Protein AF-A0A0G4FLB2-F1 (afdb_monomer)

Radius of gyration: 42.42 Å; Cα contacts (8 Å, |Δi|>4): 770; chains: 1; bounding box: 127×122×118 Å

Nearest PDB structures (foldseek):
  4s3n-assembly1_A  TM=7.608E-01  e=1.120E-07  Homo sapiens
  6p80-assembly1_A  TM=6.121E-01  e=2.869E-05  Escherichia coli MS 115-1
  6u7b-assembly1_A  TM=5.986E-01  e=4.380E-05  Escherichia coli MS 115-1

Sequence (936 aa):
MVALRMAAHLSPDAVSLTNQLVDLLRPQPLAIEQLAASYSAHYGRSLMLSLKEAYPRNPMTLMEVLEARPDIFDVQNVARTVGGGASFIISLCPEAQNMPPLPPPTPYPHPHPAMHHYSHHLQQDDHYQCSYHQQQQQQPYAYTPEAYLAPYSSSHSGHHGSTTMNWGMGVCGMGVGVGVDDECPPPGYGDLQEGGGGDEGEGEGDRNHQSESGSGHGEYQWEHGDVLKAVQVILSGAEGAMSVADLERRFELEHHCSLSSVLGTPTAAYLCENPQLFQFRGDAEPPMASLHRHIHTDGKFAADGGGGGGGGGGGGGGGGGGGGGGGERPDRSVPEDEPAVVKELAKLIEEQHGASNGVQVSALCDTFRRKHKTPVSAIVGVRPSVLFKRHPQTFRLIGNGMVALHQRPVRSDANTHAHTDSDTRTNKGDGEGDGKDTDDTTKLPAPAAGAGGGVGETKPSPGAMKRQLLQRMYSLELTDDILHDIHDKYASKAHYKTVQSSVSALCEILATQSFLAVTEVVRGGGVGKGLVTLEKADALIVLMVKQLPHKDHHKWLPSILETLQAILQVHLASHQAGNFCVGGDGSGVCLEMVPEKPVRRDVDGLGDEERDMIDKAGPLHIRIQLSPVYATPSSLWSCVRDTPQHLRHYLTPASAKHATQIVAQQNKYVKEAMRLVHLWSSRQPWSSALTTPSDYLLELLGIHAAHQLRHHQQQQQQQQQQQQQQQAIRTKKATKQRVYSLSSSLSLSLCVCVCLQGSLLCVVAGVFEVCRGFASLNLTWGADNDTDTAHQKEQQQQLPESAKLAAYEYGDIWGPLLAQRPLVMDPADPFTNLACPERFDHRQLIELSAAPRCFDCFRREAGKLPEVKAMLLEQTQDIQDMNMMMSPTKLVGGGGGGAGPSPWPRMSPAVTTQPATAGSTAAHTPSWADEGQEDD

Foldseek 3Di:
DVLVVPVVDFDLLLLVLLLLLLVQQLVHWDKPVRSQVSSCVPVVDGNQVSQCVRCVPDRDDPVRSQVSCVVFKDWDFDPDDPPPDTIITIHTDPVNSPDDRDDRDDDDPDDDDDDDDDDDDDDDDDDDDDDDDDDDDDDDDDDDDDDDDDDDDDDDDDDDDDDDDDDDDDDDDDDDDDDDDDDDDDDDDDDDDDDDDDDDDDDDDDDDDDDDDDDDDDDDQDDPVNLLVLLVVLVVPDPDDDDLVRSQVVSCVVPVDGSCVNVVHRSVVVQVVCCVSHPDDDPDDDPPDPDDDDDDDDDDDDDDDDDDDDDDDDDDDDDDDDDDDDDDDDPDDAPQALVSLLVVLLVLLCVPPHQPDWDAQVVSQVVSCVVRVDGPCVRHVDDSVVSQVVCVQAWDDDPPRTIGGDDDDPPPPPDDDDDDDDDDDDDDDDDDDDDDDDDDDDDDDDDDDDDDDDDDPDDPPPVNLVVLLLVVLLVDDDFLVLLVVLLCLWQPPVLLVLLLVVVVVVQVCCCPVDPFQFPDKAKFDCNLLVQDTLADAEIEIEGAGEPDDLDDCVVPQLVVQVVVQVVCCVVCVVVQKADWDQPPLSFWIKTWHARDQPDVVVCVPPDPSVSVSSVSRDTYIYTYGYDYDDPAPVSLLVSLVVDDPSPSVSSVSVLRNLLSCLSNPDDPLLSSLLSVVVLLLVPDPQPDQQARADSSVLSLLSVVLVVVLVVVLVVVVVVVVVVVVVVVVVVVVVVVVDDDDDDDDDPPPPPPSVVPPRRSVSSNLSSLVCLLVQQAAAADFQEPPPPPPVVVVVVVVPPPPVPRSAPDYPVSADVVLNSDTPADARSSHSDDGSCHNVRHDSPVSNVCSDPDNSCSSSSVSSCVDPVSVVVSVVVSVVVVVVVVVPPPDPPPPPDDDDDDDDDDDDDDDDDDDDDDDDDDDDDDDDDDDDDDDDDD

Secondary structure (DSSP, 8-state):
-HHHHHTT---HHHHHHHHHHHHHHSSS-EEHHHHHHHHHHHHSS-HHHHHHHH-TTS---HHHHHHT-TTTEEEEEE---TTS--EEEEEE-HHHHTPPPPPPPPPPPPPPPP---------------------------------------------------------------------PPPPPP-------------------------------PPPHHHHHHHHHHHHHTSSS---HHHHHHHHHHHHSS-HHHHHSS-HHHHHHH-TTT---------TTS-SS----------------------------------------PPP-SHHHHHHHHHHHHHHHHTTTS-EEHHHHHHHHHHHHSS-HHHHHSS-HHHHHHH-TTTEEEETTTEEEE-PPP-------------------------------------------------PPPHHHHHHHHHHHHHTPPP-HHHHHHHHHHHS-HHHHHHHHHHHHHHHHHHHHH-SS-EEEEEEEHHHHHT--BTTB-EEEEEEEETT--SS-HHHHHHHHHHHHHHHHHHHSTTTTEEEEEE-TTSSEEEEEE-PPPPPGGGGTTS-HHHHHHHHTPPPEEEEEEEEEPPSSHHHHHHHHHHS-GGGGGGTGGGGHHHHHHHHHTS-HHHHHHHHHHHHHHHTS--SSTTTSPPHHHHHHHHHHHHHHHHHHHHHHHHHHHHHHHHHHHHHHHHHTT--S------SGGGHHHHTTTT-HHHHHHHHHHHHHTGGG-EE-SS---S---HHHHHHHHTS-GGG---SS-GGGS-HHHHT-SSEEEETTEEEEETT-TTT--THHHHHHHSTTGGGHHHHHHHTTSHHHHHHHHHHHHHHHHHHHHTS--------------------------PPPP-------------------

Mean predicted aligned error: 20.69 Å

pLDDT: mean 73.19, std 26.56, range [26.83, 98.5]

Structure (mmCIF, N/CA/C/O backbone):
data_AF-A0A0G4FLB2-F1
#
_entry.id   AF-A0A0G4FLB2-F1
#
loop_
_atom_site.group_PDB
_atom_site.id
_atom_site.type_symbol
_atom_site.label_atom_id
_atom_site.label_alt_id
_atom_site.label_comp_id
_atom_site.label_asym_id
_atom_site.label_entity_id
_atom_site.label_seq_id
_atom_site.pdbx_PDB_ins_code
_atom_site.Cartn_x
_atom_site.Cartn_y
_atom_site.Cartn_z
_atom_site.occupancy
_atom_site.B_iso_or_equiv
_atom_site.auth_seq_id
_atom_site.auth_comp_id
_atom_site.auth_asym_id
_atom_site.auth_atom_id
_atom_site.pdbx_PDB_model_num
ATOM 1 N N . MET A 1 1 ? 32.149 7.045 -50.022 1.00 29.64 1 MET A N 1
ATOM 2 C CA . MET A 1 1 ? 33.145 7.793 -49.213 1.00 29.64 1 MET A CA 1
ATOM 3 C C . MET A 1 1 ? 32.671 8.116 -47.793 1.00 29.64 1 MET A C 1
ATOM 5 O O . MET A 1 1 ? 33.486 7.987 -46.893 1.00 29.64 1 MET A O 1
ATOM 9 N N . VAL A 1 2 ? 31.398 8.469 -47.553 1.00 33.59 2 VAL A N 1
ATOM 10 C CA . VAL A 1 2 ? 30.860 8.644 -46.181 1.00 33.59 2 VAL A CA 1
ATOM 11 C C . VAL A 1 2 ? 30.827 7.312 -45.407 1.00 33.59 2 VAL A C 1
ATOM 13 O O . VAL A 1 2 ? 31.370 7.254 -44.313 1.00 33.59 2 VAL A O 1
ATOM 16 N N . ALA A 1 3 ? 30.374 6.211 -46.022 1.00 34.75 3 ALA A N 1
ATOM 17 C CA . ALA A 1 3 ? 30.412 4.866 -45.418 1.00 34.75 3 ALA A CA 1
ATOM 18 C C . ALA A 1 3 ? 31.838 4.371 -45.066 1.00 34.75 3 ALA A C 1
ATOM 20 O O . ALA A 1 3 ? 32.061 3.791 -44.008 1.00 34.75 3 ALA A O 1
ATOM 21 N N . LEU A 1 4 ? 32.840 4.696 -45.896 1.00 32.62 4 LEU A N 1
ATOM 22 C CA . LEU A 1 4 ? 34.253 4.343 -45.668 1.00 32.62 4 LEU A CA 1
ATOM 23 C C . LEU A 1 4 ? 34.926 5.166 -44.553 1.00 32.62 4 LEU A C 1
ATOM 25 O O . LEU A 1 4 ? 35.910 4.711 -43.981 1.00 32.62 4 LEU A O 1
ATOM 29 N N . ARG A 1 5 ? 34.399 6.351 -44.206 1.00 39.12 5 ARG A N 1
ATOM 30 C CA . ARG A 1 5 ? 34.847 7.116 -43.025 1.00 39.12 5 ARG A CA 1
ATOM 31 C C . ARG A 1 5 ? 34.180 6.656 -41.722 1.00 39.12 5 ARG A C 1
ATOM 33 O O . ARG A 1 5 ? 34.705 6.969 -40.661 1.00 39.12 5 ARG A O 1
ATOM 40 N N . MET A 1 6 ? 33.069 5.915 -41.784 1.00 47.72 6 MET A N 1
ATOM 41 C CA . MET A 1 6 ? 32.336 5.449 -40.597 1.00 47.72 6 MET A CA 1
ATOM 42 C C . MET A 1 6 ? 32.830 4.099 -40.056 1.00 47.72 6 MET A C 1
ATOM 44 O O . MET A 1 6 ? 32.731 3.861 -38.856 1.00 47.72 6 MET A O 1
ATOM 48 N N . ALA A 1 7 ? 33.443 3.254 -40.891 1.00 45.31 7 ALA A N 1
ATOM 49 C CA . ALA A 1 7 ? 33.961 1.948 -40.468 1.00 45.31 7 ALA A CA 1
ATOM 50 C C . ALA A 1 7 ? 35.148 2.020 -39.476 1.00 45.31 7 ALA A C 1
ATOM 52 O O . ALA A 1 7 ? 35.418 1.047 -38.781 1.00 45.31 7 ALA A O 1
ATOM 53 N N . ALA A 1 8 ? 35.848 3.158 -39.372 1.00 44.22 8 ALA A N 1
ATOM 54 C CA . ALA A 1 8 ? 37.051 3.281 -38.540 1.00 44.22 8 ALA A CA 1
ATOM 55 C C . ALA A 1 8 ? 36.785 3.571 -37.045 1.00 44.22 8 ALA A C 1
ATOM 57 O O . ALA A 1 8 ? 37.716 3.491 -36.247 1.00 44.22 8 ALA A O 1
ATOM 58 N N . HIS A 1 9 ? 35.545 3.888 -36.644 1.00 60.75 9 HIS A N 1
ATOM 59 C CA . HIS A 1 9 ? 35.205 4.236 -35.255 1.00 60.75 9 HIS A CA 1
ATOM 60 C C . HIS A 1 9 ? 33.793 3.768 -34.864 1.00 60.75 9 HIS A C 1
ATOM 62 O O . HIS A 1 9 ? 32.948 4.575 -34.475 1.00 60.75 9 HIS A O 1
ATOM 68 N N . LEU A 1 10 ? 33.515 2.466 -34.973 1.00 77.44 10 LEU A N 1
ATOM 69 C CA . LEU A 1 10 ? 32.325 1.903 -34.330 1.00 77.44 10 LEU A CA 1
ATOM 70 C C . LEU A 1 10 ? 32.503 1.962 -32.808 1.00 77.44 10 LEU A C 1
ATOM 72 O O . LEU A 1 10 ? 33.574 1.645 -32.287 1.00 77.44 10 LEU A O 1
ATOM 76 N N . SER A 1 11 ? 31.460 2.393 -32.097 1.00 88.75 11 SER A N 1
ATOM 77 C CA . SER A 1 11 ? 31.427 2.305 -30.637 1.00 88.75 11 SER A CA 1
ATOM 78 C C . SER A 1 11 ? 31.533 0.830 -30.208 1.00 88.75 11 SER A C 1
ATOM 80 O O . SER A 1 11 ? 31.103 -0.057 -30.955 1.00 88.75 11 SER A O 1
ATOM 82 N N . PRO A 1 12 ? 32.074 0.531 -29.013 1.00 89.19 12 PRO A N 1
ATOM 83 C CA . PRO A 1 12 ? 32.060 -0.826 -28.464 1.00 89.19 12 PRO A CA 1
ATOM 84 C C . PRO A 1 12 ? 30.665 -1.459 -28.470 1.00 89.19 12 PRO A C 1
ATOM 86 O O . PRO A 1 12 ? 30.516 -2.637 -28.794 1.00 89.19 12 PRO A O 1
ATOM 89 N N . ASP A 1 13 ? 29.645 -0.646 -28.203 1.00 91.31 13 ASP A N 1
ATOM 90 C CA . ASP A 1 13 ? 28.246 -1.065 -28.178 1.00 91.31 13 ASP A CA 1
ATOM 91 C C . ASP A 1 13 ? 27.724 -1.418 -29.578 1.00 91.31 13 ASP A C 1
ATOM 93 O O . ASP A 1 13 ? 27.008 -2.404 -29.732 1.00 91.31 13 ASP A O 1
ATOM 97 N N . ALA A 1 14 ? 28.151 -0.701 -30.624 1.00 93.19 14 ALA A N 1
ATOM 98 C CA . ALA A 1 14 ? 27.818 -1.044 -32.007 1.00 93.19 14 ALA A CA 1
ATOM 99 C C . ALA A 1 14 ? 28.477 -2.354 -32.467 1.00 93.19 14 ALA A C 1
ATOM 101 O O . ALA A 1 14 ? 27.850 -3.146 -33.174 1.00 93.19 14 ALA A O 1
ATOM 102 N N . VAL A 1 15 ? 29.719 -2.621 -32.045 1.00 93.25 15 VAL A N 1
ATOM 103 C CA . VAL A 1 15 ? 30.393 -3.906 -32.320 1.00 93.25 15 VAL A CA 1
ATOM 104 C C . VAL A 1 15 ? 29.682 -5.050 -31.594 1.00 93.25 15 VAL A C 1
ATOM 106 O O . VAL A 1 15 ? 29.410 -6.087 -32.197 1.00 93.25 15 VAL A O 1
ATOM 109 N N . SER A 1 16 ? 29.321 -4.838 -30.325 1.00 94.31 16 SER A N 1
ATOM 110 C CA . SER A 1 16 ? 28.563 -5.801 -29.521 1.00 94.31 16 SER A CA 1
ATOM 111 C C . SER A 1 16 ? 27.204 -6.122 -30.149 1.00 94.31 16 SER A C 1
ATOM 113 O O . SER A 1 16 ? 26.887 -7.292 -30.365 1.00 94.31 16 SER A O 1
ATOM 115 N N . LEU A 1 17 ? 26.441 -5.096 -30.542 1.00 96.75 17 LEU A N 1
ATOM 116 C CA . LEU A 1 17 ? 25.152 -5.260 -31.215 1.00 96.75 17 LEU A CA 1
ATOM 117 C C . LEU A 1 17 ? 25.290 -6.023 -32.538 1.00 96.75 17 LEU A C 1
ATOM 119 O O . LEU A 1 17 ? 24.493 -6.914 -32.821 1.00 96.75 17 LEU A O 1
ATOM 123 N N . THR A 1 18 ? 26.326 -5.721 -33.325 1.00 96.31 18 THR A N 1
ATOM 124 C CA . THR A 1 18 ? 26.596 -6.428 -34.587 1.00 96.31 18 THR A CA 1
ATOM 125 C C . THR A 1 18 ? 26.838 -7.920 -34.340 1.00 96.31 18 THR A C 1
ATOM 127 O O . THR A 1 18 ? 26.232 -8.750 -35.011 1.00 96.31 18 THR A O 1
ATOM 130 N N . ASN A 1 19 ? 27.662 -8.279 -33.349 1.00 95.62 19 ASN A N 1
ATOM 131 C CA . ASN A 1 19 ? 27.920 -9.680 -32.996 1.00 95.62 19 ASN A CA 1
ATOM 132 C C . ASN A 1 19 ? 26.650 -10.406 -32.520 1.00 95.62 19 ASN A C 1
ATOM 134 O O . ASN A 1 19 ? 26.414 -11.546 -32.910 1.00 95.62 19 ASN A O 1
ATOM 138 N N . GLN A 1 20 ? 25.806 -9.737 -31.732 1.00 97.19 20 GLN A N 1
ATOM 139 C CA . GLN A 1 20 ? 24.536 -10.302 -31.267 1.00 97.19 20 GLN A CA 1
ATOM 140 C C . GLN A 1 20 ? 23.565 -10.581 -32.423 1.00 97.19 20 GLN A C 1
ATOM 142 O O . GLN A 1 20 ? 22.920 -11.627 -32.458 1.00 97.19 20 GLN A O 1
ATOM 147 N N . LEU A 1 21 ? 23.479 -9.675 -33.403 1.00 97.31 21 LEU A N 1
ATOM 148 C CA . LEU A 1 21 ? 22.683 -9.902 -34.612 1.00 97.31 21 LEU A CA 1
ATOM 149 C C . LEU A 1 21 ? 23.240 -11.064 -35.446 1.00 97.31 21 LEU A C 1
ATOM 151 O O . LEU A 1 21 ? 22.466 -11.864 -35.969 1.00 97.31 21 LEU A O 1
ATOM 155 N N . VAL A 1 22 ? 24.568 -11.198 -35.531 1.00 97.00 22 VAL A N 1
ATOM 156 C CA . VAL A 1 22 ? 25.217 -12.321 -36.222 1.00 97.00 22 VAL A CA 1
ATOM 157 C C . VAL A 1 22 ? 24.895 -13.657 -35.556 1.00 97.00 22 VAL A C 1
ATOM 159 O O . VAL A 1 22 ? 24.563 -14.616 -36.249 1.00 97.00 22 VAL A O 1
ATOM 162 N N . ASP A 1 23 ? 24.946 -13.731 -34.227 1.00 96.19 23 ASP A N 1
ATOM 163 C CA . ASP A 1 23 ? 24.654 -14.969 -33.501 1.00 96.19 23 ASP A CA 1
ATOM 164 C C . ASP A 1 23 ? 23.201 -15.438 -33.703 1.00 96.19 23 ASP A C 1
ATOM 166 O O . ASP A 1 23 ? 22.970 -16.638 -33.862 1.00 96.19 23 ASP A O 1
ATOM 170 N N . LEU A 1 24 ? 22.235 -14.513 -33.788 1.00 97.38 24 LEU A N 1
ATOM 171 C CA . LEU A 1 24 ? 20.825 -14.835 -34.063 1.00 97.38 24 LEU A CA 1
ATOM 172 C C . LEU A 1 24 ? 20.564 -15.294 -35.500 1.00 97.38 24 LEU A C 1
ATOM 174 O O . LEU A 1 24 ? 19.674 -16.111 -35.725 1.00 97.38 24 LEU A O 1
ATOM 178 N N . LEU A 1 25 ? 21.318 -14.763 -36.466 1.00 97.12 25 LEU A N 1
ATOM 179 C CA . LEU A 1 25 ? 21.164 -15.073 -37.891 1.00 97.12 25 LEU A CA 1
ATOM 180 C C . LEU A 1 25 ? 21.992 -16.287 -38.340 1.00 97.12 25 LEU A C 1
ATOM 182 O O . LEU A 1 25 ? 21.763 -16.819 -39.425 1.00 97.12 25 LEU A O 1
ATOM 186 N N . ARG A 1 26 ? 22.944 -16.752 -37.517 1.00 96.06 26 ARG A N 1
ATOM 187 C CA . ARG A 1 26 ? 23.757 -17.947 -37.790 1.00 96.06 26 ARG A CA 1
ATOM 188 C C . ARG A 1 26 ? 22.934 -19.231 -37.996 1.00 96.06 26 ARG A C 1
ATOM 190 O O . ARG A 1 26 ? 23.265 -19.965 -38.924 1.00 96.06 26 ARG A O 1
ATOM 197 N N . PRO A 1 27 ? 21.905 -19.553 -37.185 1.00 94.94 27 PRO A N 1
ATOM 198 C CA . PRO A 1 27 ? 21.139 -20.783 -37.380 1.00 94.94 27 PRO A CA 1
ATOM 199 C C . PRO A 1 27 ? 20.214 -20.744 -38.604 1.00 94.94 27 PRO A C 1
ATOM 201 O O . PRO A 1 27 ? 20.014 -21.781 -39.231 1.00 94.94 27 PRO A O 1
ATOM 204 N N . GLN A 1 28 ? 19.634 -19.586 -38.936 1.00 96.38 28 GLN A N 1
ATOM 205 C CA . GLN A 1 28 ? 18.702 -19.442 -40.057 1.00 96.38 28 GLN A CA 1
ATOM 206 C C . GLN A 1 28 ? 18.479 -17.967 -40.433 1.00 96.38 28 GLN A C 1
ATOM 208 O O . GLN A 1 28 ? 18.593 -17.095 -39.568 1.00 96.38 28 GLN A O 1
ATOM 213 N N . PRO A 1 29 ? 18.101 -17.677 -41.692 1.00 96.25 29 PRO A N 1
ATOM 214 C CA . PRO A 1 29 ? 17.646 -16.348 -42.084 1.00 96.25 29 PRO A CA 1
ATOM 215 C C . PRO A 1 29 ? 16.318 -15.991 -41.399 1.00 96.25 29 PRO A C 1
ATOM 217 O O . PRO A 1 29 ? 15.460 -16.855 -41.209 1.00 96.25 29 PRO A O 1
ATOM 220 N N . LEU A 1 30 ? 16.137 -14.717 -41.047 1.00 96.62 30 LEU A N 1
ATOM 221 C CA . LEU A 1 30 ? 14.962 -14.222 -40.321 1.00 96.62 30 LEU A CA 1
ATOM 222 C C . LEU A 1 30 ? 14.343 -13.020 -41.038 1.00 96.62 30 LEU A C 1
ATOM 224 O O . LEU A 1 30 ? 15.058 -12.169 -41.568 1.00 96.62 30 LEU A O 1
ATOM 228 N N . ALA A 1 31 ? 13.013 -12.919 -41.021 1.00 95.75 31 ALA A N 1
ATOM 229 C CA . ALA A 1 31 ? 12.337 -11.674 -41.381 1.00 95.75 31 ALA A CA 1
ATOM 230 C C . ALA A 1 31 ? 12.649 -10.571 -40.354 1.00 95.75 31 ALA A C 1
ATOM 232 O O . ALA A 1 31 ? 12.985 -10.871 -39.206 1.00 95.75 31 ALA A O 1
ATOM 233 N N . ILE A 1 32 ? 12.515 -9.296 -40.726 1.00 95.00 32 ILE A N 1
ATOM 234 C CA . ILE A 1 32 ? 12.875 -8.175 -39.839 1.00 95.00 32 ILE A CA 1
ATOM 235 C C . ILE A 1 32 ? 12.098 -8.192 -38.509 1.00 95.00 32 ILE A C 1
ATOM 237 O O . ILE A 1 32 ? 12.673 -7.949 -37.447 1.00 95.00 32 ILE A O 1
ATOM 241 N N . GLU A 1 33 ? 10.819 -8.573 -38.543 1.00 92.62 33 GLU A N 1
ATOM 242 C CA . GLU A 1 33 ? 9.969 -8.704 -37.358 1.00 92.62 33 GLU A CA 1
ATOM 243 C C . GLU A 1 33 ? 10.394 -9.898 -36.495 1.00 92.62 33 GLU A C 1
ATOM 245 O O . GLU A 1 33 ? 10.419 -9.811 -35.265 1.00 92.62 33 GLU A O 1
ATOM 250 N N . GLN A 1 34 ? 10.783 -11.002 -37.139 1.00 95.31 34 GLN A N 1
ATOM 251 C CA . GLN A 1 34 ? 11.285 -12.194 -36.458 1.00 95.31 34 GLN A CA 1
ATOM 252 C C . GLN A 1 34 ? 12.636 -11.921 -35.798 1.00 95.31 34 GLN A C 1
ATOM 254 O O . GLN A 1 34 ? 12.840 -12.326 -34.661 1.00 95.31 34 GLN A O 1
ATOM 259 N N . LEU A 1 35 ? 13.531 -11.188 -36.463 1.00 96.31 35 LEU A N 1
ATOM 260 C CA . LEU A 1 35 ? 14.829 -10.812 -35.914 1.00 96.31 35 LEU A CA 1
ATOM 261 C C . LEU A 1 35 ? 14.670 -9.930 -34.671 1.00 96.31 35 LEU A C 1
ATOM 263 O O . LEU A 1 35 ? 15.330 -10.176 -33.663 1.00 96.31 35 LEU A O 1
ATOM 267 N N . ALA A 1 36 ? 13.760 -8.952 -34.703 1.00 94.06 36 ALA A N 1
ATOM 268 C CA . ALA A 1 36 ? 13.460 -8.119 -33.540 1.00 94.06 36 ALA A CA 1
ATOM 269 C C . ALA A 1 36 ? 12.892 -8.940 -32.367 1.00 94.06 36 ALA A C 1
ATOM 271 O O . ALA A 1 36 ? 13.355 -8.792 -31.234 1.00 94.06 36 ALA A O 1
ATOM 272 N N . ALA A 1 37 ? 11.941 -9.842 -32.637 1.00 92.88 37 ALA A N 1
ATOM 273 C CA . ALA A 1 37 ? 11.354 -10.715 -31.621 1.00 92.88 37 ALA A CA 1
ATOM 274 C C . ALA A 1 37 ? 12.383 -11.697 -31.031 1.00 92.88 37 ALA A C 1
ATOM 276 O O . ALA A 1 37 ? 12.492 -11.819 -29.809 1.00 92.88 37 ALA A O 1
ATOM 277 N N . SER A 1 38 ? 13.181 -12.353 -31.880 1.00 94.12 38 SER A N 1
ATOM 278 C CA . SER A 1 38 ? 14.256 -13.261 -31.468 1.00 94.12 38 SER A CA 1
ATOM 279 C C . SER A 1 38 ? 15.331 -12.539 -30.663 1.00 94.12 38 SER A C 1
ATOM 281 O O . SER A 1 38 ? 15.798 -13.080 -29.664 1.00 94.12 38 SER A O 1
ATOM 283 N N . TYR A 1 39 ? 15.679 -11.303 -31.031 1.00 97.50 39 TYR A N 1
ATOM 284 C CA . TYR A 1 39 ? 16.624 -10.494 -30.267 1.00 97.50 39 TYR A CA 1
ATOM 285 C C . TYR A 1 39 ? 16.109 -10.200 -28.858 1.00 97.50 39 TYR A C 1
ATOM 287 O O . TYR A 1 39 ? 16.829 -10.409 -27.880 1.00 97.50 39 TYR A O 1
ATOM 295 N N . SER A 1 40 ? 14.846 -9.788 -28.731 1.00 92.94 40 SER A N 1
ATOM 296 C CA . SER A 1 40 ? 14.246 -9.536 -27.421 1.00 92.94 40 SER A CA 1
ATOM 297 C C . SER A 1 40 ? 14.091 -10.787 -26.569 1.00 92.94 40 SER A C 1
ATOM 299 O O . SER A 1 40 ? 14.341 -10.719 -25.367 1.00 92.94 40 SER A O 1
ATOM 301 N N . ALA A 1 41 ? 13.765 -11.927 -27.177 1.00 89.62 41 ALA A N 1
ATOM 302 C CA . ALA A 1 41 ? 13.698 -13.202 -26.474 1.00 89.62 41 ALA A CA 1
ATOM 303 C C . ALA A 1 41 ? 15.079 -13.679 -25.990 1.00 89.62 41 ALA A C 1
ATOM 305 O O . ALA A 1 41 ? 15.203 -14.130 -24.856 1.00 89.62 41 ALA A O 1
ATOM 306 N N . HIS A 1 42 ? 16.118 -13.564 -26.824 1.00 93.06 42 HIS A N 1
ATOM 307 C CA . HIS A 1 42 ? 17.439 -14.123 -26.525 1.00 93.06 42 HIS A CA 1
ATOM 308 C C . HIS A 1 42 ? 18.278 -13.238 -25.591 1.00 93.06 42 HIS A C 1
ATOM 310 O O . HIS A 1 42 ? 19.002 -13.748 -24.740 1.00 93.06 42 HIS A O 1
ATOM 316 N N . TYR A 1 43 ? 18.190 -11.911 -25.731 1.00 92.31 43 TYR A N 1
ATOM 317 C CA . TYR A 1 43 ? 19.018 -10.966 -24.967 1.00 92.31 43 TYR A CA 1
ATOM 318 C C . TYR A 1 43 ? 18.242 -10.187 -23.898 1.00 92.31 43 TYR A C 1
ATOM 320 O O . TYR A 1 43 ? 18.826 -9.355 -23.202 1.00 92.31 43 TYR A O 1
ATOM 328 N N . GLY A 1 44 ? 16.932 -10.424 -23.755 1.00 88.38 44 GLY A N 1
ATOM 329 C CA . GLY A 1 44 ? 16.097 -9.774 -22.739 1.00 88.38 44 GLY A CA 1
ATOM 330 C C . GLY A 1 44 ? 16.000 -8.250 -22.885 1.00 88.38 44 GLY A C 1
ATOM 331 O O . GLY A 1 44 ? 15.704 -7.558 -21.912 1.00 88.38 44 GLY A O 1
ATOM 332 N N . ARG A 1 45 ? 16.285 -7.706 -24.077 1.00 94.06 45 ARG A N 1
ATOM 333 C CA . ARG A 1 45 ? 16.268 -6.265 -24.380 1.00 94.06 45 ARG A CA 1
ATOM 334 C C . ARG A 1 45 ? 15.586 -5.975 -25.714 1.00 94.06 45 ARG A C 1
ATOM 336 O O . ARG A 1 45 ? 15.653 -6.763 -26.653 1.00 94.06 45 ARG A O 1
ATOM 343 N N . SER A 1 46 ? 14.942 -4.814 -25.823 1.00 95.50 46 SER A N 1
ATOM 344 C CA . SER A 1 46 ? 14.379 -4.354 -27.098 1.00 95.50 46 SER A CA 1
ATOM 345 C C . SER A 1 46 ? 15.496 -4.054 -28.098 1.00 95.50 46 SER A C 1
ATOM 347 O O . SER A 1 46 ? 16.394 -3.270 -27.789 1.00 95.50 46 SER A O 1
ATOM 349 N N . LEU A 1 47 ? 15.413 -4.615 -29.309 1.00 95.56 47 LEU A N 1
ATOM 350 C CA . LEU A 1 47 ? 16.375 -4.336 -30.382 1.00 95.56 47 LEU A CA 1
ATOM 351 C C . LEU A 1 47 ? 16.449 -2.835 -30.709 1.00 95.56 47 LEU A C 1
ATOM 353 O O . LEU A 1 47 ? 17.530 -2.300 -30.938 1.00 95.56 47 LEU A O 1
ATOM 357 N N . MET A 1 48 ? 15.316 -2.129 -30.646 1.00 95.25 48 MET A N 1
ATOM 358 C CA . MET A 1 48 ? 15.264 -0.678 -30.862 1.00 95.25 48 MET A CA 1
ATOM 359 C C . MET A 1 48 ? 16.014 0.107 -29.780 1.00 95.25 48 MET A C 1
ATOM 361 O O . MET A 1 48 ? 16.628 1.132 -30.077 1.00 95.25 48 MET A O 1
ATOM 365 N N . LEU A 1 49 ? 15.988 -0.368 -28.530 1.00 92.25 49 LEU A N 1
ATOM 366 C CA . LEU A 1 49 ? 16.747 0.248 -27.443 1.00 92.25 49 LEU A CA 1
ATOM 367 C C . LEU A 1 49 ? 18.248 0.008 -27.634 1.00 92.25 49 LEU A C 1
ATOM 369 O O . LEU A 1 49 ? 19.019 0.961 -27.565 1.00 92.25 49 LEU A O 1
ATOM 373 N N . SER A 1 50 ? 18.646 -1.223 -27.966 1.00 95.31 50 SER A N 1
ATOM 374 C CA . SER A 1 50 ? 20.047 -1.554 -28.241 1.00 95.31 50 SER A CA 1
ATOM 375 C C . SER A 1 50 ? 20.609 -0.777 -29.437 1.00 95.31 50 SER A C 1
ATOM 377 O O . SER A 1 50 ? 21.748 -0.324 -29.388 1.00 95.31 50 SER A O 1
ATOM 379 N N . LEU A 1 51 ? 19.810 -0.548 -30.487 1.00 95.50 51 LEU A N 1
ATOM 380 C CA . LEU A 1 51 ? 20.180 0.321 -31.613 1.00 95.50 51 LEU A CA 1
ATOM 381 C C . LEU A 1 51 ? 20.420 1.770 -31.162 1.00 95.50 51 LEU A C 1
ATOM 383 O O . LEU A 1 51 ? 21.401 2.394 -31.566 1.00 95.50 51 LEU A O 1
ATOM 387 N N . LYS A 1 52 ? 19.562 2.303 -30.285 1.00 94.69 52 LYS A N 1
ATOM 388 C CA . LYS A 1 52 ? 19.709 3.661 -29.741 1.00 94.69 52 LYS A CA 1
ATOM 389 C C . LYS A 1 52 ? 20.949 3.800 -28.850 1.00 94.69 52 LYS A C 1
ATOM 391 O O . LYS A 1 52 ? 21.625 4.824 -28.918 1.00 94.69 52 LYS A O 1
ATOM 396 N N . GLU A 1 53 ? 21.246 2.786 -28.039 1.00 92.44 53 GLU A N 1
ATOM 397 C CA . GLU A 1 53 ? 22.444 2.729 -27.188 1.00 92.44 53 GLU A CA 1
ATOM 398 C C . GLU A 1 53 ? 23.726 2.599 -28.018 1.00 92.44 53 GLU A C 1
ATOM 400 O O . GLU A 1 53 ? 24.701 3.296 -27.752 1.00 92.44 53 GLU A O 1
ATOM 405 N N . ALA A 1 54 ? 23.707 1.771 -29.067 1.00 94.06 54 ALA A N 1
ATOM 406 C CA . ALA A 1 54 ? 24.840 1.582 -29.967 1.00 94.06 54 ALA A CA 1
ATOM 407 C C . ALA A 1 54 ? 25.179 2.846 -30.777 1.00 94.06 54 ALA A C 1
ATOM 409 O O . ALA A 1 54 ? 26.359 3.137 -31.010 1.00 94.06 54 ALA A O 1
ATOM 410 N N . TYR A 1 55 ? 24.160 3.621 -31.168 1.00 94.12 55 TYR A N 1
ATOM 411 C CA . TYR A 1 55 ? 24.292 4.801 -32.028 1.00 94.12 55 TYR A CA 1
ATOM 412 C C . TYR A 1 55 ? 23.678 6.072 -31.400 1.00 94.12 55 TYR A C 1
ATOM 414 O O . TYR A 1 55 ? 22.785 6.693 -31.980 1.00 94.12 55 TYR A O 1
ATOM 422 N N . PRO A 1 56 ? 24.183 6.549 -30.245 1.00 85.19 56 PRO A N 1
ATOM 423 C CA . PRO A 1 56 ? 23.529 7.605 -29.465 1.00 85.19 56 PRO A CA 1
ATOM 424 C C . PRO A 1 56 ? 23.590 8.983 -30.136 1.00 85.19 56 PRO A C 1
ATOM 426 O O . PRO A 1 56 ? 22.773 9.855 -29.853 1.00 85.19 56 PRO A O 1
ATOM 429 N N . ARG A 1 57 ? 24.571 9.203 -31.022 1.00 87.94 57 ARG A N 1
ATOM 430 C CA . ARG A 1 57 ? 24.758 10.477 -31.738 1.00 87.94 57 ARG A CA 1
ATOM 431 C C . ARG A 1 57 ? 23.962 10.568 -33.036 1.00 87.94 57 ARG A C 1
ATOM 433 O O . ARG A 1 57 ? 23.698 11.673 -33.492 1.00 87.94 57 ARG A O 1
ATOM 440 N N . ASN A 1 58 ? 23.642 9.429 -33.642 1.00 89.81 58 ASN A N 1
ATOM 441 C CA . ASN A 1 58 ? 22.892 9.359 -34.886 1.00 89.81 58 ASN A CA 1
ATOM 442 C C . ASN A 1 58 ? 22.058 8.073 -34.862 1.00 89.81 58 ASN A C 1
ATOM 444 O O . ASN A 1 58 ? 22.574 7.038 -35.285 1.00 89.81 58 ASN A O 1
ATOM 448 N N . PRO A 1 59 ? 20.843 8.105 -34.285 1.00 87.44 59 PRO A N 1
ATOM 449 C CA . PRO A 1 59 ? 20.032 6.908 -34.116 1.00 87.44 59 PRO A CA 1
ATOM 450 C C . PRO A 1 59 ? 19.742 6.293 -35.485 1.00 87.44 59 PRO A C 1
ATOM 452 O O . PRO A 1 59 ? 19.062 6.900 -36.306 1.00 87.44 59 PRO A O 1
ATOM 455 N N . MET A 1 60 ? 20.292 5.103 -35.719 1.00 93.44 60 MET A N 1
ATOM 456 C CA . MET A 1 60 ? 20.085 4.344 -36.948 1.00 93.44 60 MET A CA 1
ATOM 457 C C . MET A 1 60 ? 18.901 3.395 -36.786 1.00 93.44 60 MET A C 1
ATOM 459 O O . MET A 1 60 ? 18.714 2.769 -35.739 1.00 93.44 60 MET A O 1
ATOM 463 N N . THR A 1 61 ? 18.112 3.268 -37.843 1.00 95.31 61 THR A N 1
ATOM 464 C CA . THR A 1 61 ? 17.130 2.195 -37.986 1.00 95.31 61 THR A CA 1
ATOM 465 C C . THR A 1 61 ? 17.837 0.855 -38.191 1.00 95.31 61 THR A C 1
ATOM 467 O O . THR A 1 61 ? 18.988 0.797 -38.625 1.00 95.31 61 THR A O 1
ATOM 470 N N . LEU A 1 62 ? 17.141 -0.251 -37.913 1.00 95.69 62 LEU A N 1
ATOM 471 C CA . LEU A 1 62 ? 17.685 -1.590 -38.151 1.00 95.69 62 LEU A CA 1
ATOM 472 C C . LEU A 1 62 ? 18.112 -1.774 -39.616 1.00 95.69 62 LEU A C 1
ATOM 474 O O . LEU A 1 62 ? 19.191 -2.297 -39.868 1.00 95.69 62 LEU A O 1
ATOM 478 N N . MET A 1 63 ? 17.310 -1.288 -40.570 1.00 95.56 63 MET A N 1
ATOM 479 C CA . MET A 1 63 ? 17.648 -1.359 -41.995 1.00 95.56 63 MET A CA 1
ATOM 480 C C . MET A 1 63 ? 18.916 -0.579 -42.332 1.00 95.56 63 MET A C 1
ATOM 482 O O . MET A 1 63 ? 19.773 -1.118 -43.018 1.00 95.56 63 MET A O 1
ATOM 486 N N . GLU A 1 64 ? 19.097 0.629 -41.797 1.00 94.56 64 GLU A N 1
ATOM 487 C CA . GLU A 1 64 ? 20.329 1.399 -42.021 1.00 94.56 64 GLU A CA 1
ATOM 488 C C . GLU A 1 64 ? 21.566 0.691 -41.453 1.00 94.56 64 GLU A C 1
ATOM 490 O O . GLU A 1 64 ? 22.628 0.743 -42.067 1.00 94.56 64 GLU A O 1
ATOM 495 N N . VAL A 1 65 ? 21.446 -0.002 -40.313 1.00 94.75 65 VAL A N 1
ATOM 496 C CA . VAL A 1 65 ? 22.553 -0.788 -39.738 1.00 94.75 65 VAL A CA 1
ATOM 497 C C . VAL A 1 65 ? 22.889 -2.004 -40.602 1.00 94.75 65 VAL A C 1
ATOM 499 O O . VAL A 1 65 ? 24.068 -2.276 -40.834 1.00 94.75 65 VAL A O 1
ATOM 502 N N . LEU A 1 66 ? 21.874 -2.713 -41.102 1.00 95.75 66 LEU A N 1
ATOM 503 C CA . LEU A 1 66 ? 22.056 -3.873 -41.978 1.00 95.75 66 LEU A CA 1
ATOM 504 C C . LEU A 1 66 ? 22.651 -3.454 -43.333 1.00 95.75 66 LEU A C 1
ATOM 506 O O . LEU A 1 66 ? 23.635 -4.036 -43.782 1.00 95.75 66 LEU A O 1
ATOM 510 N N . GLU A 1 67 ? 22.124 -2.388 -43.941 1.00 93.88 67 GLU A N 1
ATOM 511 C CA . GLU A 1 67 ? 22.609 -1.829 -45.210 1.00 93.88 67 GLU A CA 1
ATOM 512 C C . GLU A 1 67 ? 23.998 -1.188 -45.090 1.00 93.88 67 GLU A C 1
ATOM 514 O O . GLU A 1 67 ? 24.750 -1.148 -46.065 1.00 93.88 67 GLU A O 1
ATOM 519 N N . ALA A 1 68 ? 24.379 -0.705 -43.903 1.00 92.62 68 ALA A N 1
ATOM 520 C CA . ALA A 1 68 ? 25.719 -0.181 -43.652 1.00 92.62 68 ALA A CA 1
ATOM 521 C C . ALA A 1 68 ? 26.797 -1.277 -43.604 1.00 92.62 68 ALA A C 1
ATOM 523 O O . ALA A 1 68 ? 27.984 -0.951 -43.711 1.00 92.62 68 ALA A O 1
ATOM 524 N N . ARG A 1 69 ? 26.412 -2.553 -43.441 1.00 94.12 69 ARG A N 1
ATOM 525 C CA . ARG A 1 69 ? 27.319 -3.709 -43.331 1.00 94.12 69 ARG A CA 1
ATOM 526 C C . ARG A 1 69 ? 26.949 -4.840 -44.302 1.00 94.12 69 ARG A C 1
ATOM 528 O O . ARG A 1 69 ? 26.703 -5.965 -43.859 1.00 94.12 69 ARG A O 1
ATOM 535 N N . PRO A 1 70 ? 26.986 -4.588 -45.627 1.00 95.38 70 PRO A N 1
ATOM 536 C CA . PRO A 1 70 ? 26.725 -5.619 -46.634 1.00 95.38 70 PRO A CA 1
ATOM 537 C C . PRO A 1 70 ? 27.827 -6.693 -46.677 1.00 95.38 70 PRO A C 1
ATOM 539 O O . PRO A 1 70 ? 27.677 -7.721 -47.323 1.00 95.38 70 PRO A O 1
ATOM 542 N N . ASP A 1 71 ? 28.957 -6.461 -46.001 1.00 94.25 71 ASP A N 1
ATOM 543 C CA . ASP A 1 71 ? 30.009 -7.453 -45.773 1.00 94.25 71 ASP A CA 1
ATOM 544 C C . ASP A 1 71 ? 29.608 -8.529 -44.747 1.00 94.25 71 ASP A C 1
ATOM 546 O O . ASP A 1 71 ? 30.213 -9.599 -44.720 1.00 94.25 71 ASP A O 1
ATOM 550 N N . ILE A 1 72 ? 28.601 -8.256 -43.908 1.00 96.12 72 ILE A N 1
ATOM 551 C CA . ILE A 1 72 ? 28.106 -9.177 -42.876 1.00 96.12 72 ILE A CA 1
ATOM 552 C C . ILE A 1 72 ? 26.682 -9.649 -43.178 1.00 96.12 72 ILE A C 1
ATOM 554 O O . ILE A 1 72 ? 26.400 -10.842 -43.048 1.00 96.12 72 ILE A O 1
ATOM 558 N N . PHE A 1 73 ? 25.791 -8.732 -43.552 1.00 97.31 73 PHE A N 1
ATOM 559 C CA . PHE A 1 73 ? 24.366 -9.004 -43.711 1.00 97.31 73 PHE A CA 1
ATOM 560 C C . PHE A 1 73 ? 23.954 -8.950 -45.184 1.00 97.31 73 PHE A C 1
ATOM 562 O O . PHE A 1 73 ? 24.230 -7.973 -45.876 1.00 97.31 73 PHE A O 1
ATOM 569 N N . ASP A 1 74 ? 23.238 -9.976 -45.633 1.00 96.88 74 ASP A N 1
ATOM 570 C CA . ASP A 1 74 ? 22.555 -10.010 -46.923 1.00 96.88 74 ASP A CA 1
ATOM 571 C C . ASP A 1 74 ? 21.056 -9.782 -46.695 1.00 96.88 74 ASP A C 1
ATOM 573 O O . ASP A 1 74 ? 20.387 -10.577 -46.022 1.00 96.88 74 ASP A O 1
ATOM 577 N N . VAL A 1 75 ? 20.537 -8.670 -47.220 1.00 96.31 75 VAL A N 1
ATOM 578 C CA . VAL A 1 75 ? 19.132 -8.270 -47.080 1.00 96.31 75 VAL A CA 1
ATOM 579 C C . VAL A 1 75 ? 18.412 -8.510 -48.400 1.00 96.31 75 VAL A C 1
ATOM 581 O O . VAL A 1 75 ? 18.548 -7.750 -49.360 1.00 96.31 75 VAL A O 1
ATOM 584 N N . GLN A 1 76 ? 17.609 -9.569 -48.443 1.00 94.44 76 GLN A N 1
ATOM 585 C CA . GLN A 1 76 ? 16.862 -9.963 -49.629 1.00 94.44 76 GLN A CA 1
ATOM 586 C C . GLN A 1 76 ? 15.442 -9.401 -49.575 1.00 94.44 76 GLN A C 1
ATOM 588 O O . GLN A 1 76 ? 14.676 -9.645 -48.639 1.00 94.44 76 GLN A O 1
ATOM 593 N N . ASN A 1 77 ? 15.074 -8.649 -50.612 1.00 87.88 77 ASN A N 1
ATOM 594 C CA . ASN A 1 77 ? 13.711 -8.168 -50.798 1.00 87.88 77 ASN A CA 1
ATOM 595 C C . ASN A 1 77 ? 12.850 -9.314 -51.338 1.00 87.88 77 ASN A C 1
ATOM 597 O O . ASN A 1 77 ? 13.018 -9.735 -52.487 1.00 87.88 77 ASN A O 1
ATOM 601 N N . VAL A 1 78 ? 11.937 -9.830 -50.517 1.00 80.12 78 VAL A N 1
ATOM 602 C CA . VAL A 1 78 ? 11.012 -10.875 -50.954 1.00 80.12 78 VAL A CA 1
ATOM 603 C C . VAL A 1 78 ? 9.801 -10.200 -51.581 1.00 80.12 78 VAL A C 1
ATOM 605 O O . VAL A 1 78 ? 9.174 -9.324 -50.985 1.00 80.12 78 VAL A O 1
ATOM 608 N N . ALA A 1 79 ? 9.499 -10.584 -52.823 1.00 56.78 79 ALA A N 1
ATOM 609 C CA . ALA A 1 79 ? 8.459 -9.961 -53.633 1.00 56.78 79 ALA A CA 1
ATOM 610 C C . ALA A 1 79 ? 7.131 -9.808 -52.869 1.00 56.78 79 ALA A C 1
ATOM 612 O O . ALA A 1 79 ? 6.695 -10.721 -52.168 1.00 56.78 79 ALA A O 1
ATOM 613 N N . ARG A 1 80 ? 6.505 -8.634 -53.055 1.00 49.88 80 ARG A N 1
ATOM 614 C CA . ARG A 1 80 ? 5.269 -8.176 -52.401 1.00 49.88 80 ARG A CA 1
ATOM 615 C C . ARG A 1 80 ? 4.274 -9.315 -52.186 1.00 49.88 80 ARG A C 1
ATOM 617 O O . ARG A 1 80 ? 3.709 -9.842 -53.145 1.00 49.88 80 ARG A O 1
ATOM 624 N N . THR A 1 81 ? 3.995 -9.619 -50.925 1.00 49.72 81 THR A N 1
ATOM 625 C CA . THR A 1 81 ? 2.800 -10.373 -50.563 1.00 49.72 81 THR A CA 1
ATOM 626 C C . THR A 1 81 ? 1.562 -9.556 -50.943 1.00 49.72 81 THR A C 1
ATOM 628 O O . THR A 1 81 ? 1.572 -8.317 -50.946 1.00 49.72 81 THR A O 1
ATOM 631 N N . VAL A 1 82 ? 0.494 -10.253 -51.337 1.00 47.19 82 VAL A N 1
ATOM 632 C CA . VAL A 1 82 ? -0.812 -9.670 -51.674 1.00 47.19 82 VAL A CA 1
ATOM 633 C C . VAL A 1 82 ? -1.373 -9.026 -50.399 1.00 47.19 82 VAL A C 1
ATOM 635 O O . VAL A 1 82 ? -2.003 -9.689 -49.588 1.00 47.19 82 VAL A O 1
ATOM 638 N N . GLY A 1 83 ? -1.023 -7.759 -50.170 1.00 56.09 83 GLY A N 1
ATOM 639 C CA . GLY A 1 83 ? -1.242 -7.055 -48.900 1.00 56.09 83 GLY A CA 1
ATOM 640 C C . GLY A 1 83 ? -0.450 -5.748 -48.731 1.00 56.09 83 GLY A C 1
ATOM 641 O O . GLY A 1 83 ? -0.764 -4.961 -47.849 1.00 56.09 83 GLY A O 1
ATOM 642 N N . GLY A 1 84 ? 0.535 -5.458 -49.592 1.00 53.88 84 GLY A N 1
ATOM 643 C CA . GLY A 1 84 ? 1.115 -4.108 -49.725 1.00 53.88 84 GLY A CA 1
ATOM 644 C C . GLY A 1 84 ? 2.296 -3.763 -48.806 1.00 53.88 84 GLY A C 1
ATOM 645 O O . GLY A 1 84 ? 2.881 -2.697 -48.982 1.00 53.88 84 GLY A O 1
ATOM 646 N N . GLY A 1 85 ? 2.706 -4.654 -47.899 1.00 62.84 85 GLY A N 1
ATOM 647 C CA . GLY A 1 85 ? 3.957 -4.523 -47.141 1.00 62.84 85 GLY A CA 1
ATOM 648 C C . GLY A 1 85 ? 5.141 -5.158 -47.879 1.00 62.84 85 GLY A C 1
ATOM 649 O O . GLY A 1 85 ? 5.024 -6.265 -48.401 1.00 62.84 85 GLY A O 1
ATOM 650 N N . ALA A 1 86 ? 6.283 -4.469 -47.945 1.00 72.06 86 ALA A N 1
ATOM 651 C CA . ALA A 1 86 ? 7.544 -5.096 -48.342 1.00 72.06 86 ALA A CA 1
ATOM 652 C C . ALA A 1 86 ? 8.074 -5.920 -47.158 1.00 72.06 86 ALA A C 1
ATOM 654 O O . ALA A 1 86 ? 8.191 -5.382 -46.060 1.00 72.06 86 ALA A O 1
ATOM 655 N N . SER A 1 87 ? 8.372 -7.203 -47.374 1.00 83.31 87 SER A N 1
ATOM 656 C CA . SER A 1 87 ? 8.986 -8.067 -46.361 1.00 83.31 87 SER A CA 1
ATOM 657 C C . SER A 1 87 ? 10.443 -8.321 -46.740 1.00 83.31 87 SER A C 1
ATOM 659 O O . SER A 1 87 ? 10.747 -8.679 -47.881 1.00 83.31 87 SER A O 1
ATOM 661 N N . PHE A 1 88 ? 11.344 -8.100 -45.787 1.00 94.12 88 PHE A N 1
ATOM 662 C CA . PHE A 1 88 ? 12.780 -8.290 -45.961 1.00 94.12 88 PHE A CA 1
ATOM 663 C C . PHE A 1 88 ? 13.213 -9.536 -45.198 1.00 94.12 88 PHE A C 1
ATOM 665 O O . PHE A 1 88 ? 12.947 -9.642 -43.999 1.00 94.12 88 PHE A O 1
ATOM 672 N N . ILE A 1 89 ? 13.890 -10.458 -45.884 1.00 94.81 89 ILE A N 1
ATOM 673 C CA . ILE A 1 89 ? 14.589 -11.573 -45.244 1.00 94.81 89 ILE A CA 1
ATOM 674 C C . ILE A 1 89 ? 16.044 -11.166 -45.063 1.00 94.81 89 ILE A C 1
ATOM 676 O O . ILE A 1 89 ? 16.710 -10.754 -46.011 1.00 94.81 89 ILE A O 1
ATOM 680 N N . ILE A 1 90 ? 16.527 -11.292 -43.835 1.00 97.56 90 ILE A N 1
ATOM 681 C CA . ILE A 1 90 ? 17.885 -10.947 -43.442 1.00 97.56 90 ILE A CA 1
ATOM 682 C C . ILE A 1 90 ? 18.638 -12.254 -43.229 1.00 97.56 90 ILE A C 1
ATOM 684 O O . ILE A 1 90 ? 18.172 -13.148 -42.520 1.00 97.56 90 ILE A O 1
ATOM 688 N N . SER A 1 91 ? 19.803 -12.377 -43.851 1.00 97.00 91 SER A N 1
ATOM 689 C CA . SER A 1 91 ? 20.686 -13.532 -43.716 1.00 97.00 91 SER A CA 1
ATOM 690 C C . SER A 1 91 ? 22.137 -13.084 -43.548 1.00 97.00 91 SER A C 1
ATOM 692 O O . SER A 1 91 ? 22.457 -11.913 -43.747 1.00 97.00 91 SER A O 1
ATOM 694 N N . LEU A 1 92 ? 23.020 -13.991 -43.133 1.00 97.31 92 LEU A N 1
ATOM 695 C CA . LEU A 1 92 ? 24.457 -13.717 -43.126 1.00 97.31 92 LEU A CA 1
ATOM 696 C C . LEU A 1 92 ? 25.044 -13.958 -44.512 1.00 97.31 92 LEU A C 1
ATOM 698 O O . LEU A 1 92 ? 24.786 -15.011 -45.107 1.00 97.31 92 LEU A O 1
ATOM 702 N N . CYS A 1 93 ? 25.899 -13.041 -44.965 1.00 95.75 93 CYS A N 1
ATOM 703 C CA . CYS A 1 93 ? 26.712 -13.249 -46.159 1.00 95.75 93 CYS A CA 1
ATOM 704 C C . CYS A 1 93 ? 27.523 -14.557 -46.028 1.00 95.75 93 CYS A C 1
ATOM 706 O O . CYS A 1 93 ? 27.958 -14.893 -44.917 1.00 95.75 93 CYS A O 1
ATOM 708 N N . PRO A 1 94 ? 27.761 -15.307 -47.122 1.00 92.88 94 PRO A N 1
ATOM 709 C CA . PRO A 1 94 ? 28.474 -16.590 -47.079 1.00 92.88 94 PRO A CA 1
ATOM 710 C C . PRO A 1 94 ? 29.841 -16.519 -46.381 1.00 92.88 94 PRO A C 1
ATOM 712 O O . PRO A 1 94 ? 30.243 -17.446 -45.676 1.00 92.88 94 PRO A O 1
ATOM 715 N N . GLU A 1 95 ? 30.542 -15.396 -46.531 1.00 90.56 95 GLU A N 1
ATOM 716 C CA . GLU A 1 95 ? 31.825 -15.122 -45.888 1.00 90.56 95 GLU A CA 1
ATOM 717 C C . GLU A 1 95 ? 31.684 -14.934 -44.369 1.00 90.56 95 GLU A C 1
ATOM 719 O O . GLU A 1 95 ? 32.544 -15.378 -43.609 1.00 90.56 95 GLU A O 1
ATOM 724 N N . ALA A 1 96 ? 30.586 -14.327 -43.909 1.00 89.75 96 ALA A N 1
ATOM 725 C CA . ALA A 1 96 ? 30.318 -14.065 -42.497 1.00 89.75 96 ALA A CA 1
ATOM 726 C C . ALA A 1 96 ? 29.801 -15.297 -41.736 1.00 89.75 96 ALA A C 1
ATOM 728 O O . ALA A 1 96 ? 30.027 -15.400 -40.531 1.00 89.75 96 ALA A O 1
ATOM 729 N N . GLN A 1 97 ? 29.181 -16.269 -42.419 1.00 89.81 97 GLN A N 1
ATOM 730 C CA . GLN A 1 97 ? 28.707 -17.519 -41.798 1.00 89.81 97 GLN A CA 1
ATOM 731 C C . GLN A 1 97 ? 29.835 -18.330 -41.139 1.00 89.81 97 GLN A C 1
ATOM 733 O O . GLN A 1 97 ? 29.595 -19.025 -40.153 1.00 89.81 97 GLN A O 1
ATOM 738 N N . ASN A 1 98 ? 31.063 -18.210 -41.654 1.00 87.50 98 ASN A N 1
ATOM 739 C CA . ASN A 1 98 ? 32.236 -18.939 -41.167 1.00 87.50 98 ASN A CA 1
ATOM 740 C C . ASN A 1 98 ? 33.219 -18.062 -40.371 1.00 87.50 98 ASN A C 1
ATOM 742 O O . ASN A 1 98 ? 34.276 -18.550 -39.964 1.00 87.50 98 ASN A O 1
ATOM 746 N N . MET A 1 99 ? 32.913 -16.776 -40.156 1.00 82.88 99 MET A N 1
ATOM 747 C CA . MET A 1 99 ? 33.796 -15.895 -39.394 1.00 82.88 99 MET A CA 1
ATOM 748 C C . MET A 1 99 ? 33.639 -16.120 -37.880 1.00 82.88 99 MET A C 1
ATOM 750 O O . MET A 1 99 ? 32.514 -16.198 -37.379 1.00 82.88 99 MET A O 1
ATOM 754 N N . PRO A 1 100 ? 34.751 -16.194 -37.122 1.00 80.19 100 PRO A N 1
ATOM 755 C CA . PRO A 1 100 ? 34.689 -16.127 -35.667 1.00 80.19 100 PRO A CA 1
ATOM 756 C C . PRO A 1 100 ? 34.133 -14.758 -35.226 1.00 80.19 100 PRO A C 1
ATOM 758 O O . PRO A 1 100 ? 34.293 -13.775 -35.955 1.00 80.19 100 PRO A O 1
ATOM 761 N N . PRO A 1 101 ? 33.490 -14.666 -34.047 1.00 74.38 101 PRO A N 1
ATOM 762 C CA . PRO A 1 101 ? 32.936 -13.409 -33.545 1.00 74.38 101 PRO A CA 1
ATOM 763 C C . PRO A 1 101 ? 34.001 -12.304 -33.501 1.00 74.38 101 PRO A C 1
ATOM 765 O O . PRO A 1 101 ? 35.162 -12.568 -33.169 1.00 74.38 101 PRO A O 1
ATOM 768 N N . LEU A 1 102 ? 33.613 -11.064 -33.834 1.00 73.25 102 LEU A N 1
ATOM 769 C CA . LEU A 1 102 ? 34.548 -9.937 -33.830 1.00 73.25 102 LEU A CA 1
ATOM 770 C C . LEU A 1 102 ? 35.106 -9.753 -32.411 1.00 73.25 102 LEU A C 1
ATOM 772 O O . LEU A 1 102 ? 34.317 -9.729 -31.459 1.00 73.25 102 LEU A O 1
ATOM 776 N N . PRO A 1 103 ? 36.434 -9.614 -32.245 1.00 67.50 103 PRO A N 1
ATOM 777 C CA . PRO A 1 103 ? 37.028 -9.444 -30.929 1.00 67.50 103 PRO A CA 1
ATOM 778 C C . PRO A 1 103 ? 36.494 -8.161 -30.272 1.00 67.50 103 PRO A C 1
ATOM 780 O O . PRO A 1 103 ? 36.318 -7.150 -30.962 1.00 67.50 103 PRO A O 1
ATOM 783 N N . PRO A 1 104 ? 36.241 -8.167 -28.949 1.00 55.75 104 PRO A N 1
ATOM 784 C CA . PRO A 1 104 ? 35.854 -6.954 -28.242 1.00 55.75 104 PRO A CA 1
ATOM 785 C C . PRO A 1 104 ? 36.952 -5.889 -28.407 1.00 55.75 104 PRO A C 1
ATOM 787 O O . PRO A 1 104 ? 38.137 -6.237 -28.457 1.00 55.75 104 PRO A O 1
ATOM 790 N N . PRO A 1 105 ? 36.595 -4.595 -28.497 1.00 51.03 105 PRO A N 1
ATOM 791 C CA . PRO A 1 105 ? 37.584 -3.539 -28.655 1.00 51.03 105 PRO A CA 1
ATOM 792 C C . PRO A 1 105 ? 38.557 -3.556 -27.475 1.00 51.03 105 PRO A C 1
ATOM 794 O O . PRO A 1 105 ? 38.155 -3.517 -26.312 1.00 51.03 105 PRO A O 1
ATOM 797 N N . THR A 1 106 ? 39.853 -3.619 -27.776 1.00 48.69 106 THR A N 1
ATOM 798 C CA . THR A 1 106 ? 40.905 -3.532 -26.761 1.00 48.69 106 THR A CA 1
ATOM 799 C C . THR A 1 106 ? 40.830 -2.168 -26.068 1.00 48.69 106 THR A C 1
ATOM 801 O O . THR A 1 106 ? 40.740 -1.158 -26.774 1.00 48.69 106 THR A O 1
ATOM 804 N N . PRO A 1 107 ? 40.889 -2.096 -24.724 1.00 44.38 107 PRO A N 1
ATOM 805 C CA . PRO A 1 107 ? 40.880 -0.822 -24.014 1.00 44.38 107 PRO A CA 1
ATOM 806 C C . PRO A 1 107 ? 42.027 0.059 -24.516 1.00 44.38 107 PRO A C 1
ATOM 808 O O . PRO A 1 107 ? 43.183 -0.370 -24.522 1.00 44.38 107 PRO A O 1
ATOM 811 N N . TYR A 1 108 ? 41.720 1.281 -24.955 1.00 42.41 108 TYR A N 1
ATOM 812 C CA . TYR A 1 108 ? 42.751 2.252 -25.312 1.00 42.41 108 TYR A CA 1
ATOM 813 C C . TYR A 1 108 ? 43.651 2.520 -24.092 1.00 42.41 108 TYR A C 1
ATOM 815 O O . TYR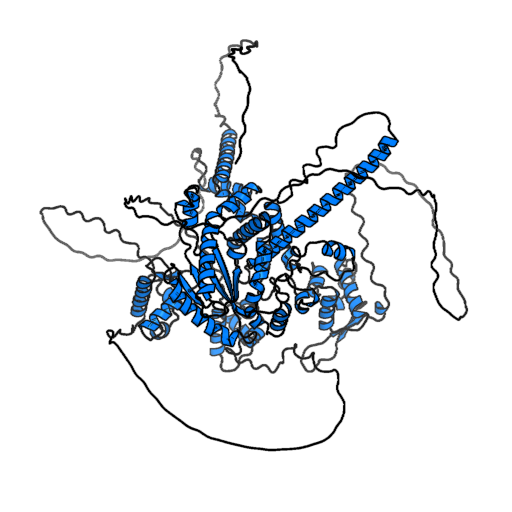 A 1 108 ? 43.129 2.705 -22.989 1.00 42.41 108 TYR A O 1
ATOM 823 N N . PRO A 1 109 ? 44.986 2.575 -24.255 1.00 37.47 109 PRO A N 1
ATOM 824 C CA . PRO A 1 109 ? 45.868 2.979 -23.170 1.00 37.47 109 PRO A CA 1
ATOM 825 C C . PRO A 1 109 ? 45.548 4.423 -22.760 1.00 37.47 109 PRO A C 1
ATOM 827 O O . PRO A 1 109 ? 45.402 5.307 -23.606 1.00 37.47 109 PRO A O 1
ATOM 830 N N . HIS A 1 110 ? 45.408 4.643 -21.452 1.00 35.59 110 HIS A N 1
ATOM 831 C CA . HIS A 1 110 ? 45.114 5.945 -20.858 1.00 35.59 110 HIS A CA 1
ATOM 832 C C . HIS A 1 110 ? 46.089 7.035 -21.346 1.00 35.59 110 HIS A C 1
ATOM 834 O O . HIS A 1 110 ? 47.295 6.782 -21.423 1.00 35.59 110 HIS A O 1
ATOM 840 N N . PRO A 1 111 ? 45.617 8.264 -21.623 1.00 38.66 111 PRO A N 1
ATOM 841 C CA . PRO A 1 111 ? 46.511 9.375 -21.905 1.00 38.66 111 PRO A CA 1
ATOM 842 C C . PRO A 1 111 ? 47.258 9.764 -20.621 1.00 38.66 111 PRO A C 1
ATOM 844 O O . PRO A 1 111 ? 46.645 10.082 -19.601 1.00 38.66 111 PRO A O 1
ATOM 847 N N . HIS A 1 112 ? 48.591 9.725 -20.670 1.00 35.12 112 HIS A N 1
ATOM 848 C CA . HIS A 1 112 ? 49.449 10.244 -19.605 1.00 35.12 112 HIS A CA 1
ATOM 849 C C . HIS A 1 112 ? 49.198 11.749 -19.382 1.00 35.12 112 HIS A C 1
ATOM 851 O O . HIS A 1 112 ? 48.961 12.473 -20.355 1.00 35.12 112 HIS A O 1
ATOM 857 N N . PRO A 1 113 ? 49.284 12.257 -18.136 1.00 45.72 113 PRO A N 1
ATOM 858 C CA . PRO A 1 113 ? 49.068 13.669 -17.861 1.00 45.72 113 PRO A CA 1
ATOM 859 C C . PRO A 1 113 ? 50.243 14.504 -18.377 1.00 45.72 113 PRO A C 1
ATOM 861 O O . PRO A 1 113 ? 51.408 14.162 -18.174 1.00 45.72 113 PRO A O 1
ATOM 864 N N . ALA A 1 114 ? 49.915 15.625 -19.013 1.00 35.12 114 ALA A N 1
ATOM 865 C CA . ALA A 1 114 ? 50.859 16.634 -19.461 1.00 35.12 114 ALA A CA 1
ATOM 866 C C . ALA A 1 114 ? 51.648 17.234 -18.281 1.00 35.12 114 ALA A C 1
ATOM 868 O O . ALA A 1 114 ? 51.057 17.738 -17.326 1.00 35.12 114 ALA A O 1
ATOM 869 N N . MET A 1 115 ? 52.980 17.240 -18.383 1.00 31.17 115 MET A N 1
ATOM 870 C CA . MET A 1 115 ? 53.847 18.134 -17.615 1.00 31.17 115 MET A CA 1
ATOM 871 C C . MET A 1 115 ? 54.459 19.191 -18.535 1.00 31.17 115 MET A C 1
ATOM 873 O O . MET A 1 115 ? 54.857 18.915 -19.666 1.00 31.17 115 MET A O 1
ATOM 877 N N . HIS A 1 116 ? 54.492 20.412 -18.008 1.00 33.78 116 HIS A N 1
ATOM 878 C CA . HIS A 1 116 ? 54.973 21.639 -18.626 1.00 33.78 116 HIS A CA 1
ATOM 879 C C . HIS A 1 116 ? 56.459 21.609 -19.034 1.00 33.78 116 HIS A C 1
ATOM 881 O O . HIS A 1 116 ? 57.296 20.973 -18.401 1.00 33.78 116 HIS A O 1
ATOM 887 N N . HIS A 1 117 ? 56.739 22.386 -20.085 1.00 35.00 117 HIS A N 1
ATOM 888 C CA . HIS A 1 117 ? 58.026 22.779 -20.667 1.00 35.00 117 HIS A CA 1
ATOM 889 C C . HIS A 1 117 ? 59.227 22.934 -19.715 1.00 35.00 117 HIS A C 1
ATOM 891 O O . HIS A 1 117 ? 59.135 23.669 -18.739 1.00 35.00 117 HIS A O 1
ATOM 897 N N . TYR A 1 118 ? 60.397 22.444 -20.154 1.00 28.38 118 TYR A N 1
ATOM 898 C CA . TYR A 1 118 ? 61.637 23.237 -20.230 1.00 28.38 118 TYR A CA 1
ATOM 899 C C . TYR A 1 118 ? 62.584 22.678 -21.313 1.00 28.38 118 TYR A C 1
ATOM 901 O O . TYR A 1 118 ? 62.833 21.478 -21.388 1.00 28.38 118 TYR A O 1
ATOM 909 N N . SER A 1 119 ? 63.082 23.572 -22.169 1.00 30.86 119 SER A N 1
ATOM 910 C CA . SER A 1 119 ? 64.031 23.330 -23.265 1.00 30.86 119 SER A CA 1
ATOM 911 C C . SER A 1 119 ? 65.478 23.200 -22.771 1.00 30.86 119 SER A C 1
ATOM 913 O O . SER A 1 119 ? 65.880 24.028 -21.960 1.00 30.86 119 SER A O 1
ATOM 915 N N . HIS A 1 120 ? 66.281 22.277 -23.332 1.00 32.44 120 HIS A N 1
ATOM 916 C CA . HIS A 1 120 ? 67.542 22.570 -24.054 1.00 32.44 120 HIS A CA 1
ATOM 917 C C . HIS A 1 120 ? 68.320 21.307 -24.507 1.00 32.44 120 HIS A C 1
ATOM 919 O O . HIS A 1 120 ? 68.426 20.330 -23.778 1.00 32.44 120 HIS A O 1
ATOM 925 N N . HIS A 1 121 ? 68.967 21.468 -25.670 1.00 30.14 121 HIS A N 1
ATOM 926 C CA . HIS A 1 121 ? 70.156 20.800 -26.231 1.00 30.14 121 HIS A CA 1
ATOM 927 C C . HIS A 1 121 ? 70.078 19.526 -27.106 1.00 30.14 121 HIS A C 1
ATOM 929 O O . HIS A 1 121 ? 69.793 18.419 -26.670 1.00 30.14 121 HIS A O 1
ATOM 935 N N . LEU A 1 122 ? 70.463 19.771 -28.371 1.00 35.22 122 LEU A N 1
ATOM 936 C CA . LEU A 1 122 ? 70.962 18.891 -29.433 1.00 35.22 122 LEU A CA 1
ATOM 937 C C . LEU A 1 122 ? 72.024 17.876 -28.977 1.00 35.22 122 LEU A C 1
ATOM 939 O O . LEU A 1 122 ? 72.983 18.291 -28.331 1.00 35.22 122 LEU A O 1
ATOM 943 N N . GLN A 1 123 ? 71.968 16.646 -29.506 1.00 30.06 123 GLN A N 1
ATOM 944 C CA . GLN A 1 123 ? 73.029 16.088 -30.367 1.00 30.06 123 GLN A CA 1
ATOM 945 C C . GLN A 1 123 ? 72.604 14.778 -31.056 1.00 30.06 123 GLN A C 1
ATOM 947 O O . GLN A 1 123 ? 71.800 14.012 -30.532 1.00 30.06 123 GLN A O 1
ATOM 952 N N . GLN A 1 124 ? 73.124 14.612 -32.274 1.00 34.31 124 GLN A N 1
ATOM 953 C CA . GLN A 1 124 ? 73.009 13.478 -33.196 1.00 34.31 124 GLN A CA 1
ATOM 954 C C . GLN A 1 124 ? 73.647 12.201 -32.624 1.00 34.31 124 GLN A C 1
ATOM 956 O O . GLN A 1 124 ? 74.598 12.312 -31.857 1.00 34.31 124 GLN A O 1
ATOM 961 N N . ASP A 1 125 ? 73.166 11.020 -33.034 1.00 27.83 125 ASP A N 1
ATOM 962 C CA . ASP A 1 125 ? 73.991 10.047 -33.774 1.00 27.83 125 ASP A CA 1
ATOM 963 C C . ASP A 1 125 ? 73.206 8.800 -34.231 1.00 27.83 125 ASP A C 1
ATOM 965 O O . ASP A 1 125 ? 72.151 8.444 -33.704 1.00 27.83 125 ASP A O 1
ATOM 969 N N . ASP A 1 126 ? 73.754 8.212 -35.292 1.00 30.84 126 ASP A N 1
ATOM 970 C CA . ASP A 1 126 ? 73.217 7.250 -36.251 1.00 30.84 126 ASP A CA 1
ATOM 971 C C . ASP A 1 126 ? 73.217 5.757 -35.835 1.00 30.84 126 ASP A C 1
ATOM 973 O O . ASP A 1 126 ? 73.961 5.314 -34.966 1.00 30.84 126 ASP A O 1
ATOM 977 N N . HIS A 1 127 ? 72.465 4.980 -36.636 1.00 31.67 127 HIS A N 1
ATOM 978 C CA . HIS A 1 127 ? 72.662 3.567 -37.029 1.00 31.67 127 HIS A CA 1
ATOM 979 C C . HIS A 1 127 ? 72.485 2.425 -35.999 1.00 31.67 127 HIS A C 1
ATOM 981 O O . HIS A 1 127 ? 73.266 2.271 -35.072 1.00 31.67 127 HIS A O 1
ATOM 987 N N . TYR A 1 128 ? 71.582 1.469 -36.291 1.00 29.44 128 TYR A N 1
ATOM 988 C CA . TYR A 1 128 ? 71.948 0.165 -36.893 1.00 29.44 128 TYR A CA 1
ATOM 989 C C . TYR A 1 128 ? 70.724 -0.681 -37.317 1.00 29.44 128 TYR A C 1
ATOM 991 O O . TYR A 1 128 ? 69.583 -0.407 -36.961 1.00 29.44 128 TYR A O 1
ATOM 999 N N . GLN A 1 129 ? 71.011 -1.665 -38.170 1.00 27.00 129 GLN A N 1
ATOM 1000 C CA . GLN A 1 129 ? 70.186 -2.283 -39.211 1.00 27.00 129 GLN A CA 1
ATOM 1001 C C . GLN A 1 129 ? 69.197 -3.408 -38.831 1.00 27.00 129 GLN A C 1
ATOM 1003 O O . GLN A 1 129 ? 69.281 -4.077 -37.809 1.00 27.00 129 GLN A O 1
ATOM 1008 N N . CYS A 1 130 ? 68.325 -3.617 -39.823 1.00 27.23 130 CYS A N 1
ATOM 1009 C CA . CYS A 1 130 ? 67.386 -4.687 -40.172 1.00 27.23 130 CYS A CA 1
ATOM 1010 C C . CYS A 1 130 ? 68.017 -6.078 -40.460 1.00 27.23 130 CYS A C 1
ATOM 1012 O O . CYS A 1 130 ? 69.212 -6.129 -40.755 1.00 27.23 130 CYS A O 1
ATOM 1014 N N . SER A 1 131 ? 67.163 -7.132 -40.535 1.00 31.53 131 SER A N 1
ATOM 1015 C CA . SER A 1 131 ? 67.229 -8.411 -41.328 1.00 31.53 131 SER A CA 1
ATOM 1016 C C . SER A 1 131 ? 67.000 -9.686 -40.468 1.00 31.53 131 SER A C 1
ATOM 1018 O O . SER A 1 131 ? 67.536 -9.734 -39.373 1.00 31.53 131 SER A O 1
ATOM 1020 N N . TYR A 1 132 ? 66.298 -10.785 -40.828 1.00 29.20 132 TYR A N 1
ATOM 1021 C CA . TYR A 1 132 ? 65.674 -11.302 -42.069 1.00 29.20 132 TYR A CA 1
ATOM 1022 C C . TYR A 1 132 ? 64.784 -12.565 -41.780 1.00 29.20 132 TYR A C 1
ATOM 1024 O O . TYR A 1 132 ? 64.998 -13.222 -40.767 1.00 29.20 132 TYR A O 1
ATOM 1032 N N . HIS A 1 133 ? 63.844 -12.873 -42.706 1.00 30.48 133 HIS A N 1
ATOM 1033 C CA . HIS A 1 133 ? 63.106 -14.118 -43.117 1.00 30.48 133 HIS A CA 1
ATOM 1034 C C . HIS A 1 133 ? 63.022 -15.401 -42.243 1.00 30.48 133 HIS A C 1
ATOM 1036 O O . HIS A 1 133 ? 64.004 -15.823 -41.655 1.00 30.48 133 HIS A O 1
ATOM 1042 N N . GLN A 1 134 ? 61.885 -16.117 -42.098 1.00 35.78 134 GLN A N 1
ATOM 1043 C CA . GLN A 1 134 ? 60.898 -16.735 -43.034 1.00 35.78 134 GLN A CA 1
ATOM 1044 C C . GLN A 1 134 ? 61.415 -17.942 -43.846 1.00 35.78 134 GLN A C 1
ATOM 1046 O O . GLN A 1 134 ? 62.088 -17.737 -44.846 1.00 35.78 134 GLN A O 1
ATOM 1051 N N . GLN A 1 135 ? 60.953 -19.168 -43.537 1.00 28.86 135 GLN A N 1
ATOM 1052 C CA . GLN A 1 135 ? 60.581 -20.151 -44.572 1.00 28.86 135 GLN A CA 1
ATOM 1053 C C . GLN A 1 135 ? 59.705 -21.309 -44.052 1.00 28.86 135 GLN A C 1
ATOM 1055 O O . GLN A 1 135 ? 59.936 -21.868 -42.986 1.00 28.86 135 GLN A O 1
ATOM 1060 N N . GLN A 1 136 ? 58.688 -21.628 -44.857 1.00 34.91 136 GLN A N 1
ATOM 1061 C CA . GLN A 1 136 ? 57.748 -22.752 -44.784 1.00 34.91 136 GLN A CA 1
ATOM 1062 C C . GLN A 1 136 ? 58.372 -24.067 -45.289 1.00 34.91 136 GLN A C 1
ATOM 1064 O O . GLN A 1 136 ? 59.273 -24.002 -46.121 1.00 34.91 136 GLN A O 1
ATOM 1069 N N . GLN A 1 137 ? 57.786 -25.217 -44.917 1.00 28.66 137 GLN A N 1
ATOM 1070 C CA . GLN A 1 137 ? 57.349 -26.331 -45.802 1.00 28.66 137 GLN A CA 1
ATOM 1071 C C . GLN A 1 137 ? 56.787 -27.482 -44.930 1.00 28.66 137 GLN A C 1
ATOM 1073 O O . GLN A 1 137 ? 57.403 -27.855 -43.942 1.00 28.66 137 GLN A O 1
ATOM 1078 N N . GLN A 1 138 ? 55.496 -27.819 -45.038 1.00 29.03 138 GLN A N 1
ATOM 1079 C CA . GLN A 1 138 ? 54.843 -28.817 -45.915 1.00 29.03 138 GLN A CA 1
ATOM 1080 C C . GLN A 1 138 ? 54.886 -30.285 -45.401 1.00 29.03 138 GLN A C 1
ATOM 1082 O O . GLN A 1 138 ? 55.937 -30.854 -45.145 1.00 29.03 138 GLN A O 1
ATOM 1087 N N . GLN A 1 139 ? 53.660 -30.816 -45.260 1.00 30.64 139 GLN A N 1
ATOM 1088 C CA . GLN A 1 139 ? 53.096 -32.164 -44.973 1.00 30.64 139 GLN A CA 1
ATOM 1089 C C . GLN A 1 139 ? 53.682 -33.310 -45.864 1.00 30.64 139 GLN A C 1
ATOM 1091 O O . GLN A 1 139 ? 54.406 -32.926 -46.784 1.00 30.64 139 GLN A O 1
ATOM 1096 N N . PRO A 1 140 ? 53.356 -34.647 -45.753 1.00 52.78 140 PRO A N 1
ATOM 1097 C CA . PRO A 1 140 ? 52.014 -35.213 -45.421 1.00 52.78 140 PRO A CA 1
ATOM 1098 C C . PRO A 1 140 ? 51.825 -36.716 -44.955 1.00 52.78 140 PRO A C 1
ATOM 1100 O O . PRO A 1 140 ? 52.764 -37.501 -44.944 1.00 52.78 140 PRO A O 1
ATOM 1103 N N . TYR A 1 141 ? 50.542 -37.100 -44.705 1.00 30.22 141 TYR A N 1
ATOM 1104 C CA . TYR A 1 141 ? 49.856 -38.444 -44.716 1.00 30.22 141 TYR A CA 1
ATOM 1105 C C . TYR A 1 141 ? 50.267 -39.530 -43.660 1.00 30.22 141 TYR A C 1
ATOM 1107 O O . TYR A 1 141 ? 51.428 -39.603 -43.298 1.00 30.22 141 TYR A O 1
ATOM 1115 N N . ALA A 1 142 ? 49.431 -40.431 -43.086 1.00 26.88 142 ALA A N 1
ATOM 1116 C CA . ALA A 1 142 ? 48.166 -41.085 -43.488 1.00 26.88 142 ALA A CA 1
ATOM 1117 C C . ALA A 1 142 ? 47.363 -41.768 -42.315 1.00 26.88 142 ALA A C 1
ATOM 1119 O O . ALA A 1 142 ? 47.957 -42.204 -41.336 1.00 26.88 142 ALA A O 1
ATOM 1120 N N . TYR A 1 143 ? 46.028 -41.879 -42.491 1.00 27.30 143 TYR A N 1
ATOM 1121 C CA . TYR A 1 143 ? 45.025 -42.951 -42.186 1.00 27.30 143 TYR A CA 1
ATOM 1122 C C . TYR A 1 143 ? 45.059 -43.897 -40.928 1.00 27.30 143 TYR A C 1
ATOM 1124 O O . TYR A 1 143 ? 45.879 -44.802 -40.871 1.00 27.30 143 TYR A O 1
ATOM 1132 N N . THR A 1 144 ? 44.060 -43.716 -40.019 1.00 31.77 144 THR A N 1
ATOM 1133 C CA . THR A 1 144 ? 43.006 -44.605 -39.368 1.00 31.77 144 THR A CA 1
ATOM 1134 C C . THR A 1 144 ? 43.185 -46.136 -39.113 1.00 31.77 144 THR A C 1
ATOM 1136 O O . THR A 1 144 ? 44.008 -46.709 -39.819 1.00 31.77 144 THR A O 1
ATOM 1139 N N . PRO A 1 145 ? 42.313 -46.886 -38.344 1.00 51.75 145 PRO A N 1
ATOM 1140 C CA . PRO A 1 145 ? 41.196 -46.582 -37.386 1.00 51.75 145 PRO A CA 1
ATOM 1141 C C . PRO A 1 145 ? 41.121 -47.493 -36.093 1.00 51.75 145 PRO A C 1
ATOM 1143 O O . PRO A 1 145 ? 41.996 -48.319 -35.872 1.00 51.75 145 PRO A O 1
ATOM 1146 N N . GLU A 1 146 ? 40.008 -47.378 -35.322 1.00 29.41 146 GLU A N 1
ATOM 1147 C CA . GLU A 1 146 ? 39.429 -48.296 -34.282 1.00 29.41 146 GLU A CA 1
ATOM 1148 C C . GLU A 1 146 ? 40.079 -48.324 -32.875 1.00 29.41 146 GLU A C 1
ATOM 1150 O O . GLU A 1 146 ? 41.285 -48.203 -32.749 1.00 29.41 146 GLU A O 1
ATOM 1155 N N . ALA A 1 147 ? 39.418 -48.548 -31.728 1.00 31.39 147 ALA A N 1
ATOM 1156 C CA . ALA A 1 147 ? 38.040 -48.523 -31.210 1.00 31.39 147 ALA A CA 1
ATOM 1157 C C . ALA A 1 147 ? 38.130 -48.784 -29.667 1.00 31.39 147 ALA A C 1
ATOM 1159 O O . ALA A 1 147 ? 39.164 -49.244 -29.192 1.00 31.39 147 ALA A O 1
ATOM 1160 N N . TYR A 1 148 ? 37.026 -48.580 -28.926 1.00 30.75 148 TYR A N 1
ATOM 1161 C CA . TYR A 1 148 ? 36.691 -49.098 -27.570 1.00 30.75 148 TYR A CA 1
ATOM 1162 C C . TYR A 1 148 ? 37.025 -48.329 -26.254 1.00 30.75 148 TYR A C 1
ATOM 1164 O O . TYR A 1 148 ? 38.154 -48.260 -25.791 1.00 30.75 148 TYR A O 1
ATOM 1172 N N . LEU A 1 149 ? 35.920 -47.876 -25.628 1.00 32.16 149 LEU A N 1
ATOM 1173 C CA . LEU A 1 149 ? 35.454 -47.934 -24.221 1.00 32.16 149 LEU A CA 1
ATOM 1174 C C . LEU A 1 149 ? 36.346 -47.585 -22.996 1.00 32.16 149 LEU A C 1
ATOM 1176 O O . LEU A 1 149 ? 37.233 -48.335 -22.608 1.00 32.16 149 LEU A O 1
ATOM 1180 N N . ALA A 1 150 ? 35.806 -46.608 -22.244 1.00 31.47 150 ALA A N 1
ATOM 1181 C CA . ALA A 1 150 ? 35.609 -46.550 -20.779 1.00 31.47 150 ALA A CA 1
ATOM 1182 C C . ALA A 1 150 ? 36.763 -46.083 -19.847 1.00 31.47 150 ALA A C 1
ATOM 1184 O O . ALA A 1 150 ? 37.938 -46.197 -20.184 1.00 31.47 150 ALA A O 1
ATOM 1185 N N . PRO A 1 151 ? 36.421 -45.471 -18.686 1.00 41.44 151 PRO A N 1
ATOM 1186 C CA . PRO A 1 151 ? 37.211 -44.405 -18.074 1.00 41.44 151 PRO A CA 1
ATOM 1187 C C . PRO A 1 151 ? 38.074 -44.880 -16.898 1.00 41.44 151 PRO A C 1
ATOM 1189 O O . PRO A 1 151 ? 37.653 -45.713 -16.099 1.00 41.44 151 PRO A O 1
ATOM 1192 N N . TYR A 1 152 ? 39.245 -44.260 -16.733 1.00 27.17 152 TYR A N 1
ATOM 1193 C CA . TYR A 1 152 ? 40.031 -44.338 -15.503 1.00 27.17 152 TYR A CA 1
ATOM 1194 C C . TYR A 1 152 ? 40.267 -42.948 -14.915 1.00 27.17 152 TYR A C 1
ATOM 1196 O O . TYR A 1 152 ? 40.807 -42.045 -15.549 1.00 27.17 152 TYR A O 1
ATOM 1204 N N . SER A 1 153 ? 39.867 -42.838 -13.654 1.00 31.92 153 SER A N 1
ATOM 1205 C CA . SER A 1 153 ? 40.314 -41.874 -12.660 1.00 31.92 153 SER A CA 1
ATOM 1206 C C . SER A 1 153 ? 41.841 -41.811 -12.564 1.00 31.92 153 SER A C 1
ATOM 1208 O O . SER A 1 153 ? 42.489 -42.853 -12.441 1.00 31.92 153 SER A O 1
ATOM 1210 N N . SER A 1 154 ? 42.402 -40.603 -12.490 1.00 29.30 154 SER A N 1
ATOM 1211 C CA . SER A 1 154 ? 43.790 -40.373 -12.082 1.00 29.30 154 SER A CA 1
ATOM 1212 C C . SER A 1 154 ? 43.858 -39.455 -10.862 1.00 29.30 154 SER A C 1
ATOM 1214 O O . SER A 1 154 ? 43.606 -38.255 -10.926 1.00 29.30 154 SER A O 1
ATOM 1216 N N . SER A 1 155 ? 44.238 -40.072 -9.753 1.00 30.73 155 SER A N 1
ATOM 1217 C CA . SER A 1 155 ? 44.852 -39.508 -8.555 1.00 30.73 155 SER A CA 1
ATOM 1218 C C . SER A 1 155 ? 46.250 -38.925 -8.816 1.00 30.73 155 SER A C 1
ATOM 1220 O O . SER A 1 155 ? 47.005 -39.524 -9.578 1.00 30.73 155 SER A O 1
ATOM 1222 N N . HIS A 1 156 ? 46.631 -37.874 -8.079 1.00 30.05 156 HIS A N 1
ATOM 1223 C CA . HIS A 1 156 ? 47.994 -37.558 -7.585 1.00 30.05 156 HIS A CA 1
ATOM 1224 C C . HIS A 1 156 ? 47.805 -36.793 -6.252 1.00 30.05 156 HIS A C 1
ATOM 1226 O O . HIS A 1 156 ? 47.144 -35.762 -6.239 1.00 30.05 156 HIS A O 1
ATOM 1232 N N . SER A 1 157 ? 48.035 -37.393 -5.074 1.00 31.31 157 SER A N 1
ATOM 1233 C CA . SER A 1 157 ? 49.308 -37.546 -4.325 1.00 31.31 157 SER A CA 1
ATOM 1234 C C . SER A 1 157 ? 49.936 -36.205 -3.884 1.00 31.31 157 SER A C 1
ATOM 1236 O O . SER A 1 157 ? 50.230 -35.382 -4.736 1.00 31.31 157 SER A O 1
ATOM 1238 N N . GLY A 1 158 ? 50.242 -35.938 -2.609 1.00 27.28 158 GLY A N 1
ATOM 1239 C CA . GLY A 1 158 ? 50.116 -36.767 -1.413 1.00 27.28 158 GLY A CA 1
ATOM 1240 C C . GLY A 1 158 ? 50.738 -36.142 -0.149 1.00 27.28 158 GLY A C 1
ATOM 1241 O O . GLY A 1 158 ? 51.163 -34.995 -0.176 1.00 27.28 158 GLY A O 1
ATOM 1242 N N . HIS A 1 159 ? 50.807 -36.985 0.898 1.00 30.81 159 HIS A N 1
ATOM 1243 C CA . HIS A 1 159 ? 51.702 -36.978 2.083 1.00 30.81 159 HIS A CA 1
ATOM 1244 C C . HIS A 1 159 ? 51.531 -35.802 3.078 1.00 30.81 159 HIS A C 1
ATOM 1246 O O . HIS A 1 159 ? 51.555 -34.647 2.694 1.00 30.81 159 HIS A O 1
ATOM 1252 N N . HIS A 1 160 ? 51.343 -35.978 4.394 1.00 33.62 160 HIS A N 1
ATOM 1253 C CA . HIS A 1 160 ? 51.882 -36.954 5.349 1.00 33.62 160 HIS A CA 1
ATOM 1254 C C . HIS A 1 160 ? 50.959 -37.134 6.580 1.00 33.62 160 HIS A C 1
ATOM 1256 O O . HIS A 1 160 ? 50.360 -36.171 7.045 1.00 33.62 160 HIS A O 1
ATOM 1262 N N . GLY A 1 161 ? 51.011 -38.324 7.199 1.00 27.97 161 GLY A N 1
ATOM 1263 C CA . GLY A 1 161 ? 51.261 -38.416 8.648 1.00 27.97 161 GLY A CA 1
ATOM 1264 C C . GLY A 1 161 ? 50.088 -38.680 9.601 1.00 27.97 161 GLY A C 1
ATOM 1265 O O . GLY A 1 161 ? 49.629 -37.771 10.278 1.00 27.97 161 GLY A O 1
ATOM 1266 N N . SER A 1 162 ? 49.714 -39.960 9.717 1.00 29.88 162 SER A N 1
ATOM 1267 C CA . SER A 1 162 ? 49.213 -40.671 10.917 1.00 29.88 162 SER A CA 1
ATOM 1268 C C . SER A 1 162 ? 49.507 -39.965 12.261 1.00 29.88 162 SER A C 1
ATOM 1270 O O . SER A 1 162 ? 50.636 -39.537 12.490 1.00 29.88 162 SER A O 1
ATOM 1272 N N . THR A 1 163 ? 48.580 -39.892 13.226 1.00 29.06 163 THR A N 1
ATOM 1273 C CA . THR A 1 163 ? 48.428 -40.925 14.278 1.00 29.06 163 THR A CA 1
ATOM 1274 C C . THR A 1 163 ? 47.106 -40.777 15.044 1.00 29.06 163 THR A C 1
ATOM 1276 O O . THR A 1 163 ? 46.744 -39.704 15.514 1.00 29.06 163 THR A O 1
ATOM 1279 N N . THR A 1 164 ? 46.419 -41.910 15.168 1.00 32.69 164 THR A N 1
ATOM 1280 C CA . THR A 1 164 ? 45.264 -42.244 16.013 1.00 32.69 164 THR A CA 1
ATOM 1281 C C . THR A 1 164 ? 45.519 -42.086 17.516 1.00 32.69 164 THR A C 1
ATOM 1283 O O . THR A 1 164 ? 46.562 -42.532 17.981 1.00 32.69 164 THR A O 1
ATOM 1286 N N . MET A 1 165 ? 44.515 -41.659 18.292 1.00 27.56 165 MET A N 1
ATOM 1287 C CA . MET A 1 165 ? 44.003 -42.440 19.432 1.00 27.56 165 MET A CA 1
ATOM 1288 C C . MET A 1 165 ? 42.651 -41.914 19.940 1.00 27.56 165 MET A C 1
ATOM 1290 O O . MET A 1 165 ? 42.318 -40.742 19.820 1.00 27.56 165 MET A O 1
ATOM 1294 N N . ASN A 1 166 ? 41.884 -42.879 20.438 1.00 32.62 166 ASN A N 1
ATOM 1295 C CA . ASN A 1 166 ? 40.500 -42.865 20.897 1.00 32.62 166 ASN A CA 1
ATOM 1296 C C . ASN A 1 166 ? 40.415 -42.517 22.409 1.00 32.62 166 ASN A C 1
ATOM 1298 O O . ASN A 1 166 ? 41.462 -42.424 23.046 1.00 32.62 166 ASN A O 1
ATOM 1302 N N . TRP A 1 167 ? 39.190 -42.504 22.969 1.00 29.05 167 TRP A N 1
ATOM 1303 C CA . TRP A 1 167 ? 38.761 -42.242 24.373 1.00 29.05 167 TRP A CA 1
ATOM 1304 C C . TRP A 1 167 ? 38.495 -40.754 24.688 1.00 29.05 167 TRP A C 1
ATOM 1306 O O . TRP A 1 167 ? 39.286 -39.900 24.326 1.00 29.05 167 TRP A O 1
ATOM 1316 N N . GLY A 1 168 ? 37.424 -40.333 25.368 1.00 26.89 168 GLY A N 1
ATOM 1317 C CA . GLY A 1 168 ? 36.360 -41.016 26.102 1.00 26.89 168 GLY A CA 1
ATOM 1318 C C . GLY A 1 168 ? 35.398 -39.974 26.713 1.00 26.89 168 GLY A C 1
ATOM 1319 O O . GLY A 1 168 ? 35.630 -38.772 26.619 1.00 26.89 168 GLY A O 1
ATOM 1320 N N . MET A 1 169 ? 34.308 -40.465 27.306 1.00 33.06 169 MET A N 1
ATOM 1321 C CA . MET A 1 169 ? 33.253 -39.730 28.024 1.00 33.06 169 MET A CA 1
ATOM 1322 C C . MET A 1 169 ? 33.758 -38.713 29.070 1.00 33.06 169 MET A C 1
ATOM 1324 O O . MET A 1 169 ? 34.775 -38.949 29.717 1.00 33.06 169 MET A O 1
ATOM 1328 N N . GLY A 1 170 ? 32.960 -37.673 29.353 1.00 28.97 170 GLY A N 1
ATOM 1329 C CA . GLY A 1 170 ? 33.093 -36.864 30.574 1.00 28.97 170 GLY A CA 1
ATOM 1330 C C . GLY A 1 170 ? 32.214 -35.608 30.596 1.00 28.97 170 GLY A C 1
ATOM 1331 O O . GLY A 1 170 ? 32.147 -34.889 29.614 1.00 28.97 170 GLY A O 1
ATOM 1332 N N . VAL A 1 171 ? 31.531 -35.389 31.718 1.00 33.59 171 VAL A N 1
ATOM 1333 C CA . VAL A 1 171 ? 30.348 -34.539 31.968 1.00 33.59 171 VAL A CA 1
ATOM 1334 C C . VAL A 1 171 ? 30.724 -33.173 32.600 1.00 33.59 171 VAL A C 1
ATOM 1336 O O . VAL A 1 171 ? 31.852 -33.017 33.061 1.00 33.59 171 VAL A O 1
ATOM 1339 N N . CYS A 1 172 ? 29.728 -32.266 32.697 1.00 30.56 172 CYS A N 1
ATOM 1340 C CA . CYS A 1 172 ? 29.614 -30.992 33.463 1.00 30.56 172 CYS A CA 1
ATOM 1341 C C . CYS A 1 172 ? 30.013 -29.719 32.681 1.00 30.56 172 CYS A C 1
ATOM 1343 O O . CYS A 1 172 ? 31.076 -29.685 32.084 1.00 30.56 172 CYS A O 1
ATOM 1345 N N . GLY A 1 173 ? 29.273 -28.603 32.653 1.00 28.80 173 GLY A N 1
ATOM 1346 C CA . GLY A 1 173 ? 28.052 -28.142 33.324 1.00 28.80 173 GLY A CA 1
ATOM 1347 C C . GLY A 1 173 ? 27.924 -26.606 33.156 1.00 28.80 173 GLY A C 1
ATOM 1348 O O . GLY A 1 173 ? 28.908 -25.964 32.802 1.00 28.80 173 GLY A O 1
ATOM 1349 N N . MET A 1 174 ? 26.742 -26.053 33.476 1.00 30.62 174 MET A N 1
ATOM 1350 C CA . MET A 1 174 ? 26.340 -24.620 33.502 1.00 30.62 174 MET A CA 1
ATOM 1351 C C . MET A 1 174 ? 26.072 -23.986 32.116 1.00 30.62 174 MET A C 1
ATOM 1353 O O . MET A 1 174 ? 26.942 -23.975 31.261 1.00 30.62 174 MET A O 1
ATOM 1357 N N . GLY A 1 175 ? 24.901 -23.447 31.765 1.00 28.94 175 GLY A N 1
ATOM 1358 C CA . GLY A 1 175 ? 23.762 -22.975 32.551 1.00 28.94 175 GLY A CA 1
ATOM 1359 C C . GLY A 1 175 ? 23.663 -21.451 32.457 1.00 28.94 175 GLY A C 1
ATOM 1360 O O . GLY A 1 175 ? 24.266 -20.782 33.281 1.00 28.94 175 GLY A O 1
ATOM 1361 N N . VAL A 1 176 ? 22.907 -20.925 31.484 1.00 30.55 176 VAL A N 1
ATOM 1362 C CA . VAL A 1 176 ? 22.254 -19.601 31.552 1.00 30.55 176 VAL A CA 1
ATOM 1363 C C . VAL A 1 176 ? 20.960 -19.692 30.738 1.00 30.55 176 VAL A C 1
ATOM 1365 O O . VAL A 1 176 ? 20.993 -19.743 29.510 1.00 30.55 176 VAL A O 1
ATOM 1368 N N . GLY A 1 177 ? 19.830 -19.785 31.438 1.00 29.55 177 GLY A N 1
ATOM 1369 C CA . GLY A 1 177 ? 18.504 -19.571 30.866 1.00 29.55 177 GLY A CA 1
ATOM 1370 C C . GLY A 1 177 ? 18.192 -18.076 30.854 1.00 29.55 177 GLY A C 1
ATOM 1371 O O . GLY A 1 177 ? 18.528 -17.373 31.806 1.00 29.55 177 GLY A O 1
ATOM 1372 N N . VAL A 1 178 ? 17.567 -17.599 29.781 1.00 32.81 178 VAL A N 1
ATOM 1373 C CA . VAL A 1 178 ? 16.937 -16.276 29.730 1.00 32.81 178 VAL A CA 1
ATOM 1374 C C . VAL A 1 178 ? 15.447 -16.512 29.535 1.00 32.81 178 VAL A C 1
ATOM 1376 O O . VAL A 1 178 ? 15.051 -17.267 28.645 1.00 32.81 178 VAL A O 1
ATOM 1379 N N . GLY A 1 179 ? 14.683 -15.941 30.464 1.00 27.06 179 GLY A N 1
ATOM 1380 C CA . GLY A 1 179 ? 13.259 -16.142 30.669 1.00 27.06 179 GLY A CA 1
ATOM 1381 C C . GLY A 1 179 ? 12.377 -15.609 29.548 1.00 27.06 179 GLY A C 1
ATOM 1382 O O . GLY A 1 179 ? 12.770 -14.778 28.729 1.00 27.06 179 GLY A O 1
ATOM 1383 N N . VAL A 1 180 ? 11.174 -16.162 29.558 1.00 37.12 180 VAL A N 1
ATOM 1384 C CA . VAL A 1 180 ? 10.010 -15.834 28.747 1.00 37.12 180 VAL A CA 1
ATOM 1385 C C . VAL A 1 180 ? 9.004 -15.287 29.759 1.00 37.12 180 VAL A C 1
ATOM 1387 O O . VAL A 1 180 ? 8.655 -16.040 30.660 1.00 37.12 180 VAL A O 1
ATOM 1390 N N . ASP A 1 181 ? 8.578 -14.033 29.615 1.00 31.00 181 ASP A N 1
ATOM 1391 C CA . ASP A 1 181 ? 7.477 -13.426 30.385 1.00 31.00 181 ASP A CA 1
ATOM 1392 C C . ASP A 1 181 ? 6.418 -12.969 29.351 1.00 31.00 181 ASP A C 1
ATOM 1394 O O . ASP A 1 181 ? 6.757 -12.272 28.388 1.00 31.00 181 ASP A O 1
ATOM 1398 N N . ASP A 1 182 ? 5.272 -13.661 29.296 1.00 30.94 182 ASP A N 1
ATOM 1399 C CA . ASP A 1 182 ? 3.947 -13.355 29.898 1.00 30.94 182 ASP A CA 1
ATOM 1400 C C . ASP A 1 182 ? 3.080 -12.428 29.017 1.00 30.94 182 ASP A C 1
ATOM 1402 O O . ASP A 1 182 ? 3.432 -11.290 28.715 1.00 30.94 182 ASP A O 1
ATOM 1406 N N . GLU A 1 183 ? 2.043 -12.935 28.336 1.00 30.53 183 GLU A N 1
ATOM 1407 C CA . GLU A 1 183 ? 0.685 -13.285 28.819 1.00 30.53 183 GLU A CA 1
ATOM 1408 C C . GLU A 1 183 ? -0.122 -12.075 29.343 1.00 30.53 183 GLU A C 1
ATOM 1410 O O . GLU A 1 183 ? 0.083 -11.560 30.437 1.00 30.53 183 GLU A O 1
ATOM 1415 N N . CYS A 1 184 ? -1.089 -11.618 28.534 1.00 29.39 184 CYS A N 1
ATOM 1416 C CA . CYS A 1 184 ? -2.117 -10.651 28.931 1.00 29.39 184 CYS A CA 1
ATOM 1417 C C . CYS A 1 184 ? -3.354 -11.382 29.492 1.00 29.39 184 CYS A C 1
ATOM 1419 O O . CYS A 1 184 ? -3.849 -12.287 28.814 1.00 29.39 184 CYS A O 1
ATOM 1421 N N . PRO A 1 185 ? -3.930 -10.966 30.638 1.00 40.75 185 PRO A N 1
ATOM 1422 C CA . PRO A 1 185 ? -5.193 -11.513 31.131 1.00 40.75 185 PRO A CA 1
ATOM 1423 C C . PRO A 1 185 ? -6.420 -10.745 30.582 1.00 40.75 185 PRO A C 1
ATOM 1425 O O . PRO A 1 185 ? -6.288 -9.599 30.140 1.00 40.75 185 PRO A O 1
ATOM 1428 N N . PRO A 1 186 ? -7.628 -11.347 30.605 1.00 38.69 186 PRO A N 1
ATOM 1429 C CA . PRO A 1 186 ? -8.867 -10.722 30.131 1.00 38.69 186 PRO A CA 1
ATOM 1430 C C . PRO A 1 186 ? -9.524 -9.849 31.222 1.00 38.69 186 PRO A C 1
ATOM 1432 O O . PRO A 1 186 ? -9.336 -10.130 32.409 1.00 38.69 186 PRO A O 1
ATOM 1435 N N . PRO A 1 187 ? -10.333 -8.823 30.881 1.00 44.69 187 PRO A N 1
ATOM 1436 C CA . PRO A 1 187 ? -10.974 -7.994 31.893 1.00 44.69 187 PRO A CA 1
ATOM 1437 C C . PRO A 1 187 ? -12.320 -8.572 32.352 1.00 44.69 187 PRO A C 1
ATOM 1439 O O . PRO A 1 187 ? -13.138 -9.037 31.556 1.00 44.69 187 PRO A O 1
ATOM 1442 N N . GLY A 1 188 ? -12.528 -8.517 33.668 1.00 29.83 188 GLY A N 1
ATOM 1443 C CA . GLY A 1 188 ? -13.765 -8.868 34.356 1.00 29.83 188 GLY A CA 1
ATOM 1444 C C . GLY A 1 188 ? -14.790 -7.730 34.395 1.00 29.83 188 GLY A C 1
ATOM 1445 O O . GLY A 1 188 ? -14.463 -6.551 34.277 1.00 29.83 188 GLY A O 1
ATOM 1446 N N . TYR A 1 189 ? -16.044 -8.139 34.578 1.00 37.94 189 TYR A N 1
ATOM 1447 C CA . TYR A 1 189 ? -17.239 -7.316 34.756 1.00 37.94 189 TYR A CA 1
ATOM 1448 C C . TYR A 1 189 ? -17.205 -6.471 36.041 1.00 37.94 189 TYR A C 1
ATOM 1450 O O . TYR A 1 189 ? -16.819 -6.965 37.100 1.00 37.94 189 TYR A O 1
ATOM 1458 N N . GLY A 1 190 ? -17.729 -5.244 35.964 1.00 30.86 190 GLY A N 1
ATOM 1459 C CA . GLY A 1 190 ? -18.048 -4.408 37.122 1.00 30.86 190 GLY A CA 1
ATOM 1460 C C . GLY A 1 190 ? -19.123 -3.366 36.800 1.00 30.86 190 GLY A C 1
ATOM 1461 O O . GLY A 1 190 ? -18.854 -2.396 36.097 1.00 30.86 190 GLY A O 1
ATOM 1462 N N . ASP A 1 191 ? -20.330 -3.589 37.325 1.00 32.38 191 ASP A N 1
ATOM 1463 C CA . ASP A 1 191 ? -21.417 -2.611 37.456 1.00 32.38 191 ASP A CA 1
ATOM 1464 C C . ASP A 1 191 ? -21.058 -1.522 38.486 1.00 32.38 191 ASP A C 1
ATOM 1466 O O . ASP A 1 191 ? -20.505 -1.850 39.536 1.00 32.38 191 ASP A O 1
ATOM 1470 N N . LEU A 1 192 ? -21.443 -0.259 38.226 1.00 31.06 192 LEU A N 1
ATOM 1471 C CA . LEU A 1 192 ? -22.247 0.616 39.112 1.00 31.06 192 LEU A CA 1
ATOM 1472 C C . LEU A 1 192 ? -22.101 2.129 38.811 1.00 31.06 192 LEU A C 1
ATOM 1474 O O . LEU A 1 192 ? -21.008 2.686 38.787 1.00 31.06 192 LEU A O 1
ATOM 1478 N N . GLN A 1 193 ? -23.283 2.754 38.762 1.00 29.66 193 GLN A N 1
ATOM 1479 C CA . GLN A 1 193 ? -23.703 4.059 39.304 1.00 29.66 193 GLN A CA 1
ATOM 1480 C C . GLN A 1 193 ? -23.453 5.411 38.608 1.00 29.66 193 GLN A C 1
ATOM 1482 O O . GLN A 1 193 ? -22.385 5.757 38.116 1.00 29.66 193 GLN A O 1
ATOM 1487 N N . GLU A 1 194 ? -24.556 6.168 38.663 1.00 36.19 194 GLU A N 1
ATOM 1488 C CA . GLU A 1 194 ? -24.884 7.494 38.145 1.00 36.19 194 GLU A CA 1
ATOM 1489 C C . GLU A 1 194 ? -24.226 8.666 38.901 1.00 36.19 194 GLU A C 1
ATOM 1491 O O . GLU A 1 194 ? -23.966 8.598 40.101 1.00 36.19 194 GLU A O 1
ATOM 1496 N N . GLY A 1 195 ? -24.101 9.794 38.193 1.00 29.28 195 GLY A N 1
ATOM 1497 C CA . GLY A 1 195 ? -23.852 11.151 38.705 1.00 29.28 195 GLY A CA 1
ATOM 1498 C C . GLY A 1 195 ? -23.121 11.972 37.632 1.00 29.28 195 GLY A C 1
ATOM 1499 O O . GLY A 1 195 ? -22.156 11.483 37.065 1.00 29.28 195 GLY A O 1
ATOM 1500 N N . GLY A 1 196 ? -23.491 13.182 37.210 1.00 29.17 196 GLY A N 1
ATOM 1501 C CA . GLY A 1 196 ? -24.410 14.194 37.725 1.00 29.17 196 GLY A CA 1
ATOM 1502 C C . GLY A 1 196 ? -23.690 15.556 37.717 1.00 29.17 196 GLY A C 1
ATOM 1503 O O . GLY A 1 196 ? -22.857 15.771 38.585 1.00 29.17 196 GLY A O 1
ATOM 1504 N N . GLY A 1 197 ? -24.033 16.450 36.770 1.00 28.91 197 GLY A N 1
ATOM 1505 C CA . GLY A 1 197 ? -23.624 17.877 36.691 1.00 28.91 197 GLY A CA 1
ATOM 1506 C C . GLY A 1 197 ? -22.159 18.132 36.285 1.00 28.91 197 GLY A C 1
ATOM 1507 O O . GLY A 1 197 ? -21.283 17.354 36.622 1.00 28.91 197 GLY A O 1
ATOM 1508 N N . GLY A 1 198 ? -21.767 19.179 35.560 1.00 30.09 198 GLY A N 1
ATOM 1509 C CA . GLY A 1 198 ? -22.419 20.360 35.002 1.00 30.09 198 GLY A CA 1
ATOM 1510 C C . GLY A 1 198 ? -21.335 21.277 34.393 1.00 30.09 198 GLY A C 1
ATOM 1511 O O . GLY A 1 198 ? -20.147 20.979 34.504 1.00 30.09 198 GLY A O 1
ATOM 1512 N N . ASP A 1 199 ? -21.793 22.396 33.835 1.00 28.25 199 ASP A N 1
ATOM 1513 C CA . ASP A 1 199 ? -21.071 23.635 33.491 1.00 28.25 199 ASP A CA 1
ATOM 1514 C C . ASP A 1 199 ? -20.392 23.753 32.108 1.00 28.25 199 ASP A C 1
ATOM 1516 O O . ASP A 1 199 ? -19.399 23.101 31.784 1.00 28.25 199 ASP A O 1
ATOM 1520 N N . GLU A 1 200 ? -20.977 24.646 31.302 1.00 31.47 200 GLU A N 1
ATOM 1521 C CA . GLU A 1 200 ? -20.547 25.094 29.979 1.00 31.47 200 GLU A CA 1
ATOM 1522 C C . GLU A 1 200 ? -19.770 26.410 30.126 1.00 31.47 200 GLU A C 1
ATOM 1524 O O . GLU A 1 200 ? -20.247 27.363 30.741 1.00 31.47 200 GLU A O 1
ATOM 1529 N N . GLY A 1 201 ? -18.573 26.474 29.541 1.00 29.16 201 GLY A N 1
ATOM 1530 C CA . GLY A 1 201 ? -17.780 27.695 29.425 1.00 29.16 201 GLY A CA 1
ATOM 1531 C C . GLY A 1 201 ? -17.324 27.880 27.983 1.00 29.16 201 GLY A C 1
ATOM 1532 O O . GLY A 1 201 ? -16.410 27.193 27.530 1.00 29.16 201 GLY A O 1
ATOM 1533 N N . GLU A 1 202 ? -17.982 28.790 27.268 1.00 31.91 202 GLU A N 1
ATOM 1534 C CA . GLU A 1 202 ? -17.646 29.204 25.904 1.00 31.91 202 GLU A CA 1
ATOM 1535 C C . GLU A 1 202 ? -16.459 30.183 25.898 1.00 31.91 202 GLU A C 1
ATOM 1537 O O . GLU A 1 202 ? -16.374 31.094 26.724 1.00 31.91 202 GLU A O 1
ATOM 1542 N N . GLY A 1 203 ? -15.549 30.016 24.936 1.00 28.56 203 GLY A N 1
ATOM 1543 C CA . GLY A 1 203 ? -14.444 30.936 24.677 1.00 28.56 203 GLY A CA 1
ATOM 1544 C C . GLY A 1 203 ? -14.134 31.005 23.183 1.00 28.56 203 GLY A C 1
ATOM 1545 O O . GLY A 1 203 ? -13.477 30.119 22.641 1.00 28.56 203 GLY A O 1
ATOM 1546 N N . GLU A 1 204 ? -14.620 32.059 22.526 1.00 31.89 204 GLU A N 1
ATOM 1547 C CA . GLU A 1 204 ? -14.340 32.405 21.127 1.00 31.89 204 GLU A CA 1
ATOM 1548 C C . GLU A 1 204 ? -12.928 32.992 20.949 1.00 31.89 204 GLU A C 1
ATOM 1550 O O . GLU A 1 204 ? -12.444 33.773 21.770 1.00 31.89 204 GLU A O 1
ATOM 1555 N N . GLY A 1 205 ? -12.277 32.656 19.830 1.00 29.55 205 GLY A N 1
ATOM 1556 C CA . GLY A 1 205 ? -10.988 33.216 19.428 1.00 29.55 205 GLY A CA 1
ATOM 1557 C C . GLY A 1 205 ? -10.883 33.393 17.911 1.00 29.55 205 GLY A C 1
ATOM 1558 O O . GLY A 1 205 ? -10.664 32.430 17.180 1.00 29.55 205 GLY A O 1
ATOM 1559 N N . ASP A 1 206 ? -10.994 34.645 17.463 1.00 29.44 206 ASP A N 1
ATOM 1560 C CA . ASP A 1 206 ? -10.829 35.123 16.084 1.00 29.44 206 ASP A CA 1
ATOM 1561 C C . ASP A 1 206 ? -9.417 34.901 15.515 1.00 29.44 206 ASP A C 1
ATOM 1563 O O . ASP A 1 206 ? -8.423 35.273 16.150 1.00 29.44 206 ASP A O 1
ATOM 1567 N N . ARG A 1 207 ? -9.306 34.434 14.255 1.00 30.92 207 ARG A N 1
ATOM 1568 C CA . ARG A 1 207 ? -8.087 34.608 13.433 1.00 30.92 207 ARG A CA 1
ATOM 1569 C C . ARG A 1 207 ? -8.359 34.865 11.943 1.00 30.92 207 ARG A C 1
ATOM 1571 O O . ARG A 1 207 ? -9.033 34.110 11.254 1.00 30.92 207 ARG A O 1
ATOM 1578 N N . ASN A 1 208 ? -7.713 35.935 11.478 1.00 26.83 208 ASN A N 1
ATOM 1579 C CA . ASN A 1 208 ? -7.626 36.493 10.126 1.00 26.83 208 ASN A CA 1
ATOM 1580 C C . ASN A 1 208 ? -6.953 35.561 9.093 1.00 26.83 208 ASN A C 1
ATOM 1582 O O . ASN A 1 208 ? -5.867 35.033 9.348 1.00 26.83 208 ASN A O 1
ATOM 1586 N N . HIS A 1 209 ? -7.492 35.501 7.868 1.00 29.22 209 HIS A N 1
ATOM 1587 C CA . HIS A 1 209 ? -6.804 34.951 6.691 1.00 29.22 209 HIS A CA 1
ATOM 1588 C C . HIS A 1 209 ? -6.799 35.936 5.510 1.00 29.22 209 HIS A C 1
ATOM 1590 O O . HIS A 1 209 ? -7.842 36.386 5.047 1.00 29.22 209 HIS A O 1
ATOM 1596 N N . GLN A 1 210 ? -5.590 36.254 5.028 1.00 28.00 210 GLN A N 1
ATOM 1597 C CA . GLN A 1 210 ? -5.317 37.018 3.808 1.00 28.00 210 GLN A CA 1
ATOM 1598 C C . GLN A 1 210 ? -5.139 36.065 2.616 1.00 28.00 210 GLN A C 1
ATOM 1600 O O . GLN A 1 210 ? -4.443 35.057 2.715 1.00 28.00 210 GLN A O 1
ATOM 1605 N N . SER A 1 211 ? -5.764 36.412 1.492 1.00 27.73 211 SER A N 1
ATOM 1606 C CA . SER A 1 211 ? -5.739 35.708 0.207 1.00 27.73 211 SER A CA 1
ATOM 1607 C C . SER A 1 211 ? -4.642 36.241 -0.725 1.00 27.73 211 SER A C 1
ATOM 1609 O O . SER A 1 211 ? -4.569 37.451 -0.939 1.00 27.73 211 SER A O 1
ATOM 1611 N N . GLU A 1 212 ? -3.866 35.352 -1.353 1.00 27.05 212 GLU A N 1
ATOM 1612 C CA . GLU A 1 212 ? -2.975 35.663 -2.484 1.00 27.05 212 GLU A CA 1
ATOM 1613 C C . GLU A 1 212 ? -3.559 35.098 -3.793 1.00 27.05 212 GLU A C 1
ATOM 1615 O O . GLU A 1 212 ? -4.021 33.958 -3.848 1.00 27.05 212 GLU A O 1
ATOM 1620 N N . SER A 1 213 ? -3.548 35.915 -4.847 1.00 29.72 213 SER A N 1
ATOM 1621 C CA . SER A 1 213 ? -3.997 35.611 -6.208 1.00 29.72 213 SER A CA 1
ATOM 1622 C C . SER A 1 213 ? -2.802 35.343 -7.132 1.00 29.72 213 SER A C 1
ATOM 1624 O O . SER A 1 213 ? -1.794 36.043 -7.079 1.00 29.72 213 SER A O 1
ATOM 1626 N N . GLY A 1 214 ? -2.919 34.350 -8.020 1.00 28.14 214 GLY A N 1
ATOM 1627 C CA . GLY A 1 214 ? -1.922 34.061 -9.055 1.00 28.14 214 GLY A CA 1
ATOM 1628 C C . GLY A 1 214 ? -2.574 33.521 -10.328 1.00 28.14 214 GLY A C 1
ATOM 1629 O O . GLY A 1 214 ? -3.285 32.522 -10.288 1.00 28.14 214 GLY A O 1
ATOM 1630 N N . SER A 1 215 ? -2.352 34.206 -11.450 1.00 31.08 215 SER A N 1
ATOM 1631 C CA . SER A 1 215 ? -2.850 33.877 -12.790 1.00 31.08 215 SER A CA 1
ATOM 1632 C C . SER A 1 215 ? -1.927 32.891 -13.512 1.00 31.08 215 SER A C 1
ATOM 1634 O O . SER A 1 215 ? -0.732 33.156 -13.636 1.00 31.08 215 SER A O 1
ATOM 1636 N N . GLY A 1 216 ? -2.482 31.797 -14.041 1.00 29.98 216 GLY A N 1
ATOM 1637 C CA . GLY A 1 216 ? -1.767 30.818 -14.865 1.00 29.98 216 GLY A CA 1
ATOM 1638 C C . GLY A 1 216 ? -2.494 30.554 -16.184 1.00 29.98 216 GLY A C 1
ATOM 1639 O O . GLY A 1 216 ? -3.700 30.316 -16.190 1.00 29.98 216 GLY A O 1
ATOM 1640 N N . HIS A 1 217 ? -1.756 30.595 -17.296 1.00 36.19 217 HIS A N 1
ATOM 1641 C CA . HIS A 1 217 ? -2.194 30.059 -18.585 1.00 36.19 217 HIS A CA 1
ATOM 1642 C C . HIS A 1 217 ? -2.332 28.537 -18.454 1.00 36.19 217 HIS A C 1
ATOM 1644 O O . HIS A 1 217 ? -1.334 27.838 -18.304 1.00 36.19 217 HIS A O 1
ATOM 1650 N N . GLY A 1 218 ? -3.573 28.046 -18.439 1.00 34.62 218 GLY A N 1
ATOM 1651 C CA . GLY A 1 218 ? -3.885 26.632 -18.253 1.00 34.62 218 GLY A CA 1
ATOM 1652 C C . GLY A 1 218 ? -3.691 25.827 -19.533 1.00 34.62 218 GLY A C 1
ATOM 1653 O O . GLY A 1 218 ? -4.373 26.061 -20.529 1.00 34.62 218 GLY A O 1
ATOM 1654 N N . GLU A 1 219 ? -2.778 24.866 -19.477 1.00 38.84 219 GLU A N 1
ATOM 1655 C CA . GLU A 1 219 ? -2.680 23.747 -20.408 1.00 38.84 219 GLU A CA 1
ATOM 1656 C C . GLU A 1 219 ? -3.959 22.899 -20.274 1.00 38.84 219 GLU A C 1
ATOM 1658 O O . GLU A 1 219 ? -4.295 22.419 -19.190 1.00 38.84 219 GLU A O 1
ATOM 1663 N N . TYR A 1 220 ? -4.748 22.815 -21.347 1.00 52.84 220 TYR A N 1
ATOM 1664 C CA . TYR A 1 220 ? -6.068 22.185 -21.320 1.00 52.84 220 TYR A CA 1
ATOM 1665 C C . TYR A 1 220 ? -5.915 20.658 -21.348 1.00 52.84 220 TYR A C 1
ATOM 1667 O O . TYR A 1 220 ? -5.575 20.084 -22.382 1.00 52.84 220 TYR A O 1
ATOM 1675 N N . GLN A 1 221 ? -6.153 19.992 -20.215 1.00 73.50 221 GLN A N 1
ATOM 1676 C CA . GLN A 1 221 ? -6.210 18.529 -20.154 1.00 73.50 221 GLN A CA 1
ATOM 1677 C C . GLN A 1 221 ? -7.532 18.023 -20.743 1.00 73.50 221 GLN A C 1
ATOM 1679 O O . GLN A 1 221 ? -8.610 18.426 -20.310 1.00 73.50 221 GLN A O 1
ATOM 1684 N N . TRP A 1 222 ? -7.441 17.127 -21.726 1.00 87.12 222 TRP A N 1
ATOM 1685 C CA . TRP A 1 222 ? -8.590 16.454 -22.327 1.00 87.12 222 TRP A CA 1
ATOM 1686 C C . TRP A 1 222 ? -9.039 15.289 -21.445 1.00 87.12 222 TRP A C 1
ATOM 1688 O O . TRP A 1 222 ? -8.297 14.328 -21.249 1.00 87.12 222 TRP A O 1
ATOM 1698 N N . GLU A 1 223 ? -10.269 15.336 -20.938 1.00 86.62 223 GLU A N 1
ATOM 1699 C CA . GLU A 1 223 ? -10.879 14.165 -20.312 1.00 86.62 223 GLU A CA 1
ATOM 1700 C C . GLU A 1 223 ? -11.371 13.190 -21.393 1.00 86.62 223 GLU A C 1
ATOM 1702 O O . GLU A 1 223 ? -11.828 13.604 -22.459 1.00 86.62 223 GLU A O 1
ATOM 1707 N N . HIS A 1 224 ? -11.370 11.883 -21.109 1.00 76.56 224 HIS A N 1
ATOM 1708 C CA . HIS A 1 224 ? -11.856 10.847 -22.037 1.00 76.56 224 HIS A CA 1
ATOM 1709 C C . HIS A 1 224 ? -13.259 11.155 -22.603 1.00 76.56 224 HIS A C 1
ATOM 1711 O O . HIS A 1 224 ? -13.557 10.895 -23.769 1.00 76.56 224 HIS A O 1
ATOM 1717 N N . GLY A 1 225 ? -14.130 11.768 -21.793 1.00 82.56 225 GLY A N 1
ATOM 1718 C CA . GLY A 1 225 ? -15.462 12.191 -22.224 1.00 82.56 225 GLY A CA 1
ATOM 1719 C C . GLY A 1 225 ? -15.475 13.368 -23.207 1.00 82.56 225 GLY A C 1
ATOM 1720 O O . GLY A 1 225 ? -16.442 13.503 -23.956 1.00 82.56 225 GLY A O 1
ATOM 1721 N N . ASP A 1 226 ? -14.451 14.219 -23.218 1.00 89.00 226 ASP A N 1
ATOM 1722 C CA . ASP A 1 226 ? -14.316 15.328 -24.167 1.00 89.00 226 ASP A CA 1
ATOM 1723 C C . ASP A 1 226 ? -13.764 14.846 -25.502 1.00 89.00 226 ASP A C 1
ATOM 1725 O O . ASP A 1 226 ? -14.291 15.227 -26.546 1.00 89.00 226 ASP A O 1
ATOM 1729 N N . VAL A 1 227 ? -12.819 13.903 -25.466 1.00 90.88 227 VAL A N 1
ATOM 1730 C CA . VAL A 1 227 ? -12.338 13.202 -26.664 1.00 90.88 227 VAL A CA 1
ATOM 1731 C C . VAL A 1 227 ? -13.486 12.478 -27.358 1.00 90.88 227 VAL A C 1
ATOM 1733 O O . VAL A 1 227 ? -13.692 12.637 -28.559 1.00 90.88 227 VAL A O 1
ATOM 1736 N N . LEU A 1 228 ? -14.298 11.744 -26.590 1.00 91.50 228 LEU A N 1
ATOM 1737 C CA . LEU A 1 228 ? -15.437 11.009 -27.129 1.00 91.50 228 LEU A CA 1
ATOM 1738 C C . LEU A 1 228 ? -16.470 11.937 -27.787 1.00 91.50 228 LEU A C 1
ATOM 1740 O O . LEU A 1 228 ? -16.984 11.623 -28.859 1.00 91.50 228 LEU A O 1
ATOM 1744 N N . LYS A 1 229 ? -16.765 13.090 -27.175 1.00 86.00 229 LYS A N 1
ATOM 1745 C CA . LYS A 1 229 ? -17.680 14.085 -27.756 1.00 86.00 229 LYS A CA 1
ATOM 1746 C C . LYS A 1 229 ? -17.119 14.701 -29.025 1.00 86.00 229 LYS A C 1
ATOM 1748 O O . LYS A 1 229 ? -17.863 14.834 -29.986 1.00 86.00 229 LYS A O 1
ATOM 1753 N N . ALA A 1 230 ? -15.847 15.083 -29.021 1.00 93.69 230 ALA A N 1
ATOM 1754 C CA . ALA A 1 230 ? -15.187 15.648 -30.188 1.00 93.69 230 ALA A CA 1
ATOM 1755 C C . ALA A 1 230 ? -15.225 14.660 -31.367 1.00 93.69 230 ALA A C 1
ATOM 1757 O O . ALA A 1 230 ? -15.689 15.005 -32.451 1.00 93.69 230 ALA A O 1
ATOM 1758 N N . VAL A 1 231 ? -14.898 13.387 -31.121 1.00 95.25 231 VAL A N 1
ATOM 1759 C CA . VAL A 1 231 ? -15.034 12.311 -32.117 1.00 95.25 231 VAL A CA 1
ATOM 1760 C C . VAL A 1 231 ? -16.485 12.153 -32.592 1.00 95.25 231 VAL A C 1
ATOM 1762 O O . VAL A 1 231 ? -16.726 12.043 -33.791 1.00 95.25 231 VAL A O 1
ATOM 1765 N N . GLN A 1 232 ? -17.471 12.186 -31.689 1.00 93.06 232 GLN A N 1
ATOM 1766 C CA . GLN A 1 232 ? -18.891 12.106 -32.061 1.00 93.06 232 GLN A CA 1
ATOM 1767 C C . GLN A 1 232 ? -19.360 13.301 -32.899 1.00 93.06 232 GLN A C 1
ATOM 1769 O O . GLN A 1 232 ? -20.111 13.099 -33.850 1.00 93.06 232 GLN A O 1
ATOM 1774 N N . VAL A 1 233 ? -18.917 14.522 -32.587 1.00 95.19 233 VAL A N 1
ATOM 1775 C CA . VAL A 1 233 ? -19.242 15.734 -33.357 1.00 95.19 233 VAL A CA 1
ATOM 1776 C C . VAL A 1 233 ? -18.699 15.605 -34.780 1.00 95.19 233 VAL A C 1
ATOM 1778 O O . VAL A 1 233 ? -19.470 15.728 -35.734 1.00 95.19 233 VAL A O 1
ATOM 1781 N N . ILE A 1 234 ? -17.426 15.233 -34.924 1.00 95.94 234 ILE A N 1
ATOM 1782 C CA . ILE A 1 234 ? -16.768 15.039 -36.223 1.00 95.94 234 ILE A CA 1
ATOM 1783 C C . ILE A 1 234 ? -17.465 13.958 -37.058 1.00 95.94 234 ILE A C 1
ATOM 1785 O O . ILE A 1 234 ? -17.678 14.145 -38.260 1.00 95.94 234 ILE A O 1
ATOM 1789 N N . LEU A 1 235 ? -17.850 12.839 -36.432 1.00 93.81 235 LEU A N 1
ATOM 1790 C CA . LEU A 1 235 ? -18.563 11.748 -37.104 1.00 93.81 235 LEU A CA 1
ATOM 1791 C C . LEU A 1 235 ? -20.007 12.124 -37.462 1.00 93.81 235 LEU A C 1
ATOM 1793 O O . LEU A 1 235 ? -20.479 11.754 -38.532 1.00 93.81 235 LEU A O 1
ATOM 1797 N N . SER A 1 236 ? -20.702 12.885 -36.613 1.00 91.25 236 SER A N 1
ATOM 1798 C CA . SER A 1 236 ? -22.075 13.341 -36.875 1.00 91.25 236 SER A CA 1
ATOM 1799 C C . SER A 1 236 ? -22.167 14.353 -38.021 1.00 91.25 236 SER A C 1
ATOM 1801 O O . SER A 1 236 ? -23.186 14.418 -38.703 1.00 91.25 236 SER A O 1
ATOM 1803 N N . GLY A 1 237 ? -21.093 15.112 -38.261 1.00 90.56 237 GLY A N 1
ATOM 1804 C CA . GLY A 1 237 ? -20.971 16.039 -39.386 1.00 90.56 237 GLY A CA 1
ATOM 1805 C C . GLY A 1 237 ? -20.522 15.384 -40.696 1.00 90.56 237 GLY A C 1
ATOM 1806 O O . GLY A 1 237 ? -20.283 16.085 -41.680 1.00 90.56 237 GLY A O 1
ATOM 1807 N N . ALA A 1 238 ? -20.344 14.062 -40.731 1.00 91.81 238 ALA A N 1
ATOM 1808 C CA . ALA A 1 238 ? -19.935 13.341 -41.928 1.00 91.81 238 ALA A CA 1
ATOM 1809 C C . ALA A 1 238 ? -21.116 12.625 -42.585 1.00 91.81 238 ALA A C 1
ATOM 1811 O O . ALA A 1 238 ? -21.827 11.846 -41.955 1.00 91.81 238 ALA A O 1
ATOM 1812 N N . GLU A 1 239 ? -21.305 12.855 -43.883 1.00 89.06 239 GLU A N 1
ATOM 1813 C CA . GLU A 1 239 ? -22.266 12.098 -44.683 1.00 89.06 239 GLU A CA 1
ATOM 1814 C C . GLU A 1 239 ? -21.689 10.708 -45.002 1.00 89.06 239 GLU A C 1
ATOM 1816 O O . GLU A 1 239 ? -21.053 10.494 -46.033 1.00 89.06 239 GLU A O 1
ATOM 1821 N N . GLY A 1 240 ? -21.887 9.752 -44.090 1.00 90.38 240 GLY A N 1
ATOM 1822 C CA . GLY A 1 240 ? -21.531 8.342 -44.279 1.00 90.38 240 GLY A CA 1
ATOM 1823 C C . GLY A 1 240 ? -20.300 7.873 -43.496 1.00 90.38 240 GLY A C 1
ATOM 1824 O O . GLY A 1 240 ? -19.876 8.492 -42.524 1.00 90.38 240 GLY A O 1
ATOM 1825 N N . ALA A 1 241 ? -19.756 6.716 -43.889 1.00 90.38 241 ALA A N 1
ATOM 1826 C CA . ALA A 1 241 ? -18.605 6.113 -43.217 1.00 90.38 241 ALA A CA 1
ATOM 1827 C C . ALA A 1 241 ? -17.339 6.962 -43.425 1.00 90.38 241 ALA A C 1
ATOM 1829 O O . ALA A 1 241 ? -17.006 7.322 -44.553 1.00 90.38 241 ALA A O 1
ATOM 1830 N N . MET A 1 242 ? -16.620 7.248 -42.338 1.00 95.19 242 MET A N 1
ATOM 1831 C CA . MET A 1 242 ? -15.367 8.006 -42.349 1.00 95.19 242 MET A CA 1
ATOM 1832 C C . MET A 1 242 ? -14.179 7.065 -42.126 1.00 95.19 242 MET A C 1
ATOM 1834 O O . MET A 1 242 ? -14.245 6.175 -41.277 1.00 95.19 242 MET A O 1
ATOM 1838 N N . SER A 1 243 ? -13.088 7.255 -42.873 1.00 96.69 243 SER A N 1
ATOM 1839 C CA . SER A 1 243 ? -11.850 6.507 -42.635 1.00 96.69 243 SER A CA 1
ATOM 1840 C C . SER A 1 243 ? -11.174 6.966 -41.332 1.00 96.69 243 SER A C 1
ATOM 1842 O O . SER A 1 243 ? -11.308 8.123 -40.935 1.00 96.69 243 SER A O 1
ATOM 1844 N N . VAL A 1 244 ? -10.410 6.087 -40.670 1.00 96.00 244 VAL A N 1
ATOM 1845 C CA . VAL A 1 244 ? -9.677 6.446 -39.434 1.00 96.00 244 VAL A CA 1
ATOM 1846 C C . VAL A 1 244 ? -8.705 7.605 -39.673 1.00 96.00 244 VAL A C 1
ATOM 1848 O O . VAL A 1 244 ? -8.593 8.492 -38.834 1.00 96.00 244 VAL A O 1
ATOM 1851 N N . ALA A 1 245 ? -8.057 7.638 -40.841 1.00 94.75 245 ALA A N 1
ATOM 1852 C CA . ALA A 1 245 ? -7.139 8.711 -41.213 1.00 94.75 245 ALA A CA 1
ATOM 1853 C C . ALA A 1 245 ? -7.857 10.060 -41.403 1.00 94.75 245 ALA A C 1
ATOM 1855 O O . ALA A 1 245 ? -7.323 11.103 -41.031 1.00 94.75 245 ALA A O 1
ATOM 1856 N N . ASP A 1 246 ? -9.074 10.057 -41.958 1.00 95.44 246 ASP A N 1
ATOM 1857 C CA . ASP A 1 246 ? -9.867 11.284 -42.099 1.00 95.44 246 ASP A CA 1
ATOM 1858 C C . ASP A 1 246 ? -10.437 11.753 -40.757 1.00 95.44 246 ASP A C 1
ATOM 1860 O O . ASP A 1 246 ? -10.530 12.961 -40.531 1.00 95.44 246 ASP A O 1
ATOM 1864 N N . LEU A 1 247 ? -10.756 10.820 -39.852 1.00 97.00 247 LEU A N 1
ATOM 1865 C CA . LEU A 1 247 ? -11.156 11.132 -38.481 1.00 97.00 247 LEU A CA 1
ATOM 1866 C C . LEU A 1 247 ? -10.012 11.793 -37.704 1.00 97.00 247 LEU A C 1
ATOM 1868 O O . LEU A 1 247 ? -10.228 12.848 -37.111 1.00 97.00 247 LEU A O 1
ATOM 1872 N N . GLU A 1 248 ? -8.800 11.228 -37.747 1.00 97.19 248 GLU A N 1
ATOM 1873 C CA . GLU A 1 248 ? -7.617 11.846 -37.130 1.00 97.19 248 GLU A CA 1
ATOM 1874 C C . GLU A 1 248 ? -7.340 13.234 -37.717 1.00 97.19 248 GLU A C 1
ATOM 1876 O O . GLU A 1 248 ? -7.159 14.188 -36.961 1.00 97.19 248 GLU A O 1
ATOM 1881 N N . ARG A 1 249 ? -7.385 13.378 -39.050 1.00 95.75 249 ARG A N 1
ATOM 1882 C CA . ARG A 1 249 ? -7.137 14.662 -39.719 1.00 95.75 249 ARG A CA 1
ATOM 1883 C C . ARG A 1 249 ? -8.172 15.726 -39.341 1.00 95.75 249 ARG A C 1
ATOM 1885 O O . ARG A 1 249 ? -7.805 16.880 -39.140 1.00 95.75 249 ARG A O 1
ATOM 1892 N N . ARG A 1 250 ? -9.462 15.375 -39.263 1.00 95.50 250 ARG A N 1
ATOM 1893 C CA . ARG A 1 250 ? -10.517 16.321 -38.852 1.00 95.50 250 ARG A CA 1
ATOM 1894 C C . ARG A 1 250 ? -10.394 16.705 -37.383 1.00 95.50 250 ARG A C 1
ATOM 1896 O O . ARG A 1 250 ? -10.539 17.879 -37.064 1.00 95.50 250 ARG A O 1
ATOM 1903 N N . PHE A 1 251 ? -10.066 15.747 -36.519 1.00 96.94 251 PHE A N 1
ATOM 1904 C CA . PHE A 1 251 ? -9.833 16.014 -35.103 1.00 96.94 251 PHE A CA 1
ATOM 1905 C C . PHE A 1 251 ? -8.653 16.970 -34.903 1.00 96.94 251 PHE A C 1
ATOM 1907 O O . PHE A 1 251 ? -8.766 17.946 -34.169 1.00 96.94 251 PHE A O 1
ATOM 1914 N N . GLU A 1 252 ? -7.553 16.752 -35.623 1.00 96.56 252 GLU A N 1
ATOM 1915 C CA . GLU A 1 252 ? -6.380 17.626 -35.572 1.00 96.56 252 GLU A CA 1
ATOM 1916 C C . GLU A 1 252 ? -6.662 19.035 -36.112 1.00 96.56 252 GLU A C 1
ATOM 1918 O O . GLU A 1 252 ? -6.199 20.020 -35.537 1.00 96.56 252 GLU A O 1
ATOM 1923 N N . LEU A 1 253 ? -7.475 19.156 -37.167 1.00 95.44 253 LEU A N 1
ATOM 1924 C CA . LEU A 1 253 ? -7.905 20.455 -37.691 1.00 95.44 253 LEU A CA 1
ATOM 1925 C C . LEU A 1 253 ? -8.796 21.229 -36.707 1.00 95.44 253 LEU A C 1
ATOM 1927 O O . LEU A 1 253 ? -8.632 22.442 -36.586 1.00 95.44 253 LEU A O 1
ATOM 1931 N N . GLU A 1 254 ? -9.724 20.557 -36.020 1.00 95.50 254 GLU A N 1
ATOM 1932 C CA . GLU A 1 254 ? -10.676 21.200 -35.098 1.00 95.50 254 GLU A CA 1
ATOM 1933 C C . GLU A 1 254 ? -10.082 21.499 -33.716 1.00 95.50 254 GLU A C 1
ATOM 1935 O O . GLU A 1 254 ? -10.502 22.449 -33.050 1.00 95.50 254 GLU A O 1
ATOM 1940 N N . HIS A 1 255 ? -9.115 20.698 -33.270 1.00 93.25 255 HIS A N 1
ATOM 1941 C CA . HIS A 1 255 ? -8.630 20.727 -31.888 1.00 93.25 255 HIS A CA 1
ATOM 1942 C C . HIS A 1 255 ? -7.129 20.983 -31.752 1.00 93.25 255 HIS A C 1
ATOM 1944 O O . HIS A 1 255 ? -6.630 21.093 -30.633 1.00 93.25 255 HIS A O 1
ATOM 1950 N N . HIS A 1 256 ? -6.421 21.141 -32.874 1.00 94.00 256 HIS A N 1
ATOM 1951 C CA . HIS A 1 256 ? -4.990 21.449 -32.938 1.00 94.00 256 HIS A CA 1
ATOM 1952 C C . HIS A 1 256 ? -4.088 20.420 -32.226 1.00 94.00 256 HIS A C 1
ATOM 1954 O O . HIS A 1 256 ? -2.972 20.742 -31.819 1.00 94.00 256 HIS A O 1
ATOM 1960 N N . CYS A 1 257 ? -4.557 19.178 -32.087 1.00 92.81 257 CYS A N 1
ATOM 1961 C CA . CYS A 1 257 ? -3.806 18.038 -31.566 1.00 92.81 257 CYS A CA 1
ATOM 1962 C C . CYS A 1 257 ? -4.283 16.734 -32.224 1.00 92.81 257 CYS A C 1
ATOM 1964 O O . CYS A 1 257 ? -5.448 16.621 -32.606 1.00 92.81 257 CYS A O 1
ATOM 1966 N N . SER A 1 258 ? -3.407 15.733 -32.367 1.00 95.62 258 SER A N 1
ATOM 1967 C CA . SER A 1 258 ? -3.818 14.453 -32.956 1.00 95.62 258 SER A CA 1
ATOM 1968 C C . SER A 1 258 ? -4.642 13.626 -31.966 1.00 95.62 258 SER A C 1
ATOM 1970 O O . SER A 1 258 ? -4.315 13.529 -30.781 1.00 95.62 258 SER A O 1
ATOM 1972 N N . LEU A 1 259 ? -5.700 12.977 -32.456 1.00 95.94 259 LEU A N 1
ATOM 1973 C CA . LEU A 1 259 ? -6.578 12.137 -31.637 1.00 95.94 259 LEU A CA 1
ATOM 1974 C C . LEU A 1 259 ? -5.806 11.001 -30.943 1.00 95.94 259 LEU A C 1
ATOM 1976 O O . LEU A 1 259 ? -6.030 10.735 -29.765 1.00 95.94 259 LEU A O 1
ATOM 1980 N N . SER A 1 260 ? -4.850 10.376 -31.633 1.00 93.69 260 SER A N 1
ATOM 1981 C CA . SER A 1 260 ? -3.956 9.364 -31.057 1.00 93.69 260 SER A CA 1
ATOM 1982 C C . SER A 1 260 ? -3.054 9.907 -29.942 1.00 93.69 260 SER A C 1
ATOM 1984 O O . SER A 1 260 ? -2.825 9.210 -28.954 1.00 93.69 260 SER A O 1
ATOM 1986 N N . SER A 1 261 ? -2.588 11.159 -30.039 1.00 91.19 261 SER A N 1
ATOM 1987 C CA . SER A 1 261 ? -1.819 11.802 -28.964 1.00 91.19 261 SER A CA 1
ATOM 1988 C C . SER A 1 261 ? -2.680 12.089 -27.738 1.00 91.19 261 SER A C 1
ATOM 1990 O O . SER A 1 261 ? -2.175 12.019 -26.621 1.00 91.19 261 SER A O 1
ATOM 1992 N N . VAL A 1 262 ? -3.957 12.422 -27.933 1.00 94.06 262 VAL A N 1
ATOM 1993 C CA . VAL A 1 262 ? -4.885 12.695 -26.828 1.00 94.06 262 VAL A CA 1
ATOM 1994 C C . VAL A 1 262 ? -5.346 11.399 -26.152 1.00 94.06 262 VAL A C 1
ATOM 1996 O O . VAL A 1 262 ? -5.480 11.353 -24.933 1.00 94.06 262 VAL A O 1
ATOM 1999 N N . LEU A 1 263 ? -5.556 10.332 -26.926 1.00 92.12 263 LEU A N 1
ATOM 2000 C CA . LEU A 1 263 ? -5.972 9.021 -26.417 1.00 92.12 263 LEU A CA 1
ATOM 2001 C C . LEU A 1 263 ? -4.832 8.213 -25.786 1.00 92.12 263 LEU A C 1
ATOM 2003 O O . LEU A 1 263 ? -5.096 7.262 -25.053 1.00 92.12 263 LEU A O 1
ATOM 2007 N N . GLY A 1 264 ? -3.577 8.520 -26.123 1.00 90.25 264 GLY A N 1
ATOM 2008 C CA . GLY A 1 264 ? -2.418 7.710 -25.736 1.00 90.25 264 GLY A CA 1
ATOM 2009 C C . GLY A 1 264 ? -2.375 6.321 -26.394 1.00 90.25 264 GLY A C 1
ATOM 2010 O O . GLY A 1 264 ? -1.523 5.506 -26.049 1.00 90.25 264 GLY A O 1
ATOM 2011 N N . THR A 1 265 ? -3.275 6.043 -27.342 1.00 89.12 265 THR A N 1
ATOM 2012 C CA . THR A 1 265 ? -3.393 4.782 -28.088 1.00 89.12 265 THR A CA 1
ATOM 2013 C C . THR A 1 265 ? -3.713 5.071 -29.561 1.00 89.12 265 THR A C 1
ATOM 2015 O O . THR A 1 265 ? -4.267 6.131 -29.874 1.00 89.12 265 THR A O 1
ATOM 2018 N N . PRO A 1 266 ? -3.375 4.169 -30.506 1.00 96.31 266 PRO A N 1
ATOM 2019 C CA . PRO A 1 266 ? -3.755 4.343 -31.907 1.00 96.31 266 PRO A CA 1
ATOM 2020 C C . PRO A 1 266 ? -5.276 4.466 -32.055 1.00 96.31 266 PRO A C 1
ATOM 2022 O O . PRO A 1 266 ? -6.015 3.639 -31.520 1.00 96.31 266 PRO A O 1
ATOM 2025 N N . THR A 1 267 ? -5.759 5.440 -32.835 1.00 94.81 267 THR A N 1
ATOM 2026 C CA . THR A 1 267 ? -7.202 5.705 -32.988 1.00 94.81 267 THR A CA 1
ATOM 2027 C C . THR A 1 267 ? -7.992 4.467 -33.422 1.00 94.81 267 THR A C 1
ATOM 2029 O O . THR A 1 267 ? -9.091 4.242 -32.927 1.00 94.81 267 THR A O 1
ATOM 2032 N N . ALA A 1 268 ? -7.430 3.616 -34.287 1.00 93.50 268 ALA A N 1
ATOM 2033 C CA . ALA A 1 268 ? -8.076 2.365 -34.687 1.00 93.50 268 ALA A CA 1
ATOM 2034 C C . ALA A 1 268 ? -8.285 1.393 -33.507 1.00 93.50 268 ALA A C 1
ATOM 2036 O O . ALA A 1 268 ? -9.348 0.789 -33.405 1.00 93.50 268 ALA A O 1
ATOM 2037 N N . ALA A 1 269 ? -7.306 1.270 -32.602 1.00 88.81 269 ALA A N 1
ATOM 2038 C CA . ALA A 1 269 ? -7.411 0.409 -31.423 1.00 88.81 269 ALA A CA 1
ATOM 2039 C C . ALA A 1 269 ? -8.499 0.921 -30.470 1.00 88.81 269 ALA A C 1
ATOM 2041 O O . ALA A 1 269 ? -9.390 0.165 -30.092 1.00 88.81 269 ALA A O 1
ATOM 2042 N N . TYR A 1 270 ? -8.504 2.229 -30.201 1.00 92.81 270 TYR A N 1
ATOM 2043 C CA . TYR A 1 270 ? -9.525 2.876 -29.378 1.00 92.81 270 TYR A CA 1
ATOM 2044 C C . TYR A 1 270 ? -10.956 2.674 -29.909 1.00 92.81 270 TYR A C 1
ATOM 2046 O O . TYR A 1 270 ? -11.878 2.388 -29.142 1.00 92.81 270 TYR A O 1
ATOM 2054 N N . LEU A 1 271 ? -11.154 2.800 -31.228 1.00 93.00 271 LEU A N 1
ATOM 2055 C CA . LEU A 1 271 ? -12.457 2.574 -31.863 1.00 93.00 271 LEU A CA 1
ATOM 2056 C C . LEU A 1 271 ? -12.895 1.102 -31.762 1.00 93.00 271 LEU A C 1
ATOM 2058 O O . LEU A 1 271 ? -14.073 0.838 -31.529 1.00 93.00 271 LEU A O 1
ATOM 2062 N N . CYS A 1 272 ? -11.960 0.155 -31.895 1.00 87.38 272 CYS A N 1
ATOM 2063 C CA . CYS A 1 272 ? -12.223 -1.280 -31.742 1.00 87.38 272 CYS A CA 1
ATOM 2064 C C . CYS A 1 272 ? -12.551 -1.688 -30.298 1.00 87.38 272 CYS A C 1
ATOM 2066 O O . CYS A 1 272 ? -13.364 -2.586 -30.096 1.00 87.38 272 CYS A O 1
ATOM 2068 N N . GLU A 1 273 ? -11.947 -1.038 -29.302 1.00 84.62 273 GLU A N 1
ATOM 2069 C CA . GLU A 1 273 ? -12.196 -1.287 -27.872 1.00 84.62 273 GLU A CA 1
ATOM 2070 C C . GLU A 1 273 ? -13.552 -0.746 -27.392 1.00 84.62 273 GLU A C 1
ATOM 2072 O O . GLU A 1 273 ? -14.033 -1.128 -26.325 1.00 84.62 273 GLU A O 1
ATOM 2077 N N . ASN A 1 274 ? -14.202 0.107 -28.191 1.00 87.25 274 ASN A N 1
ATOM 2078 C CA . ASN A 1 274 ? -15.488 0.723 -27.867 1.00 87.25 274 ASN A CA 1
ATOM 2079 C C . ASN A 1 274 ? -16.590 0.391 -28.901 1.00 87.25 274 ASN A C 1
ATOM 2081 O O . ASN A 1 274 ? -17.230 1.307 -29.435 1.00 87.25 274 ASN A O 1
ATOM 2085 N N . PRO A 1 275 ? -16.878 -0.901 -29.170 1.00 86.38 275 PRO A N 1
ATOM 2086 C CA . PRO A 1 275 ? -17.831 -1.322 -30.204 1.00 86.38 275 PRO A CA 1
ATOM 2087 C C . PRO A 1 275 ? -19.281 -0.911 -29.906 1.00 86.38 275 PRO A C 1
ATOM 2089 O O . PRO A 1 275 ? -20.112 -0.828 -30.807 1.00 86.38 275 PRO A O 1
ATOM 2092 N N . GLN A 1 276 ? -19.601 -0.631 -28.641 1.00 79.31 276 GLN A N 1
ATOM 2093 C CA . GLN A 1 276 ? -20.897 -0.107 -28.212 1.00 79.31 276 GLN A CA 1
ATOM 2094 C C . GLN A 1 276 ? -21.119 1.363 -28.604 1.00 79.31 276 GLN A C 1
ATOM 2096 O O . GLN A 1 276 ? -22.254 1.834 -28.573 1.00 79.31 276 GLN A O 1
ATOM 2101 N N . LEU A 1 277 ? -20.050 2.090 -28.951 1.00 83.81 277 LEU A N 1
ATOM 2102 C CA . LEU A 1 277 ? -20.098 3.505 -29.337 1.00 83.81 277 LEU A CA 1
ATOM 2103 C C . LEU A 1 277 ? -19.812 3.712 -30.826 1.00 83.81 277 LEU A C 1
ATOM 2105 O O . LEU A 1 277 ? -20.353 4.644 -31.419 1.00 83.81 277 LEU A O 1
ATOM 2109 N N . PHE A 1 278 ? -18.993 2.848 -31.431 1.00 89.69 278 PHE A N 1
ATOM 2110 C CA . PHE A 1 278 ? -18.562 2.975 -32.819 1.00 89.69 278 PHE A CA 1
ATOM 2111 C C . PHE A 1 278 ? -18.738 1.662 -33.575 1.00 89.69 278 PHE A C 1
ATOM 2113 O O . PHE A 1 278 ? -18.333 0.598 -33.115 1.00 89.69 278 PHE A O 1
ATOM 2120 N N . GLN A 1 279 ? -19.294 1.739 -34.784 1.00 84.88 279 GLN A N 1
ATOM 2121 C CA . GLN A 1 279 ? -19.353 0.596 -35.686 1.00 84.88 279 GLN A CA 1
ATOM 2122 C C . GLN A 1 279 ? -18.137 0.619 -36.619 1.00 84.88 279 GLN A C 1
ATOM 2124 O O . GLN A 1 279 ? -18.153 1.257 -37.670 1.00 84.88 279 GLN A O 1
ATOM 2129 N N . PHE A 1 280 ? -17.070 -0.074 -36.223 1.00 82.69 280 PHE A N 1
ATOM 2130 C CA . PHE A 1 280 ? -15.854 -0.204 -37.022 1.00 82.69 280 PHE A CA 1
ATOM 2131 C C . PHE A 1 280 ? -16.004 -1.338 -38.051 1.00 82.69 280 PHE A C 1
ATOM 2133 O O . PHE A 1 280 ? -16.120 -2.506 -37.685 1.00 82.69 280 PHE A O 1
ATOM 2140 N N . ARG A 1 281 ? -16.030 -1.008 -39.349 1.00 73.50 281 ARG A N 1
ATOM 2141 C CA . ARG A 1 281 ? -15.982 -1.994 -40.444 1.00 73.50 281 ARG A CA 1
ATOM 2142 C C . ARG A 1 281 ? -14.555 -2.088 -40.972 1.00 73.50 281 ARG A C 1
ATOM 2144 O O . ARG A 1 281 ? -14.165 -1.296 -41.824 1.00 73.50 281 ARG A O 1
ATOM 2151 N N . GLY A 1 282 ? -13.787 -3.040 -40.456 1.00 63.62 282 GLY A N 1
ATOM 2152 C CA . GLY A 1 282 ? -12.487 -3.404 -41.008 1.00 63.62 282 GLY A CA 1
ATOM 2153 C C . GLY A 1 282 ? -12.512 -4.838 -41.527 1.00 63.62 282 GLY A C 1
ATOM 2154 O O . GLY A 1 282 ? -12.753 -5.750 -40.747 1.00 63.62 282 GLY A O 1
ATOM 2155 N N . ASP A 1 283 ? -12.196 -5.040 -42.808 1.00 42.88 283 ASP A N 1
ATOM 2156 C CA . ASP A 1 283 ? -11.884 -6.364 -43.386 1.00 42.88 283 ASP A CA 1
ATOM 2157 C C . ASP A 1 283 ? -10.445 -6.819 -43.048 1.00 42.88 283 ASP A C 1
ATOM 2159 O O . ASP A 1 283 ? -9.878 -7.697 -43.694 1.00 42.88 283 ASP A O 1
ATOM 2163 N N . ALA A 1 284 ? -9.822 -6.204 -42.041 1.00 40.03 284 ALA A N 1
ATOM 2164 C CA . ALA A 1 284 ? -8.489 -6.544 -41.573 1.00 40.03 284 ALA A CA 1
ATOM 2165 C C . ALA A 1 284 ? -8.608 -7.294 -40.244 1.00 40.03 284 ALA A C 1
ATOM 2167 O O . ALA A 1 284 ? -8.860 -6.684 -39.202 1.00 40.03 284 ALA A O 1
ATOM 2168 N N . GLU A 1 285 ? -8.420 -8.617 -40.277 1.00 34.69 285 GLU A N 1
ATOM 2169 C CA . GLU A 1 285 ? -8.085 -9.360 -39.062 1.00 34.69 285 GLU A CA 1
ATOM 2170 C C . GLU A 1 285 ? -6.849 -8.713 -38.409 1.00 34.69 285 GLU A C 1
ATOM 2172 O O . GLU A 1 285 ? -5.849 -8.468 -39.095 1.00 34.69 285 GLU A O 1
ATOM 2177 N N . PRO A 1 286 ? -6.871 -8.428 -37.097 1.00 40.06 286 PRO A N 1
ATOM 2178 C CA . PRO A 1 286 ? -5.670 -8.008 -36.393 1.00 40.06 286 PRO A CA 1
ATOM 2179 C C . PRO A 1 286 ? -4.625 -9.149 -36.407 1.00 40.06 286 PRO A C 1
ATOM 2181 O O . PRO A 1 286 ? -5.007 -10.315 -36.289 1.00 40.06 286 PRO A O 1
ATOM 2184 N N . PRO A 1 287 ? -3.305 -8.873 -36.483 1.00 38.00 287 PRO A N 1
ATOM 2185 C CA . PRO A 1 287 ? -2.277 -9.885 -36.782 1.00 38.00 287 PRO A CA 1
ATOM 2186 C C . PRO A 1 287 ? -1.988 -10.928 -35.682 1.00 38.00 287 PRO A C 1
ATOM 2188 O O . PRO A 1 287 ? -0.946 -11.572 -35.716 1.00 38.00 287 PRO A O 1
ATOM 2191 N N . MET A 1 288 ? -2.857 -11.112 -34.685 1.00 35.84 288 MET A N 1
ATOM 2192 C CA . MET A 1 288 ? -2.543 -11.867 -33.459 1.00 35.84 288 MET A CA 1
ATOM 2193 C C . MET A 1 288 ? -3.427 -13.103 -33.213 1.00 35.84 288 MET A C 1
ATOM 2195 O O . MET A 1 288 ? -3.463 -13.612 -32.097 1.00 35.84 288 MET A O 1
ATOM 2199 N N . ALA A 1 289 ? -4.112 -13.628 -34.237 1.00 35.59 289 ALA A N 1
ATOM 2200 C CA . ALA A 1 289 ? -4.960 -14.826 -34.104 1.00 35.59 289 ALA A CA 1
ATOM 2201 C C . ALA A 1 289 ? -4.472 -16.079 -34.866 1.00 35.59 289 ALA A C 1
ATOM 2203 O O . ALA A 1 289 ? -5.128 -17.118 -34.820 1.00 35.59 289 ALA A O 1
ATOM 2204 N N . SER A 1 290 ? -3.306 -16.038 -35.519 1.00 30.91 290 SER A N 1
ATOM 2205 C CA . SER A 1 290 ? -2.784 -17.166 -36.312 1.00 30.91 290 SER A CA 1
ATOM 2206 C C . SER A 1 290 ? -1.541 -17.808 -35.693 1.00 30.91 290 SER A C 1
ATOM 2208 O O . SER A 1 290 ? -0.470 -17.812 -36.289 1.00 30.91 290 SER A O 1
ATOM 2210 N N . LEU A 1 291 ? -1.672 -18.382 -34.493 1.00 32.75 291 LEU A N 1
ATOM 2211 C CA . LEU A 1 291 ? -0.662 -19.310 -33.971 1.00 32.75 291 LEU A CA 1
ATOM 2212 C C . LEU A 1 291 ? -1.246 -20.340 -32.993 1.00 32.75 291 LEU A C 1
ATOM 2214 O O . LEU A 1 291 ? -0.733 -20.506 -31.901 1.00 32.75 291 LEU A O 1
ATOM 2218 N N . HIS A 1 292 ? -2.328 -21.036 -33.354 1.00 33.38 292 HIS A N 1
ATOM 2219 C CA . HIS A 1 292 ? -2.692 -22.309 -32.707 1.00 33.38 292 HIS A CA 1
ATOM 2220 C C . HIS A 1 292 ? -3.657 -23.118 -33.584 1.00 33.38 292 HIS A C 1
ATOM 2222 O O . HIS A 1 292 ? -4.840 -23.287 -33.291 1.00 33.38 292 HIS A O 1
ATOM 2228 N N . ARG A 1 293 ? -3.153 -23.645 -34.701 1.00 31.38 293 ARG A N 1
ATOM 2229 C CA . ARG A 1 293 ? -3.752 -24.825 -35.335 1.00 31.38 293 ARG A CA 1
ATOM 2230 C C . ARG A 1 293 ? -2.731 -25.444 -36.276 1.00 31.38 293 ARG A C 1
ATOM 2232 O O . ARG A 1 293 ? -2.510 -24.872 -37.331 1.00 31.38 293 ARG A O 1
ATOM 2239 N N . HIS A 1 294 ? -2.098 -26.539 -35.848 1.00 27.97 294 HIS A N 1
ATOM 2240 C CA . HIS A 1 294 ? -1.609 -27.681 -36.646 1.00 27.97 294 HIS A CA 1
ATOM 2241 C C . HIS A 1 294 ? -0.614 -28.504 -35.810 1.00 27.97 294 HIS A C 1
ATOM 2243 O O . HIS A 1 294 ? 0.573 -28.256 -35.934 1.00 27.97 294 HIS A O 1
ATOM 2249 N N . ILE A 1 295 ? -1.081 -29.475 -35.003 1.00 31.52 295 ILE A N 1
ATOM 2250 C CA . ILE A 1 295 ? -0.410 -30.778 -34.779 1.00 31.52 295 ILE A CA 1
ATOM 2251 C C . ILE A 1 295 ? -1.489 -31.841 -34.437 1.00 31.52 295 ILE A C 1
ATOM 2253 O O . ILE A 1 295 ? -2.140 -31.762 -33.403 1.00 31.52 295 ILE A O 1
ATOM 2257 N N . HIS A 1 296 ? -1.626 -32.814 -35.350 1.00 29.92 296 HIS A N 1
ATOM 2258 C CA . HIS A 1 296 ? -2.217 -34.168 -35.293 1.00 29.92 296 HIS A CA 1
ATOM 2259 C C . HIS A 1 296 ? -3.691 -34.423 -34.906 1.00 29.92 296 HIS A C 1
ATOM 2261 O O . HIS A 1 296 ? -4.082 -34.372 -33.746 1.00 29.92 296 HIS A O 1
ATOM 2267 N N . THR A 1 297 ? -4.465 -34.940 -35.873 1.00 28.62 297 THR A N 1
ATOM 2268 C CA . THR A 1 297 ? -4.869 -36.368 -35.911 1.00 28.62 297 THR A CA 1
ATOM 2269 C C . THR A 1 297 ? -5.515 -36.713 -37.262 1.00 28.62 297 THR A C 1
ATOM 2271 O O . THR A 1 297 ? -6.649 -36.342 -37.537 1.00 28.62 297 THR A O 1
ATOM 2274 N N . ASP A 1 298 ? -4.780 -37.449 -38.102 1.00 32.19 298 ASP A N 1
ATOM 2275 C CA . ASP A 1 298 ? -5.328 -38.199 -39.238 1.00 32.19 298 ASP A CA 1
ATOM 2276 C C . ASP A 1 298 ? -5.511 -39.656 -38.798 1.00 32.19 298 ASP A C 1
ATOM 2278 O O . ASP A 1 298 ? -4.560 -40.291 -38.338 1.00 32.19 298 ASP A O 1
ATOM 2282 N N . GLY A 1 299 ? -6.730 -40.189 -38.923 1.00 28.81 299 GLY A N 1
ATOM 2283 C CA . GLY A 1 299 ? -7.055 -41.543 -38.462 1.00 28.81 299 GLY A CA 1
ATOM 2284 C C . GLY A 1 299 ? -8.496 -42.001 -38.713 1.00 28.81 299 GLY A C 1
ATOM 2285 O O . GLY A 1 299 ? -9.188 -42.330 -37.766 1.00 28.81 299 GLY A O 1
ATOM 2286 N N . LYS A 1 300 ? -8.914 -41.997 -39.989 1.00 30.98 300 LYS A N 1
ATOM 2287 C CA . LYS A 1 300 ? -9.919 -42.851 -40.683 1.00 30.98 300 LYS A CA 1
ATOM 2288 C C . LYS A 1 300 ? -11.160 -43.421 -39.938 1.00 30.98 300 LYS A C 1
ATOM 2290 O O . LYS A 1 300 ? -11.011 -44.238 -39.045 1.00 30.98 300 LYS A O 1
ATOM 2295 N N . PHE A 1 301 ? -12.338 -43.128 -40.531 1.00 31.27 301 PHE A N 1
ATOM 2296 C CA . PHE A 1 301 ? -13.517 -43.982 -40.879 1.00 31.27 301 PHE A CA 1
ATOM 2297 C C . PHE A 1 301 ? -13.979 -45.081 -39.880 1.00 31.27 301 PHE A C 1
ATOM 2299 O O . PHE A 1 301 ? -13.189 -45.925 -39.490 1.00 31.27 301 PHE A O 1
ATOM 2306 N N . ALA A 1 302 ? -15.261 -45.241 -39.511 1.00 32.47 302 ALA A N 1
ATOM 2307 C CA . ALA A 1 302 ? -16.464 -45.389 -40.352 1.00 32.47 302 ALA A CA 1
ATOM 2308 C C . ALA A 1 302 ? -17.769 -45.497 -39.503 1.00 32.47 302 ALA A C 1
ATOM 2310 O O . ALA A 1 302 ? -17.673 -46.014 -38.396 1.00 32.47 302 ALA A O 1
ATOM 2311 N N . ALA A 1 303 ? -18.938 -45.166 -40.105 1.00 35.31 303 ALA A N 1
ATOM 2312 C CA . ALA A 1 303 ? -20.329 -45.592 -39.767 1.00 35.31 303 ALA A CA 1
ATOM 2313 C C . ALA A 1 303 ? -20.865 -45.216 -38.361 1.00 35.31 303 ALA A C 1
ATOM 2315 O O . ALA A 1 303 ? -20.110 -45.141 -37.408 1.00 35.31 303 ALA A O 1
ATOM 2316 N N . ASP A 1 304 ? -22.131 -44.946 -38.051 1.00 34.38 304 ASP A N 1
ATOM 2317 C CA . ASP A 1 304 ? -23.480 -44.930 -38.639 1.00 34.38 304 ASP A CA 1
ATOM 2318 C C . ASP A 1 304 ? -24.242 -43.936 -37.713 1.00 34.38 304 ASP A C 1
ATOM 2320 O O . ASP A 1 304 ? -23.936 -43.851 -36.527 1.00 34.38 304 ASP A O 1
ATOM 2324 N N . GLY A 1 305 ? -25.134 -43.052 -38.158 1.00 32.47 305 GLY A N 1
ATOM 2325 C CA . GLY A 1 305 ? -26.537 -43.382 -38.404 1.00 32.47 305 GLY A CA 1
ATOM 2326 C C . GLY A 1 305 ? -27.479 -42.612 -37.450 1.00 32.47 305 GLY A C 1
ATOM 2327 O O . GLY A 1 305 ? -27.263 -42.594 -36.245 1.00 32.47 305 GLY A O 1
ATOM 2328 N N . GLY A 1 306 ? -28.543 -42.022 -38.015 1.00 33.03 306 GLY A N 1
ATOM 2329 C CA . GLY A 1 306 ? -29.781 -41.587 -37.330 1.00 33.03 306 GLY A CA 1
ATOM 2330 C C . GLY A 1 306 ? -29.707 -40.266 -36.543 1.00 33.03 306 GLY A C 1
ATOM 2331 O O . GLY A 1 306 ? -28.747 -40.007 -35.843 1.00 33.03 306 GLY A O 1
ATOM 2332 N N . GLY A 1 307 ? -30.677 -39.352 -36.564 1.00 34.12 307 GLY A N 1
ATOM 2333 C CA . GLY A 1 307 ? -32.037 -39.358 -37.099 1.00 34.12 307 GLY A CA 1
ATOM 2334 C C . GLY A 1 307 ? -32.935 -38.468 -36.218 1.00 34.12 307 GLY A C 1
ATOM 2335 O O . GLY A 1 307 ? -32.832 -38.539 -35.001 1.00 34.12 307 GLY A O 1
ATOM 2336 N N . GLY A 1 308 ? -33.829 -37.683 -36.840 1.00 33.69 308 GLY A N 1
ATOM 2337 C CA . GLY A 1 308 ? -34.999 -37.023 -36.214 1.00 33.69 308 GLY A CA 1
ATOM 2338 C C . GLY A 1 308 ? -34.700 -35.768 -35.373 1.00 33.69 308 GLY A C 1
ATOM 2339 O O . GLY A 1 308 ? -33.693 -35.701 -34.693 1.00 33.69 308 GLY A O 1
ATOM 2340 N N . GLY A 1 309 ? -35.502 -34.703 -35.343 1.00 36.94 309 GLY A N 1
ATOM 2341 C CA . GLY A 1 309 ? -36.873 -34.483 -35.803 1.00 36.94 309 GLY A CA 1
ATOM 2342 C C . GLY A 1 309 ? -37.660 -33.701 -34.732 1.00 36.94 309 GLY A C 1
ATOM 2343 O O . GLY A 1 309 ? -37.591 -34.056 -33.562 1.00 36.94 309 GLY A O 1
ATOM 2344 N N . GLY A 1 310 ? -38.434 -32.688 -35.148 1.00 34.94 310 GLY A N 1
ATOM 2345 C CA . GLY A 1 310 ? -39.478 -32.002 -34.352 1.00 34.94 310 GLY A CA 1
ATOM 2346 C C . GLY A 1 310 ? -39.005 -30.739 -33.607 1.00 34.94 310 GLY A C 1
ATOM 2347 O O . GLY A 1 310 ? -37.951 -30.752 -32.995 1.00 34.94 310 GLY A O 1
ATOM 2348 N N . GLY A 1 311 ? -39.678 -29.584 -33.613 1.00 43.56 311 GLY A N 1
ATOM 2349 C CA . GLY A 1 311 ? -41.059 -29.251 -33.976 1.00 43.56 311 GLY A CA 1
ATOM 2350 C C . GLY A 1 311 ? -41.869 -28.830 -32.736 1.00 43.56 311 GLY A C 1
ATOM 2351 O O . GLY A 1 311 ? -42.028 -29.635 -31.828 1.00 43.56 311 GLY A O 1
ATOM 2352 N N . GLY A 1 312 ? -42.421 -27.606 -32.741 1.00 34.97 312 GLY A N 1
ATOM 2353 C CA . GLY A 1 312 ? -43.414 -27.082 -31.774 1.00 34.97 312 GLY A CA 1
ATOM 2354 C C . GLY A 1 312 ? -42.890 -25.894 -30.943 1.00 34.97 312 GLY A C 1
ATOM 2355 O O . GLY A 1 312 ? -41.772 -25.951 -30.459 1.00 34.97 312 GLY A O 1
ATOM 2356 N N . GLY A 1 313 ? -43.572 -24.761 -30.742 1.00 43.22 313 GLY A N 1
ATOM 2357 C CA . GLY A 1 313 ? -44.962 -24.372 -31.000 1.00 43.22 313 GLY A CA 1
ATOM 2358 C C . GLY A 1 313 ? -45.667 -23.929 -29.702 1.00 43.22 313 GLY A C 1
ATOM 2359 O O . GLY A 1 313 ? -45.785 -24.741 -28.795 1.00 43.22 313 GLY A O 1
ATOM 2360 N N . GLY A 1 314 ? -46.191 -22.688 -29.664 1.00 39.12 314 GLY A N 1
ATOM 2361 C CA . GLY A 1 314 ? -47.153 -22.152 -28.662 1.00 39.12 314 GLY A CA 1
ATOM 2362 C C . GLY A 1 314 ? -46.532 -21.698 -27.330 1.00 39.12 314 GLY A C 1
ATOM 2363 O O . GLY A 1 314 ? -45.497 -22.213 -26.942 1.00 39.12 314 GLY A O 1
ATOM 2364 N N . GLY A 1 315 ? -47.035 -20.745 -26.540 1.00 36.69 315 GLY A N 1
ATOM 2365 C CA . GLY A 1 315 ? -48.211 -19.856 -26.451 1.00 36.69 315 GLY A CA 1
ATOM 2366 C C . GLY A 1 315 ? -47.938 -18.951 -25.213 1.00 36.69 315 GLY A C 1
ATOM 2367 O O . GLY A 1 315 ? -47.101 -19.305 -24.394 1.00 36.69 315 GLY A O 1
ATOM 2368 N N . GLY A 1 316 ? -48.408 -17.707 -25.080 1.00 44.78 316 GLY A N 1
ATOM 2369 C CA . GLY A 1 316 ? -49.780 -17.334 -24.718 1.00 44.78 316 GLY A CA 1
ATOM 2370 C C . GLY A 1 316 ? -49.973 -17.141 -23.192 1.00 44.78 316 GLY A C 1
ATOM 2371 O O . GLY A 1 316 ? -49.857 -18.107 -22.449 1.00 44.78 316 GLY A O 1
ATOM 2372 N N . GLY A 1 317 ? -50.356 -15.923 -22.761 1.00 36.56 317 GLY A N 1
ATOM 2373 C CA . GLY A 1 317 ? -50.898 -15.574 -21.421 1.00 36.56 317 GLY A CA 1
ATOM 2374 C C . GLY A 1 317 ? -49.965 -14.690 -20.569 1.00 36.56 317 GLY A C 1
ATOM 2375 O O . GLY A 1 317 ? -48.776 -14.953 -20.523 1.00 36.56 317 GLY A O 1
ATOM 2376 N N . GLY A 1 318 ? -50.361 -13.611 -19.880 1.00 43.34 318 GLY A N 1
ATOM 2377 C CA . GLY A 1 318 ? -51.674 -13.062 -19.515 1.00 43.34 318 GLY A CA 1
ATOM 2378 C C . GLY A 1 318 ? -51.744 -12.783 -17.995 1.00 43.34 318 GLY A C 1
ATOM 2379 O O . GLY A 1 318 ? -51.456 -13.685 -17.220 1.00 43.34 318 GLY A O 1
ATOM 2380 N N . GLY A 1 319 ? -52.179 -11.576 -17.588 1.00 38.22 319 GLY A N 1
ATOM 2381 C CA . GLY A 1 319 ? -52.568 -11.191 -16.205 1.00 38.22 319 GLY A CA 1
ATOM 2382 C C . GLY A 1 319 ? -51.470 -10.451 -15.424 1.00 38.22 319 GLY A C 1
ATOM 2383 O O . GLY A 1 319 ? -50.375 -10.970 -15.290 1.00 38.22 319 GLY A O 1
ATOM 2384 N N . GLY A 1 320 ? -51.629 -9.185 -15.012 1.00 36.62 320 GLY A N 1
ATOM 2385 C CA . GLY A 1 320 ? -52.481 -8.660 -13.919 1.00 36.62 320 GLY A CA 1
ATOM 2386 C C . GLY A 1 320 ? -51.514 -8.158 -12.821 1.00 36.62 320 GLY A C 1
ATOM 2387 O O . GLY A 1 320 ? -50.493 -8.791 -12.617 1.00 36.62 320 GLY A O 1
ATOM 2388 N N . GLY A 1 321 ? -51.613 -7.036 -12.110 1.00 43.28 321 GLY A N 1
ATOM 2389 C CA . GLY A 1 321 ? -52.673 -6.110 -11.730 1.00 43.28 321 GLY A CA 1
ATOM 2390 C C . GLY A 1 321 ? -52.385 -5.707 -10.265 1.00 43.28 321 GLY A C 1
ATOM 2391 O O . GLY A 1 321 ? -52.144 -6.589 -9.448 1.00 43.28 321 GLY A O 1
ATOM 2392 N N . GLY A 1 322 ? -52.400 -4.407 -9.937 1.00 36.38 322 GLY A N 1
ATOM 2393 C CA . GLY A 1 322 ? -52.318 -3.859 -8.563 1.00 36.38 322 GLY A CA 1
ATOM 2394 C C . GLY A 1 322 ? -51.182 -2.834 -8.388 1.00 36.38 322 GLY A C 1
ATOM 2395 O O . GLY A 1 322 ? -50.047 -3.130 -8.722 1.00 36.38 322 GLY A O 1
ATOM 2396 N N . GLY A 1 323 ? -51.360 -1.593 -7.924 1.00 43.12 323 GLY A N 1
ATOM 2397 C CA . GLY A 1 323 ? -52.498 -0.924 -7.289 1.00 43.12 323 GLY A CA 1
ATOM 2398 C C . GLY A 1 323 ? -52.132 -0.453 -5.872 1.00 43.12 323 GLY A C 1
ATOM 2399 O O . GLY A 1 323 ? -52.022 -1.286 -4.982 1.00 43.12 323 GLY A O 1
ATOM 2400 N N . GLY A 1 324 ? -52.006 0.868 -5.666 1.00 36.66 324 GLY A N 1
ATOM 2401 C CA . GLY A 1 324 ? -51.945 1.540 -4.350 1.00 36.66 324 GLY A CA 1
ATOM 2402 C C . GLY A 1 324 ? -50.599 2.226 -4.050 1.00 36.66 324 GLY A C 1
ATOM 2403 O O . GLY A 1 324 ? -49.550 1.649 -4.283 1.00 36.66 324 GLY A O 1
ATOM 2404 N N . GLY A 1 325 ? -50.509 3.458 -3.548 1.00 35.28 325 GLY A N 1
ATOM 2405 C CA . GLY A 1 325 ? -51.511 4.452 -3.176 1.00 35.28 325 GLY A CA 1
ATOM 2406 C C . GLY A 1 325 ? -50.820 5.818 -3.084 1.00 35.28 325 GLY A C 1
ATOM 2407 O O . GLY A 1 325 ? -49.761 5.953 -2.471 1.00 35.28 325 GLY A O 1
ATOM 2408 N N . GLY A 1 326 ? -51.390 6.817 -3.756 1.00 35.56 326 GLY A N 1
ATOM 2409 C CA . GLY A 1 326 ? -50.922 8.195 -3.718 1.00 35.56 326 GLY A CA 1
ATOM 2410 C C . GLY A 1 326 ? -51.504 8.908 -2.507 1.00 35.56 326 GLY A C 1
ATOM 2411 O O . GLY A 1 326 ? -52.704 9.150 -2.452 1.00 35.56 326 GLY A O 1
ATOM 2412 N N . GLY A 1 327 ? -50.648 9.265 -1.551 1.00 36.19 327 GLY A N 1
ATOM 2413 C CA . GLY A 1 327 ? -50.908 10.439 -0.731 1.00 36.19 327 GLY A CA 1
ATOM 2414 C C . GLY A 1 327 ? -50.649 11.658 -1.607 1.00 36.19 327 GLY A C 1
ATOM 2415 O O . GLY A 1 327 ? -49.518 11.835 -2.066 1.00 36.19 327 GLY A O 1
ATOM 2416 N N . GLU A 1 328 ? -51.688 12.446 -1.880 1.00 39.28 328 GLU A N 1
ATOM 2417 C CA . GLU A 1 328 ? -51.583 13.737 -2.561 1.00 39.28 328 GLU A CA 1
ATOM 2418 C C . GLU A 1 328 ? -50.585 14.616 -1.801 1.00 39.28 328 GLU A C 1
ATOM 2420 O O . GLU A 1 328 ? -50.882 15.226 -0.774 1.00 39.28 328 GLU A O 1
ATOM 2425 N N . ARG A 1 329 ? -49.344 14.638 -2.290 1.00 50.25 329 ARG A N 1
ATOM 2426 C CA . ARG A 1 329 ? -48.417 15.724 -2.000 1.00 50.25 329 ARG A CA 1
ATOM 2427 C C . ARG A 1 329 ? -48.811 16.882 -2.914 1.00 50.25 329 ARG A C 1
ATOM 2429 O O . ARG A 1 329 ? -49.150 16.618 -4.066 1.00 50.25 329 ARG A O 1
ATOM 2436 N N . PRO A 1 330 ? -48.769 18.129 -2.416 1.00 43.88 330 PRO A N 1
ATOM 2437 C CA . PRO A 1 330 ? -49.160 19.300 -3.190 1.00 43.88 330 PRO A CA 1
ATOM 2438 C C . PRO A 1 330 ? -48.442 19.291 -4.535 1.00 43.88 330 PRO A C 1
ATOM 2440 O O . PRO A 1 330 ? -47.243 19.005 -4.578 1.00 43.88 330 PRO A O 1
ATOM 2443 N N . ASP A 1 331 ? -49.204 19.558 -5.592 1.00 43.12 331 ASP A N 1
ATOM 2444 C CA . ASP A 1 331 ? -48.763 19.592 -6.981 1.00 43.12 331 ASP A CA 1
ATOM 2445 C C . ASP A 1 331 ? -47.483 20.434 -7.089 1.00 43.12 331 ASP A C 1
ATOM 2447 O O . ASP A 1 331 ? -47.488 21.653 -6.897 1.00 43.12 331 ASP A O 1
ATOM 2451 N N . ARG A 1 332 ? -46.337 19.763 -7.250 1.00 64.81 332 ARG A N 1
ATOM 2452 C CA . ARG A 1 332 ? -45.042 20.433 -7.383 1.00 64.81 332 ARG A CA 1
ATOM 2453 C C . ARG A 1 332 ? -44.869 20.709 -8.861 1.00 64.81 332 ARG A C 1
ATOM 2455 O O . ARG A 1 332 ? -44.448 19.820 -9.598 1.00 64.81 332 ARG A O 1
ATOM 2462 N N . SER A 1 333 ? -45.225 21.924 -9.268 1.00 80.50 333 SER A N 1
ATOM 2463 C CA . SER A 1 333 ? -44.991 22.403 -10.625 1.00 80.50 333 SER A CA 1
ATOM 2464 C C . SER A 1 333 ? -43.531 22.168 -11.014 1.00 80.50 333 SER A C 1
ATOM 2466 O O . SER A 1 333 ? -42.601 22.508 -10.275 1.00 80.50 333 SER A O 1
ATOM 2468 N N . VAL A 1 334 ? -43.338 21.529 -12.168 1.00 83.94 334 VAL A N 1
ATOM 2469 C CA . VAL A 1 334 ? -42.011 21.335 -12.753 1.00 83.94 334 VAL A CA 1
ATOM 2470 C C . VAL A 1 334 ? -41.451 22.725 -13.079 1.00 83.94 334 VAL A C 1
ATOM 2472 O O . VAL A 1 334 ? -42.175 23.526 -13.670 1.00 83.94 334 VAL A O 1
ATOM 2475 N N . PRO A 1 335 ? -40.201 23.049 -12.705 1.00 87.19 335 PRO A N 1
ATOM 2476 C CA . PRO A 1 335 ? -39.553 24.283 -13.136 1.00 87.19 335 PRO A CA 1
ATOM 2477 C C . PRO A 1 335 ? -39.577 24.370 -14.668 1.00 87.19 335 PRO A C 1
ATOM 2479 O O . PRO A 1 335 ? -39.068 23.469 -15.330 1.00 87.19 335 PRO A O 1
ATOM 2482 N N . GLU A 1 336 ? -40.194 25.409 -15.230 1.00 89.94 336 GLU A N 1
ATOM 2483 C CA . GLU A 1 336 ? -40.374 25.527 -16.687 1.00 89.94 336 GLU A CA 1
ATOM 2484 C C . GLU A 1 336 ? -39.162 26.156 -17.388 1.00 89.94 336 GLU A C 1
ATOM 2486 O O . GLU A 1 336 ? -38.976 25.970 -18.588 1.00 89.94 336 GLU A O 1
ATOM 2491 N N . ASP A 1 337 ? -38.316 26.874 -16.648 1.00 94.31 337 ASP A N 1
ATOM 2492 C CA . ASP A 1 337 ? -37.204 27.642 -17.192 1.00 94.31 337 ASP A CA 1
ATOM 2493 C C . ASP A 1 337 ? -35.892 27.472 -16.400 1.00 94.31 337 ASP A C 1
ATOM 2495 O O . ASP A 1 337 ? -35.844 27.018 -15.252 1.00 94.31 337 ASP A O 1
ATOM 2499 N N . GLU A 1 338 ? -34.779 27.828 -17.049 1.00 96.62 338 GLU A N 1
ATOM 2500 C CA . GLU A 1 338 ? -33.427 27.731 -16.485 1.00 96.62 338 GLU A CA 1
ATOM 2501 C C . GLU A 1 338 ? -33.275 28.458 -15.124 1.00 96.62 338 GLU A C 1
ATOM 2503 O O . GLU A 1 338 ? -32.722 27.853 -14.200 1.00 96.62 338 GLU A O 1
ATOM 2508 N N . PRO A 1 339 ? -33.795 29.688 -14.918 1.00 96.50 339 PRO A N 1
ATOM 2509 C CA . PRO A 1 339 ? -33.754 30.363 -13.617 1.00 96.50 339 PRO A CA 1
ATOM 2510 C C . PRO A 1 339 ? -34.466 29.607 -12.486 1.00 96.50 339 PRO A C 1
ATOM 2512 O O . PRO A 1 339 ? -33.948 29.564 -11.364 1.00 96.50 339 PRO A O 1
ATOM 2515 N N . ALA A 1 340 ? -35.623 28.986 -12.748 1.00 95.88 340 ALA A N 1
ATOM 2516 C CA . ALA A 1 340 ? -36.321 28.194 -11.738 1.00 95.88 340 ALA A CA 1
ATOM 2517 C C . ALA A 1 340 ? -35.537 26.925 -11.372 1.00 95.88 340 ALA A C 1
ATOM 2519 O O . ALA A 1 340 ? -35.449 26.578 -10.192 1.00 95.88 340 ALA A O 1
ATOM 2520 N N . VAL A 1 341 ? -34.891 26.279 -12.351 1.00 97.31 341 VAL A N 1
ATOM 2521 C CA . VAL A 1 341 ? -33.995 25.135 -12.108 1.00 97.31 341 VAL A CA 1
ATOM 2522 C C . VAL A 1 341 ? -32.792 25.543 -11.257 1.00 97.31 341 VAL A C 1
ATOM 2524 O O . VAL A 1 341 ? -32.455 24.840 -10.306 1.00 97.31 341 VAL A O 1
ATOM 2527 N N . VAL A 1 342 ? -32.166 26.688 -11.543 1.00 97.75 342 VAL A N 1
ATOM 2528 C CA . VAL A 1 342 ? -31.043 27.230 -10.754 1.00 97.75 342 VAL A CA 1
ATOM 2529 C C . VAL A 1 342 ? -31.456 27.490 -9.307 1.00 97.75 342 VAL A C 1
ATOM 2531 O O . VAL A 1 342 ? -30.766 27.060 -8.384 1.00 97.75 342 VAL A O 1
ATOM 2534 N N . LYS A 1 343 ? -32.605 28.140 -9.093 1.00 97.19 343 LYS A N 1
ATOM 2535 C CA . LYS A 1 343 ? -33.134 28.420 -7.750 1.00 97.19 343 LYS A CA 1
ATOM 2536 C C . LYS A 1 343 ? -33.420 27.138 -6.968 1.00 97.19 343 LYS A C 1
ATOM 2538 O O . LYS A 1 343 ? -33.138 27.059 -5.775 1.00 97.19 343 LYS A O 1
ATOM 2543 N N . GLU A 1 344 ? -33.958 26.130 -7.640 1.00 97.62 344 GLU A N 1
ATOM 2544 C CA . GLU A 1 344 ? -34.289 24.851 -7.023 1.00 97.62 344 GLU A CA 1
ATOM 2545 C C . GLU A 1 344 ? -33.044 24.007 -6.712 1.00 97.62 344 GLU A C 1
ATOM 2547 O O . GLU A 1 344 ? -32.961 23.419 -5.636 1.00 97.62 344 GLU A O 1
ATOM 2552 N N . LEU A 1 345 ? -32.047 23.977 -7.602 1.00 97.38 345 LEU A N 1
ATOM 2553 C CA . LEU A 1 345 ? -30.760 23.325 -7.337 1.00 97.38 345 LEU A CA 1
ATOM 2554 C C . LEU A 1 345 ? -30.020 24.002 -6.178 1.00 97.38 345 LEU A C 1
ATOM 2556 O O . LEU A 1 345 ? -29.444 23.306 -5.347 1.00 97.38 345 LEU A O 1
ATOM 2560 N N . ALA A 1 346 ? -30.080 25.332 -6.083 1.00 96.62 346 ALA A N 1
ATOM 2561 C CA . ALA A 1 346 ? -29.519 26.065 -4.954 1.00 96.62 346 ALA A CA 1
ATOM 2562 C C . ALA A 1 346 ? -30.192 25.675 -3.629 1.00 96.62 346 ALA A C 1
ATOM 2564 O O . ALA A 1 346 ? -29.509 25.324 -2.668 1.00 96.62 346 ALA A O 1
ATOM 2565 N N . LYS A 1 347 ? -31.528 25.617 -3.622 1.00 96.31 347 LYS A N 1
ATOM 2566 C CA . LYS A 1 347 ? -32.316 25.162 -2.472 1.00 96.31 347 LYS A CA 1
ATOM 2567 C C . LYS A 1 347 ? -31.971 23.726 -2.055 1.00 96.31 347 LYS A C 1
ATOM 2569 O O . LYS A 1 347 ? -31.878 23.444 -0.868 1.00 96.31 347 LYS A O 1
ATOM 2574 N N . LEU A 1 348 ? -31.752 22.820 -3.012 1.00 96.12 348 LEU A N 1
ATOM 2575 C CA . LEU A 1 348 ? -31.354 21.437 -2.719 1.00 96.12 348 LEU A CA 1
ATOM 2576 C C . LEU A 1 348 ? -29.956 21.337 -2.084 1.00 96.12 348 LEU A C 1
ATOM 2578 O O . LEU A 1 348 ? -29.746 20.469 -1.240 1.00 96.12 348 LEU A O 1
ATOM 2582 N N . ILE A 1 349 ? -29.013 22.208 -2.462 1.00 95.44 349 ILE A N 1
ATOM 2583 C CA . ILE A 1 349 ? -27.685 22.267 -1.827 1.00 95.44 349 ILE A CA 1
ATOM 2584 C C . ILE A 1 349 ? -27.808 22.785 -0.385 1.00 95.44 349 ILE A C 1
ATOM 2586 O O . ILE A 1 349 ? -27.245 22.179 0.528 1.00 95.44 349 ILE A O 1
ATOM 2590 N N . GLU A 1 350 ? -28.593 23.847 -0.173 1.00 93.94 350 GLU A N 1
ATOM 2591 C CA . GLU A 1 350 ? -28.921 24.384 1.159 1.00 93.94 350 GLU A CA 1
ATOM 2592 C C . GLU A 1 350 ? -29.555 23.327 2.075 1.00 93.94 350 GLU A C 1
ATOM 2594 O O . GLU A 1 350 ? -29.127 23.178 3.217 1.00 93.94 350 GLU A O 1
ATOM 2599 N N . GLU A 1 351 ? -30.533 22.565 1.570 1.00 91.38 351 GLU A N 1
ATOM 2600 C CA . GLU A 1 351 ? -31.264 21.542 2.332 1.00 91.38 351 GLU A CA 1
ATOM 2601 C C . GLU A 1 351 ? -30.393 20.340 2.742 1.00 91.38 351 GLU A C 1
ATOM 2603 O O . GLU A 1 351 ? -30.677 19.721 3.766 1.00 91.38 351 GLU A O 1
ATOM 2608 N N . GLN A 1 352 ? -29.370 19.971 1.959 1.00 83.19 352 GLN A N 1
ATOM 2609 C CA . GLN A 1 352 ? -28.619 18.730 2.194 1.00 83.19 352 GLN A CA 1
ATOM 2610 C C . GLN A 1 352 ? -27.301 18.901 2.962 1.00 83.19 352 GLN A C 1
ATOM 2612 O O . GLN A 1 352 ? -26.941 17.991 3.702 1.00 83.19 352 GLN A O 1
ATOM 2617 N N . HIS A 1 353 ? -26.555 19.998 2.774 1.00 73.69 353 HIS A N 1
ATOM 2618 C CA . HIS A 1 353 ? -25.166 20.078 3.269 1.00 73.69 353 HIS A CA 1
ATOM 2619 C C . HIS A 1 353 ? -24.769 21.440 3.873 1.00 73.69 353 HIS A C 1
ATOM 2621 O O . HIS A 1 353 ? -23.625 21.606 4.300 1.00 73.69 353 HIS A O 1
ATOM 2627 N N . GLY A 1 354 ? -25.689 22.412 3.944 1.00 64.31 354 GLY A N 1
ATOM 2628 C CA . GLY A 1 354 ? -25.359 23.796 4.301 1.00 64.31 354 GLY A CA 1
ATOM 2629 C C . GLY A 1 354 ? -24.530 24.495 3.210 1.00 64.31 354 GLY A C 1
ATOM 2630 O O . GLY A 1 354 ? -23.963 23.863 2.323 1.00 64.31 354 GLY A O 1
ATOM 2631 N N . ALA A 1 355 ? -24.456 25.829 3.232 1.00 64.31 355 ALA A N 1
ATOM 2632 C CA . ALA A 1 355 ? -23.872 26.606 2.128 1.00 64.31 355 ALA A CA 1
ATOM 2633 C C . ALA A 1 355 ? -22.361 26.363 1.878 1.00 64.31 355 ALA A C 1
ATOM 2635 O O . ALA A 1 355 ? -21.841 26.785 0.844 1.00 64.31 355 ALA A O 1
ATOM 2636 N N . SER A 1 356 ? -21.642 25.728 2.812 1.00 64.75 356 SER A N 1
ATOM 2637 C CA . SER A 1 356 ? -20.179 25.568 2.789 1.00 64.75 356 SER A CA 1
ATOM 2638 C C . SER A 1 356 ? -19.672 24.223 2.254 1.00 64.75 356 SER A C 1
ATOM 2640 O O . SER A 1 356 ? -18.561 24.194 1.720 1.00 64.75 356 SER A O 1
ATOM 2642 N N . ASN A 1 357 ? -20.451 23.139 2.337 1.00 77.88 357 ASN A N 1
ATOM 2643 C CA . ASN A 1 357 ? -20.012 21.808 1.905 1.00 77.88 357 ASN A CA 1
ATOM 2644 C C . ASN A 1 357 ? -20.507 21.511 0.479 1.00 77.88 357 ASN A C 1
ATOM 2646 O O . ASN A 1 357 ? -21.692 21.626 0.171 1.00 77.88 357 ASN A O 1
ATOM 2650 N N . GLY A 1 358 ? -19.581 21.173 -0.424 1.00 88.94 358 GLY A N 1
ATOM 2651 C CA . GLY A 1 358 ? -19.907 20.843 -1.814 1.00 88.94 358 GLY A CA 1
ATOM 2652 C C . GLY A 1 358 ? -20.702 19.545 -1.939 1.00 88.94 358 GLY A C 1
ATOM 2653 O O . GLY A 1 358 ? -20.502 18.611 -1.173 1.00 88.94 358 GLY A O 1
ATOM 2654 N N . VAL A 1 359 ? -21.578 19.474 -2.940 1.00 94.75 359 VAL A N 1
ATOM 2655 C CA . VAL A 1 359 ? -22.399 18.300 -3.263 1.00 94.75 359 VAL A CA 1
ATOM 2656 C C . VAL A 1 359 ? -21.952 17.728 -4.603 1.00 94.75 359 VAL A C 1
ATOM 2658 O O . VAL A 1 359 ? -21.718 18.476 -5.553 1.00 94.75 359 VAL A O 1
ATOM 2661 N N . GLN A 1 360 ? -21.847 16.404 -4.719 1.00 95.50 360 GLN A N 1
ATOM 2662 C CA . GLN A 1 360 ? -21.532 15.766 -5.998 1.00 95.50 360 GLN A CA 1
ATOM 2663 C C . GLN A 1 360 ? -22.625 16.078 -7.037 1.00 95.50 360 GLN A C 1
ATOM 2665 O O . GLN A 1 360 ? -23.818 15.910 -6.776 1.00 95.50 360 GLN A O 1
ATOM 2670 N N . VAL A 1 361 ? -22.227 16.518 -8.234 1.00 96.06 361 VAL A N 1
ATOM 2671 C CA . VAL A 1 361 ? -23.157 16.951 -9.292 1.00 96.06 361 VAL A CA 1
ATOM 2672 C C . VAL A 1 361 ? -24.149 15.845 -9.677 1.00 96.06 361 VAL A C 1
ATOM 2674 O O . VAL A 1 361 ? -25.326 16.137 -9.893 1.00 96.06 361 VAL A O 1
ATOM 2677 N N . SER A 1 362 ? -23.709 14.583 -9.721 1.00 94.00 362 SER A N 1
ATOM 2678 C CA . SER A 1 362 ? -24.565 13.409 -9.963 1.00 94.00 362 SER A CA 1
ATOM 2679 C C . SER A 1 362 ? -25.644 13.261 -8.889 1.00 94.00 362 SER A C 1
ATOM 2681 O O . SER A 1 362 ? -26.829 13.243 -9.218 1.00 94.00 362 SER A O 1
ATOM 2683 N N . ALA A 1 363 ? -25.255 13.260 -7.611 1.00 94.00 363 ALA A N 1
ATOM 2684 C CA . ALA A 1 363 ? -26.172 13.130 -6.479 1.00 94.00 363 ALA A CA 1
ATOM 2685 C C . ALA A 1 363 ? -27.200 14.278 -6.415 1.00 94.00 363 ALA A C 1
ATOM 2687 O O . ALA A 1 363 ? -28.388 14.057 -6.143 1.00 94.00 363 ALA A O 1
ATOM 2688 N N . LEU A 1 364 ? -26.768 15.504 -6.728 1.00 96.38 364 LEU A N 1
ATOM 2689 C CA . LEU A 1 364 ? -27.647 16.670 -6.806 1.00 96.38 364 LEU A CA 1
ATOM 2690 C C . LEU A 1 364 ? -28.668 16.530 -7.950 1.00 96.38 364 LEU A C 1
ATOM 2692 O O . LEU A 1 364 ? -29.866 16.743 -7.747 1.00 96.38 364 LEU A O 1
ATOM 2696 N N . CYS A 1 365 ? -28.221 16.104 -9.135 1.00 95.69 365 CYS A N 1
ATOM 2697 C CA . CYS A 1 365 ? -29.095 15.873 -10.289 1.00 95.69 365 CYS A CA 1
ATOM 2698 C C . CYS A 1 365 ? -30.082 14.722 -10.054 1.00 95.69 365 CYS A C 1
ATOM 2700 O O . CYS A 1 365 ? -31.241 14.814 -10.463 1.00 95.69 365 CYS A O 1
ATOM 2702 N N . ASP A 1 366 ? -29.660 13.665 -9.362 1.00 94.62 366 ASP A N 1
ATOM 2703 C CA . ASP A 1 366 ? -30.523 12.547 -8.983 1.00 94.62 366 ASP A CA 1
ATOM 2704 C C . ASP A 1 366 ? -31.594 12.968 -7.982 1.00 94.62 366 ASP A C 1
ATOM 2706 O O . ASP A 1 366 ? -32.750 12.547 -8.074 1.00 94.62 366 ASP A O 1
ATOM 2710 N N . THR A 1 367 ? -31.243 13.839 -7.039 1.00 95.00 367 THR A N 1
ATOM 2711 C CA . THR A 1 367 ? -32.199 14.416 -6.089 1.00 95.00 367 THR A CA 1
ATOM 2712 C C . THR A 1 367 ? -33.210 15.311 -6.803 1.00 95.00 367 THR A C 1
ATOM 2714 O O . THR A 1 367 ? -34.417 15.150 -6.596 1.00 95.00 367 THR A O 1
ATOM 2717 N N . PHE A 1 368 ? -32.750 16.171 -7.716 1.00 96.94 368 PHE A N 1
ATOM 2718 C CA . PHE A 1 368 ? -33.625 16.989 -8.556 1.00 96.94 368 PHE A CA 1
ATOM 2719 C C . PHE A 1 368 ? -34.589 16.122 -9.381 1.00 96.94 368 PHE A C 1
ATOM 2721 O O . PHE A 1 368 ? -35.803 16.323 -9.336 1.00 96.94 368 PHE A O 1
ATOM 2728 N N . ARG A 1 369 ? -34.075 15.089 -10.063 1.00 96.50 369 ARG A N 1
ATOM 2729 C CA . ARG A 1 369 ? -34.873 14.166 -10.885 1.00 96.50 369 ARG A CA 1
ATOM 2730 C C . ARG A 1 369 ? -35.896 13.390 -10.060 1.00 96.50 369 ARG A C 1
ATOM 2732 O O . ARG A 1 369 ? -37.031 13.217 -10.495 1.00 96.50 369 ARG A O 1
ATOM 2739 N N . ARG A 1 370 ? -35.542 12.937 -8.852 1.00 94.38 370 ARG A N 1
ATOM 2740 C CA . ARG A 1 370 ? -36.493 12.262 -7.950 1.00 94.38 370 ARG A CA 1
ATOM 2741 C C . ARG A 1 370 ? -37.646 13.181 -7.544 1.00 94.38 370 ARG A C 1
ATOM 2743 O O . ARG A 1 370 ? -38.782 12.698 -7.460 1.00 94.38 370 ARG A O 1
ATOM 2750 N N . LYS A 1 371 ? -37.346 14.467 -7.317 1.00 95.88 371 LYS A N 1
ATOM 2751 C CA . LYS A 1 371 ? -38.291 15.500 -6.869 1.00 95.88 371 LYS A CA 1
ATOM 2752 C C . LYS A 1 371 ? -39.224 15.976 -7.984 1.00 95.88 371 LYS A C 1
ATOM 2754 O O . LYS A 1 371 ? -40.422 16.043 -7.742 1.00 95.88 371 LYS A O 1
ATOM 2759 N N . HIS A 1 372 ? -38.689 16.236 -9.177 1.00 93.62 372 HIS A N 1
ATOM 2760 C CA . HIS A 1 372 ? -39.410 16.870 -10.295 1.00 93.62 372 HIS A CA 1
ATOM 2761 C C . HIS A 1 372 ? -39.764 15.920 -11.440 1.00 93.62 372 HIS A C 1
ATOM 2763 O O . HIS A 1 372 ? -40.360 16.341 -12.421 1.00 93.62 372 HIS A O 1
ATOM 2769 N N . LYS A 1 373 ? -39.375 14.642 -11.343 1.00 95.38 373 LYS A N 1
ATOM 2770 C CA . LYS A 1 373 ? -39.582 13.586 -12.359 1.00 95.38 373 LYS A CA 1
ATOM 2771 C C . LYS A 1 373 ? -38.985 13.872 -13.745 1.00 95.38 373 LYS A C 1
ATOM 2773 O O . LYS A 1 373 ? -39.097 13.030 -14.629 1.00 95.38 373 LYS A O 1
ATOM 2778 N N . THR A 1 374 ? -38.251 14.971 -13.892 1.00 94.94 374 THR A N 1
ATOM 2779 C CA . THR A 1 374 ? -37.601 15.410 -15.131 1.00 94.94 374 THR A CA 1
ATOM 2780 C C . THR A 1 374 ? -36.116 15.672 -14.853 1.00 94.94 374 THR A C 1
ATOM 2782 O O . THR A 1 374 ? -35.789 16.291 -13.836 1.00 94.94 374 THR A O 1
ATOM 2785 N N . PRO A 1 375 ? -35.178 15.187 -15.689 1.00 95.62 375 PRO A N 1
ATOM 2786 C CA . PRO A 1 375 ? -33.760 15.476 -15.500 1.00 95.62 375 PRO A CA 1
ATOM 2787 C C . PRO A 1 375 ? -33.460 16.952 -15.797 1.00 95.62 375 PRO A C 1
ATOM 27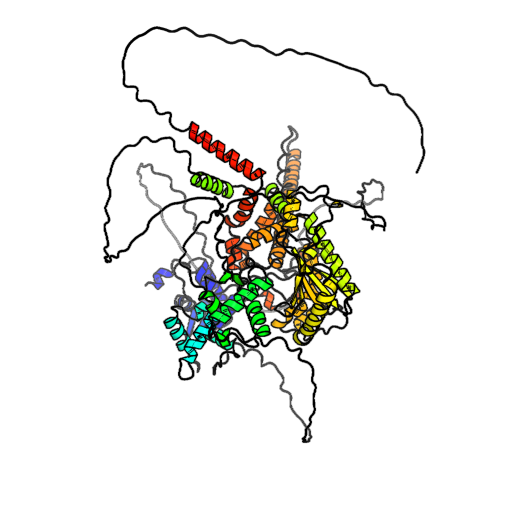89 O O . PRO A 1 375 ? -34.027 17.530 -16.720 1.00 95.62 375 PRO A O 1
ATOM 2792 N N . VAL A 1 376 ? -32.506 17.537 -15.064 1.00 96.75 376 VAL A N 1
ATOM 2793 C CA . VAL A 1 376 ? -32.060 18.940 -15.220 1.00 96.75 376 VAL A CA 1
ATOM 2794 C C . VAL A 1 376 ? -31.768 19.291 -16.686 1.00 96.75 376 VAL A C 1
ATOM 2796 O O . VAL A 1 376 ? -32.177 20.341 -17.174 1.00 96.75 376 VAL A O 1
ATOM 2799 N N . SER A 1 377 ? -31.116 18.386 -17.420 1.00 96.31 377 SER A N 1
ATOM 2800 C CA . SER A 1 377 ? -30.749 18.600 -18.823 1.00 96.31 377 SER A CA 1
ATOM 2801 C C . SER A 1 377 ? -31.938 18.667 -19.782 1.00 96.31 377 SER A C 1
ATOM 2803 O O . SER A 1 377 ? -31.803 19.274 -20.836 1.00 96.31 377 SER A O 1
ATOM 2805 N N . ALA A 1 378 ? -33.083 18.063 -19.445 1.00 95.94 378 ALA A N 1
ATOM 2806 C CA . ALA A 1 378 ? -34.278 18.138 -20.288 1.00 95.94 378 ALA A CA 1
ATOM 2807 C C . ALA A 1 378 ? -34.983 19.497 -20.180 1.00 95.94 378 ALA A C 1
ATOM 2809 O O . ALA A 1 378 ? -35.601 19.922 -21.147 1.00 95.94 378 ALA A O 1
ATOM 2810 N N . ILE A 1 379 ? -34.864 20.181 -19.036 1.00 96.12 379 ILE A N 1
ATOM 2811 C CA . ILE A 1 379 ? -35.460 21.509 -18.825 1.00 96.12 379 ILE A CA 1
ATOM 2812 C C . ILE A 1 379 ? -34.535 22.600 -19.378 1.00 96.12 379 ILE A C 1
ATOM 2814 O O . ILE A 1 379 ? -34.968 23.490 -20.097 1.00 96.12 379 ILE A O 1
ATOM 2818 N N . VAL A 1 380 ? -33.238 22.520 -19.066 1.00 96.12 380 VAL A N 1
ATOM 2819 C CA . VAL A 1 380 ? -32.268 23.578 -19.406 1.00 96.12 380 VAL A CA 1
ATOM 2820 C C . VAL A 1 380 ? -31.670 23.395 -20.813 1.00 96.12 380 VAL A C 1
ATOM 2822 O O . VAL A 1 380 ? -31.118 24.326 -21.390 1.00 96.12 380 VAL A O 1
ATOM 2825 N N . GLY A 1 381 ? -31.724 22.189 -21.383 1.00 95.75 381 GLY A N 1
ATOM 2826 C CA . GLY A 1 381 ? -31.136 21.891 -22.697 1.00 95.75 381 GLY A CA 1
ATOM 2827 C C . GLY A 1 381 ? -29.603 21.802 -22.712 1.00 95.75 381 GLY A C 1
ATOM 2828 O O . GLY A 1 381 ? -29.008 21.609 -23.770 1.00 95.75 381 GLY A O 1
ATOM 2829 N N . VAL A 1 382 ? -28.939 21.904 -21.554 1.00 95.62 382 VAL A N 1
ATOM 2830 C CA . VAL A 1 382 ? -27.479 21.757 -21.411 1.00 95.62 382 VAL A CA 1
ATOM 2831 C C . VAL A 1 382 ? -27.116 20.796 -20.278 1.00 95.62 382 VAL A C 1
ATOM 2833 O O . VAL A 1 382 ? -27.933 20.470 -19.415 1.00 95.62 382 VAL A O 1
ATOM 2836 N N . ARG A 1 383 ? -25.863 20.325 -20.260 1.00 93.69 383 ARG A N 1
ATOM 2837 C CA . ARG A 1 383 ? -25.356 19.483 -19.166 1.00 93.69 383 ARG A CA 1
ATOM 2838 C C . ARG A 1 383 ? -25.298 20.274 -17.846 1.00 93.69 383 ARG A C 1
ATOM 2840 O O . ARG A 1 383 ? -24.929 21.448 -17.880 1.00 93.69 383 ARG A O 1
ATOM 2847 N N . PRO A 1 384 ? -25.540 19.638 -16.683 1.00 95.31 384 PRO A N 1
ATOM 2848 C CA . PRO A 1 384 ? -25.487 20.311 -15.381 1.00 95.31 384 PRO A CA 1
ATOM 2849 C C . PRO A 1 384 ? -24.166 21.044 -15.108 1.00 95.31 384 PRO A C 1
ATOM 2851 O O . PRO A 1 384 ? -24.179 22.165 -14.617 1.00 95.31 384 PRO A O 1
ATOM 2854 N N . SER A 1 385 ? -23.021 20.479 -15.508 1.00 92.88 385 SER A N 1
ATOM 2855 C CA . SER A 1 385 ? -21.720 21.151 -15.369 1.00 92.88 385 SER A CA 1
ATOM 2856 C C . SER A 1 385 ? -21.624 22.457 -16.167 1.00 92.88 385 SER A C 1
ATOM 2858 O O . SER A 1 385 ? -21.003 23.410 -15.703 1.00 92.88 385 SER A O 1
ATOM 2860 N N . VAL A 1 386 ? -22.266 22.531 -17.338 1.00 94.56 386 VAL A N 1
ATOM 2861 C CA . VAL A 1 386 ? -22.356 23.756 -18.149 1.00 94.56 386 VAL A CA 1
ATOM 2862 C C . VAL A 1 386 ? -23.313 24.752 -17.500 1.00 94.56 386 VAL A C 1
ATOM 2864 O O . VAL A 1 386 ? -22.987 25.932 -17.432 1.00 94.56 386 VAL A O 1
ATOM 2867 N N . LEU A 1 387 ? -24.445 24.284 -16.960 1.00 97.06 387 LEU A N 1
ATOM 2868 C CA . LEU A 1 387 ? -25.364 25.121 -16.184 1.00 97.06 387 LE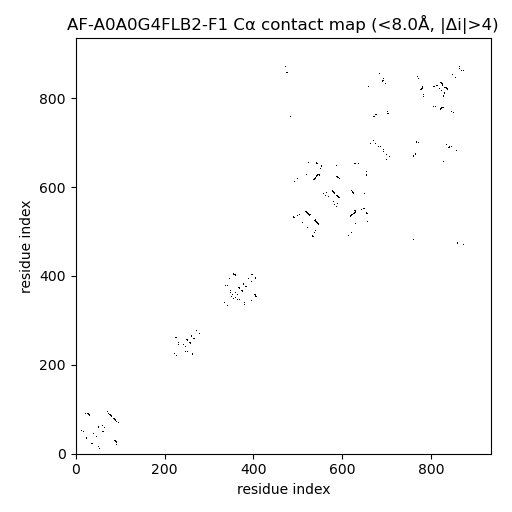U A CA 1
ATOM 2869 C C . LEU A 1 387 ? -24.638 25.780 -14.997 1.00 97.06 387 LEU A C 1
ATOM 2871 O O . LEU A 1 387 ? -24.698 26.995 -14.851 1.00 97.06 387 LEU A O 1
ATOM 2875 N N . PHE A 1 388 ? -23.874 25.026 -14.200 1.00 97.19 388 PHE A N 1
ATOM 2876 C CA . PHE A 1 388 ? -23.125 25.598 -13.072 1.00 97.19 388 PHE A CA 1
ATOM 2877 C C . PHE A 1 388 ? -22.065 26.616 -13.517 1.00 97.19 388 PHE A C 1
ATOM 2879 O O . PHE A 1 388 ? -21.904 27.645 -12.868 1.00 97.19 388 PHE A O 1
ATOM 2886 N N . LYS A 1 389 ? -21.396 26.384 -14.657 1.00 95.12 389 LYS A N 1
ATOM 2887 C CA . LYS A 1 389 ? -20.454 27.351 -15.251 1.00 95.12 389 LYS A CA 1
ATOM 2888 C C . LYS A 1 389 ? -21.136 28.619 -15.779 1.00 95.12 389 LYS A C 1
ATOM 2890 O O . LYS A 1 389 ? -20.494 29.663 -15.795 1.00 95.12 389 LYS A O 1
ATOM 2895 N N . ARG A 1 390 ? -22.403 28.547 -16.210 1.00 97.62 390 ARG A N 1
ATOM 2896 C CA . ARG A 1 390 ? -23.199 29.711 -16.653 1.00 97.62 390 ARG A CA 1
ATOM 2897 C C . ARG A 1 390 ? -23.727 30.553 -15.490 1.00 97.62 390 ARG A C 1
ATOM 2899 O O . ARG A 1 390 ? -24.027 31.723 -15.699 1.00 97.62 390 ARG A O 1
ATOM 2906 N N . HIS A 1 391 ? -23.795 29.986 -14.282 1.00 97.19 391 HIS A N 1
ATOM 2907 C CA . HIS A 1 391 ? -24.267 30.670 -13.069 1.00 97.19 391 HIS A CA 1
ATOM 2908 C C . HIS A 1 391 ? -23.205 30.711 -11.951 1.00 97.19 391 HIS A C 1
ATOM 2910 O O . HIS A 1 391 ? -23.485 30.269 -10.830 1.00 97.19 391 HIS A O 1
ATOM 2916 N N . PRO A 1 392 ? -21.995 31.256 -12.206 1.00 95.69 392 PRO A N 1
ATOM 2917 C CA . PRO A 1 392 ? -20.908 31.308 -11.221 1.00 95.69 392 PRO A CA 1
ATOM 2918 C C . PRO A 1 392 ? -21.235 32.178 -9.995 1.00 95.69 392 PRO A C 1
ATOM 2920 O O . PRO A 1 392 ? -20.636 32.014 -8.934 1.00 95.69 392 PRO A O 1
ATOM 2923 N N . GLN A 1 393 ? -22.204 33.090 -10.127 1.00 95.06 393 GLN A N 1
ATOM 2924 C CA . GLN A 1 393 ? -22.732 33.919 -9.042 1.00 95.06 393 GLN A CA 1
ATOM 2925 C C . GLN A 1 393 ? -23.576 33.137 -8.025 1.00 95.06 393 GLN A C 1
ATOM 2927 O O . GLN A 1 393 ? -23.804 33.624 -6.921 1.00 95.06 393 GLN A O 1
ATOM 2932 N N . THR A 1 394 ? -24.076 31.957 -8.399 1.00 96.31 394 THR A N 1
ATOM 2933 C CA . THR A 1 394 ? -24.899 31.097 -7.535 1.00 96.31 394 THR A CA 1
ATOM 2934 C C . THR A 1 394 ? -24.138 29.843 -7.136 1.00 96.31 394 THR A C 1
ATOM 2936 O O . THR A 1 394 ? -24.238 29.412 -5.991 1.00 96.31 394 THR A O 1
ATOM 2939 N N . PHE A 1 395 ? -23.343 29.282 -8.048 1.00 96.69 395 PHE A N 1
ATOM 2940 C CA . PHE A 1 395 ? -22.641 28.023 -7.843 1.00 96.69 395 PHE A CA 1
ATOM 2941 C C . PHE A 1 395 ? -21.129 28.178 -7.971 1.00 96.69 395 PHE A C 1
ATOM 2943 O O . PHE A 1 395 ? -20.619 28.876 -8.842 1.00 96.69 395 PHE A O 1
ATOM 2950 N N . ARG A 1 396 ? -20.400 27.442 -7.137 1.00 96.25 396 ARG A N 1
ATOM 2951 C CA . ARG A 1 396 ? -18.953 27.258 -7.220 1.00 96.25 396 ARG A CA 1
ATOM 2952 C C . ARG A 1 396 ? -18.670 25.785 -7.486 1.00 96.25 396 ARG A C 1
ATOM 2954 O O . ARG A 1 396 ? -18.927 24.948 -6.624 1.00 96.25 396 ARG A O 1
ATOM 2961 N N . LEU A 1 397 ? -18.136 25.465 -8.664 1.00 94.81 397 LEU A N 1
ATOM 2962 C CA . LEU A 1 397 ? -17.634 24.120 -8.950 1.00 94.81 397 LEU A CA 1
ATOM 2963 C C . LEU A 1 397 ? -16.354 23.886 -8.143 1.00 94.81 397 LEU A C 1
ATOM 2965 O O . LEU A 1 397 ? -15.376 24.617 -8.289 1.00 94.81 397 LEU A O 1
ATOM 2969 N N . ILE A 1 398 ? -16.392 22.882 -7.278 1.00 89.62 398 ILE A N 1
ATOM 2970 C CA . ILE A 1 398 ? -15.243 22.384 -6.527 1.00 89.62 398 ILE A CA 1
ATOM 2971 C C . ILE A 1 398 ? -14.733 21.175 -7.323 1.00 89.62 398 ILE A C 1
ATOM 2973 O O . ILE A 1 398 ? -15.538 20.415 -7.866 1.00 89.62 398 ILE A O 1
ATOM 2977 N N . GLY A 1 399 ? -13.413 21.025 -7.474 1.00 77.50 399 GLY A N 1
ATOM 2978 C CA . GLY A 1 399 ? -12.818 19.909 -8.224 1.00 77.50 399 GLY A CA 1
ATOM 2979 C C . GLY A 1 399 ? -13.403 18.540 -7.836 1.00 77.50 399 GLY A C 1
ATOM 2980 O O . GLY A 1 399 ? -14.001 18.392 -6.771 1.00 77.50 399 GLY A O 1
ATOM 2981 N N . ASN A 1 400 ? -13.238 17.541 -8.707 1.00 82.19 400 ASN A N 1
ATOM 2982 C CA . ASN A 1 400 ? -13.806 16.187 -8.562 1.00 82.19 400 ASN A CA 1
ATOM 2983 C C . ASN A 1 400 ? -15.334 16.106 -8.763 1.00 82.19 400 ASN A C 1
ATOM 2985 O O . ASN A 1 400 ? -16.006 15.248 -8.195 1.00 82.19 400 ASN A O 1
ATOM 2989 N N . GLY A 1 401 ? -15.903 16.995 -9.586 1.00 89.38 401 GLY A N 1
ATOM 2990 C CA . GLY A 1 401 ? -17.324 16.939 -9.949 1.00 89.38 401 GLY A CA 1
ATOM 2991 C C . GLY A 1 401 ? -18.277 17.345 -8.820 1.00 89.38 401 GLY A C 1
ATOM 2992 O O . GLY A 1 401 ? -19.416 16.874 -8.786 1.00 89.38 401 GLY A O 1
ATOM 2993 N N . MET A 1 402 ? -17.831 18.210 -7.905 1.00 93.69 402 MET A N 1
ATOM 2994 C CA . MET A 1 402 ? -18.646 18.760 -6.822 1.00 93.69 402 MET A CA 1
ATOM 2995 C C . MET A 1 402 ? -19.092 20.197 -7.118 1.00 93.69 402 MET A C 1
ATOM 2997 O O . MET A 1 402 ? -18.432 20.947 -7.835 1.00 93.69 402 MET A O 1
ATOM 3001 N N . VAL A 1 403 ? -20.222 20.609 -6.551 1.00 96.56 403 VAL A N 1
ATOM 3002 C CA . VAL A 1 403 ? -20.766 21.966 -6.655 1.00 96.56 403 VAL A CA 1
ATOM 3003 C C . VAL A 1 403 ? -21.218 22.456 -5.281 1.00 96.56 403 VAL A C 1
ATOM 3005 O O . VAL A 1 403 ? -21.901 21.744 -4.557 1.00 96.56 403 VAL A O 1
ATOM 3008 N N . ALA A 1 404 ? -20.825 23.669 -4.909 1.00 96.00 404 ALA A N 1
ATOM 3009 C CA . ALA A 1 404 ? -21.267 24.352 -3.693 1.00 96.00 404 ALA A CA 1
ATOM 3010 C C . ALA A 1 404 ? -21.988 25.656 -4.047 1.00 96.00 404 ALA A C 1
ATOM 3012 O O . ALA A 1 404 ? -21.887 26.136 -5.179 1.00 96.00 404 ALA A O 1
ATOM 3013 N N . LEU A 1 405 ? -22.681 26.255 -3.081 1.00 96.56 405 LEU A N 1
ATOM 3014 C CA . LEU A 1 405 ? -23.222 27.600 -3.247 1.00 96.56 405 LEU A CA 1
ATOM 3015 C C . LEU A 1 405 ? -22.118 28.650 -3.145 1.00 96.56 405 LEU A C 1
ATOM 3017 O O . LEU A 1 405 ? -21.184 28.538 -2.349 1.00 96.56 405 LEU A O 1
ATOM 3021 N N . HIS A 1 406 ? -22.227 29.688 -3.965 1.00 92.25 406 HIS A N 1
ATOM 3022 C CA . HIS A 1 406 ? -21.394 30.871 -3.829 1.00 92.25 406 HIS A CA 1
ATOM 3023 C C . HIS A 1 406 ? -21.874 31.637 -2.589 1.00 92.25 406 HIS A C 1
ATOM 3025 O O . HIS A 1 406 ? -23.000 32.135 -2.565 1.00 92.25 406 HIS A O 1
ATOM 3031 N N . GLN A 1 407 ? -21.058 31.702 -1.534 1.00 79.88 407 GLN A N 1
ATOM 3032 C CA . GLN A 1 407 ? -21.416 32.458 -0.334 1.00 79.88 407 GLN A CA 1
ATOM 3033 C C . GLN A 1 407 ? -21.605 33.931 -0.716 1.00 79.88 407 GLN A C 1
ATOM 3035 O O . GLN A 1 407 ? -20.666 34.583 -1.177 1.00 79.88 407 GLN A O 1
ATOM 3040 N N . ARG A 1 408 ? -22.820 34.469 -0.543 1.00 49.47 408 ARG A N 1
ATOM 3041 C CA . ARG A 1 408 ? -23.004 35.924 -0.580 1.00 49.47 408 ARG A CA 1
ATOM 3042 C C . ARG A 1 408 ? -22.200 36.504 0.583 1.00 49.47 408 ARG A C 1
ATOM 3044 O O . ARG A 1 408 ? -22.417 36.053 1.708 1.00 49.47 408 ARG A O 1
ATOM 3051 N N . PRO A 1 409 ? -21.321 37.497 0.360 1.00 43.66 409 PRO A N 1
ATOM 3052 C CA . PRO A 1 409 ? -20.757 38.246 1.469 1.00 43.66 409 PRO A CA 1
ATOM 3053 C C . PRO A 1 409 ? -21.932 38.831 2.253 1.00 43.66 409 PRO A C 1
ATOM 3055 O O . PRO A 1 409 ? -22.757 39.562 1.697 1.00 43.66 409 PRO A O 1
ATOM 3058 N N . VAL A 1 410 ? -22.057 38.436 3.518 1.00 42.56 410 VAL A N 1
ATOM 3059 C CA . VAL A 1 410 ? -23.043 39.005 4.432 1.00 42.56 410 VAL A CA 1
ATOM 3060 C C . VAL A 1 410 ? -22.749 40.502 4.488 1.00 42.56 410 VAL A C 1
ATOM 3062 O O . VAL A 1 410 ? -21.702 40.913 4.983 1.00 42.56 410 VAL A O 1
ATOM 3065 N N . ARG A 1 411 ? -23.635 41.330 3.920 1.00 34.41 411 ARG A N 1
ATOM 3066 C CA . ARG A 1 411 ? -23.616 42.768 4.190 1.00 34.41 411 ARG A CA 1
ATOM 3067 C C . ARG A 1 411 ? -23.940 42.922 5.669 1.00 34.41 411 ARG A C 1
ATOM 3069 O O . ARG A 1 411 ? -25.061 42.654 6.090 1.00 34.41 411 ARG A O 1
ATOM 3076 N N . SER A 1 412 ? -22.937 43.299 6.446 1.00 39.03 412 SER A N 1
ATOM 3077 C CA . SER A 1 412 ? -23.077 43.726 7.828 1.00 39.03 412 SER A CA 1
ATOM 3078 C C . SER A 1 412 ? -23.806 45.073 7.864 1.00 39.03 412 SER A C 1
ATOM 3080 O O . SER A 1 412 ? -23.181 46.119 8.030 1.00 39.03 412 SER A O 1
ATOM 3082 N N . ASP A 1 413 ? -25.126 45.061 7.691 1.00 35.94 413 ASP A N 1
ATOM 3083 C CA . ASP A 1 413 ? -25.973 46.196 8.055 1.00 35.94 413 ASP A CA 1
ATOM 3084 C C . ASP A 1 413 ? -26.199 46.146 9.572 1.00 35.94 413 ASP A C 1
ATOM 3086 O O . ASP A 1 413 ? -27.241 45.735 10.073 1.00 35.94 413 ASP A O 1
ATOM 3090 N N . ALA A 1 414 ? -25.166 46.548 10.311 1.00 36.19 414 ALA A N 1
ATOM 3091 C CA . ALA A 1 414 ? -25.241 46.874 11.727 1.00 36.19 414 ALA A CA 1
ATOM 3092 C C . ALA A 1 414 ? -24.755 48.313 11.911 1.00 36.19 414 ALA A C 1
ATOM 3094 O O . ALA A 1 414 ? -23.670 48.565 12.425 1.00 36.19 414 ALA A O 1
ATOM 3095 N N . ASN A 1 415 ? -25.558 49.272 11.449 1.00 36.66 415 ASN A N 1
ATOM 3096 C CA . ASN A 1 415 ? -25.568 50.597 12.054 1.00 36.66 415 ASN A CA 1
ATOM 3097 C C . ASN A 1 415 ? -26.931 51.267 11.844 1.00 36.66 415 ASN A C 1
ATOM 3099 O O . ASN A 1 415 ? -27.190 51.926 10.838 1.00 36.66 415 ASN A O 1
ATOM 3103 N N . THR A 1 416 ? -27.837 51.077 12.799 1.00 31.84 416 THR A N 1
ATOM 3104 C CA . THR A 1 416 ? -29.022 51.928 12.951 1.00 31.84 416 THR A CA 1
ATOM 3105 C C . THR A 1 416 ? -29.292 52.092 14.441 1.00 31.84 416 THR A C 1
ATOM 3107 O O . THR A 1 416 ? -30.107 51.394 15.035 1.00 31.84 416 THR A O 1
ATOM 3110 N N . HIS A 1 417 ? -28.552 53.009 15.067 1.00 33.88 417 HIS A N 1
ATOM 3111 C CA . HIS A 1 417 ? -28.951 53.567 16.351 1.00 33.88 417 HIS A CA 1
ATOM 3112 C C . HIS A 1 417 ? -30.057 54.596 16.124 1.00 33.88 417 HIS A C 1
ATOM 3114 O O . HIS A 1 417 ? -29.893 55.568 15.388 1.00 33.88 417 HIS A O 1
ATOM 3120 N N . ALA A 1 418 ? -31.181 54.361 16.793 1.00 30.98 418 ALA A N 1
ATOM 3121 C CA . ALA A 1 418 ? -32.206 55.352 17.044 1.00 30.98 418 ALA A CA 1
ATOM 3122 C C . ALA A 1 418 ? -31.627 56.496 17.893 1.00 30.98 418 ALA A C 1
ATOM 3124 O O . ALA A 1 418 ? -31.088 56.254 18.972 1.00 30.98 418 ALA A O 1
ATOM 3125 N N . HIS A 1 419 ? -31.788 57.734 17.429 1.00 32.78 419 HIS A N 1
ATOM 3126 C CA . HIS A 1 419 ? -31.806 58.912 18.288 1.00 32.78 419 HIS A CA 1
ATOM 3127 C C . HIS A 1 419 ? -32.950 59.830 17.847 1.00 32.78 419 HIS A C 1
ATOM 3129 O O . HIS A 1 419 ? -33.162 60.086 16.664 1.00 32.78 419 HIS A O 1
ATOM 3135 N N . THR A 1 420 ? -33.717 60.226 18.851 1.00 33.66 420 THR A N 1
ATOM 3136 C CA . THR A 1 420 ? -34.924 61.052 18.871 1.00 33.66 420 THR A CA 1
ATOM 3137 C C . THR A 1 420 ? -34.661 62.524 18.541 1.00 33.66 420 THR A C 1
ATOM 3139 O O . THR A 1 420 ? -33.629 63.040 18.961 1.00 33.66 420 THR A O 1
ATOM 3142 N N . ASP A 1 421 ? -35.672 63.167 17.933 1.00 30.11 421 ASP A N 1
ATOM 3143 C CA . ASP A 1 421 ? -35.993 64.613 17.919 1.00 30.11 421 ASP A CA 1
ATOM 3144 C C . ASP A 1 421 ? -34.942 65.561 17.293 1.00 30.11 421 ASP A C 1
ATOM 3146 O O . ASP A 1 421 ? -33.751 65.447 17.523 1.00 30.11 421 ASP A O 1
ATOM 3150 N N . SER A 1 422 ? -35.234 66.599 16.509 1.00 31.58 422 SER A N 1
ATOM 3151 C CA . SER A 1 422 ? -36.432 67.383 16.190 1.00 31.58 422 SER A CA 1
ATOM 3152 C C . SER A 1 422 ? -36.069 68.308 15.004 1.00 31.58 422 SER A C 1
ATOM 3154 O O . SER A 1 422 ? -34.895 68.615 14.817 1.00 31.58 422 SER A O 1
ATOM 3156 N N . ASP A 1 423 ? -37.069 68.722 14.212 1.00 31.89 423 ASP A N 1
ATOM 3157 C CA . ASP A 1 423 ? -37.196 70.019 13.509 1.00 31.89 423 ASP A CA 1
ATOM 3158 C C . ASP A 1 423 ? -35.929 70.655 12.876 1.00 31.89 423 ASP A C 1
ATOM 3160 O O . ASP A 1 423 ? -35.034 71.134 13.554 1.00 31.89 423 ASP A O 1
ATOM 3164 N N . THR A 1 424 ? -35.817 70.928 11.572 1.00 34.03 424 THR A N 1
ATOM 3165 C CA . THR A 1 424 ? -36.677 71.846 10.810 1.00 34.03 424 THR A CA 1
ATOM 3166 C C . THR A 1 424 ? -36.198 71.959 9.347 1.00 34.03 424 THR A C 1
ATOM 3168 O O . THR A 1 424 ? -35.010 72.086 9.082 1.00 34.03 424 THR A O 1
ATOM 3171 N N . ARG A 1 425 ? -37.178 72.082 8.440 1.00 31.69 425 ARG A N 1
ATOM 3172 C CA . ARG A 1 425 ? -37.231 72.935 7.227 1.00 31.69 425 ARG A CA 1
ATOM 3173 C C . ARG A 1 425 ? -36.323 72.712 5.991 1.00 31.69 425 ARG A C 1
ATOM 3175 O O . ARG A 1 425 ? -35.129 72.963 5.983 1.00 31.69 425 ARG A O 1
ATOM 3182 N N . THR A 1 426 ? -37.078 72.564 4.889 1.00 34.09 426 THR A N 1
ATOM 3183 C CA . THR A 1 426 ? -36.945 73.127 3.521 1.00 34.09 426 THR A CA 1
ATOM 3184 C C . THR A 1 426 ? -35.857 72.550 2.610 1.00 34.09 426 THR A C 1
ATOM 3186 O O . THR A 1 426 ? -34.688 72.753 2.878 1.00 34.09 426 THR A O 1
ATOM 3189 N N . ASN A 1 427 ? -36.148 71.743 1.578 1.00 31.77 427 ASN A N 1
ATOM 3190 C CA . ASN A 1 427 ? -37.030 71.860 0.391 1.00 31.77 427 ASN A CA 1
ATOM 3191 C C . ASN A 1 427 ? -36.265 72.348 -0.858 1.00 31.77 427 ASN A C 1
ATOM 3193 O O . ASN A 1 427 ? -35.698 73.435 -0.821 1.00 31.77 427 ASN A O 1
ATOM 3197 N N . LYS A 1 428 ? -36.429 71.577 -1.952 1.00 31.62 428 LYS A N 1
ATOM 3198 C CA . LYS A 1 428 ? -36.134 71.857 -3.378 1.00 31.62 428 LYS A CA 1
ATOM 3199 C C . LYS A 1 428 ? -34.665 72.045 -3.765 1.00 31.62 428 LYS A C 1
ATOM 3201 O O . LYS A 1 428 ? -33.907 72.662 -3.039 1.00 31.62 428 LYS A O 1
ATOM 3206 N N . GLY A 1 429 ? -34.195 71.602 -4.924 1.00 28.81 429 GLY A N 1
ATOM 3207 C CA . GLY A 1 429 ? -34.792 71.041 -6.142 1.00 28.81 429 GLY A CA 1
ATOM 3208 C C . GLY A 1 429 ? -33.613 70.762 -7.092 1.00 28.81 429 GLY A C 1
ATOM 3209 O O . GLY A 1 429 ? -32.552 71.352 -6.920 1.00 28.81 429 GLY A O 1
ATOM 3210 N N . ASP A 1 430 ? -33.696 69.711 -7.899 1.00 31.39 430 ASP A N 1
ATOM 3211 C CA . ASP A 1 430 ? -33.896 69.796 -9.357 1.00 31.39 430 ASP A CA 1
ATOM 3212 C C . ASP A 1 430 ? -32.613 70.075 -10.168 1.00 31.39 430 ASP A C 1
ATOM 3214 O O . ASP A 1 430 ? -31.858 70.998 -9.878 1.00 31.39 430 ASP A O 1
ATOM 3218 N N . GLY A 1 431 ? -32.451 69.306 -11.250 1.00 31.19 431 GLY A N 1
ATOM 3219 C CA . GLY A 1 431 ? -31.587 69.611 -12.399 1.00 31.19 431 GLY A CA 1
ATOM 3220 C C . GLY A 1 431 ? -30.377 68.681 -12.507 1.00 31.19 431 GLY A C 1
ATOM 3221 O O . GLY A 1 431 ? -29.476 68.748 -11.683 1.00 31.19 431 GLY A O 1
ATOM 3222 N N . GLU A 1 432 ? -30.401 67.661 -13.368 1.00 31.64 432 GLU A N 1
ATOM 3223 C CA . GLU A 1 432 ? -30.158 67.725 -14.829 1.00 31.64 432 GLU A CA 1
ATOM 3224 C C . GLU A 1 432 ? -28.702 68.026 -15.209 1.00 31.64 432 GLU A C 1
ATOM 3226 O O . GLU A 1 432 ? -28.085 68.954 -14.696 1.00 31.64 432 GLU A O 1
ATOM 3231 N N . GLY A 1 433 ? -28.209 67.279 -16.200 1.00 32.03 433 GLY A N 1
ATOM 3232 C CA . GLY A 1 433 ? -27.047 67.654 -17.005 1.00 32.03 433 GLY A CA 1
ATOM 3233 C C . GLY A 1 433 ? -25.997 66.547 -17.067 1.00 32.03 433 GLY A C 1
ATOM 3234 O O . GLY A 1 433 ? -25.149 66.456 -16.192 1.00 32.03 433 GLY A O 1
ATOM 3235 N N . ASP A 1 434 ? -26.168 65.552 -17.933 1.00 34.56 434 ASP A N 1
ATOM 3236 C CA . ASP A 1 434 ? -25.606 65.501 -19.294 1.00 34.56 434 ASP A CA 1
ATOM 3237 C C . ASP A 1 434 ? -24.076 65.386 -19.371 1.00 34.56 434 ASP A C 1
ATOM 3239 O O . ASP A 1 434 ? -23.332 66.248 -18.911 1.00 34.56 434 ASP A O 1
ATOM 3243 N N . GLY A 1 435 ? -23.640 64.386 -20.142 1.00 32.38 435 GLY A N 1
ATOM 3244 C CA . GLY A 1 435 ? -22.608 64.633 -21.141 1.00 32.38 435 GLY A CA 1
ATOM 3245 C C . GLY A 1 435 ? -21.217 64.038 -20.913 1.00 32.38 435 GLY A C 1
ATOM 3246 O O . GLY A 1 435 ? -20.336 64.695 -20.374 1.00 32.38 435 GLY A O 1
ATOM 3247 N N . LYS A 1 436 ? -21.004 62.919 -21.619 1.00 33.25 436 LYS A N 1
ATOM 3248 C CA . LYS A 1 436 ? -20.043 62.816 -22.738 1.00 33.25 436 LYS A CA 1
ATOM 3249 C C . LYS A 1 436 ? -18.659 62.204 -22.462 1.00 33.25 436 LYS A C 1
ATOM 3251 O O . LYS A 1 436 ? -17.817 62.769 -21.777 1.00 33.25 436 LYS A O 1
ATOM 3256 N N . ASP A 1 437 ? -18.478 61.040 -23.092 1.00 33.47 437 ASP A N 1
ATOM 3257 C CA . ASP A 1 437 ? -17.352 60.578 -23.921 1.00 33.47 437 ASP A CA 1
ATOM 3258 C C . ASP A 1 437 ? -16.042 61.385 -23.870 1.00 33.47 437 ASP A C 1
ATOM 3260 O O . ASP A 1 437 ? -16.038 62.578 -24.159 1.00 33.47 437 ASP A O 1
ATOM 3264 N N . THR A 1 438 ? -14.905 60.714 -23.658 1.00 35.12 438 THR A N 1
ATOM 3265 C CA . THR A 1 438 ? -14.082 60.113 -24.734 1.00 35.12 438 THR A CA 1
ATOM 3266 C C . THR A 1 438 ? -12.790 59.517 -24.164 1.00 35.12 438 THR A C 1
ATOM 3268 O O . THR A 1 438 ? -12.132 60.125 -23.324 1.00 35.12 438 THR A O 1
ATOM 3271 N N . ASP A 1 439 ? -12.471 58.321 -24.658 1.00 32.03 439 ASP A N 1
ATOM 3272 C CA . ASP A 1 439 ? -11.162 57.822 -25.110 1.00 32.03 439 ASP A CA 1
ATOM 3273 C C . ASP A 1 439 ? -9.974 58.810 -25.048 1.00 32.03 439 ASP A C 1
ATOM 3275 O O . ASP A 1 439 ? -10.104 59.939 -25.513 1.00 32.03 439 ASP A O 1
ATOM 3279 N N . ASP A 1 440 ? -8.809 58.383 -24.543 1.00 33.06 440 ASP A N 1
ATOM 3280 C CA . ASP A 1 440 ? -7.608 58.200 -25.380 1.00 33.06 440 ASP A CA 1
ATOM 3281 C C . ASP A 1 440 ? -6.407 57.666 -24.568 1.00 33.06 440 ASP A C 1
ATOM 3283 O O . ASP A 1 440 ? -6.252 57.802 -23.352 1.00 33.06 440 ASP A O 1
ATOM 3287 N N . THR A 1 441 ? -5.549 57.038 -25.342 1.00 33.91 441 THR A N 1
ATOM 3288 C CA . THR A 1 441 ? -4.459 56.127 -25.092 1.00 33.91 441 THR A CA 1
ATOM 3289 C C . THR A 1 441 ? -3.123 56.858 -24.895 1.00 33.91 441 THR A C 1
ATOM 3291 O O . THR A 1 441 ? -2.894 57.969 -25.361 1.00 33.91 441 THR A O 1
ATOM 3294 N N . THR A 1 442 ? -2.158 56.117 -24.344 1.00 34.31 442 THR A N 1
ATOM 3295 C CA . THR A 1 442 ? -0.699 56.247 -24.543 1.00 34.31 442 THR A CA 1
ATOM 3296 C C . THR A 1 442 ? 0.042 57.485 -24.019 1.00 34.31 442 THR A C 1
ATOM 3298 O O . THR A 1 442 ? 0.083 58.539 -24.646 1.00 34.31 442 THR A O 1
ATOM 3301 N N . LYS A 1 443 ? 0.886 57.258 -22.998 1.00 30.06 443 LYS A N 1
ATOM 3302 C CA . LYS A 1 443 ? 2.272 57.760 -23.021 1.00 30.06 443 LYS A CA 1
ATOM 3303 C C . LYS A 1 443 ? 3.198 56.987 -22.075 1.00 30.06 443 LYS A C 1
ATOM 3305 O O . LYS A 1 443 ? 3.060 57.046 -20.859 1.00 30.06 443 LYS A O 1
ATOM 3310 N N . LEU A 1 444 ? 4.182 56.307 -22.665 1.00 40.00 444 LEU A N 1
ATOM 3311 C CA . LEU A 1 444 ? 5.454 55.973 -22.016 1.00 40.00 444 LEU A CA 1
ATOM 3312 C C . LEU A 1 444 ? 6.193 57.266 -21.630 1.00 40.00 444 LEU A C 1
ATOM 3314 O O . LEU A 1 444 ? 6.098 58.263 -22.356 1.00 40.00 444 LEU A O 1
ATOM 3318 N N . PRO A 1 445 ? 7.035 57.219 -20.587 1.00 41.66 445 PRO A N 1
ATOM 3319 C CA . PRO A 1 445 ? 8.366 57.785 -20.769 1.00 41.66 445 PRO A CA 1
ATOM 3320 C C . PRO A 1 445 ? 9.500 56.900 -20.235 1.00 41.66 445 PRO A C 1
ATOM 3322 O O . PRO A 1 445 ? 9.363 56.126 -19.291 1.00 41.66 445 PRO A O 1
ATOM 3325 N N . ALA A 1 446 ? 10.638 57.068 -20.904 1.00 34.94 446 ALA A N 1
ATOM 3326 C CA . ALA A 1 446 ? 11.958 56.526 -20.613 1.00 34.94 446 ALA A CA 1
ATOM 3327 C C . ALA A 1 446 ? 12.648 57.295 -19.442 1.00 34.94 446 ALA A C 1
ATOM 3329 O O . ALA A 1 446 ? 12.057 58.231 -18.898 1.00 34.94 446 ALA A O 1
ATOM 3330 N N . PRO A 1 447 ? 13.870 56.906 -19.020 1.00 49.78 447 PRO A N 1
ATOM 3331 C CA . PRO A 1 447 ? 14.336 56.990 -17.636 1.00 49.78 447 PRO A CA 1
ATOM 3332 C C . PRO A 1 447 ? 14.985 58.330 -17.267 1.00 49.78 447 PRO A C 1
ATOM 3334 O O . PRO A 1 447 ? 15.666 58.954 -18.079 1.00 49.78 447 PRO A O 1
ATOM 3337 N N . ALA A 1 448 ? 14.854 58.717 -15.995 1.00 36.38 448 ALA A N 1
ATOM 3338 C CA . ALA A 1 448 ? 15.606 59.811 -15.390 1.00 36.38 448 ALA A CA 1
ATOM 3339 C C . ALA A 1 448 ? 16.564 59.272 -14.320 1.00 36.38 448 ALA A C 1
ATOM 3341 O O . ALA A 1 448 ? 16.176 58.540 -13.409 1.00 36.38 448 ALA A O 1
ATOM 3342 N N . ALA A 1 449 ? 17.831 59.644 -14.465 1.00 42.34 449 ALA A N 1
ATOM 3343 C CA . ALA A 1 449 ? 18.897 59.400 -13.516 1.00 42.34 449 ALA A CA 1
ATOM 3344 C C . ALA A 1 449 ? 18.858 60.407 -12.353 1.00 42.34 449 ALA A C 1
ATOM 3346 O O . ALA A 1 449 ? 18.608 61.590 -12.565 1.00 42.34 449 ALA A O 1
ATOM 3347 N N . GLY A 1 450 ? 19.234 59.932 -11.162 1.00 42.53 450 GLY A N 1
ATOM 3348 C CA . GLY A 1 450 ? 19.964 60.712 -10.159 1.00 42.53 450 GLY A CA 1
ATOM 3349 C C . GLY A 1 450 ? 19.150 61.543 -9.165 1.00 42.53 450 GLY A C 1
ATOM 3350 O O . GLY A 1 450 ? 18.866 62.708 -9.412 1.00 42.53 450 GLY A O 1
ATOM 3351 N N . ALA A 1 451 ? 18.942 61.000 -7.963 1.00 39.56 451 ALA A N 1
ATOM 3352 C CA . ALA A 1 451 ? 18.909 61.789 -6.730 1.00 39.56 451 ALA A CA 1
ATOM 3353 C C . ALA A 1 451 ? 19.301 60.900 -5.540 1.00 39.56 451 ALA A C 1
ATOM 3355 O O . ALA A 1 451 ? 18.647 59.900 -5.250 1.00 39.56 451 ALA A O 1
ATOM 3356 N N . GLY A 1 452 ? 20.409 61.250 -4.883 1.00 46.66 452 GLY A N 1
ATOM 3357 C CA . GLY A 1 452 ? 20.879 60.599 -3.667 1.00 46.66 452 GLY A CA 1
ATOM 3358 C C . GLY A 1 452 ? 19.928 60.860 -2.501 1.00 46.66 452 GLY A C 1
ATOM 3359 O O . GLY A 1 452 ? 19.667 62.007 -2.151 1.00 46.66 452 GLY A O 1
ATOM 3360 N N . GLY A 1 453 ? 19.441 59.781 -1.894 1.00 40.25 453 GLY A N 1
ATOM 3361 C CA . GLY A 1 453 ? 18.709 59.780 -0.631 1.00 40.25 453 GLY A CA 1
ATOM 3362 C C . GLY A 1 453 ? 19.386 58.807 0.329 1.00 40.25 453 GLY A C 1
ATOM 3363 O O . GLY A 1 453 ? 19.790 57.719 -0.077 1.00 40.25 453 GLY A O 1
ATOM 3364 N N . GLY A 1 454 ? 19.577 59.229 1.579 1.00 44.69 454 GLY A N 1
ATOM 3365 C CA . GLY A 1 454 ? 20.305 58.485 2.602 1.00 44.69 454 GLY A CA 1
ATOM 3366 C C . GLY A 1 454 ? 19.815 57.046 2.755 1.00 44.69 454 GLY A C 1
ATOM 3367 O O . GLY A 1 454 ? 18.636 56.797 2.989 1.00 44.69 454 GLY A O 1
ATOM 3368 N N . VAL A 1 455 ? 20.750 56.101 2.647 1.00 47.84 455 VAL A N 1
ATOM 3369 C CA . VAL A 1 455 ? 20.522 54.685 2.940 1.00 47.84 455 VAL A CA 1
ATOM 3370 C C . VAL A 1 455 ? 20.382 54.546 4.455 1.00 47.84 455 VAL A C 1
ATOM 3372 O O . VAL A 1 455 ? 21.377 54.403 5.168 1.00 47.84 455 VAL A O 1
ATOM 3375 N N . GLY A 1 456 ? 19.150 54.676 4.948 1.00 51.53 456 GLY A N 1
ATOM 3376 C CA . GLY A 1 456 ? 18.774 54.162 6.260 1.00 51.53 456 GLY A CA 1
ATOM 3377 C C . GLY A 1 456 ? 18.873 52.639 6.239 1.00 51.53 456 GLY A C 1
ATOM 3378 O O . GLY A 1 456 ? 18.493 52.015 5.246 1.00 51.53 456 GLY A O 1
ATOM 3379 N N . GLU A 1 457 ? 19.418 52.050 7.304 1.00 52.69 457 GLU A N 1
ATOM 3380 C CA . GLU A 1 457 ? 19.431 50.601 7.526 1.00 52.69 457 GLU A CA 1
ATOM 3381 C C . GLU A 1 457 ? 18.006 50.061 7.404 1.00 52.69 457 GLU A C 1
ATOM 3383 O O . GLU A 1 457 ? 17.157 50.235 8.279 1.00 52.69 457 GLU A O 1
ATOM 3388 N N . THR A 1 458 ? 17.715 49.440 6.266 1.00 61.12 458 THR A N 1
ATOM 3389 C CA . THR A 1 458 ? 16.434 48.788 6.040 1.00 61.12 458 THR A CA 1
ATOM 3390 C C . THR A 1 458 ? 16.524 47.411 6.674 1.00 61.12 458 THR A C 1
ATOM 3392 O O . THR A 1 458 ? 17.317 46.571 6.249 1.00 61.12 458 THR A O 1
ATOM 3395 N N . LYS A 1 459 ? 15.726 47.182 7.728 1.00 68.56 459 LYS A N 1
ATOM 3396 C CA . LYS A 1 459 ? 15.511 45.840 8.285 1.00 68.56 459 LYS A CA 1
ATOM 3397 C C . LYS A 1 459 ? 15.237 44.864 7.131 1.00 68.56 459 LYS A C 1
ATOM 3399 O O . LYS A 1 459 ? 14.503 45.236 6.206 1.00 68.56 459 LYS A O 1
ATOM 3404 N N . PRO A 1 460 ? 15.797 43.641 7.160 1.00 68.69 460 PRO A N 1
ATOM 3405 C CA . PRO A 1 460 ? 15.580 42.668 6.099 1.00 68.69 460 PRO A CA 1
ATOM 3406 C C . PRO A 1 460 ? 14.079 42.486 5.875 1.00 68.69 460 PRO A C 1
ATOM 3408 O O . PRO A 1 460 ? 13.321 42.261 6.819 1.00 68.69 460 PRO A O 1
ATOM 3411 N N . SER A 1 461 ? 13.639 42.634 4.622 1.00 83.00 461 SER A N 1
ATOM 3412 C CA . SER A 1 461 ? 12.219 42.488 4.292 1.00 83.00 461 SER A CA 1
ATOM 3413 C C . SER A 1 461 ? 11.709 41.110 4.753 1.00 83.00 461 SER A C 1
ATOM 3415 O O . SER A 1 461 ? 12.440 40.122 4.609 1.00 83.00 461 SER A O 1
ATOM 3417 N N . PRO A 1 462 ? 10.460 40.990 5.241 1.00 80.81 462 PRO A N 1
ATOM 3418 C CA . PRO A 1 462 ? 9.889 39.702 5.653 1.00 80.81 462 PRO A CA 1
ATOM 3419 C C . PRO A 1 462 ? 10.026 38.595 4.587 1.00 80.81 462 PRO A C 1
ATOM 3421 O O . PRO A 1 462 ? 10.244 37.426 4.907 1.00 80.81 462 PRO A O 1
ATOM 3424 N N . GLY A 1 463 ? 9.991 38.961 3.299 1.00 86.31 463 GLY A N 1
ATOM 3425 C CA . GLY A 1 463 ? 10.194 38.035 2.180 1.00 86.31 463 GLY A CA 1
ATOM 3426 C C . GLY A 1 463 ? 11.636 37.538 1.995 1.00 86.31 463 GLY A C 1
ATOM 3427 O O . GLY A 1 463 ? 11.836 36.461 1.431 1.00 86.31 463 GLY A O 1
ATOM 3428 N N . ALA A 1 464 ? 12.645 38.283 2.457 1.00 86.25 464 ALA A N 1
ATOM 3429 C CA . ALA A 1 464 ? 14.035 37.822 2.477 1.00 86.25 464 ALA A CA 1
ATOM 3430 C C . ALA A 1 464 ? 14.250 36.784 3.588 1.00 86.25 464 ALA A C 1
ATOM 3432 O O . ALA A 1 464 ? 14.844 35.737 3.335 1.00 86.25 464 ALA A O 1
ATOM 3433 N N . MET A 1 465 ? 13.675 37.019 4.774 1.00 83.12 465 MET A N 1
ATOM 3434 C CA . MET A 1 465 ? 13.737 36.074 5.894 1.00 83.12 465 MET A CA 1
ATOM 3435 C C . MET A 1 465 ? 13.024 34.757 5.563 1.00 83.12 465 MET A C 1
ATOM 3437 O O . MET A 1 465 ? 13.582 33.684 5.775 1.00 83.12 465 MET A O 1
ATOM 3441 N N . LYS A 1 466 ? 11.837 34.816 4.938 1.00 87.75 466 LYS A N 1
ATOM 3442 C CA . LYS A 1 466 ? 11.119 33.617 4.467 1.00 87.75 466 LYS A CA 1
ATOM 3443 C C . LYS A 1 466 ? 11.945 32.804 3.461 1.00 87.75 466 LYS A C 1
ATOM 3445 O O . LYS A 1 466 ? 11.972 31.581 3.546 1.00 87.75 466 LYS A O 1
ATOM 3450 N N . ARG A 1 467 ? 12.647 33.465 2.530 1.00 89.44 467 ARG A N 1
ATOM 3451 C CA . ARG A 1 467 ? 13.539 32.793 1.566 1.00 89.44 467 ARG A CA 1
ATOM 3452 C C . ARG A 1 467 ? 14.738 32.128 2.243 1.00 89.44 467 ARG A C 1
ATOM 3454 O O . ARG A 1 467 ? 15.047 30.991 1.902 1.00 89.44 467 ARG A O 1
ATOM 3461 N N . GLN A 1 468 ? 15.365 32.794 3.212 1.00 88.12 468 GLN A N 1
ATOM 3462 C CA . GLN A 1 468 ? 16.474 32.221 3.985 1.00 88.12 468 GLN A CA 1
ATOM 3463 C C . GLN A 1 468 ? 16.031 31.010 4.816 1.00 88.12 468 GLN A C 1
ATOM 3465 O O . GLN A 1 468 ? 16.707 29.984 4.802 1.00 88.12 468 GLN A O 1
ATOM 3470 N N . LEU A 1 469 ? 14.872 31.094 5.476 1.00 87.69 469 LEU A N 1
ATOM 3471 C CA . LEU A 1 469 ? 14.297 29.973 6.223 1.00 87.69 469 LEU A CA 1
ATOM 3472 C C . LEU A 1 469 ? 13.986 28.782 5.312 1.00 87.69 469 LEU A C 1
ATOM 3474 O O . LEU A 1 469 ? 14.330 27.656 5.653 1.00 87.69 469 LEU A O 1
ATOM 3478 N N . LEU A 1 470 ? 13.399 29.018 4.133 1.00 88.75 470 LEU A N 1
ATOM 3479 C CA . LEU A 1 470 ? 13.160 27.953 3.155 1.00 88.75 470 LEU A CA 1
ATOM 3480 C C . LEU A 1 470 ? 14.472 27.313 2.691 1.00 88.75 470 LEU A C 1
ATOM 3482 O O . LEU A 1 470 ? 14.567 26.092 2.664 1.00 88.75 470 LEU A O 1
ATOM 3486 N N . GLN A 1 471 ? 15.492 28.113 2.372 1.00 90.81 471 GLN A N 1
ATOM 3487 C CA . GLN A 1 471 ? 16.799 27.595 1.960 1.00 90.81 471 GLN A CA 1
ATOM 3488 C C . GLN A 1 471 ? 17.425 26.703 3.042 1.00 90.81 471 GLN A C 1
ATOM 3490 O O . GLN A 1 471 ? 17.914 25.622 2.726 1.00 90.81 471 GLN A O 1
ATOM 3495 N N . ARG A 1 472 ? 17.351 27.124 4.310 1.00 89.56 472 ARG A N 1
ATOM 3496 C CA . ARG A 1 472 ? 17.825 26.354 5.469 1.00 89.56 472 ARG A CA 1
ATOM 3497 C C . ARG A 1 472 ? 17.027 25.076 5.706 1.00 89.56 472 ARG A C 1
ATOM 3499 O O . ARG A 1 472 ? 17.601 24.032 5.986 1.00 89.56 472 ARG A O 1
ATOM 3506 N N . MET A 1 473 ? 15.710 25.142 5.548 1.00 92.62 473 MET A N 1
ATOM 3507 C CA . MET A 1 473 ? 14.842 23.972 5.644 1.00 92.62 473 MET A CA 1
ATOM 3508 C C . MET A 1 473 ? 15.203 22.930 4.574 1.00 92.62 473 MET A C 1
ATOM 3510 O O . MET A 1 473 ? 15.276 21.748 4.885 1.00 92.62 473 MET A O 1
ATOM 3514 N N . TYR A 1 474 ? 15.499 23.342 3.335 1.00 90.94 474 TYR A N 1
ATOM 3515 C CA . TYR A 1 474 ? 15.948 22.416 2.284 1.00 90.94 474 TYR A CA 1
ATOM 3516 C C . TYR A 1 474 ? 17.384 21.902 2.479 1.00 90.94 474 TYR A C 1
ATOM 3518 O O . TYR A 1 474 ? 17.719 20.851 1.937 1.00 90.94 474 TYR A O 1
ATOM 3526 N N . SER A 1 475 ? 18.216 22.592 3.267 1.00 91.81 475 SER A N 1
ATOM 3527 C CA . SER A 1 475 ? 19.547 22.115 3.665 1.00 91.81 475 SER A CA 1
ATOM 3528 C C . SER A 1 475 ? 19.551 21.321 4.974 1.00 91.81 475 SER A C 1
ATOM 3530 O O . SER A 1 475 ? 20.626 20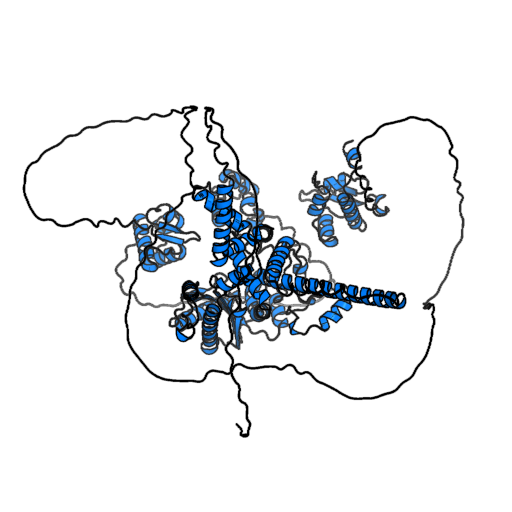.958 5.440 1.00 91.81 475 SER A O 1
ATOM 3532 N N . LEU A 1 476 ? 18.388 21.081 5.588 1.00 93.00 476 LEU A N 1
ATOM 3533 C CA . LEU A 1 476 ? 18.290 20.304 6.818 1.00 93.00 476 LEU A CA 1
ATOM 3534 C C . LEU A 1 476 ? 18.751 18.862 6.559 1.00 93.00 476 LEU A C 1
ATOM 3536 O O . LEU A 1 476 ? 18.206 18.168 5.687 1.00 93.00 476 LEU A O 1
ATOM 3540 N N . GLU A 1 477 ? 19.749 18.428 7.324 1.00 93.94 477 GLU A N 1
ATOM 3541 C CA . GLU A 1 477 ? 20.161 17.030 7.393 1.00 93.94 477 GLU A CA 1
ATOM 3542 C C . GLU A 1 477 ? 19.099 16.254 8.170 1.00 93.94 477 GLU A C 1
ATOM 3544 O O . GLU A 1 477 ? 18.781 16.576 9.313 1.00 93.94 477 GLU A O 1
ATOM 3549 N N . LEU A 1 478 ? 18.499 15.261 7.516 1.00 94.88 478 LEU A N 1
ATOM 3550 C CA . LEU A 1 478 ? 17.526 14.391 8.161 1.00 94.88 478 LEU A CA 1
ATOM 3551 C C . LEU A 1 478 ? 18.279 13.338 8.969 1.00 94.88 478 LEU A C 1
ATOM 3553 O O . LEU A 1 478 ? 19.134 12.643 8.422 1.00 94.88 478 LEU A O 1
ATOM 3557 N N . THR A 1 479 ? 17.939 13.222 10.246 1.00 95.69 479 THR A N 1
ATOM 3558 C CA . THR A 1 479 ? 18.424 12.180 11.156 1.00 95.69 479 THR A CA 1
ATOM 3559 C C . THR A 1 479 ? 17.307 11.178 11.447 1.00 95.69 479 THR A C 1
ATOM 3561 O O . THR A 1 479 ? 16.140 11.434 11.138 1.00 95.69 479 THR A O 1
ATOM 3564 N N . ASP A 1 480 ? 17.655 10.035 12.040 1.00 95.06 480 ASP A N 1
ATOM 3565 C CA . ASP A 1 480 ? 16.656 9.058 12.490 1.00 95.06 480 ASP A CA 1
ATOM 3566 C C . ASP A 1 480 ? 15.706 9.656 13.534 1.00 95.06 480 ASP A C 1
ATOM 3568 O O . ASP A 1 480 ? 14.503 9.436 13.433 1.00 95.06 480 ASP A O 1
ATOM 3572 N N . ASP A 1 481 ? 16.214 10.477 14.457 1.00 95.75 481 ASP A N 1
ATOM 3573 C CA . ASP A 1 481 ? 15.401 11.147 15.480 1.00 95.75 481 ASP A CA 1
ATOM 3574 C C . ASP A 1 481 ? 14.338 12.052 14.840 1.00 95.75 481 ASP A C 1
ATOM 3576 O O . ASP A 1 481 ? 13.151 11.904 15.116 1.00 95.75 481 ASP A O 1
ATOM 3580 N N . ILE A 1 482 ? 14.729 12.890 13.867 1.00 96.44 482 ILE A N 1
ATOM 3581 C CA . ILE A 1 482 ? 13.785 13.755 13.138 1.00 96.44 482 ILE A CA 1
ATOM 3582 C C . ILE A 1 482 ? 12.724 12.917 12.409 1.00 96.44 482 ILE A C 1
ATOM 3584 O O . ILE A 1 482 ? 11.556 13.303 12.347 1.00 96.44 482 ILE A O 1
ATOM 3588 N N . LEU A 1 483 ? 13.107 11.782 11.816 1.00 96.94 483 LEU A N 1
ATOM 3589 C CA . LEU A 1 483 ? 12.150 10.902 11.145 1.00 96.94 483 LEU A CA 1
ATOM 3590 C C . LEU A 1 483 ? 11.219 10.188 12.129 1.00 96.94 483 LEU A C 1
ATOM 3592 O O . LEU A 1 483 ? 10.047 10.009 11.796 1.00 96.94 483 LEU A O 1
ATOM 3596 N N . HIS A 1 484 ? 11.705 9.805 13.311 1.00 96.50 484 HIS A N 1
ATOM 3597 C CA . HIS A 1 484 ? 10.876 9.265 14.386 1.00 96.50 484 HIS A CA 1
ATOM 3598 C C . HIS A 1 484 ? 9.880 10.310 14.897 1.00 96.50 484 HIS A C 1
ATOM 3600 O O . HIS A 1 484 ? 8.702 9.990 15.017 1.00 96.50 484 HIS A O 1
ATOM 3606 N N . ASP A 1 485 ? 10.293 11.565 15.071 1.00 95.75 485 ASP A N 1
ATOM 3607 C CA . ASP A 1 485 ? 9.395 12.647 15.488 1.00 95.75 485 ASP A CA 1
ATOM 3608 C C . ASP A 1 485 ? 8.313 12.929 14.440 1.00 95.75 485 ASP A C 1
ATOM 3610 O O . ASP A 1 485 ? 7.133 13.091 14.763 1.00 95.75 485 ASP A O 1
ATOM 3614 N N . ILE A 1 486 ? 8.690 12.950 13.153 1.00 96.56 486 ILE A N 1
ATOM 3615 C CA . ILE A 1 486 ? 7.714 13.038 12.058 1.00 96.56 486 ILE A CA 1
ATOM 3616 C C . ILE A 1 486 ? 6.777 11.832 12.114 1.00 96.56 486 ILE A C 1
ATOM 3618 O O . ILE A 1 486 ? 5.566 12.000 12.015 1.00 96.56 486 ILE A O 1
ATOM 3622 N N . HIS A 1 487 ? 7.308 10.620 12.265 1.00 96.38 487 HIS A N 1
ATOM 3623 C CA . HIS A 1 487 ? 6.500 9.411 12.338 1.00 96.38 487 HIS A CA 1
ATOM 3624 C C . HIS A 1 487 ? 5.489 9.475 13.493 1.00 96.38 487 HIS A C 1
ATOM 3626 O O . HIS A 1 487 ? 4.297 9.281 13.258 1.00 96.38 487 HIS A O 1
ATOM 3632 N N . ASP A 1 488 ? 5.933 9.785 14.708 1.00 94.69 488 ASP A N 1
ATOM 3633 C CA . ASP A 1 488 ? 5.103 9.778 15.915 1.00 94.69 488 ASP A CA 1
ATOM 3634 C C . ASP A 1 488 ? 4.018 10.856 15.866 1.00 94.69 488 ASP A C 1
ATOM 3636 O O . ASP A 1 488 ? 2.886 10.611 16.285 1.00 94.69 488 ASP A O 1
ATOM 3640 N N . LYS A 1 489 ? 4.306 11.995 15.223 1.00 93.75 489 LYS A N 1
ATOM 3641 C CA . LYS A 1 489 ? 3.307 13.025 14.925 1.00 93.75 489 LYS A CA 1
ATOM 3642 C C . LYS A 1 489 ? 2.142 12.506 14.076 1.00 93.75 489 LYS A C 1
ATOM 3644 O O . LYS A 1 489 ? 1.028 12.986 14.241 1.00 93.75 489 LYS A O 1
ATOM 3649 N N . TYR A 1 490 ? 2.377 11.566 13.158 1.00 93.88 490 TYR A N 1
ATOM 3650 C CA . TYR A 1 490 ? 1.351 11.051 12.237 1.00 93.88 490 TYR A CA 1
ATOM 3651 C C . TYR A 1 490 ? 0.794 9.676 12.625 1.00 93.88 490 TYR A C 1
ATOM 3653 O O . TYR A 1 490 ? -0.303 9.318 12.193 1.00 93.88 490 TYR A O 1
ATOM 3661 N N . ALA A 1 491 ? 1.518 8.901 13.427 1.00 94.50 491 ALA A N 1
ATOM 3662 C CA . ALA A 1 491 ? 1.188 7.530 13.802 1.00 94.50 491 ALA A CA 1
ATOM 3663 C C . ALA A 1 491 ? 0.883 7.414 15.306 1.00 94.50 491 ALA A C 1
ATOM 3665 O O . ALA A 1 491 ? 1.520 6.643 16.029 1.00 94.50 491 ALA A O 1
ATOM 3666 N N . SER A 1 492 ? -0.124 8.161 15.778 1.00 92.69 492 SER A N 1
ATOM 3667 C CA . SER A 1 492 ? -0.564 8.099 17.178 1.00 92.69 492 SER A CA 1
ATOM 3668 C C . SER A 1 492 ? -1.021 6.685 17.559 1.00 92.69 492 SER A C 1
ATOM 3670 O O . SER A 1 492 ? -1.919 6.094 16.947 1.00 92.69 492 SER A O 1
ATOM 3672 N N . LYS A 1 493 ? -0.426 6.147 18.630 1.00 91.94 493 LYS A N 1
ATOM 3673 C CA . LYS A 1 493 ? -0.803 4.843 19.198 1.00 91.94 493 LYS A CA 1
ATOM 3674 C C . LYS A 1 493 ? -2.219 4.861 19.767 1.00 91.94 493 LYS A C 1
ATOM 3676 O O . LYS A 1 493 ? -2.909 3.847 19.679 1.00 91.94 493 LYS A O 1
ATOM 3681 N N . ALA A 1 494 ? -2.637 5.982 20.356 1.00 90.75 494 ALA A N 1
ATOM 3682 C CA . ALA A 1 494 ? -3.980 6.144 20.898 1.00 90.75 494 ALA A CA 1
ATOM 3683 C C . ALA A 1 494 ? -5.018 6.107 19.771 1.00 90.75 494 ALA A C 1
ATOM 3685 O O . ALA A 1 494 ? -5.943 5.299 19.826 1.00 90.75 494 ALA A O 1
ATOM 3686 N N . HIS A 1 495 ? -4.786 6.871 18.697 1.00 93.00 495 HIS A N 1
ATOM 3687 C CA . HIS A 1 495 ? -5.634 6.829 17.506 1.00 93.00 495 HIS A CA 1
ATOM 3688 C C . HIS A 1 495 ? -5.740 5.415 16.921 1.00 93.00 495 HIS A C 1
ATOM 3690 O O . HIS A 1 495 ? -6.842 4.925 16.671 1.00 93.00 495 HIS A O 1
ATOM 3696 N N . TYR A 1 496 ? -4.604 4.722 16.762 1.00 95.06 496 TYR A N 1
ATOM 3697 C CA . TYR A 1 496 ? -4.590 3.346 16.265 1.00 95.06 496 TYR A CA 1
ATOM 3698 C C . TYR A 1 496 ? -5.448 2.410 17.122 1.00 95.06 496 TYR A C 1
ATOM 3700 O O . TYR A 1 496 ? -6.238 1.648 16.570 1.00 95.06 496 TYR A O 1
ATOM 3708 N N . LYS A 1 497 ? -5.333 2.478 18.456 1.00 94.00 497 LYS A N 1
ATOM 3709 C CA . LYS A 1 497 ? -6.140 1.655 19.371 1.00 94.00 497 LYS A CA 1
ATOM 3710 C C . LYS A 1 497 ? -7.633 1.932 19.211 1.00 94.00 497 LYS A C 1
ATOM 3712 O O . LYS A 1 497 ? -8.401 0.987 19.081 1.00 94.00 497 LYS A O 1
ATOM 3717 N N . THR A 1 498 ? -8.039 3.198 19.152 1.00 92.75 498 THR A N 1
ATOM 3718 C CA . THR A 1 498 ? -9.444 3.587 18.951 1.00 92.75 498 THR A CA 1
ATOM 3719 C C . THR A 1 498 ? -10.008 3.039 17.639 1.00 92.75 498 THR A C 1
ATOM 3721 O O . THR A 1 498 ? -11.078 2.421 17.613 1.00 92.75 498 THR A O 1
ATOM 3724 N N . VAL A 1 499 ? -9.264 3.207 16.544 1.00 94.94 499 VAL A N 1
ATOM 3725 C CA . VAL A 1 499 ? -9.641 2.684 15.226 1.00 94.94 499 VAL A CA 1
ATOM 3726 C C . VAL A 1 499 ? -9.703 1.152 15.249 1.00 94.94 499 VAL A C 1
ATOM 3728 O O . VAL A 1 499 ? -10.671 0.560 14.772 1.00 94.94 499 VAL A O 1
ATOM 3731 N N . GLN A 1 500 ? -8.705 0.492 15.839 1.00 96.00 500 GLN A N 1
ATOM 3732 C CA . GLN A 1 500 ? -8.644 -0.965 15.948 1.00 96.00 500 GLN A CA 1
ATOM 3733 C C . GLN A 1 500 ? -9.816 -1.534 16.759 1.00 96.00 500 GLN A C 1
ATOM 3735 O O . GLN A 1 500 ? -10.391 -2.549 16.354 1.00 96.00 500 GLN A O 1
ATOM 3740 N N . SER A 1 501 ? -10.187 -0.894 17.870 1.00 94.12 501 SER A N 1
ATOM 3741 C CA . SER A 1 501 ? -11.349 -1.271 18.682 1.00 94.12 501 SER A CA 1
ATOM 3742 C C . SER A 1 501 ? -12.647 -1.133 17.889 1.00 94.12 501 SER A C 1
ATOM 3744 O O . SER A 1 501 ? -13.432 -2.078 17.849 1.00 94.12 501 SER A O 1
ATOM 3746 N N . SER A 1 502 ? -12.820 -0.023 17.163 1.00 92.88 502 SER A N 1
ATOM 3747 C CA . SER A 1 502 ? -13.999 0.217 16.315 1.00 92.88 502 SER A CA 1
ATOM 3748 C C . SER A 1 502 ? -14.153 -0.859 15.229 1.00 92.88 502 SER A C 1
ATOM 3750 O O . SER A 1 502 ? -15.226 -1.434 15.050 1.00 92.88 502 SER A O 1
ATOM 3752 N N . VAL A 1 503 ? -13.059 -1.200 14.535 1.00 95.69 503 VAL A N 1
ATOM 3753 C CA . VAL A 1 503 ? -13.060 -2.273 13.523 1.00 95.69 503 VAL A CA 1
ATOM 3754 C C . VAL A 1 503 ? -13.309 -3.641 14.150 1.00 95.69 503 VAL A C 1
ATOM 3756 O O . VAL A 1 503 ? -13.983 -4.472 13.545 1.00 95.69 503 VAL A O 1
ATOM 3759 N N . SER A 1 504 ? -12.776 -3.899 15.346 1.00 95.94 504 SER A N 1
ATOM 3760 C CA . SER A 1 504 ? -12.963 -5.184 16.029 1.00 95.94 504 SER A CA 1
ATOM 3761 C C . SER A 1 504 ? -14.418 -5.380 16.456 1.00 95.94 504 SER A C 1
ATOM 3763 O O . SER A 1 504 ? -14.980 -6.429 16.153 1.00 95.94 504 SER A O 1
ATOM 3765 N N . ALA A 1 505 ? -15.058 -4.349 17.014 1.00 93.12 505 ALA A N 1
ATOM 3766 C CA . ALA A 1 505 ? -16.487 -4.364 17.323 1.00 93.12 505 ALA A CA 1
ATOM 3767 C C . ALA A 1 505 ? -17.341 -4.614 16.066 1.00 93.12 505 ALA A C 1
ATOM 3769 O O . ALA A 1 505 ? -18.232 -5.462 16.065 1.00 93.12 505 ALA A O 1
ATOM 3770 N N . LEU A 1 506 ? -17.020 -3.953 14.946 1.00 93.25 506 LEU A N 1
ATOM 3771 C CA . LEU A 1 506 ? -17.706 -4.204 13.676 1.00 93.25 506 LEU A CA 1
ATOM 3772 C C . LEU A 1 506 ? -17.506 -5.648 13.182 1.00 93.25 506 LEU A C 1
ATOM 3774 O O . LEU A 1 506 ? -18.453 -6.270 12.703 1.00 93.25 506 LEU A O 1
ATOM 3778 N N . CYS A 1 507 ? -16.299 -6.204 13.303 1.00 96.06 507 CYS A N 1
ATOM 3779 C CA . CYS A 1 507 ? -16.033 -7.596 12.932 1.00 96.06 507 CYS A CA 1
ATOM 3780 C C . CYS A 1 507 ? -16.861 -8.581 13.767 1.00 96.06 507 CYS A C 1
ATOM 3782 O O . CYS A 1 507 ? -17.350 -9.567 13.220 1.00 96.06 507 CYS A O 1
ATOM 3784 N N . GLU A 1 508 ? -17.050 -8.313 15.059 1.00 95.31 508 GLU A N 1
ATOM 3785 C CA . GLU A 1 508 ? -17.894 -9.126 15.942 1.00 95.31 508 GLU A CA 1
ATOM 3786 C C . GLU A 1 508 ? -19.371 -9.055 15.542 1.00 95.31 508 GLU A C 1
ATOM 3788 O O . GLU A 1 508 ? -20.032 -10.092 15.441 1.00 95.31 508 GLU A O 1
ATOM 3793 N N . ILE A 1 509 ? -19.879 -7.861 15.223 1.00 92.19 509 ILE A N 1
ATOM 3794 C CA . ILE A 1 509 ? -21.240 -7.682 14.694 1.00 92.19 509 ILE A CA 1
ATOM 3795 C C . ILE A 1 509 ? -21.406 -8.464 13.386 1.00 92.19 509 ILE A C 1
ATOM 3797 O O . ILE A 1 509 ? -22.363 -9.217 13.230 1.00 92.19 509 ILE A O 1
ATOM 3801 N N . LEU A 1 510 ? -20.454 -8.349 12.458 1.00 94.06 510 LEU A N 1
ATOM 3802 C CA . LEU A 1 510 ? -20.487 -9.061 11.178 1.00 94.06 510 LEU A CA 1
ATOM 3803 C C . LEU A 1 510 ? -20.397 -10.583 11.342 1.00 94.06 510 LEU A C 1
ATOM 3805 O O . LEU A 1 510 ? -21.023 -11.315 10.580 1.00 94.06 510 LEU A O 1
ATOM 3809 N N . ALA A 1 511 ? -19.640 -11.069 12.323 1.00 95.25 511 ALA A N 1
ATOM 3810 C CA . ALA A 1 511 ? -19.531 -12.496 12.602 1.00 95.25 511 ALA A CA 1
ATOM 3811 C C . ALA A 1 511 ? -20.810 -13.070 13.234 1.00 95.25 511 ALA A C 1
ATOM 3813 O O . ALA A 1 511 ? -21.161 -14.215 12.963 1.00 95.25 511 ALA A O 1
ATOM 3814 N N . THR A 1 512 ? -21.499 -12.291 14.076 1.00 93.31 512 THR A N 1
ATOM 3815 C CA . THR A 1 512 ? -22.622 -12.778 14.900 1.00 93.31 512 THR A CA 1
ATOM 3816 C C . THR A 1 512 ? -24.004 -12.460 14.330 1.00 93.31 512 THR A C 1
ATOM 3818 O O . THR A 1 512 ? -24.930 -13.243 14.527 1.00 93.31 512 THR A O 1
ATOM 3821 N N . GLN A 1 513 ? -24.159 -11.336 13.626 1.00 90.69 513 GLN A N 1
ATOM 3822 C CA . GLN A 1 513 ? -25.453 -10.816 13.160 1.00 90.69 513 GLN A CA 1
ATOM 3823 C C . GLN A 1 513 ? -25.627 -10.876 11.637 1.00 90.69 513 GLN A C 1
ATOM 3825 O O . GLN A 1 513 ? -26.677 -10.496 11.121 1.00 90.69 513 GLN A O 1
ATOM 3830 N N . SER A 1 514 ? -24.623 -11.344 10.893 1.00 90.75 514 SER A N 1
ATOM 3831 C CA . SER A 1 514 ? -24.761 -11.512 9.447 1.00 90.75 514 SER A CA 1
ATOM 3832 C C . SER A 1 514 ? -25.709 -12.663 9.108 1.00 90.75 514 SER A C 1
ATOM 3834 O O . SER A 1 514 ? -25.685 -13.726 9.723 1.00 90.75 514 SER A O 1
ATOM 3836 N N . PHE A 1 515 ? -26.517 -12.472 8.066 1.00 93.56 515 PHE A N 1
ATOM 3837 C CA . PHE A 1 515 ? -27.345 -13.526 7.470 1.00 93.56 515 PHE A CA 1
ATOM 3838 C C . PHE A 1 515 ? -26.518 -14.563 6.689 1.00 93.56 515 PHE A C 1
ATOM 3840 O O . PHE A 1 515 ? -27.044 -15.588 6.255 1.00 93.56 515 PHE A O 1
ATOM 3847 N N . LEU A 1 516 ? -25.234 -14.278 6.459 1.00 95.94 516 LEU A N 1
ATOM 3848 C CA . LEU A 1 516 ? -24.307 -15.150 5.752 1.00 95.94 516 LEU A CA 1
ATOM 3849 C C . LEU A 1 516 ? -23.705 -16.178 6.715 1.00 95.94 516 LEU A C 1
ATOM 3851 O O . LEU A 1 516 ? -23.427 -15.879 7.873 1.00 95.94 516 LEU A O 1
ATOM 3855 N N . ALA A 1 517 ? -23.419 -17.381 6.214 1.00 96.44 517 ALA A N 1
ATOM 3856 C CA . ALA A 1 517 ? -22.709 -18.420 6.962 1.00 96.44 517 ALA A CA 1
ATOM 3857 C C . ALA A 1 517 ? -21.200 -18.107 7.062 1.00 96.44 517 ALA A C 1
ATOM 3859 O O . ALA A 1 517 ? -20.367 -18.802 6.468 1.00 96.44 517 ALA A O 1
ATOM 3860 N N . VAL A 1 518 ? -20.857 -17.028 7.770 1.00 97.69 518 VAL A N 1
ATOM 3861 C CA . VAL A 1 518 ? -19.482 -16.550 7.961 1.00 97.69 518 VAL A CA 1
ATOM 3862 C C . VAL A 1 518 ? -18.697 -17.558 8.804 1.00 97.69 518 VAL A C 1
ATOM 3864 O O . VAL A 1 518 ? -19.098 -17.912 9.909 1.00 97.69 518 VAL A O 1
ATOM 3867 N N . THR A 1 519 ? -17.573 -18.045 8.283 1.00 97.69 519 THR A N 1
ATOM 3868 C CA . THR A 1 519 ? -16.649 -18.928 9.011 1.00 97.69 519 THR A CA 1
ATOM 3869 C C . THR A 1 519 ? -15.497 -18.186 9.646 1.00 97.69 519 THR A C 1
ATOM 3871 O O . THR A 1 519 ? -14.979 -18.614 10.670 1.00 97.69 519 THR A O 1
ATOM 3874 N N . GLU A 1 520 ? -15.050 -17.123 8.989 1.00 97.50 520 GLU A N 1
ATOM 3875 C CA . GLU A 1 520 ? -13.900 -16.337 9.398 1.00 97.50 520 GLU A CA 1
ATOM 3876 C C . GLU A 1 520 ? -14.105 -14.896 8.934 1.00 97.50 520 GLU A C 1
ATOM 3878 O O . GLU A 1 520 ? -14.595 -14.650 7.830 1.00 97.50 520 GLU A O 1
ATOM 3883 N N . VAL A 1 521 ? -13.708 -13.952 9.784 1.00 98.25 521 VAL A N 1
ATOM 3884 C CA . VAL A 1 521 ? -13.642 -12.530 9.453 1.00 98.25 521 VAL A CA 1
ATOM 3885 C C . VAL A 1 521 ? -12.176 -12.127 9.419 1.00 98.25 521 VAL A C 1
ATOM 3887 O O . VAL A 1 521 ? -11.484 -12.154 10.436 1.00 98.25 521 VAL A O 1
ATOM 3890 N N . VAL A 1 522 ? -11.691 -11.760 8.238 1.00 98.19 522 VAL A N 1
ATOM 3891 C CA . VAL A 1 522 ? -10.311 -11.317 8.040 1.00 98.19 522 VAL A CA 1
ATOM 3892 C C . VAL A 1 522 ? -10.257 -9.799 8.128 1.00 98.19 522 VAL A C 1
ATOM 3894 O O . VAL A 1 522 ? -10.964 -9.106 7.400 1.00 98.19 522 VAL A O 1
ATOM 3897 N N . ARG A 1 523 ? -9.374 -9.290 8.989 1.00 98.00 523 ARG A N 1
ATOM 3898 C CA . ARG A 1 523 ? -9.055 -7.862 9.110 1.00 98.00 523 ARG A CA 1
ATOM 3899 C C . ARG A 1 523 ? -7.808 -7.558 8.287 1.00 98.00 523 ARG A C 1
ATOM 3901 O O . ARG A 1 523 ? -6.752 -8.111 8.567 1.00 98.00 523 ARG A O 1
ATOM 3908 N N . GLY A 1 524 ? -7.941 -6.684 7.303 1.00 97.44 524 GLY A N 1
ATOM 3909 C CA . GLY A 1 524 ? -6.893 -6.170 6.426 1.00 97.44 524 GLY A CA 1
ATOM 3910 C C . GLY A 1 524 ? -6.899 -4.640 6.364 1.00 97.44 524 GLY A C 1
ATOM 3911 O O . GLY A 1 524 ? -7.409 -3.972 7.266 1.00 97.44 524 GLY A O 1
ATOM 3912 N N . GLY A 1 525 ? -6.337 -4.079 5.290 1.00 96.56 525 GLY A N 1
ATOM 3913 C CA . GLY A 1 525 ? -6.156 -2.626 5.138 1.00 96.56 525 GLY A CA 1
ATOM 3914 C C . GLY A 1 525 ? -5.130 -2.064 6.127 1.00 96.56 525 GLY A C 1
ATOM 3915 O O . GLY A 1 525 ? -4.400 -2.831 6.763 1.00 96.56 525 GLY A O 1
ATOM 3916 N N . GLY A 1 526 ? -5.075 -0.741 6.275 1.00 97.25 526 GLY A N 1
ATOM 3917 C CA . GLY A 1 526 ? -4.199 -0.071 7.240 1.00 97.25 526 GLY A CA 1
ATOM 3918 C C . GLY A 1 526 ? -4.343 -0.622 8.662 1.00 97.25 526 GLY A C 1
ATOM 3919 O O . GLY A 1 526 ? -3.339 -0.872 9.328 1.00 97.25 526 GLY A O 1
ATOM 3920 N N . VAL A 1 527 ? -5.567 -0.914 9.110 1.00 97.75 527 VAL A N 1
ATOM 3921 C CA . VAL A 1 527 ? -5.824 -1.499 10.440 1.00 97.75 527 VAL A CA 1
ATOM 3922 C C . VAL A 1 527 ? -5.232 -2.898 10.583 1.00 97.75 527 VAL A C 1
ATOM 3924 O O . VAL A 1 527 ? -4.442 -3.129 11.495 1.00 97.75 527 VAL A O 1
ATOM 3927 N N . GLY A 1 528 ? -5.562 -3.831 9.685 1.00 97.62 528 GLY A N 1
ATOM 3928 C CA . GLY A 1 528 ? -5.069 -5.211 9.774 1.00 97.62 528 GLY A CA 1
ATOM 3929 C C . GLY A 1 528 ? -3.548 -5.322 9.631 1.00 97.62 528 GLY A C 1
ATOM 3930 O O . GLY A 1 528 ? -2.922 -6.167 10.269 1.00 97.62 528 GLY A O 1
ATOM 3931 N N . LYS A 1 529 ? -2.941 -4.440 8.831 1.00 97.94 529 LYS A N 1
ATOM 3932 C CA . LYS A 1 529 ? -1.485 -4.369 8.629 1.00 97.94 529 LYS A CA 1
ATOM 3933 C C . LYS A 1 529 ? -0.757 -3.647 9.769 1.00 97.94 529 LYS A C 1
ATOM 3935 O O . LYS A 1 529 ? 0.464 -3.751 9.886 1.00 97.94 529 LYS A O 1
ATOM 3940 N N . GLY A 1 530 ? -1.486 -2.903 10.601 1.00 97.62 530 GLY A N 1
ATOM 3941 C CA . GLY A 1 530 ? -0.917 -2.043 11.631 1.00 97.62 530 GLY A CA 1
ATOM 3942 C C . GLY A 1 530 ? -0.223 -0.804 11.061 1.00 97.62 530 GLY A C 1
ATOM 3943 O O . GLY A 1 530 ? 0.803 -0.404 11.594 1.00 97.62 530 GLY A O 1
ATOM 3944 N N . LEU A 1 531 ? -0.733 -0.215 9.978 1.00 97.75 531 LEU A N 1
ATOM 3945 C CA . LEU A 1 531 ? -0.162 0.937 9.263 1.00 97.75 531 LEU A CA 1
ATOM 3946 C C . LEU A 1 531 ? -1.047 2.198 9.289 1.00 97.75 531 LEU A C 1
ATOM 3948 O O . LEU A 1 531 ? -0.776 3.141 8.556 1.00 97.75 531 LEU A O 1
ATOM 3952 N N . VAL A 1 532 ? -2.077 2.243 10.140 1.00 97.00 532 VAL A N 1
ATOM 3953 C CA . VAL A 1 532 ? -2.949 3.426 10.293 1.00 97.00 532 VAL A CA 1
ATOM 3954 C C . VAL A 1 532 ? -2.137 4.674 10.639 1.00 97.00 532 VAL A C 1
ATOM 3956 O O . VAL A 1 532 ? -1.200 4.618 11.441 1.00 97.00 532 VAL A O 1
ATOM 3959 N N . THR A 1 533 ? -2.555 5.802 10.072 1.00 95.75 533 THR A N 1
ATOM 3960 C CA . THR A 1 533 ? -2.059 7.144 10.395 1.00 95.75 533 THR A CA 1
ATOM 3961 C C . THR A 1 533 ? -3.238 8.086 10.635 1.00 95.75 533 THR A C 1
ATOM 3963 O O . THR A 1 533 ? -4.359 7.787 10.232 1.00 95.75 533 THR A O 1
ATOM 3966 N N . LEU A 1 534 ? -2.993 9.242 11.248 1.00 93.12 534 LEU A N 1
ATOM 3967 C CA . LEU A 1 534 ? -4.023 10.260 11.499 1.00 93.12 534 LEU A CA 1
ATOM 3968 C C . LEU A 1 534 ? -4.671 10.805 10.215 1.00 93.12 534 LEU A C 1
ATOM 3970 O O . LEU A 1 534 ? -5.838 11.187 10.219 1.00 93.12 534 LEU A O 1
ATOM 3974 N N . GLU A 1 535 ? -3.916 10.855 9.114 1.00 91.56 535 GLU A N 1
ATOM 3975 C CA . GLU A 1 535 ? -4.413 11.348 7.820 1.00 91.56 535 GLU A CA 1
ATOM 3976 C C . GLU A 1 535 ? -5.097 10.253 6.999 1.00 91.56 535 GLU A C 1
ATOM 3978 O O . GLU A 1 535 ? -5.833 10.547 6.058 1.00 91.56 535 GLU A O 1
ATOM 3983 N N . LYS A 1 536 ? -4.835 8.986 7.333 1.00 93.69 536 LYS A N 1
ATOM 3984 C CA . LYS A 1 536 ? -5.322 7.834 6.586 1.00 93.69 536 LYS A CA 1
ATOM 3985 C C . LYS A 1 536 ? -5.591 6.669 7.526 1.00 93.69 536 LYS A C 1
ATOM 3987 O O . LYS A 1 536 ? -4.679 5.925 7.904 1.00 93.69 536 LYS A O 1
ATOM 3992 N N . ALA A 1 537 ? -6.869 6.514 7.849 1.00 95.44 537 ALA A N 1
ATOM 3993 C CA . ALA A 1 537 ? -7.406 5.374 8.564 1.00 95.44 537 ALA A CA 1
ATOM 3994 C C . ALA A 1 537 ? -8.301 4.563 7.622 1.00 95.44 537 ALA A C 1
ATOM 3996 O O . ALA A 1 537 ? -9.383 5.001 7.232 1.00 95.44 537 ALA A O 1
ATOM 3997 N N . ASP A 1 538 ? -7.838 3.374 7.244 1.00 96.75 538 ASP A N 1
ATOM 3998 C CA . ASP A 1 538 ? -8.572 2.454 6.383 1.00 96.75 538 ASP A CA 1
ATOM 3999 C C . ASP A 1 538 ? -8.572 1.026 6.938 1.00 96.75 538 ASP A C 1
ATOM 4001 O O . ASP A 1 538 ? -7.608 0.561 7.554 1.00 96.75 538 ASP A O 1
ATOM 4005 N N . ALA A 1 539 ? -9.661 0.304 6.690 1.00 97.94 539 ALA A N 1
ATOM 4006 C CA . ALA A 1 539 ? -9.788 -1.103 7.028 1.00 97.94 539 ALA A CA 1
ATOM 4007 C C . ALA A 1 539 ? -10.407 -1.886 5.870 1.00 97.94 539 ALA A C 1
ATOM 4009 O O . ALA A 1 539 ? -11.382 -1.463 5.251 1.00 97.94 539 ALA A O 1
ATOM 4010 N N . LEU A 1 540 ? -9.865 -3.074 5.616 1.00 97.88 540 LEU A N 1
ATOM 4011 C CA . LEU A 1 540 ? -10.496 -4.079 4.767 1.00 97.88 540 LEU A CA 1
ATOM 4012 C C . LEU A 1 540 ? -11.057 -5.171 5.675 1.00 97.88 540 LEU A C 1
ATOM 4014 O O . LEU A 1 540 ? -10.331 -5.707 6.503 1.00 97.88 540 LEU A O 1
ATOM 4018 N N . ILE A 1 541 ? -12.322 -5.528 5.518 1.00 98.31 541 ILE A N 1
ATOM 4019 C CA . ILE A 1 541 ? -12.938 -6.655 6.214 1.00 98.31 541 ILE A CA 1
ATOM 4020 C C . ILE A 1 541 ? -13.366 -7.663 5.156 1.00 98.31 541 ILE A C 1
ATOM 4022 O O . ILE A 1 541 ? -14.192 -7.349 4.304 1.00 98.31 541 ILE A O 1
ATOM 4026 N N . VAL A 1 542 ? -12.819 -8.875 5.195 1.00 98.50 542 VAL A N 1
ATOM 4027 C CA . VAL A 1 542 ? -13.252 -9.958 4.303 1.00 98.50 542 VAL A CA 1
ATOM 4028 C C . VAL A 1 542 ? -14.032 -10.986 5.100 1.00 98.50 542 VAL A C 1
ATOM 4030 O O . VAL A 1 542 ? -13.507 -11.577 6.044 1.00 98.50 542 VAL A O 1
ATOM 4033 N N . LEU A 1 543 ? -15.283 -11.213 4.708 1.00 98.38 543 LEU A N 1
ATOM 4034 C CA . LEU A 1 543 ? -16.107 -12.283 5.254 1.00 98.38 543 LEU A CA 1
ATOM 4035 C C . LEU A 1 543 ? -15.872 -13.544 4.424 1.00 98.38 543 LEU A C 1
ATOM 4037 O O . LEU A 1 543 ? -16.229 -13.597 3.245 1.00 98.38 543 LEU A O 1
ATOM 4041 N N . MET A 1 544 ? -15.277 -14.557 5.046 1.00 98.19 544 MET A N 1
ATOM 4042 C CA . MET A 1 544 ? -15.140 -15.888 4.464 1.00 98.19 544 MET A CA 1
ATOM 4043 C C . MET A 1 544 ? -16.447 -16.638 4.706 1.00 98.19 544 MET A C 1
ATOM 4045 O O . MET A 1 544 ? -16.808 -16.894 5.854 1.00 98.19 544 MET A O 1
ATOM 4049 N N . VAL A 1 545 ? -17.188 -16.951 3.646 1.00 98.19 545 VAL A N 1
ATOM 4050 C CA . VAL A 1 545 ? -18.560 -17.467 3.744 1.00 98.19 545 VAL A CA 1
ATOM 4051 C C . VAL A 1 545 ? -18.647 -18.875 3.162 1.00 98.19 545 VAL A C 1
ATOM 4053 O O . VAL A 1 545 ? -18.227 -19.143 2.033 1.00 98.19 545 VAL A O 1
ATOM 4056 N N . LYS A 1 546 ? -19.225 -19.795 3.938 1.00 96.62 546 LYS A N 1
ATOM 4057 C CA . LYS A 1 546 ? -19.535 -21.156 3.482 1.00 96.62 546 LYS A CA 1
ATOM 4058 C C . LYS A 1 546 ? -20.604 -21.132 2.390 1.00 96.62 546 LYS A C 1
ATOM 4060 O O . LYS A 1 546 ? -21.532 -20.338 2.443 1.00 96.62 546 LYS A O 1
ATOM 4065 N N . GLN A 1 547 ? -20.513 -22.082 1.458 1.00 93.44 547 GLN A N 1
ATOM 4066 C CA . GLN A 1 547 ? -21.526 -22.339 0.420 1.00 93.44 547 GLN A CA 1
ATOM 4067 C C . GLN A 1 547 ? -21.710 -21.224 -0.628 1.00 93.44 547 GLN A C 1
ATOM 4069 O O . GLN A 1 547 ? -22.628 -21.315 -1.441 1.00 93.44 547 GLN A O 1
ATOM 4074 N N . LEU A 1 548 ? -20.841 -20.207 -0.672 1.00 96.88 548 LEU A N 1
ATOM 4075 C CA . LEU A 1 548 ? -20.814 -19.299 -1.819 1.00 96.88 548 LEU A CA 1
ATOM 4076 C C . LEU A 1 548 ? -20.250 -20.014 -3.063 1.00 96.88 548 LEU A C 1
ATOM 4078 O O . LEU A 1 548 ? -19.336 -20.831 -2.928 1.00 96.88 548 LEU A O 1
ATOM 4082 N N . PRO A 1 549 ? -20.752 -19.724 -4.279 1.00 96.94 549 PRO A N 1
ATOM 4083 C CA . PRO A 1 549 ? -20.189 -20.284 -5.506 1.00 96.94 549 PRO A CA 1
ATOM 4084 C C . PRO A 1 549 ? -18.742 -19.821 -5.738 1.00 96.94 549 PRO A C 1
ATOM 4086 O O . PRO A 1 549 ? -18.418 -18.659 -5.534 1.00 96.94 549 PRO A O 1
ATOM 4089 N N . HIS A 1 550 ? -17.873 -20.707 -6.235 1.00 96.31 550 HIS A N 1
ATOM 4090 C CA . HIS A 1 550 ? -16.461 -20.378 -6.517 1.00 96.31 550 HIS A CA 1
ATOM 4091 C C . HIS A 1 550 ? -16.236 -19.800 -7.928 1.00 96.31 550 HIS A C 1
ATOM 4093 O O . HIS A 1 550 ? -15.111 -19.487 -8.311 1.00 96.31 550 HIS A O 1
ATOM 4099 N N . LYS A 1 551 ? -17.292 -19.708 -8.743 1.00 94.69 551 LYS A N 1
ATOM 4100 C CA . LYS A 1 551 ? -17.251 -19.232 -10.133 1.00 94.69 551 LYS A CA 1
ATOM 4101 C C . LYS A 1 551 ? -18.344 -18.190 -10.351 1.00 94.69 551 LYS A C 1
ATOM 4103 O O . LYS A 1 551 ? -19.245 -18.041 -9.527 1.00 94.69 551 LYS A O 1
ATOM 4108 N N . ASP A 1 552 ? -18.245 -17.466 -11.463 1.00 94.88 552 ASP A N 1
ATOM 4109 C CA . ASP A 1 552 ? -19.259 -16.502 -11.901 1.00 94.88 552 ASP A CA 1
ATOM 4110 C C . ASP A 1 552 ? -19.613 -15.416 -10.866 1.00 94.88 552 ASP A C 1
ATOM 4112 O O . ASP A 1 552 ? -20.757 -14.975 -10.793 1.00 94.88 552 ASP A O 1
ATOM 4116 N N . HIS A 1 553 ? -18.624 -14.949 -10.092 1.00 95.25 553 HIS A N 1
ATOM 4117 C CA . HIS A 1 553 ? -18.787 -13.916 -9.056 1.00 95.25 553 HIS A CA 1
ATOM 4118 C C . HIS A 1 553 ? -19.577 -12.691 -9.544 1.00 95.25 553 HIS A C 1
ATOM 4120 O O . HIS A 1 553 ? -20.504 -12.254 -8.873 1.00 95.25 553 HIS A O 1
ATOM 4126 N N . HIS A 1 554 ? -19.300 -12.211 -10.760 1.00 95.12 554 HIS A N 1
ATOM 4127 C CA . HIS A 1 554 ? -20.008 -11.089 -11.389 1.00 95.12 554 HIS A CA 1
ATOM 4128 C C . HIS A 1 554 ? -21.536 -11.267 -11.512 1.00 95.12 554 HIS A C 1
ATOM 4130 O O . HIS A 1 554 ? -22.243 -10.273 -11.642 1.00 95.12 554 HIS A O 1
ATOM 4136 N N . LYS A 1 555 ? -22.061 -12.503 -11.492 1.00 95.94 555 LYS A N 1
ATOM 4137 C CA . LYS A 1 555 ? -23.505 -12.775 -11.613 1.00 95.94 555 LYS A CA 1
ATOM 4138 C C . LYS A 1 555 ? -24.236 -12.708 -10.279 1.00 95.94 555 LYS A C 1
ATOM 4140 O O . LYS A 1 555 ? -25.388 -12.294 -10.248 1.00 95.94 555 LYS A O 1
ATOM 4145 N N . TRP A 1 556 ? -23.604 -13.171 -9.201 1.00 95.69 556 TRP A N 1
ATOM 4146 C CA . TRP A 1 556 ? -24.270 -13.346 -7.907 1.00 95.69 556 TRP A CA 1
ATOM 4147 C C . TRP A 1 556 ? -23.803 -12.349 -6.845 1.00 95.69 556 TRP A C 1
ATOM 4149 O O . TRP A 1 556 ? -24.598 -11.962 -5.991 1.00 95.69 556 TRP A O 1
ATOM 4159 N N . LEU A 1 557 ? -22.541 -11.909 -6.887 1.00 96.19 557 LEU A N 1
ATOM 4160 C CA . LEU A 1 557 ? -21.955 -11.062 -5.849 1.00 96.19 557 LEU A CA 1
ATOM 4161 C C . LEU A 1 557 ? -22.661 -9.703 -5.717 1.00 96.19 557 LEU A C 1
ATOM 4163 O O . LEU A 1 557 ? -22.972 -9.346 -4.580 1.00 96.19 557 LEU A O 1
ATOM 4167 N N . PRO A 1 558 ? -22.995 -8.975 -6.806 1.00 95.38 558 PRO A N 1
ATOM 4168 C CA . PRO A 1 558 ? -23.634 -7.663 -6.688 1.00 95.38 558 PRO A CA 1
ATOM 4169 C C . PRO A 1 558 ? -24.932 -7.691 -5.870 1.00 95.38 558 PRO A C 1
ATOM 4171 O O . PRO A 1 558 ? -25.083 -6.912 -4.935 1.00 95.38 558 PRO A O 1
ATOM 4174 N N . SER A 1 559 ? -25.825 -8.652 -6.129 1.00 95.38 559 SER A N 1
ATOM 4175 C CA . SER A 1 559 ? -27.101 -8.769 -5.407 1.00 95.38 559 SER A CA 1
ATOM 4176 C C . SER A 1 559 ? -26.925 -9.109 -3.922 1.00 95.38 559 SER A C 1
ATOM 4178 O O . SER A 1 559 ? -27.687 -8.636 -3.074 1.00 95.38 559 SER A O 1
ATOM 4180 N N . ILE A 1 560 ? -25.909 -9.911 -3.576 1.00 96.31 560 ILE A N 1
ATOM 4181 C CA . ILE A 1 560 ? -25.593 -10.201 -2.169 1.00 96.31 560 ILE A CA 1
ATOM 4182 C C . ILE A 1 560 ? -25.025 -8.956 -1.484 1.00 96.31 560 ILE A C 1
ATOM 4184 O O . ILE A 1 560 ? -25.400 -8.675 -0.347 1.00 96.31 560 ILE A O 1
ATOM 4188 N N . LEU A 1 561 ? -24.160 -8.193 -2.158 1.00 95.81 561 LEU A N 1
ATOM 4189 C CA . LEU A 1 561 ? -23.594 -6.959 -1.610 1.00 95.81 561 LEU A CA 1
ATOM 4190 C C . LEU A 1 561 ? -24.659 -5.878 -1.397 1.00 95.81 561 LEU A C 1
ATOM 4192 O O . LEU A 1 561 ? -24.623 -5.213 -0.368 1.00 95.81 561 LEU A O 1
ATOM 4196 N N . GLU A 1 562 ? -25.633 -5.741 -2.300 1.00 94.62 562 GLU A N 1
ATOM 4197 C CA . GLU A 1 562 ? -26.786 -4.843 -2.118 1.00 94.62 562 GLU A CA 1
ATOM 4198 C C . GLU A 1 562 ? -27.612 -5.228 -0.881 1.00 94.62 562 GLU A C 1
ATOM 4200 O O . GLU A 1 562 ? -27.980 -4.378 -0.068 1.00 94.62 562 GLU A O 1
ATOM 4205 N N . THR A 1 563 ? -27.853 -6.529 -0.693 1.00 95.06 563 THR A N 1
ATOM 4206 C CA . THR A 1 563 ? -28.572 -7.044 0.483 1.00 95.06 563 THR A CA 1
ATOM 4207 C C . THR A 1 563 ? -27.774 -6.809 1.766 1.00 95.06 563 THR A C 1
ATOM 4209 O O . THR A 1 563 ? -28.319 -6.350 2.770 1.00 95.06 563 THR A O 1
ATOM 4212 N N . LEU A 1 564 ? -26.466 -7.079 1.731 1.00 93.94 564 LEU A N 1
ATOM 4213 C CA . LEU A 1 564 ? -25.560 -6.836 2.848 1.00 93.94 564 LEU A CA 1
ATOM 4214 C C . LEU A 1 564 ? -25.514 -5.351 3.209 1.00 93.94 564 LEU A C 1
ATOM 4216 O O . LEU A 1 564 ? -25.624 -5.021 4.383 1.00 93.94 564 LEU A O 1
ATOM 4220 N N . GLN A 1 565 ? -25.416 -4.459 2.223 1.00 93.12 565 GLN A N 1
ATOM 4221 C CA . GLN A 1 565 ? -25.447 -3.014 2.436 1.00 93.12 565 GLN A CA 1
ATOM 4222 C C . GLN A 1 565 ? -26.727 -2.587 3.163 1.00 93.12 565 GLN A C 1
ATOM 4224 O O . GLN A 1 565 ? -26.646 -1.861 4.151 1.00 93.12 565 GLN A O 1
ATOM 4229 N N . ALA A 1 566 ? -27.894 -3.057 2.710 1.00 91.94 566 ALA A N 1
ATOM 4230 C CA . ALA A 1 566 ? -29.173 -2.721 3.332 1.00 91.94 566 ALA A CA 1
ATOM 4231 C C . ALA A 1 566 ? -29.241 -3.186 4.796 1.00 91.94 566 ALA A C 1
ATOM 4233 O O . ALA A 1 566 ? -29.697 -2.445 5.665 1.00 91.94 566 ALA A O 1
ATOM 4234 N N . ILE A 1 567 ? -28.744 -4.390 5.087 1.00 90.75 567 ILE A N 1
ATOM 4235 C CA . ILE A 1 567 ? -28.706 -4.935 6.450 1.00 90.75 567 ILE A CA 1
ATOM 4236 C C . ILE A 1 567 ? -27.732 -4.140 7.320 1.00 90.75 567 ILE A C 1
ATOM 4238 O O . ILE A 1 567 ? -28.089 -3.737 8.426 1.00 90.75 567 ILE A O 1
ATOM 4242 N N . LEU A 1 568 ? -26.533 -3.841 6.820 1.00 89.81 568 LEU A N 1
ATOM 4243 C CA . LEU A 1 568 ? -25.557 -3.039 7.557 1.00 89.81 568 LEU A CA 1
ATOM 4244 C C . LEU A 1 568 ? -26.085 -1.648 7.873 1.00 89.81 568 LEU A C 1
ATOM 4246 O O . LEU A 1 568 ? -25.914 -1.180 8.993 1.00 89.81 568 LEU A O 1
ATOM 4250 N N . GLN A 1 569 ? -26.789 -1.024 6.932 1.00 89.94 569 GLN A N 1
ATOM 4251 C CA . GLN A 1 569 ? -27.406 0.275 7.152 1.00 89.94 569 GLN A CA 1
ATOM 4252 C C . GLN A 1 569 ? -28.442 0.238 8.285 1.00 89.94 569 GLN A C 1
ATOM 4254 O O . GLN A 1 569 ? -28.545 1.197 9.043 1.00 89.94 569 GLN A O 1
ATOM 4259 N N . VAL A 1 570 ? -29.183 -0.864 8.438 1.00 89.69 570 VAL A N 1
ATOM 4260 C CA . VAL A 1 570 ? -30.150 -1.038 9.534 1.00 89.69 570 VAL A CA 1
ATOM 4261 C C . VAL A 1 570 ? -29.447 -1.294 10.869 1.00 89.69 570 VAL A C 1
ATOM 4263 O O . VAL A 1 570 ? -29.787 -0.659 11.865 1.00 89.69 570 VAL A O 1
ATOM 4266 N N . HIS A 1 571 ? -28.461 -2.193 10.905 1.00 85.25 571 HIS A N 1
ATOM 4267 C CA . HIS A 1 571 ? -27.784 -2.586 12.147 1.00 85.25 571 HIS A CA 1
ATOM 4268 C C . HIS A 1 571 ? -26.827 -1.515 12.686 1.00 85.25 571 HIS A C 1
ATOM 4270 O O . HIS A 1 571 ? -26.676 -1.371 13.898 1.00 85.25 571 HIS A O 1
ATOM 4276 N N . LEU A 1 572 ? -26.193 -0.746 11.799 1.00 84.62 572 LEU A N 1
ATOM 4277 C CA . LEU A 1 572 ? -25.196 0.263 12.161 1.00 84.62 572 LEU A CA 1
ATOM 4278 C C . LEU A 1 572 ? -25.769 1.683 12.233 1.00 84.62 572 LEU A C 1
ATOM 4280 O O . LEU A 1 572 ? -25.031 2.607 12.570 1.00 84.62 572 LEU A O 1
ATOM 4284 N N . ALA A 1 573 ? -27.075 1.867 11.999 1.00 80.44 573 ALA A N 1
ATOM 4285 C CA . ALA A 1 573 ? -27.748 3.157 12.179 1.00 80.44 573 ALA A CA 1
ATOM 4286 C C . ALA A 1 573 ? -27.549 3.742 13.592 1.00 80.44 573 ALA A C 1
ATOM 4288 O O . ALA A 1 573 ? -27.581 4.957 13.768 1.00 80.44 573 ALA A O 1
ATOM 4289 N N . SER A 1 574 ? -27.323 2.889 14.595 1.00 73.38 574 SER A N 1
ATOM 4290 C CA . SER A 1 574 ? -27.046 3.286 15.979 1.00 73.38 574 SER A CA 1
ATOM 4291 C C . SER A 1 574 ? -25.580 3.645 16.266 1.00 73.38 574 SER A C 1
ATOM 4293 O O . SER A 1 574 ? -25.322 4.277 17.284 1.00 73.38 574 SER A O 1
ATOM 4295 N N . HIS A 1 575 ? -24.628 3.287 15.396 1.00 70.06 575 HIS A N 1
ATOM 4296 C CA . HIS A 1 575 ? -23.179 3.343 15.667 1.00 70.06 575 HIS A CA 1
ATOM 4297 C C . HIS A 1 575 ? -22.456 4.497 14.946 1.00 70.06 575 HIS A C 1
ATOM 4299 O O . HIS A 1 575 ? -21.276 4.385 14.630 1.00 70.06 575 HIS A O 1
ATOM 4305 N N . GLN A 1 576 ? -23.161 5.591 14.625 1.00 69.88 576 GLN A N 1
ATOM 4306 C CA . GLN A 1 576 ? -22.607 6.743 13.882 1.00 69.88 576 GLN A CA 1
ATOM 4307 C C . GLN A 1 576 ? -21.925 6.367 12.548 1.00 69.88 576 GLN A C 1
ATOM 4309 O O . GLN A 1 576 ? -21.068 7.096 12.044 1.00 69.88 576 GLN A O 1
ATOM 4314 N N . ALA A 1 577 ? -22.303 5.230 11.957 1.00 71.06 577 ALA A N 1
ATOM 4315 C CA . ALA A 1 577 ? -21.825 4.853 10.638 1.00 71.06 577 ALA A CA 1
ATOM 4316 C C . ALA A 1 577 ? -22.404 5.824 9.598 1.00 71.06 577 ALA A C 1
ATOM 4318 O O . ALA A 1 577 ? -23.610 6.076 9.562 1.00 71.06 577 ALA A O 1
ATOM 4319 N N . GLY A 1 578 ? -21.514 6.400 8.794 1.00 72.88 578 GLY A N 1
ATOM 4320 C CA . GLY A 1 578 ? -21.812 7.369 7.751 1.00 72.88 578 GLY A CA 1
ATOM 4321 C C . GLY A 1 578 ? -22.409 6.726 6.501 1.00 72.88 578 GLY A C 1
ATOM 4322 O O . GLY A 1 578 ? -23.149 5.746 6.551 1.00 72.88 578 GLY A O 1
ATOM 4323 N N . ASN A 1 579 ? -22.113 7.309 5.341 1.00 82.50 579 ASN A N 1
ATOM 4324 C CA . ASN A 1 579 ? -22.696 6.869 4.078 1.00 82.50 579 ASN A CA 1
ATOM 4325 C C . ASN A 1 579 ? -22.230 5.456 3.699 1.00 82.50 579 ASN A C 1
ATOM 4327 O O . ASN A 1 579 ? -21.038 5.156 3.700 1.00 82.50 579 ASN A O 1
ATOM 4331 N N . PHE A 1 580 ? -23.187 4.617 3.303 1.00 88.38 580 PHE A N 1
ATOM 4332 C CA . PHE A 1 580 ? -22.944 3.292 2.740 1.00 88.38 580 PHE A CA 1
ATOM 4333 C C . PHE A 1 580 ? -23.063 3.355 1.219 1.00 88.38 580 PHE A C 1
ATOM 4335 O O . PHE A 1 580 ? -24.056 3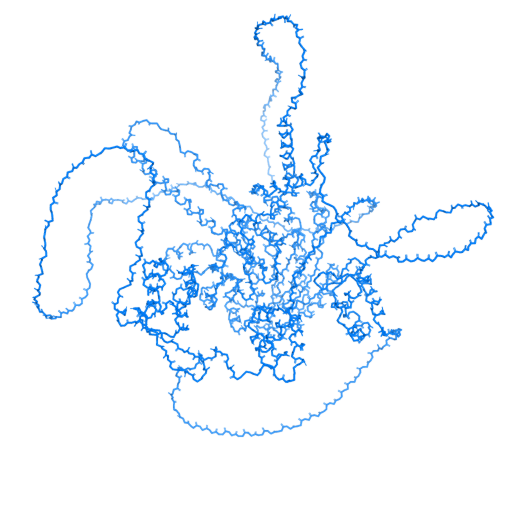.871 0.699 1.00 88.38 580 PHE A O 1
ATOM 4342 N N . CYS A 1 581 ? -22.120 2.763 0.496 1.00 86.12 581 CYS A N 1
ATOM 4343 C CA . CYS A 1 581 ? -22.237 2.557 -0.945 1.00 86.12 581 CYS A CA 1
ATOM 4344 C C . CYS A 1 581 ? -21.653 1.206 -1.361 1.00 86.12 581 CYS A C 1
ATOM 4346 O O . CYS A 1 581 ? -20.726 0.694 -0.740 1.00 86.12 581 CYS A O 1
ATOM 4348 N N . VAL A 1 582 ? -22.179 0.608 -2.429 1.00 83.94 582 VAL A N 1
ATOM 4349 C CA . VAL A 1 582 ? -21.468 -0.485 -3.104 1.00 83.94 582 VAL A CA 1
ATOM 4350 C C . VAL A 1 582 ? -20.304 0.138 -3.871 1.00 83.94 582 VAL A C 1
ATOM 4352 O O . VAL A 1 582 ? -20.487 1.140 -4.567 1.00 83.94 582 VAL A O 1
ATOM 4355 N N . GLY A 1 583 ? -19.105 -0.426 -3.728 1.00 82.25 583 GLY A N 1
ATOM 4356 C CA . GLY A 1 583 ? -17.932 0.017 -4.476 1.00 82.25 583 GLY A CA 1
ATOM 4357 C C . GLY A 1 583 ? -18.209 -0.007 -5.980 1.00 82.25 583 GLY A C 1
ATOM 4358 O O . GLY A 1 583 ? -18.904 -0.895 -6.471 1.00 82.25 583 GLY A O 1
ATOM 4359 N N . GLY A 1 584 ? -17.670 0.961 -6.725 1.00 82.81 584 GLY A N 1
ATOM 4360 C CA . GLY A 1 584 ? -17.956 1.106 -8.161 1.00 82.81 584 GLY A CA 1
ATOM 4361 C C . GLY A 1 584 ? -17.548 -0.095 -9.027 1.00 82.81 584 GLY A C 1
ATOM 4362 O O . GLY A 1 584 ? -18.023 -0.222 -10.150 1.00 82.81 584 GLY A O 1
ATOM 4363 N N . ASP A 1 585 ? -16.703 -0.987 -8.508 1.00 85.31 585 ASP A N 1
ATOM 4364 C CA . ASP A 1 585 ? -16.296 -2.246 -9.141 1.00 85.31 585 ASP A CA 1
ATOM 4365 C C . ASP A 1 585 ? -17.224 -3.435 -8.808 1.00 85.31 585 ASP A C 1
ATOM 4367 O O . ASP A 1 585 ? -17.029 -4.543 -9.306 1.00 85.31 585 ASP A O 1
ATOM 4371 N N . GLY A 1 586 ? -18.226 -3.231 -7.948 1.00 88.44 586 GLY A N 1
ATOM 4372 C CA . GLY A 1 586 ? -19.151 -4.272 -7.507 1.00 88.44 586 GLY A CA 1
ATOM 4373 C C . GLY A 1 586 ? -18.490 -5.393 -6.701 1.00 88.44 586 GLY A C 1
ATOM 4374 O O . GLY A 1 586 ? -19.053 -6.483 -6.618 1.00 88.44 586 GLY A O 1
ATOM 4375 N N . SER A 1 587 ? -17.296 -5.171 -6.137 1.00 91.12 587 SER A N 1
ATOM 4376 C CA . SER A 1 587 ? -16.549 -6.209 -5.407 1.00 91.12 587 SER A CA 1
ATOM 4377 C C . SER A 1 587 ? -16.677 -6.114 -3.882 1.00 91.12 587 SER A C 1
ATOM 4379 O O . SER A 1 587 ? -16.218 -7.005 -3.166 1.00 91.12 587 SER A O 1
ATOM 4381 N N . GLY A 1 588 ? -17.291 -5.050 -3.359 1.00 94.19 588 GLY A N 1
ATOM 4382 C CA . GLY A 1 588 ? -17.509 -4.880 -1.924 1.00 94.19 588 GLY A CA 1
ATOM 4383 C C . GLY A 1 588 ? -18.446 -3.730 -1.567 1.00 94.19 588 GLY A C 1
ATOM 4384 O O . GLY A 1 588 ? -18.836 -2.940 -2.424 1.00 94.19 588 GLY A O 1
ATOM 4385 N N . VAL A 1 589 ? -18.779 -3.635 -0.282 1.00 93.56 589 VAL A N 1
ATOM 4386 C CA . VAL A 1 589 ? -19.500 -2.510 0.326 1.00 93.56 589 VAL A CA 1
ATOM 4387 C C . VAL A 1 589 ? -18.480 -1.573 0.967 1.00 93.56 589 VAL A C 1
ATOM 4389 O O . VAL A 1 589 ? -17.624 -2.019 1.725 1.00 93.56 589 VAL A O 1
ATOM 4392 N N . CYS A 1 590 ? -18.564 -0.284 0.671 1.00 93.06 590 CYS A N 1
ATOM 4393 C CA . CYS A 1 590 ? -17.772 0.764 1.297 1.00 93.06 590 CYS A CA 1
ATOM 4394 C C . CYS A 1 590 ? -18.642 1.530 2.296 1.00 93.06 590 CYS A C 1
ATOM 4396 O O . CYS A 1 590 ? -19.810 1.822 2.026 1.00 93.06 590 CYS A O 1
ATOM 4398 N N . LEU A 1 591 ? -18.064 1.862 3.444 1.00 93.62 591 LEU A N 1
ATOM 4399 C CA . LEU A 1 591 ? -18.698 2.692 4.457 1.00 93.62 591 LEU A CA 1
ATOM 4400 C C . LEU A 1 591 ? -17.657 3.573 5.144 1.00 93.62 591 LEU A C 1
ATOM 4402 O O . LEU A 1 591 ? -16.482 3.216 5.242 1.00 93.62 591 LEU A O 1
ATOM 4406 N N . GLU A 1 592 ? -18.102 4.724 5.622 1.00 90.94 592 GLU A N 1
ATOM 4407 C CA . GLU A 1 592 ? -17.291 5.637 6.425 1.00 90.94 592 GLU A CA 1
ATOM 4408 C C . GLU A 1 592 ? -17.770 5.574 7.870 1.00 90.94 592 GLU A C 1
ATOM 4410 O O . GLU A 1 592 ? -18.967 5.646 8.131 1.00 90.94 592 GLU A O 1
ATOM 4415 N N . MET A 1 593 ? -16.852 5.427 8.818 1.00 89.94 593 MET A N 1
ATOM 4416 C CA . MET A 1 593 ? -17.149 5.483 10.248 1.00 89.94 593 MET A CA 1
ATOM 4417 C C . MET A 1 593 ? -16.363 6.616 10.878 1.00 89.94 593 MET A C 1
ATOM 4419 O O . MET A 1 593 ? -15.189 6.804 10.577 1.00 89.94 593 MET A O 1
ATOM 4423 N N . VAL A 1 594 ? -16.989 7.354 11.785 1.00 87.56 594 VAL A N 1
ATOM 4424 C CA . VAL A 1 594 ? -16.250 8.234 12.689 1.00 87.56 594 VAL A CA 1
ATOM 4425 C C . VAL A 1 594 ? -15.888 7.381 13.903 1.00 87.56 594 VAL A C 1
ATOM 4427 O O . VAL A 1 594 ? -16.803 6.897 14.569 1.00 87.56 594 VAL A O 1
ATOM 4430 N N . PRO A 1 595 ? -14.596 7.111 14.169 1.00 84.19 595 PRO A N 1
ATOM 4431 C CA . PRO A 1 595 ? -14.208 6.362 15.356 1.00 84.19 595 PRO A CA 1
ATOM 4432 C C . PRO A 1 595 ? -14.738 7.066 16.605 1.00 84.19 595 PRO A C 1
ATOM 4434 O O . PRO A 1 595 ? -14.669 8.295 16.697 1.00 84.19 595 PRO A O 1
ATOM 4437 N N . GLU A 1 596 ? -15.254 6.303 17.567 1.00 81.38 596 GLU A N 1
ATOM 4438 C CA . GLU A 1 596 ? -15.700 6.891 18.828 1.00 81.38 596 GLU A CA 1
ATOM 4439 C C . GLU A 1 596 ? -14.534 7.612 19.503 1.00 81.38 596 GLU A C 1
ATOM 4441 O O . GLU A 1 596 ? -13.411 7.104 19.551 1.00 81.38 596 GLU A O 1
ATOM 4446 N N . LYS A 1 597 ? -14.784 8.815 20.027 1.00 79.69 597 LYS A N 1
ATOM 4447 C CA . LYS A 1 597 ? -13.746 9.551 20.747 1.00 79.69 597 LYS A CA 1
ATOM 4448 C C . LYS A 1 597 ? -13.277 8.709 21.937 1.00 79.69 597 LYS A C 1
ATOM 4450 O O . LYS A 1 597 ? -14.125 8.173 22.653 1.00 79.69 597 LYS A O 1
ATOM 4455 N N . PRO A 1 598 ? -11.958 8.589 22.173 1.00 70.94 598 PRO A N 1
ATOM 4456 C CA . PRO A 1 598 ? -11.461 7.806 23.293 1.00 70.94 598 PRO A CA 1
ATOM 4457 C C . PRO A 1 598 ? -12.064 8.339 24.601 1.00 70.94 598 PRO A C 1
ATOM 4459 O O . PRO A 1 598 ? -12.073 9.547 24.856 1.00 70.94 598 PRO A O 1
ATOM 4462 N N . VAL A 1 599 ? -12.617 7.436 25.414 1.00 71.62 599 VAL A N 1
ATOM 4463 C CA . VAL A 1 599 ? -13.236 7.785 26.698 1.00 71.62 599 VAL A CA 1
ATOM 4464 C C . VAL A 1 599 ? -12.167 8.422 27.585 1.00 71.62 599 VAL A C 1
ATOM 4466 O O . VAL A 1 599 ? -11.087 7.858 27.729 1.00 71.62 599 VAL A O 1
ATOM 4469 N N . ARG A 1 600 ? -12.464 9.583 28.197 1.00 68.62 600 ARG A N 1
ATOM 4470 C CA . ARG A 1 600 ? -11.498 10.434 28.936 1.00 68.62 600 ARG A CA 1
ATOM 4471 C C . ARG A 1 600 ? -10.508 9.668 29.834 1.00 68.62 600 ARG A C 1
ATOM 4473 O O . ARG A 1 600 ? -9.354 10.066 29.903 1.00 68.62 600 ARG A O 1
ATOM 4480 N N . ARG A 1 601 ? -10.932 8.561 30.456 1.00 66.62 601 ARG A N 1
ATOM 4481 C CA . ARG A 1 601 ? -10.110 7.749 31.374 1.00 66.62 601 ARG A CA 1
ATOM 4482 C C . ARG A 1 601 ? -8.897 7.079 30.713 1.00 66.62 601 ARG A C 1
ATOM 4484 O O . ARG A 1 601 ? -7.884 6.898 31.373 1.00 66.62 601 ARG A O 1
ATOM 4491 N N . ASP A 1 602 ? -8.962 6.754 29.421 1.00 61.16 602 ASP A N 1
ATOM 4492 C CA . ASP A 1 602 ? -7.832 6.141 28.695 1.00 61.16 602 ASP A CA 1
ATOM 4493 C C . ASP A 1 602 ? -6.817 7.185 28.191 1.00 61.16 602 ASP A C 1
ATOM 4495 O O . ASP A 1 602 ? -5.777 6.848 27.622 1.00 61.16 602 ASP A O 1
ATOM 4499 N N . VAL A 1 603 ? -7.129 8.471 28.379 1.00 64.19 603 VAL A N 1
ATOM 4500 C CA . VAL A 1 603 ? -6.465 9.624 27.756 1.00 64.19 603 VAL A CA 1
ATOM 4501 C C . VAL A 1 603 ? -5.720 10.463 28.804 1.00 64.19 603 VAL A C 1
ATOM 4503 O O . VAL A 1 603 ? -5.113 11.475 28.456 1.00 64.19 603 VAL A O 1
ATOM 4506 N N . ASP A 1 604 ? -5.710 10.057 30.079 1.00 70.50 604 ASP A N 1
ATOM 4507 C CA . ASP A 1 604 ? -5.160 10.825 31.214 1.00 70.50 604 ASP A CA 1
ATOM 4508 C C . ASP A 1 604 ? -3.623 11.029 31.187 1.00 70.50 604 ASP A C 1
ATOM 4510 O O . ASP A 1 604 ? -3.042 11.566 32.125 1.00 70.50 604 ASP A O 1
ATOM 4514 N N . GLY A 1 605 ? -2.954 10.693 30.078 1.00 77.12 605 GLY A N 1
ATOM 4515 C CA . GLY A 1 605 ? -1.550 11.024 29.811 1.00 77.12 605 GLY A CA 1
ATOM 4516 C C . GLY A 1 605 ? -1.257 11.597 28.419 1.00 77.12 605 GLY A C 1
ATOM 4517 O O . GLY A 1 605 ? -0.088 11.810 28.108 1.00 77.12 605 GLY A O 1
ATOM 4518 N N . LEU A 1 606 ? -2.266 11.832 27.568 1.00 78.00 606 LEU A N 1
ATOM 4519 C CA . LEU A 1 606 ? -2.042 12.445 26.251 1.00 78.00 606 LEU A CA 1
ATOM 4520 C C . LEU A 1 606 ? -2.022 13.969 26.386 1.00 78.00 606 LEU A C 1
ATOM 4522 O O . LEU A 1 606 ? -2.913 14.546 27.013 1.00 78.00 606 LEU A O 1
ATOM 4526 N N . GLY A 1 607 ? -1.027 14.613 25.776 1.00 84.75 607 GLY A N 1
ATOM 4527 C CA . GLY A 1 607 ? -0.972 16.072 25.691 1.00 84.75 607 GLY A CA 1
ATOM 4528 C C . GLY A 1 607 ? -2.150 16.635 24.891 1.00 84.75 607 GLY A C 1
ATOM 4529 O O . GLY A 1 607 ? -2.679 15.970 23.997 1.00 84.75 607 GLY A O 1
ATOM 4530 N N . ASP A 1 608 ? -2.549 17.873 25.186 1.00 86.75 608 ASP A N 1
ATOM 4531 C CA . ASP A 1 608 ? -3.680 18.534 24.516 1.00 86.75 608 ASP A CA 1
ATOM 4532 C C . ASP A 1 608 ? -3.497 18.623 22.991 1.00 86.75 608 ASP A C 1
ATOM 4534 O O . ASP A 1 608 ? -4.471 18.527 22.247 1.00 86.75 608 ASP A O 1
ATOM 4538 N N . GLU A 1 609 ? -2.251 18.711 22.510 1.00 85.75 609 GLU A N 1
ATOM 4539 C CA . GLU A 1 609 ? -1.939 18.682 21.076 1.00 85.75 609 GLU A CA 1
ATOM 4540 C C . GLU A 1 609 ? -2.268 17.331 20.425 1.00 85.75 609 GLU A C 1
ATOM 4542 O O . GLU A 1 609 ? -2.832 17.298 19.334 1.00 85.75 609 GLU A O 1
ATOM 4547 N N . GLU A 1 610 ? -1.962 16.205 21.081 1.00 83.69 610 GLU A N 1
ATOM 4548 C CA . GLU A 1 610 ? -2.282 14.881 20.534 1.00 83.69 610 GLU A CA 1
ATOM 4549 C C . GLU A 1 610 ? -3.795 14.651 20.508 1.00 83.69 610 GLU A C 1
ATOM 4551 O O . GLU A 1 610 ? -4.321 14.104 19.540 1.00 83.69 610 GLU A O 1
ATOM 4556 N N . ARG A 1 611 ? -4.512 15.142 21.523 1.00 85.75 611 ARG A N 1
ATOM 4557 C CA . ARG A 1 611 ? -5.981 15.105 21.561 1.00 85.75 611 ARG A CA 1
ATOM 4558 C C . ARG A 1 611 ? -6.597 15.907 20.415 1.00 85.75 611 ARG A C 1
ATOM 4560 O O . ARG A 1 611 ? -7.444 15.376 19.706 1.00 85.75 611 ARG A O 1
ATOM 4567 N N . ASP A 1 612 ? -6.130 17.135 20.191 1.00 87.50 612 ASP A N 1
ATOM 4568 C CA . ASP A 1 612 ? -6.589 17.986 19.085 1.00 87.50 612 ASP A CA 1
ATOM 4569 C C . ASP A 1 612 ? -6.280 17.360 17.712 1.00 87.50 612 ASP A C 1
ATOM 4571 O O . ASP A 1 612 ? -7.091 17.431 16.790 1.00 87.50 612 ASP A O 1
ATOM 4575 N N . MET A 1 613 ? -5.140 16.675 17.571 1.00 85.62 613 MET A N 1
ATOM 4576 C CA . MET A 1 613 ? -4.819 15.924 16.354 1.00 85.62 613 MET A CA 1
ATOM 4577 C C . MET A 1 613 ? -5.742 14.718 16.137 1.00 85.62 613 MET A C 1
ATOM 4579 O O . MET A 1 613 ? -6.170 14.487 15.007 1.00 85.62 613 MET A O 1
ATOM 4583 N N . ILE A 1 614 ? -6.069 13.964 17.192 1.00 85.44 614 ILE A N 1
ATOM 4584 C CA . ILE A 1 614 ? -7.012 12.834 17.125 1.00 85.44 614 ILE A CA 1
ATOM 4585 C C . ILE A 1 614 ? -8.420 13.326 16.788 1.00 85.44 614 ILE A C 1
ATOM 4587 O O . ILE A 1 614 ? -9.096 12.715 15.966 1.00 85.44 614 ILE A O 1
ATOM 4591 N N . ASP A 1 615 ? -8.843 14.448 17.368 1.00 85.69 615 ASP A N 1
ATOM 4592 C CA . ASP A 1 615 ? -10.134 15.075 17.075 1.00 85.69 615 ASP A CA 1
ATOM 4593 C C . ASP A 1 615 ? -10.233 15.580 15.627 1.00 85.69 615 ASP A C 1
ATOM 4595 O O . ASP A 1 615 ? -11.329 15.660 15.071 1.00 85.69 615 ASP A O 1
ATOM 4599 N N . LYS A 1 616 ? -9.091 15.895 15.003 1.00 87.94 616 LYS A N 1
ATOM 4600 C CA . LYS A 1 616 ? -8.975 16.280 13.588 1.00 87.94 616 LYS A CA 1
ATOM 4601 C C . LYS A 1 616 ? -8.721 15.103 12.649 1.00 87.94 616 LYS A C 1
ATOM 4603 O O . LYS A 1 616 ? -8.612 15.330 11.441 1.00 87.94 616 LYS A O 1
ATOM 4608 N N . ALA A 1 617 ? -8.591 13.882 13.167 1.00 89.38 617 ALA A N 1
ATOM 4609 C CA . ALA A 1 617 ? -8.370 12.715 12.329 1.00 89.38 617 ALA A CA 1
ATOM 4610 C C . ALA A 1 617 ? -9.550 12.521 11.365 1.00 89.38 617 ALA A C 1
ATOM 4612 O O . ALA A 1 617 ? -10.708 12.780 11.700 1.00 89.38 617 ALA A O 1
ATOM 4613 N N . GLY A 1 618 ? -9.237 12.089 10.143 1.00 87.81 618 GLY A N 1
ATOM 4614 C CA . GLY A 1 618 ? -10.253 11.824 9.128 1.00 87.81 618 GLY A CA 1
ATOM 4615 C C . GLY A 1 618 ? -11.183 10.664 9.512 1.00 87.81 618 GLY A C 1
ATOM 4616 O O . GLY A 1 618 ? -10.892 9.908 10.445 1.00 87.81 618 GLY A O 1
ATOM 4617 N N . PRO A 1 619 ? -12.299 10.484 8.784 1.00 92.44 619 PRO A N 1
ATOM 4618 C CA . PRO A 1 619 ? -13.142 9.312 8.966 1.00 92.44 619 PRO A CA 1
ATOM 4619 C C . PRO A 1 619 ? -12.360 8.027 8.659 1.00 92.44 619 PRO A C 1
ATOM 4621 O O . PRO A 1 619 ? -11.475 7.987 7.803 1.00 92.44 619 PRO A O 1
ATOM 4624 N N . LEU A 1 620 ? -12.724 6.954 9.350 1.00 94.44 620 LEU A N 1
ATOM 4625 C CA . LEU A 1 620 ? -12.268 5.604 9.068 1.00 94.44 620 LEU A CA 1
ATOM 4626 C C . LEU A 1 620 ? -13.011 5.066 7.840 1.00 94.44 620 LEU A C 1
ATOM 4628 O O . LEU A 1 620 ? -14.222 4.842 7.880 1.00 94.44 620 LEU A O 1
ATOM 4632 N N . HIS A 1 621 ? -12.279 4.808 6.760 1.00 95.62 621 HIS A N 1
ATOM 4633 C CA . HIS A 1 621 ? -12.833 4.208 5.549 1.00 95.62 621 HIS A CA 1
ATOM 4634 C C . HIS A 1 621 ? -12.783 2.680 5.641 1.00 95.62 621 HIS A C 1
ATOM 4636 O O . HIS A 1 621 ? -11.707 2.082 5.672 1.00 95.62 621 HIS A O 1
ATOM 4642 N N . ILE A 1 622 ? -13.941 2.024 5.662 1.00 96.62 622 ILE A N 1
ATOM 4643 C CA . ILE A 1 622 ? -14.037 0.566 5.755 1.00 96.62 622 ILE A CA 1
ATOM 4644 C C . ILE A 1 622 ? -14.573 -0.001 4.447 1.00 96.62 622 ILE A C 1
ATOM 4646 O O . ILE A 1 622 ? -15.616 0.415 3.941 1.00 96.62 622 ILE A O 1
ATOM 4650 N N . ARG A 1 623 ? -13.878 -1.007 3.921 1.00 96.94 623 ARG A N 1
ATOM 4651 C CA . ARG A 1 623 ? -14.335 -1.814 2.793 1.00 96.94 623 ARG A CA 1
ATOM 4652 C C . ARG A 1 623 ? -14.645 -3.226 3.264 1.00 96.94 623 ARG A C 1
ATOM 4654 O O . ARG A 1 623 ? -13.773 -3.894 3.805 1.00 96.94 623 ARG A O 1
ATOM 4661 N N . ILE A 1 624 ? -15.860 -3.695 3.023 1.00 97.56 624 ILE A N 1
ATOM 4662 C CA . ILE A 1 624 ? -16.306 -5.054 3.326 1.00 97.56 624 ILE A CA 1
ATOM 4663 C C . ILE A 1 624 ? -16.392 -5.841 2.018 1.00 97.56 624 ILE A C 1
ATOM 4665 O O . ILE A 1 624 ? -17.089 -5.436 1.089 1.00 97.56 624 ILE A O 1
ATOM 4669 N N . GLN A 1 625 ? -15.694 -6.968 1.936 1.00 98.00 625 GLN A N 1
ATOM 4670 C CA . GLN A 1 625 ? -15.715 -7.874 0.788 1.00 98.00 625 GLN A CA 1
ATOM 4671 C C . GLN A 1 625 ? -16.151 -9.275 1.216 1.00 98.00 625 GLN A C 1
ATOM 4673 O O . GLN A 1 625 ? -16.027 -9.661 2.379 1.00 98.00 625 GLN A O 1
ATOM 4678 N N . LEU A 1 626 ? -16.662 -10.043 0.259 1.00 98.12 626 LEU A N 1
ATOM 4679 C CA . LEU A 1 626 ? -17.057 -11.432 0.464 1.00 98.12 626 LEU A CA 1
ATOM 4680 C C . LEU A 1 626 ? -16.092 -12.345 -0.279 1.00 98.12 626 LEU A C 1
ATOM 4682 O O . LEU A 1 626 ? -15.704 -12.052 -1.408 1.00 98.12 626 LEU A O 1
ATOM 4686 N N . SER A 1 627 ? -15.752 -13.469 0.339 1.00 98.00 627 SER A N 1
ATOM 4687 C CA . SER A 1 627 ? -15.010 -14.541 -0.313 1.00 98.00 627 SER A CA 1
ATOM 4688 C C . SER A 1 627 ? -15.650 -15.887 0.007 1.00 98.00 627 SER A C 1
ATOM 4690 O O . SER A 1 627 ? -16.000 -16.131 1.166 1.00 98.00 627 SER A O 1
ATOM 4692 N N . PRO A 1 628 ? -15.775 -16.803 -0.968 1.00 97.75 628 PRO A N 1
ATOM 4693 C CA . PRO A 1 628 ? -16.014 -18.201 -0.648 1.00 97.75 628 PRO A CA 1
ATOM 4694 C C . PRO A 1 628 ? -14.832 -18.777 0.147 1.00 97.75 628 PRO A C 1
ATOM 4696 O O . PRO A 1 628 ? -13.695 -18.303 0.052 1.00 97.75 628 PRO A O 1
ATOM 4699 N N . VAL A 1 629 ? -15.111 -19.815 0.934 1.00 97.31 629 VAL A N 1
ATOM 4700 C CA . VAL A 1 629 ? -14.083 -20.576 1.654 1.00 97.31 629 VAL A CA 1
ATOM 4701 C C . VAL A 1 629 ? -13.428 -21.575 0.705 1.00 97.31 629 VAL A C 1
ATOM 4703 O O . VAL A 1 629 ? -14.087 -22.471 0.180 1.00 97.31 629 VAL A O 1
ATOM 4706 N N . TYR A 1 630 ? -12.112 -21.467 0.548 1.00 96.19 630 TYR A N 1
ATOM 4707 C CA . TYR A 1 630 ? -11.308 -22.424 -0.206 1.00 96.19 630 TYR A CA 1
ATOM 4708 C C . TYR A 1 630 ? -10.707 -23.463 0.738 1.00 96.19 630 TYR A C 1
ATOM 4710 O O . TYR A 1 630 ? -10.146 -23.117 1.775 1.00 96.19 630 TYR A O 1
ATOM 4718 N N . ALA A 1 631 ? -10.816 -24.745 0.382 1.00 93.38 631 ALA A N 1
ATOM 4719 C CA . ALA A 1 631 ? -10.303 -25.834 1.216 1.00 93.38 631 ALA A CA 1
ATOM 4720 C C . ALA A 1 631 ? -8.768 -25.832 1.292 1.00 93.38 631 ALA A C 1
ATOM 4722 O O . ALA A 1 631 ? -8.194 -26.168 2.324 1.00 93.38 631 ALA A O 1
ATOM 4723 N N . THR A 1 632 ? -8.109 -25.458 0.193 1.00 91.94 632 THR A N 1
ATOM 4724 C CA . THR A 1 632 ? -6.648 -25.361 0.085 1.00 91.94 632 THR A CA 1
ATOM 4725 C C . THR A 1 632 ? -6.246 -24.169 -0.790 1.00 91.94 632 THR A C 1
ATOM 4727 O O . THR A 1 632 ? -7.011 -23.804 -1.692 1.00 91.94 632 THR A O 1
ATOM 4730 N N . PRO A 1 633 ? -5.039 -23.594 -0.617 1.00 89.81 633 PRO A N 1
ATOM 4731 C CA . PRO A 1 633 ? -4.520 -22.557 -1.515 1.00 89.81 633 PRO A CA 1
ATOM 4732 C C . PRO A 1 633 ? -4.518 -22.990 -2.987 1.00 89.81 633 PRO A C 1
ATOM 4734 O O . PRO A 1 633 ? -4.948 -22.242 -3.858 1.00 89.81 633 PRO A O 1
ATOM 4737 N N . SER A 1 634 ? -4.162 -24.246 -3.274 1.00 89.25 634 SER A N 1
ATOM 4738 C CA . SER A 1 634 ? -4.181 -24.788 -4.639 1.00 89.25 634 SER A CA 1
ATOM 4739 C C . SER A 1 634 ? -5.578 -24.754 -5.274 1.00 89.25 634 SER A C 1
ATOM 4741 O O . SER A 1 634 ? -5.702 -24.533 -6.477 1.00 89.25 634 SER A O 1
ATOM 4743 N N . SER A 1 635 ? -6.644 -24.933 -4.481 1.00 94.12 635 SER A N 1
ATOM 4744 C CA . SER A 1 635 ? -8.020 -24.820 -4.984 1.00 94.12 635 SER A CA 1
ATOM 4745 C C . SER A 1 635 ? -8.384 -23.382 -5.373 1.00 94.12 635 SER A C 1
ATOM 4747 O O . SER A 1 635 ? -9.048 -23.183 -6.392 1.00 94.12 635 SER A O 1
ATOM 4749 N N . LEU A 1 636 ? -7.887 -22.385 -4.629 1.00 94.69 636 LEU A N 1
ATOM 4750 C CA . LEU A 1 636 ? -8.000 -20.970 -4.991 1.00 94.69 636 LEU A CA 1
ATOM 4751 C C . LEU A 1 636 ? -7.235 -20.692 -6.289 1.00 94.69 636 LEU A C 1
ATOM 4753 O O . LEU A 1 636 ? -7.814 -20.157 -7.231 1.00 94.69 636 LEU A O 1
ATOM 4757 N N . TRP A 1 637 ? -5.978 -21.129 -6.391 1.00 92.62 637 TRP A N 1
ATOM 4758 C CA . TRP A 1 637 ? -5.151 -20.918 -7.587 1.00 92.62 637 TRP A CA 1
ATOM 4759 C C . TRP A 1 637 ? -5.721 -21.583 -8.836 1.00 92.62 637 TRP A C 1
ATOM 4761 O O . TRP A 1 637 ? -5.690 -20.988 -9.914 1.00 92.62 637 TRP A O 1
ATOM 4771 N N . SER A 1 638 ? -6.327 -22.764 -8.700 1.00 93.25 638 SER A N 1
ATOM 4772 C CA . SER A 1 638 ? -7.077 -23.388 -9.792 1.00 93.25 638 SER A CA 1
ATOM 4773 C C . SER A 1 638 ? -8.257 -22.517 -10.235 1.00 93.25 638 SER A C 1
ATOM 4775 O O . SER A 1 638 ? -8.473 -22.350 -11.433 1.00 93.25 638 SER A O 1
ATOM 4777 N N . CYS A 1 639 ? -9.000 -21.921 -9.296 1.00 95.00 639 CYS A N 1
ATOM 4778 C CA . CYS A 1 639 ? -10.111 -21.027 -9.627 1.00 95.00 639 CYS A CA 1
ATOM 4779 C C . CYS A 1 639 ? -9.628 -19.731 -10.294 1.00 95.00 639 CYS A C 1
ATOM 4781 O O . CYS A 1 639 ? -10.239 -19.286 -11.265 1.00 95.00 639 CYS A O 1
ATOM 4783 N N . VAL A 1 640 ? -8.519 -19.144 -9.830 1.00 94.50 640 VAL A N 1
ATOM 4784 C CA . VAL A 1 640 ? -7.913 -17.948 -10.444 1.00 94.50 640 VAL A CA 1
ATOM 4785 C C . VAL A 1 640 ? -7.453 -18.238 -11.873 1.00 94.50 640 VAL A C 1
ATOM 4787 O O . VAL A 1 640 ? -7.701 -17.432 -12.773 1.00 94.50 640 VAL A O 1
ATOM 4790 N N . ARG A 1 641 ? -6.844 -19.407 -12.104 1.00 93.12 641 ARG A N 1
ATOM 4791 C CA . ARG A 1 641 ? -6.390 -19.854 -13.428 1.00 93.12 641 ARG A CA 1
ATOM 4792 C C . ARG A 1 641 ? -7.549 -20.019 -14.411 1.00 93.12 641 ARG A C 1
ATOM 4794 O O . ARG A 1 641 ? -7.444 -19.541 -15.538 1.00 93.12 641 ARG A O 1
ATOM 4801 N N . ASP A 1 642 ? -8.644 -20.629 -13.963 1.00 94.44 642 ASP A N 1
ATOM 4802 C CA . ASP A 1 642 ? -9.869 -20.818 -14.751 1.00 94.44 642 ASP A CA 1
ATOM 4803 C C . ASP A 1 642 ? -10.626 -19.503 -15.014 1.00 94.44 642 ASP A C 1
ATOM 4805 O O . ASP A 1 642 ? -11.470 -19.434 -15.909 1.00 94.44 642 ASP A O 1
ATOM 4809 N N . THR A 1 643 ? -10.368 -18.460 -14.220 1.00 94.75 643 THR A N 1
ATOM 4810 C CA . THR A 1 643 ? -11.107 -17.195 -14.278 1.00 94.75 643 THR A CA 1
ATOM 4811 C C . THR A 1 643 ? -10.463 -16.220 -15.276 1.00 94.75 643 THR A C 1
ATOM 4813 O O . THR A 1 643 ? -9.258 -15.946 -15.182 1.00 94.75 643 THR A O 1
ATOM 4816 N N . PRO A 1 644 ? -11.246 -15.628 -16.205 1.00 93.56 644 PRO A N 1
ATOM 4817 C CA . PRO A 1 644 ? -10.765 -14.582 -17.107 1.00 93.56 644 PRO A CA 1
ATOM 4818 C C . PRO A 1 644 ? -10.120 -13.415 -16.354 1.00 93.56 644 PRO A C 1
ATOM 4820 O O . PRO A 1 644 ? -10.618 -12.998 -15.310 1.00 93.56 644 PRO A O 1
ATOM 4823 N N . GLN A 1 645 ? -9.050 -12.833 -16.906 1.00 88.94 645 GLN A N 1
ATOM 4824 C CA . GLN A 1 645 ? -8.239 -11.806 -16.232 1.00 88.94 645 GLN A CA 1
ATOM 4825 C C . GLN A 1 645 ? -9.062 -10.625 -15.688 1.00 88.94 645 GLN A C 1
ATOM 4827 O O . GLN A 1 645 ? -8.841 -10.195 -14.557 1.00 88.94 645 GLN A O 1
ATOM 4832 N N . HIS A 1 646 ? -10.044 -10.134 -16.450 1.00 90.62 646 HIS A N 1
ATOM 4833 C CA . HIS A 1 646 ? -10.900 -9.018 -16.033 1.00 90.62 646 HIS A CA 1
ATOM 4834 C C . HIS A 1 646 ? -11.815 -9.356 -14.840 1.00 90.62 646 HIS A C 1
ATOM 4836 O O . HIS A 1 646 ? -12.253 -8.445 -14.149 1.00 90.62 646 HIS A O 1
ATOM 4842 N N . LEU A 1 647 ? -12.055 -10.640 -14.542 1.00 94.12 647 LEU A N 1
ATOM 4843 C CA . LEU A 1 647 ? -12.876 -11.109 -13.416 1.00 94.12 647 LEU A CA 1
ATOM 4844 C C . LEU A 1 647 ? -12.053 -11.579 -12.208 1.00 94.12 647 LEU A C 1
ATOM 4846 O O . LEU A 1 647 ? -12.623 -11.865 -11.159 1.00 94.12 647 LEU A O 1
ATOM 4850 N N . ARG A 1 648 ? -10.721 -11.661 -12.316 1.00 93.62 648 ARG A N 1
ATOM 4851 C CA . ARG A 1 648 ? -9.869 -12.165 -11.221 1.00 93.62 648 ARG A CA 1
ATOM 4852 C C . ARG A 1 648 ? -9.907 -11.294 -9.966 1.00 93.62 648 ARG A C 1
ATOM 4854 O O . ARG A 1 648 ? -9.681 -11.807 -8.879 1.00 93.62 648 ARG A O 1
ATOM 4861 N N . HIS A 1 649 ? -10.256 -10.013 -10.091 1.00 93.12 649 HIS A N 1
ATOM 4862 C CA . HIS A 1 649 ? -10.368 -9.098 -8.951 1.00 93.12 649 HIS A CA 1
ATOM 4863 C C . HIS A 1 649 ? -11.430 -9.535 -7.920 1.00 93.12 649 HIS A C 1
ATOM 4865 O O . HIS A 1 649 ? -11.320 -9.187 -6.748 1.00 93.12 649 HIS A O 1
ATOM 4871 N N . TYR A 1 650 ? -12.419 -10.348 -8.316 1.00 95.44 650 TYR A N 1
ATOM 4872 C CA . TYR A 1 650 ? -13.383 -10.945 -7.384 1.00 95.44 650 TYR A CA 1
ATOM 4873 C C . TYR A 1 650 ? -12.781 -12.032 -6.481 1.00 95.44 650 TYR A C 1
ATOM 4875 O O . TYR A 1 650 ? -13.383 -12.384 -5.472 1.00 95.44 650 TYR A O 1
ATOM 4883 N N . LEU A 1 651 ? -11.612 -12.573 -6.837 1.00 96.12 651 LEU A N 1
ATOM 4884 C CA . LEU A 1 651 ? -10.922 -13.631 -6.092 1.00 96.12 651 LEU A CA 1
ATOM 4885 C C . LEU A 1 651 ? -9.846 -13.083 -5.148 1.00 96.12 651 LEU A C 1
ATOM 4887 O O . LEU A 1 651 ? -9.464 -13.769 -4.204 1.00 96.12 651 LEU A O 1
ATOM 4891 N N . THR A 1 652 ? -9.399 -11.841 -5.352 1.00 94.69 652 THR A N 1
ATOM 4892 C CA . THR A 1 652 ? -8.423 -11.152 -4.492 1.00 94.69 652 THR A CA 1
ATOM 4893 C C . THR A 1 652 ? -8.784 -11.155 -2.995 1.00 94.69 652 THR A C 1
ATOM 4895 O O . THR A 1 652 ? -7.879 -11.326 -2.181 1.00 94.69 652 THR A O 1
ATOM 4898 N N . PRO A 1 653 ? -10.062 -11.043 -2.568 1.00 97.12 653 PRO A N 1
ATOM 4899 C CA . PRO A 1 653 ? -10.395 -11.099 -1.143 1.00 97.12 653 PRO A CA 1
ATOM 4900 C C . PRO A 1 653 ? -9.969 -12.413 -0.464 1.00 97.12 653 PRO A C 1
ATOM 4902 O O . PRO A 1 653 ? -9.655 -12.414 0.726 1.00 97.12 653 PRO A O 1
ATOM 4905 N N . ALA A 1 654 ? -9.885 -13.521 -1.210 1.00 96.94 654 ALA A N 1
ATOM 4906 C CA . ALA A 1 654 ? -9.485 -14.823 -0.677 1.00 96.94 654 ALA A CA 1
ATOM 4907 C C . ALA A 1 654 ? -8.025 -14.853 -0.184 1.00 96.94 654 ALA A C 1
ATOM 4909 O O . ALA A 1 654 ? -7.709 -15.592 0.748 1.00 96.94 654 ALA A O 1
ATOM 4910 N N . SER A 1 655 ? -7.140 -14.035 -0.767 1.00 96.06 655 SER A N 1
ATOM 4911 C CA . SER A 1 655 ? -5.725 -13.932 -0.377 1.00 96.06 655 SER A CA 1
ATOM 4912 C C . SER A 1 655 ? -5.443 -12.799 0.620 1.00 96.06 655 SER A C 1
ATOM 4914 O O . SER A 1 655 ? -4.324 -12.687 1.129 1.00 96.06 655 SER A O 1
ATOM 4916 N N . ALA A 1 656 ? -6.453 -11.994 0.977 1.00 96.31 656 ALA A N 1
ATOM 4917 C CA . ALA A 1 656 ? -6.297 -10.807 1.823 1.00 96.31 656 ALA A CA 1
ATOM 4918 C C . ALA A 1 656 ? -5.663 -11.103 3.193 1.00 96.31 656 ALA A C 1
ATOM 4920 O O . ALA A 1 656 ? -4.906 -10.280 3.716 1.00 96.31 656 ALA A O 1
ATOM 4921 N N . LYS A 1 657 ? -5.936 -12.283 3.769 1.00 96.19 657 LYS A N 1
ATOM 4922 C CA . LYS A 1 657 ? -5.340 -12.725 5.039 1.00 96.19 657 LYS A CA 1
ATOM 4923 C C . LYS A 1 657 ? -3.823 -12.836 4.931 1.00 96.19 657 LYS A C 1
ATOM 4925 O O . LYS A 1 657 ? -3.117 -12.261 5.755 1.00 96.19 657 LYS A O 1
ATOM 4930 N N . HIS A 1 658 ? -3.336 -13.524 3.899 1.00 94.81 658 HIS A N 1
ATOM 4931 C CA . HIS A 1 658 ? -1.903 -13.711 3.672 1.00 94.81 658 HIS A CA 1
ATOM 4932 C C . HIS A 1 658 ? -1.226 -12.378 3.349 1.00 94.81 658 HIS A C 1
ATOM 4934 O O . HIS A 1 658 ? -0.252 -12.011 4.004 1.00 94.81 658 HIS A O 1
ATOM 4940 N N . ALA A 1 659 ? -1.811 -11.597 2.432 1.00 95.75 659 ALA A N 1
ATOM 4941 C CA . ALA A 1 659 ? -1.316 -10.269 2.066 1.00 95.75 659 ALA A CA 1
ATOM 4942 C C . ALA A 1 659 ? -1.165 -9.345 3.287 1.00 95.75 659 ALA A C 1
ATOM 4944 O O . ALA A 1 659 ? -0.160 -8.648 3.432 1.00 95.75 659 ALA A O 1
ATOM 4945 N N . THR A 1 660 ? -2.142 -9.377 4.198 1.00 97.00 660 THR A N 1
ATOM 4946 C CA . THR A 1 660 ? -2.107 -8.603 5.444 1.00 97.00 660 THR A CA 1
ATOM 4947 C C . THR A 1 660 ? -1.032 -9.114 6.400 1.00 97.00 660 THR A C 1
ATOM 4949 O O . THR A 1 660 ? -0.275 -8.314 6.947 1.00 97.00 660 THR A O 1
ATOM 4952 N N . GLN A 1 661 ? -0.937 -10.432 6.599 1.00 96.06 661 GLN A N 1
ATOM 4953 C CA . GLN A 1 661 ? 0.022 -11.040 7.526 1.00 96.06 661 GLN A CA 1
ATOM 4954 C C . GLN A 1 661 ? 1.472 -10.744 7.143 1.00 96.06 661 GLN A C 1
ATOM 4956 O O . GLN A 1 661 ? 2.259 -10.403 8.024 1.00 96.06 661 GLN A O 1
ATOM 4961 N N . ILE A 1 662 ? 1.801 -10.780 5.848 1.00 95.69 662 ILE A N 1
ATOM 4962 C CA . ILE A 1 662 ? 3.137 -10.440 5.337 1.00 95.69 662 ILE A CA 1
ATOM 4963 C C . ILE A 1 662 ? 3.599 -9.069 5.833 1.00 95.69 662 ILE A C 1
ATOM 4965 O O . ILE A 1 662 ? 4.748 -8.913 6.244 1.00 95.69 662 ILE A O 1
ATOM 4969 N N . VAL A 1 663 ? 2.708 -8.079 5.811 1.00 97.25 663 VAL A N 1
ATOM 4970 C CA . VAL A 1 663 ? 3.017 -6.704 6.221 1.00 97.25 663 VAL A CA 1
ATOM 4971 C C . VAL A 1 663 ? 2.945 -6.561 7.741 1.00 97.25 663 VAL A C 1
ATOM 4973 O O . VAL A 1 663 ? 3.841 -5.982 8.354 1.00 97.25 663 VAL A O 1
ATOM 4976 N N . ALA A 1 664 ? 1.928 -7.146 8.377 1.00 96.88 664 ALA A N 1
ATOM 4977 C CA . ALA A 1 664 ? 1.727 -7.068 9.823 1.00 96.88 664 ALA A CA 1
ATOM 4978 C C . ALA A 1 664 ? 2.904 -7.662 10.623 1.00 96.88 664 ALA A C 1
ATOM 4980 O O . ALA A 1 664 ? 3.284 -7.108 11.663 1.00 96.88 664 ALA A O 1
ATOM 4981 N N . GLN A 1 665 ? 3.500 -8.749 10.116 1.00 95.94 665 GLN A N 1
ATOM 4982 C CA . GLN A 1 665 ? 4.640 -9.455 10.715 1.00 95.94 665 GLN A CA 1
ATOM 4983 C C . GLN A 1 665 ? 5.981 -8.731 10.544 1.00 95.94 665 GLN A C 1
ATOM 4985 O O . GLN A 1 665 ? 6.975 -9.132 11.154 1.00 95.94 665 GLN A O 1
ATOM 4990 N N . GLN A 1 666 ? 6.040 -7.662 9.746 1.00 95.12 666 GLN A N 1
ATOM 4991 C CA . GLN A 1 666 ? 7.266 -6.883 9.626 1.00 95.12 666 GLN A CA 1
ATOM 4992 C C . GLN A 1 666 ? 7.640 -6.246 10.964 1.00 95.12 666 GLN A C 1
ATOM 4994 O O . GLN A 1 666 ? 6.789 -5.920 11.802 1.00 95.12 666 GLN A O 1
ATOM 4999 N N . ASN A 1 667 ? 8.946 -6.065 11.166 1.00 93.44 667 ASN A N 1
ATOM 5000 C CA . ASN A 1 667 ? 9.451 -5.448 12.384 1.00 93.44 667 ASN A CA 1
ATOM 5001 C C . ASN A 1 667 ? 8.938 -3.998 12.521 1.00 93.44 667 ASN A C 1
ATOM 5003 O O . ASN A 1 667 ? 8.463 -3.384 11.562 1.00 93.44 667 ASN A O 1
ATOM 5007 N N . LYS A 1 668 ? 9.046 -3.446 13.735 1.00 94.31 668 LYS A N 1
ATOM 5008 C CA . LYS A 1 668 ? 8.585 -2.086 14.040 1.00 94.31 668 LYS A CA 1
ATOM 5009 C C . LYS A 1 668 ? 9.171 -1.054 13.063 1.00 94.31 668 LYS A C 1
ATOM 5011 O O . LYS A 1 668 ? 8.401 -0.374 12.401 1.00 94.31 668 LYS A O 1
ATOM 5016 N N . TYR A 1 669 ? 10.494 -1.023 12.897 1.00 93.62 669 TYR A N 1
ATOM 5017 C CA . TYR A 1 669 ? 11.194 -0.052 12.042 1.00 93.62 669 TYR A CA 1
ATOM 5018 C C . TYR A 1 669 ? 10.754 -0.069 10.571 1.00 93.62 669 TYR A C 1
ATOM 5020 O O . TYR A 1 669 ? 10.599 0.980 9.956 1.00 93.62 669 TYR A O 1
ATOM 5028 N N . VAL A 1 670 ? 10.514 -1.248 9.991 1.00 96.25 670 VAL A N 1
ATOM 5029 C CA . VAL A 1 670 ? 10.040 -1.372 8.604 1.00 96.25 670 VAL A CA 1
ATOM 5030 C C . VAL A 1 670 ? 8.624 -0.824 8.474 1.00 96.25 670 VAL A C 1
ATOM 5032 O O . VAL A 1 670 ? 8.336 -0.125 7.508 1.00 96.25 670 VAL A O 1
ATOM 5035 N N . LYS A 1 671 ? 7.755 -1.064 9.463 1.00 97.50 671 LYS A N 1
ATOM 5036 C CA . LYS A 1 671 ? 6.402 -0.488 9.476 1.00 97.50 671 LYS A CA 1
ATOM 5037 C C . LYS A 1 671 ? 6.419 1.030 9.652 1.00 97.50 671 LYS A C 1
ATOM 5039 O O . LYS A 1 671 ? 5.642 1.717 9.000 1.00 97.50 671 LYS A O 1
ATOM 5044 N N . GLU A 1 672 ? 7.319 1.566 10.471 1.00 97.44 672 GLU A N 1
ATOM 5045 C CA . GLU A 1 672 ? 7.515 3.018 10.591 1.00 97.44 672 GLU A CA 1
ATOM 5046 C C . GLU A 1 672 ? 7.980 3.625 9.262 1.00 97.44 672 GLU A C 1
ATOM 5048 O O . GLU A 1 672 ? 7.411 4.616 8.804 1.00 97.44 672 GLU A O 1
ATOM 5053 N N . ALA A 1 673 ? 8.928 2.970 8.581 1.00 97.75 673 ALA A N 1
ATOM 5054 C CA . ALA A 1 673 ? 9.371 3.374 7.251 1.00 97.75 673 ALA A CA 1
ATOM 5055 C C . ALA A 1 673 ? 8.222 3.337 6.231 1.00 97.75 673 ALA A C 1
ATOM 5057 O O . ALA A 1 673 ? 8.072 4.273 5.452 1.00 97.75 673 ALA A O 1
ATOM 5058 N N . MET A 1 674 ? 7.377 2.299 6.254 1.00 98.12 674 MET A N 1
ATOM 5059 C CA . MET A 1 674 ? 6.196 2.203 5.386 1.00 98.12 674 MET A CA 1
ATOM 5060 C C . MET A 1 674 ? 5.233 3.371 5.606 1.00 98.12 674 MET A C 1
ATOM 5062 O O . MET A 1 674 ? 4.827 3.995 4.631 1.00 98.12 674 MET A O 1
ATOM 5066 N N . ARG A 1 675 ? 4.919 3.720 6.863 1.00 97.88 675 ARG A N 1
ATOM 5067 C CA . ARG A 1 675 ? 4.053 4.873 7.172 1.00 97.88 675 ARG A CA 1
ATOM 5068 C C . ARG A 1 675 ? 4.661 6.185 6.675 1.00 97.88 675 ARG A C 1
ATOM 5070 O O . ARG A 1 675 ? 3.949 7.007 6.103 1.00 97.88 675 ARG A O 1
ATOM 5077 N N . LEU A 1 676 ? 5.976 6.371 6.823 1.00 98.00 676 LEU A N 1
ATOM 5078 C CA . LEU A 1 676 ? 6.676 7.539 6.274 1.00 98.00 676 LEU A CA 1
ATOM 5079 C C . LEU A 1 676 ? 6.648 7.569 4.740 1.00 98.00 676 LEU A C 1
ATOM 5081 O O . LEU A 1 676 ? 6.474 8.634 4.151 1.00 98.00 676 LEU A O 1
ATOM 5085 N N . VAL A 1 677 ? 6.783 6.421 4.076 1.00 98.00 677 VAL A N 1
ATOM 5086 C CA . VAL A 1 677 ? 6.690 6.315 2.612 1.00 98.00 677 VAL A CA 1
ATOM 5087 C C . VAL A 1 677 ? 5.254 6.558 2.127 1.00 98.00 677 VAL A C 1
ATOM 5089 O O . VAL A 1 677 ? 5.063 7.219 1.107 1.00 98.00 677 VAL A O 1
ATOM 5092 N N . HIS A 1 678 ? 4.233 6.108 2.863 1.00 97.38 678 HIS A N 1
ATOM 5093 C CA . HIS A 1 678 ? 2.829 6.451 2.597 1.00 97.38 678 HIS A CA 1
ATOM 5094 C C . HIS A 1 678 ? 2.586 7.951 2.747 1.00 97.38 678 HIS A C 1
ATOM 5096 O O . HIS A 1 678 ? 1.995 8.564 1.857 1.00 97.38 678 HIS A O 1
ATOM 5102 N N . LEU A 1 679 ? 3.114 8.563 3.813 1.00 96.44 679 LEU A N 1
ATOM 5103 C CA . LEU A 1 679 ? 3.086 10.011 3.994 1.00 96.44 679 LEU A CA 1
ATOM 5104 C C . LEU A 1 679 ? 3.757 10.708 2.806 1.00 96.44 679 LEU A C 1
ATOM 5106 O O . LEU A 1 679 ? 3.131 11.563 2.187 1.00 96.44 679 LEU A O 1
ATOM 5110 N N . TRP A 1 680 ? 4.973 10.311 2.419 1.00 97.50 680 TRP A N 1
ATOM 5111 C CA . TRP A 1 680 ? 5.657 10.853 1.239 1.00 97.50 680 TRP A CA 1
ATOM 5112 C C . TRP A 1 680 ? 4.790 10.757 -0.019 1.00 97.50 680 TRP A C 1
ATOM 5114 O O . TRP A 1 680 ? 4.619 11.768 -0.703 1.00 97.50 680 TRP A O 1
ATOM 5124 N N . SER A 1 681 ? 4.205 9.585 -0.286 1.00 97.31 681 SER A N 1
ATOM 5125 C CA . SER A 1 681 ? 3.345 9.341 -1.448 1.00 97.31 681 SER A CA 1
ATOM 5126 C C . SER A 1 681 ? 2.113 10.248 -1.443 1.00 97.31 681 SER A C 1
ATOM 5128 O O . SER A 1 681 ? 1.791 10.852 -2.462 1.00 97.31 681 SER A O 1
ATOM 5130 N N . SER A 1 682 ? 1.471 10.447 -0.287 1.00 95.88 682 SER A N 1
ATOM 5131 C CA . SER A 1 682 ? 0.302 11.333 -0.155 1.00 95.88 682 SER A CA 1
ATOM 5132 C C . SER A 1 682 ? 0.607 12.811 -0.440 1.00 95.88 682 SER A C 1
ATOM 5134 O O . SER A 1 682 ? -0.291 13.577 -0.784 1.00 95.88 682 SER A O 1
ATOM 5136 N N . ARG A 1 683 ? 1.875 13.231 -0.304 1.00 95.81 683 ARG A N 1
ATOM 5137 C CA . ARG A 1 683 ? 2.321 14.612 -0.564 1.00 95.81 683 ARG A CA 1
ATOM 5138 C C . ARG A 1 683 ? 2.831 14.833 -1.981 1.00 95.81 683 ARG A C 1
ATOM 5140 O O . ARG A 1 683 ? 3.189 15.966 -2.313 1.00 95.81 683 ARG A O 1
ATOM 5147 N N . GLN A 1 684 ? 2.910 13.780 -2.787 1.00 96.06 684 GLN A N 1
ATOM 5148 C CA . GLN A 1 684 ? 3.378 13.882 -4.157 1.00 96.06 684 GLN A CA 1
ATOM 5149 C C . GLN A 1 684 ? 2.265 14.374 -5.097 1.00 96.06 684 GLN A C 1
ATOM 5151 O O . GLN A 1 684 ? 1.112 13.963 -4.961 1.00 96.06 684 GLN A O 1
ATOM 5156 N N . PRO A 1 685 ? 2.592 15.238 -6.074 1.00 95.50 685 PRO A N 1
ATOM 5157 C CA . PRO A 1 685 ? 1.635 15.744 -7.051 1.00 95.50 685 PRO A CA 1
ATOM 5158 C C . PRO A 1 685 ? 1.448 14.742 -8.200 1.00 95.50 685 PRO A C 1
ATOM 5160 O O . PRO A 1 685 ? 1.837 15.011 -9.336 1.00 95.50 685 PRO A O 1
ATOM 5163 N N . TRP A 1 686 ? 0.885 13.569 -7.907 1.00 96.44 686 TRP A N 1
ATOM 5164 C CA . TRP A 1 686 ? 0.605 12.562 -8.931 1.00 96.44 686 TRP A CA 1
ATOM 5165 C C . TRP A 1 686 ? -0.333 13.123 -10.001 1.00 96.44 686 TRP A C 1
ATOM 5167 O O . TRP A 1 686 ? -1.356 13.729 -9.685 1.00 96.44 686 TRP A O 1
ATOM 5177 N N . SER A 1 687 ? -0.012 12.896 -11.274 1.00 96.25 687 SER A N 1
ATOM 5178 C CA . SER A 1 687 ? -0.836 13.415 -12.377 1.00 96.25 687 SER A CA 1
ATOM 5179 C C . SER A 1 687 ? -2.188 12.716 -12.524 1.00 96.25 687 SER A C 1
ATOM 5181 O O . SER A 1 687 ? -3.124 13.282 -13.081 1.00 96.25 687 SER A O 1
ATOM 5183 N N . SER A 1 688 ? -2.279 11.465 -12.073 1.00 96.44 688 SER A N 1
ATOM 5184 C CA . SER A 1 688 ? -3.458 10.614 -12.199 1.00 96.44 688 SER A CA 1
ATOM 5185 C C . SER A 1 688 ? -3.376 9.418 -11.250 1.00 96.44 688 SER A C 1
ATOM 5187 O O . SER A 1 688 ? -2.296 9.067 -10.775 1.00 96.44 688 SER A O 1
ATOM 5189 N N . ALA A 1 689 ? -4.500 8.722 -11.065 1.00 93.88 689 ALA A N 1
ATOM 5190 C CA . ALA A 1 689 ? -4.534 7.456 -10.334 1.00 93.88 689 ALA A CA 1
ATOM 5191 C C . ALA A 1 689 ? -3.650 6.361 -10.969 1.00 93.88 689 ALA A C 1
ATOM 5193 O O . ALA A 1 689 ? -3.135 5.522 -10.242 1.00 93.88 689 ALA A O 1
ATOM 5194 N N . LEU A 1 690 ? -3.435 6.388 -12.294 1.00 95.75 690 LEU A N 1
ATOM 5195 C CA . LEU A 1 690 ? -2.547 5.444 -12.989 1.00 95.75 690 LEU A CA 1
ATOM 5196 C C . LEU A 1 690 ? -1.068 5.701 -12.686 1.00 95.75 690 LEU A C 1
ATOM 5198 O O . LEU A 1 690 ? -0.263 4.782 -12.764 1.00 95.75 690 LEU A O 1
ATOM 5202 N N . THR A 1 691 ? -0.700 6.936 -12.347 1.00 96.81 691 THR A N 1
ATOM 5203 C CA . THR A 1 691 ? 0.672 7.288 -11.946 1.00 96.81 691 THR A CA 1
ATOM 5204 C C . THR A 1 691 ? 0.904 7.174 -10.442 1.00 96.81 691 THR A C 1
ATOM 5206 O O . THR A 1 691 ? 2.049 7.225 -9.999 1.00 96.81 691 THR A O 1
ATOM 5209 N N . THR A 1 692 ? -0.160 7.022 -9.650 1.00 97.56 692 THR A N 1
ATOM 5210 C CA . THR A 1 692 ? -0.076 6.883 -8.194 1.00 97.56 692 THR A CA 1
ATOM 5211 C C . THR A 1 692 ? 0.195 5.423 -7.823 1.00 97.56 692 THR A C 1
ATOM 5213 O O . THR A 1 692 ? -0.626 4.557 -8.131 1.00 97.56 692 THR A O 1
ATOM 5216 N N . PRO A 1 693 ? 1.309 5.104 -7.141 1.00 97.88 693 PRO A N 1
ATOM 5217 C CA . PRO A 1 693 ? 1.566 3.745 -6.682 1.00 97.88 693 PRO A CA 1
ATOM 5218 C C . PRO A 1 693 ? 0.542 3.338 -5.618 1.00 97.88 693 PRO A C 1
ATOM 5220 O O . PRO A 1 693 ? 0.186 4.131 -4.745 1.00 97.88 693 PRO A O 1
ATOM 5223 N N . SER A 1 694 ? 0.100 2.079 -5.655 1.00 97.25 694 SER A N 1
ATOM 5224 C CA . SER A 1 694 ? -0.732 1.541 -4.575 1.00 97.25 694 SER A CA 1
ATOM 5225 C C . SER A 1 694 ? 0.061 1.444 -3.267 1.00 97.25 694 SER A C 1
ATOM 5227 O O . SER A 1 694 ? 1.270 1.195 -3.279 1.00 97.25 694 SER A O 1
ATOM 5229 N N . ASP A 1 695 ? -0.617 1.579 -2.124 1.00 97.31 695 ASP A N 1
ATOM 5230 C CA . ASP A 1 695 ? 0.036 1.446 -0.814 1.00 97.31 695 ASP A CA 1
ATOM 5231 C C . ASP A 1 695 ? 0.697 0.080 -0.654 1.00 97.31 695 ASP A C 1
ATOM 5233 O O . ASP A 1 695 ? 1.812 -0.008 -0.146 1.00 97.31 695 ASP A O 1
ATOM 5237 N N . TYR A 1 696 ? 0.037 -0.977 -1.143 1.00 97.88 696 TYR A N 1
ATOM 5238 C CA . TYR A 1 696 ? 0.555 -2.337 -1.056 1.00 97.88 696 TYR A CA 1
ATOM 5239 C C . TYR A 1 696 ? 1.830 -2.523 -1.885 1.00 97.88 696 TYR A C 1
ATOM 5241 O O . TYR A 1 696 ? 2.770 -3.163 -1.421 1.00 97.88 696 TYR A O 1
ATOM 5249 N N . LEU A 1 697 ? 1.916 -1.896 -3.065 1.00 98.31 697 LEU A N 1
ATOM 5250 C CA . LEU A 1 697 ? 3.159 -1.866 -3.834 1.00 98.31 697 LEU A CA 1
ATOM 5251 C C . LEU A 1 697 ? 4.283 -1.213 -3.015 1.00 98.31 697 LEU A C 1
ATOM 5253 O O . LEU A 1 697 ? 5.345 -1.811 -2.869 1.00 98.31 697 LEU A O 1
ATOM 5257 N N . LEU A 1 698 ? 4.048 -0.031 -2.436 1.00 98.31 698 LEU A N 1
ATOM 5258 C CA . LEU A 1 698 ? 5.052 0.672 -1.624 1.00 98.31 698 LEU A CA 1
ATOM 5259 C C . LEU A 1 698 ? 5.460 -0.115 -0.370 1.00 98.31 698 LEU A C 1
ATOM 5261 O O . LEU A 1 698 ? 6.635 -0.121 -0.007 1.00 98.31 698 LEU A O 1
ATOM 5265 N N . GLU A 1 699 ? 4.520 -0.813 0.268 1.00 98.31 699 GLU A N 1
ATOM 5266 C CA . GLU A 1 699 ? 4.795 -1.704 1.398 1.00 98.31 699 GLU A CA 1
ATOM 5267 C C . GLU A 1 699 ? 5.755 -2.827 0.988 1.00 98.31 699 GLU A C 1
ATOM 5269 O O . GLU A 1 699 ? 6.774 -3.040 1.645 1.00 98.31 699 GLU A O 1
ATOM 5274 N N . LEU A 1 700 ? 5.490 -3.505 -0.131 1.00 98.12 700 LEU A N 1
ATOM 5275 C CA . LEU A 1 700 ? 6.360 -4.564 -0.640 1.00 98.12 700 LEU A CA 1
ATOM 5276 C C . LEU A 1 700 ? 7.752 -4.054 -1.033 1.00 98.12 700 LEU A C 1
ATOM 5278 O O . LEU A 1 700 ? 8.745 -4.736 -0.766 1.00 98.12 700 LEU A O 1
ATOM 5282 N N . LEU A 1 701 ? 7.851 -2.845 -1.596 1.00 97.88 701 LEU A N 1
ATOM 5283 C CA . LEU A 1 701 ? 9.145 -2.190 -1.821 1.00 97.88 701 LEU A CA 1
ATOM 5284 C C . LEU A 1 701 ? 9.862 -1.889 -0.496 1.00 97.88 701 LEU A C 1
ATOM 5286 O O . LEU A 1 701 ? 11.072 -2.082 -0.408 1.00 97.88 701 LEU A O 1
ATOM 5290 N N . GLY A 1 702 ? 9.122 -1.500 0.547 1.00 96.81 702 GLY A N 1
ATOM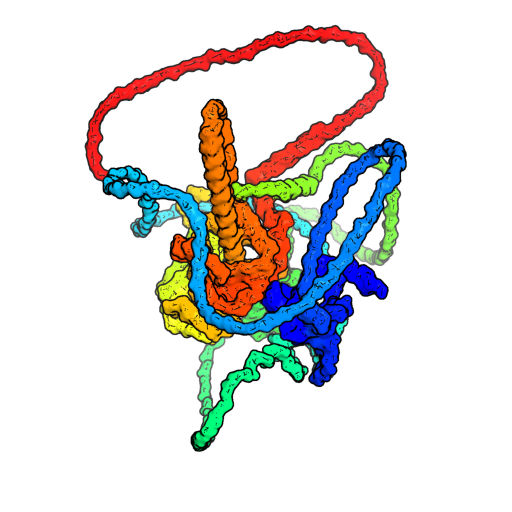 5291 C CA . GLY A 1 702 ? 9.607 -1.357 1.924 1.00 96.81 702 GLY A CA 1
ATOM 5292 C C . GLY A 1 702 ? 10.218 -2.638 2.484 1.00 96.81 702 GLY A C 1
ATOM 5293 O O . GLY A 1 702 ? 11.353 -2.630 2.968 1.00 96.81 702 GLY A O 1
ATOM 5294 N N . ILE A 1 703 ? 9.498 -3.757 2.364 1.00 96.38 703 ILE A N 1
ATOM 5295 C CA . ILE A 1 703 ? 9.984 -5.084 2.775 1.00 96.38 703 ILE A CA 1
ATOM 5296 C C . ILE A 1 703 ? 11.244 -5.447 1.990 1.00 96.38 703 ILE A C 1
ATOM 5298 O O . ILE A 1 703 ? 12.238 -5.886 2.572 1.00 96.38 703 ILE A O 1
ATOM 5302 N N . HIS A 1 704 ? 11.225 -5.240 0.673 1.00 96.00 704 HIS A N 1
ATOM 5303 C CA . HIS A 1 704 ? 12.347 -5.567 -0.194 1.00 96.00 704 HIS A CA 1
ATOM 5304 C C . HIS A 1 704 ? 13.601 -4.750 0.138 1.00 96.00 704 HIS A C 1
ATOM 5306 O O . HIS A 1 704 ? 14.672 -5.330 0.313 1.00 96.00 704 HIS A O 1
ATOM 5312 N N . ALA A 1 705 ? 13.471 -3.430 0.296 1.00 95.62 705 ALA A N 1
ATOM 5313 C CA . ALA A 1 705 ? 14.571 -2.548 0.676 1.00 95.62 705 ALA A CA 1
ATOM 5314 C C . ALA A 1 705 ? 15.171 -2.954 2.031 1.00 95.62 705 ALA A C 1
ATOM 5316 O O . ALA A 1 705 ? 16.386 -3.104 2.160 1.00 95.62 705 ALA A O 1
ATOM 5317 N N . ALA A 1 706 ? 14.324 -3.223 3.028 1.00 94.62 706 ALA A N 1
ATOM 5318 C CA . ALA A 1 706 ? 14.775 -3.686 4.336 1.00 94.62 706 ALA A CA 1
ATOM 5319 C C . ALA A 1 706 ? 15.510 -5.033 4.260 1.00 94.62 706 ALA A C 1
ATOM 5321 O O . ALA A 1 706 ? 16.524 -5.233 4.932 1.00 94.62 706 ALA A O 1
ATOM 5322 N N . HIS A 1 707 ? 15.029 -5.955 3.424 1.00 91.94 707 HIS A N 1
ATOM 5323 C CA . HIS A 1 707 ? 15.679 -7.240 3.199 1.00 91.94 707 HIS A CA 1
ATOM 5324 C C . HIS A 1 707 ? 17.050 -7.070 2.526 1.00 91.94 707 HIS A C 1
ATOM 5326 O O . HIS A 1 707 ? 18.030 -7.640 3.006 1.00 91.94 707 HIS A O 1
ATOM 5332 N N . GLN A 1 708 ? 17.156 -6.238 1.482 1.00 90.88 708 GLN A N 1
ATOM 5333 C CA . GLN A 1 708 ? 18.435 -5.940 0.825 1.00 90.88 708 GLN A CA 1
ATOM 5334 C C . GLN A 1 708 ? 19.461 -5.342 1.797 1.00 90.88 708 GLN A C 1
ATOM 5336 O O . GLN A 1 708 ? 20.620 -5.763 1.801 1.00 90.88 708 GLN A O 1
ATOM 5341 N N . LEU A 1 709 ? 19.036 -4.405 2.652 1.00 89.88 709 LEU A N 1
ATOM 5342 C CA . LEU A 1 709 ? 19.899 -3.787 3.661 1.00 89.88 709 LEU A CA 1
ATOM 5343 C C . LEU A 1 709 ? 20.425 -4.815 4.669 1.00 89.88 709 LEU A C 1
ATOM 5345 O O . LEU A 1 709 ? 21.620 -4.821 4.970 1.00 89.88 709 LEU A O 1
ATOM 5349 N N . ARG A 1 710 ? 19.569 -5.733 5.143 1.00 89.06 710 ARG A N 1
ATOM 5350 C CA . ARG A 1 710 ? 19.989 -6.827 6.038 1.00 89.06 710 ARG A CA 1
ATOM 5351 C C . ARG A 1 710 ? 21.017 -7.745 5.375 1.00 89.06 710 ARG A C 1
ATOM 5353 O O . ARG A 1 710 ? 22.009 -8.085 6.014 1.00 89.06 710 ARG A O 1
ATOM 5360 N N . HIS A 1 711 ? 20.817 -8.108 4.106 1.00 87.62 711 HIS A N 1
ATOM 5361 C CA . HIS A 1 711 ? 21.776 -8.926 3.350 1.00 87.62 711 HIS A CA 1
ATOM 5362 C C . HIS A 1 711 ? 23.129 -8.235 3.199 1.00 87.62 711 HIS A C 1
ATOM 5364 O O . HIS A 1 711 ? 24.162 -8.832 3.500 1.00 87.62 711 HIS A O 1
ATOM 5370 N N . HIS A 1 712 ? 23.132 -6.960 2.802 1.00 86.94 712 HIS A N 1
ATOM 5371 C CA . HIS A 1 712 ? 24.360 -6.170 2.703 1.00 86.94 712 HIS A CA 1
ATOM 5372 C C . HIS A 1 712 ? 25.093 -6.091 4.047 1.00 86.94 712 HIS A C 1
ATOM 5374 O O . HIS A 1 712 ? 26.309 -6.276 4.108 1.00 86.94 712 HIS A O 1
ATOM 5380 N N . GLN A 1 713 ? 24.355 -5.875 5.136 1.00 86.56 713 GLN A N 1
ATOM 5381 C CA . GLN A 1 713 ? 24.924 -5.813 6.476 1.00 86.56 713 GLN A CA 1
ATOM 5382 C C . GLN A 1 713 ? 25.543 -7.150 6.904 1.00 86.56 713 GLN A C 1
ATOM 5384 O O . GLN A 1 713 ? 26.667 -7.170 7.407 1.00 86.56 713 GLN A O 1
ATOM 5389 N N . GLN A 1 714 ? 24.853 -8.270 6.680 1.00 87.75 714 GLN A N 1
ATOM 5390 C CA . GLN A 1 714 ? 25.379 -9.600 6.994 1.00 87.75 714 GLN A CA 1
ATOM 5391 C C . GLN A 1 714 ? 26.653 -9.904 6.196 1.00 87.75 714 GLN A C 1
ATOM 5393 O O . GLN A 1 714 ? 27.633 -10.383 6.767 1.00 87.75 714 GLN A O 1
ATOM 5398 N N . GLN A 1 715 ? 26.686 -9.564 4.904 1.00 88.25 715 GLN A N 1
ATOM 5399 C CA . GLN A 1 715 ? 27.881 -9.731 4.072 1.00 88.25 715 GLN A CA 1
ATOM 5400 C C . GLN A 1 715 ? 29.056 -8.884 4.577 1.00 88.25 715 GLN A C 1
ATOM 5402 O O . GLN A 1 715 ? 30.175 -9.388 4.676 1.00 88.25 715 GLN A O 1
ATOM 5407 N N . GLN A 1 716 ? 28.820 -7.625 4.955 1.00 88.19 716 GLN A N 1
ATOM 5408 C CA . GLN A 1 716 ? 29.862 -6.765 5.526 1.00 88.19 716 GLN A CA 1
ATOM 5409 C C . GLN A 1 716 ? 30.389 -7.309 6.859 1.00 88.19 716 GLN A C 1
ATOM 5411 O O . GLN A 1 716 ? 31.602 -7.347 7.067 1.00 88.19 716 GLN A O 1
ATOM 5416 N N . GLN A 1 717 ? 29.506 -7.790 7.740 1.00 87.69 717 GLN A N 1
ATOM 5417 C CA . GLN A 1 717 ? 29.904 -8.416 9.003 1.00 87.69 717 GLN A CA 1
ATOM 5418 C C . GLN A 1 717 ? 30.747 -9.676 8.766 1.00 87.69 717 GLN A C 1
ATOM 5420 O O . GLN A 1 717 ? 31.784 -9.846 9.407 1.00 87.69 717 GLN A O 1
ATOM 5425 N N . GLN A 1 718 ? 30.368 -10.525 7.807 1.00 90.00 718 GLN A N 1
ATOM 5426 C CA . GLN A 1 718 ? 31.151 -11.706 7.434 1.00 90.00 718 GLN A CA 1
ATOM 5427 C C . GLN A 1 718 ? 32.525 -11.327 6.866 1.00 90.00 718 GLN A C 1
ATOM 5429 O O . GLN A 1 718 ? 33.534 -11.902 7.272 1.00 90.00 718 GLN A O 1
ATOM 5434 N N . GLN A 1 719 ? 32.600 -10.330 5.978 1.00 91.56 719 GLN A N 1
ATOM 5435 C CA . GLN A 1 719 ? 33.874 -9.845 5.437 1.00 91.56 719 GLN A CA 1
ATOM 5436 C C . GLN A 1 719 ? 34.779 -9.279 6.538 1.00 91.56 719 GLN A C 1
ATOM 5438 O O . GLN A 1 719 ? 35.976 -9.564 6.556 1.00 91.56 719 GLN A O 1
ATOM 5443 N N . GLN A 1 720 ? 34.225 -8.532 7.495 1.00 89.56 720 GLN A N 1
ATOM 5444 C CA . GLN A 1 720 ? 34.982 -8.016 8.637 1.00 89.56 720 GLN A CA 1
ATOM 5445 C C . GLN A 1 720 ? 35.476 -9.136 9.550 1.00 89.56 720 GLN A C 1
ATOM 5447 O O . GLN A 1 720 ? 36.643 -9.130 9.937 1.00 89.56 720 GLN A O 1
ATOM 5452 N N . GLN A 1 721 ? 34.639 -10.132 9.846 1.00 92.12 721 GLN A N 1
ATOM 5453 C CA . GLN A 1 721 ? 35.057 -11.308 10.610 1.00 92.12 721 GLN A CA 1
ATOM 5454 C C . GLN A 1 721 ? 36.177 -12.069 9.890 1.00 92.12 721 GLN A C 1
ATOM 5456 O O . GLN A 1 721 ? 37.169 -12.436 10.518 1.00 92.12 721 GLN A O 1
ATOM 5461 N N . GLN A 1 722 ? 36.088 -12.242 8.568 1.00 94.06 722 GLN A N 1
ATOM 5462 C CA . GLN A 1 722 ? 37.155 -12.856 7.773 1.00 94.06 722 GLN A CA 1
ATOM 5463 C C . GLN A 1 722 ? 38.444 -12.025 7.807 1.00 94.06 722 GLN A C 1
ATOM 5465 O O . GLN A 1 722 ? 39.527 -12.581 7.992 1.00 94.06 722 GLN A O 1
ATOM 5470 N N . GLN A 1 723 ? 38.358 -10.697 7.690 1.00 94.25 723 GLN A N 1
ATOM 5471 C CA . GLN A 1 723 ? 39.521 -9.812 7.803 1.00 94.25 723 GLN A CA 1
ATOM 5472 C C . GLN A 1 723 ? 40.154 -9.885 9.198 1.00 94.25 723 GLN A C 1
ATOM 5474 O O . GLN A 1 723 ? 41.376 -9.984 9.305 1.00 94.25 723 GLN A O 1
ATOM 5479 N N . GLN A 1 724 ? 39.350 -9.913 10.262 1.00 91.75 724 GLN A N 1
ATOM 5480 C CA . GLN A 1 724 ? 39.828 -10.073 11.636 1.00 91.75 724 GLN A CA 1
ATOM 5481 C C . GLN A 1 724 ? 40.489 -11.438 11.847 1.00 91.75 724 GLN A C 1
ATOM 5483 O O . GLN A 1 724 ? 41.559 -11.512 12.449 1.00 91.75 724 GLN A O 1
ATOM 5488 N N . GLN A 1 725 ? 39.924 -12.516 11.299 1.00 94.38 725 GLN A N 1
ATOM 5489 C CA . GLN A 1 725 ? 40.542 -13.842 11.337 1.00 94.38 725 GLN A CA 1
ATOM 5490 C C . GLN A 1 725 ? 41.873 -13.861 10.576 1.00 94.38 725 GLN A C 1
ATOM 5492 O O . GLN A 1 725 ? 42.866 -14.384 11.083 1.00 94.38 725 GLN A O 1
ATOM 5497 N N . GLN A 1 726 ? 41.945 -13.238 9.396 1.00 94.31 726 GLN A N 1
ATOM 5498 C CA . GLN A 1 726 ? 43.193 -13.118 8.639 1.00 94.31 726 GLN A CA 1
ATOM 5499 C C . GLN A 1 726 ? 44.237 -12.284 9.386 1.00 94.31 726 GLN A C 1
ATOM 5501 O O . GLN A 1 726 ? 45.409 -12.665 9.423 1.00 94.31 726 GLN A O 1
ATOM 5506 N N . GLN A 1 727 ? 43.834 -11.179 10.019 1.00 92.62 727 GLN A N 1
ATOM 5507 C CA . GLN A 1 727 ? 44.710 -10.378 10.871 1.00 92.62 727 GLN A CA 1
ATOM 5508 C C . GLN A 1 727 ? 45.179 -11.181 12.083 1.00 92.62 727 GLN A C 1
ATOM 5510 O O . GLN A 1 727 ? 46.372 -11.185 12.355 1.00 92.62 727 GLN A O 1
ATOM 5515 N N . ALA A 1 728 ? 44.302 -11.937 12.745 1.00 92.38 728 ALA A N 1
ATOM 5516 C CA . ALA A 1 728 ? 44.658 -12.810 13.860 1.00 92.38 728 ALA A CA 1
ATOM 5517 C C . ALA A 1 728 ? 45.627 -13.927 13.438 1.00 92.38 728 ALA A C 1
ATOM 5519 O O . ALA A 1 728 ? 46.550 -14.268 14.174 1.00 92.38 728 ALA A O 1
ATOM 5520 N N . ILE A 1 729 ? 45.469 -14.491 12.238 1.00 93.94 729 ILE A N 1
ATOM 5521 C CA . ILE A 1 729 ? 46.416 -15.465 11.680 1.00 93.94 729 ILE A CA 1
ATOM 5522 C C . ILE A 1 729 ? 47.760 -14.789 11.379 1.00 93.94 729 ILE A C 1
ATOM 5524 O O . ILE A 1 729 ? 48.811 -15.357 11.678 1.00 93.94 729 ILE A O 1
ATOM 5528 N N . ARG A 1 730 ? 47.752 -13.573 10.816 1.00 89.75 730 ARG A N 1
ATOM 5529 C CA . ARG A 1 730 ? 48.970 -12.796 10.535 1.00 89.75 730 ARG A CA 1
ATOM 5530 C C . ARG A 1 730 ? 49.690 -12.383 11.812 1.00 89.75 730 ARG A C 1
ATOM 5532 O O . ARG A 1 730 ? 50.902 -12.550 11.871 1.00 89.75 730 ARG A O 1
ATOM 5539 N N . THR A 1 731 ? 48.979 -11.919 12.838 1.00 87.12 731 THR A N 1
ATOM 5540 C CA . THR A 1 731 ? 49.571 -11.588 14.137 1.00 87.12 731 THR A CA 1
ATOM 5541 C C . THR A 1 731 ? 50.079 -12.844 14.817 1.00 87.12 731 THR A C 1
ATOM 5543 O O . THR A 1 731 ? 51.223 -12.841 15.227 1.00 87.12 731 THR A O 1
ATOM 5546 N N . LYS A 1 732 ? 49.352 -13.969 14.818 1.00 87.88 732 LYS A N 1
ATOM 5547 C CA . LYS A 1 732 ? 49.885 -15.249 15.328 1.00 87.88 732 LYS A CA 1
ATOM 5548 C C . LYS A 1 732 ? 51.165 -15.683 14.601 1.00 87.88 732 LYS A C 1
ATOM 5550 O O . LYS A 1 732 ? 52.103 -16.144 15.250 1.00 87.88 732 LYS A O 1
ATOM 5555 N N . LYS A 1 733 ? 51.249 -15.502 13.276 1.00 82.56 733 LYS A N 1
ATOM 5556 C CA . LYS A 1 733 ? 52.481 -15.748 12.500 1.00 82.56 733 LYS A CA 1
ATOM 5557 C C . LYS A 1 733 ? 53.597 -14.753 12.854 1.00 82.56 733 LYS A C 1
ATOM 5559 O O . LYS A 1 733 ? 54.738 -15.173 13.020 1.00 82.56 733 LYS A O 1
ATOM 5564 N N . ALA A 1 734 ? 53.273 -13.473 13.037 1.00 73.81 734 ALA A N 1
ATOM 5565 C CA . ALA A 1 734 ? 54.223 -12.417 13.383 1.00 73.81 734 ALA A CA 1
ATOM 5566 C C . ALA A 1 734 ? 54.715 -12.500 14.840 1.00 73.81 734 ALA A C 1
ATOM 5568 O O . ALA A 1 734 ? 55.897 -12.307 15.085 1.00 73.81 734 ALA A O 1
ATOM 5569 N N . THR A 1 735 ? 53.866 -12.861 15.803 1.00 62.97 735 THR A N 1
ATOM 5570 C CA . THR A 1 735 ? 54.221 -13.109 17.211 1.00 62.97 735 THR A CA 1
ATOM 5571 C C . THR A 1 735 ? 55.094 -14.356 17.342 1.00 62.97 735 THR A C 1
ATOM 5573 O O . THR A 1 735 ? 55.988 -14.390 18.180 1.00 62.97 735 THR A O 1
ATOM 5576 N N . LYS A 1 736 ? 54.937 -15.347 16.450 1.00 66.25 736 LYS A N 1
ATOM 5577 C CA . LYS A 1 736 ? 55.890 -16.464 16.334 1.00 66.25 736 LYS A CA 1
ATOM 5578 C C . LYS A 1 736 ? 57.251 -16.033 15.751 1.00 66.25 736 LYS A C 1
ATOM 5580 O O . LYS A 1 736 ? 58.228 -16.750 15.932 1.00 66.25 736 LYS A O 1
ATOM 5585 N N . GLN A 1 737 ? 57.331 -14.869 15.095 1.00 56.78 737 GLN A N 1
ATOM 5586 C CA . GLN A 1 737 ? 58.569 -14.261 14.574 1.00 56.78 737 GLN A CA 1
ATOM 5587 C C . GLN A 1 737 ? 59.122 -13.107 15.434 1.00 56.78 737 GLN A C 1
ATOM 5589 O O . GLN A 1 737 ? 60.274 -12.722 15.255 1.00 56.78 737 GLN A O 1
ATOM 5594 N N . ARG A 1 738 ? 58.347 -12.566 16.380 1.00 47.19 738 ARG A N 1
ATOM 5595 C CA . ARG A 1 738 ? 58.753 -11.497 17.301 1.00 47.19 738 ARG A CA 1
ATOM 5596 C C . ARG A 1 738 ? 58.301 -11.815 18.723 1.00 47.19 738 ARG A C 1
ATOM 5598 O O . ARG A 1 738 ? 57.242 -11.391 19.176 1.00 47.19 738 ARG A O 1
ATOM 5605 N N . VAL A 1 739 ? 59.172 -12.520 19.439 1.00 49.97 739 VAL A N 1
ATOM 5606 C CA . VAL A 1 739 ? 59.394 -12.239 20.859 1.00 49.97 739 VAL A CA 1
ATOM 5607 C C . VAL A 1 739 ? 60.068 -10.856 20.919 1.00 49.97 739 VAL A C 1
ATOM 5609 O O . VAL A 1 739 ? 61.006 -10.612 20.165 1.00 49.97 739 VAL A O 1
ATOM 5612 N N . TYR A 1 740 ? 59.559 -9.984 21.795 1.00 43.41 740 TYR A N 1
ATOM 5613 C CA . TYR A 1 740 ? 59.925 -8.583 22.094 1.00 43.41 740 TYR A CA 1
ATOM 5614 C C . TYR A 1 740 ? 59.060 -7.442 21.480 1.00 43.41 740 TYR A C 1
ATOM 5616 O O . TYR A 1 740 ? 59.032 -7.196 20.279 1.00 43.41 740 TYR A O 1
ATOM 5624 N N . SER A 1 741 ? 58.426 -6.733 22.435 1.00 39.84 741 SER A N 1
ATOM 5625 C CA . SER A 1 741 ? 57.779 -5.400 22.519 1.00 39.84 741 SER A CA 1
ATOM 5626 C C . SER A 1 741 ? 56.398 -5.082 21.891 1.00 39.84 741 SER A C 1
ATOM 5628 O O . SER A 1 741 ? 56.292 -4.744 20.718 1.00 39.84 741 SER A O 1
ATOM 5630 N N . LEU A 1 742 ? 55.411 -5.043 22.807 1.00 45.09 742 LEU A N 1
ATOM 5631 C CA . LEU A 1 742 ? 54.353 -4.037 23.092 1.00 45.09 742 LEU A CA 1
ATOM 5632 C C . LEU A 1 742 ? 53.160 -3.768 22.132 1.00 45.09 742 LEU A C 1
ATOM 5634 O O . LEU A 1 742 ? 53.254 -3.031 21.161 1.00 45.09 742 LEU A O 1
ATOM 5638 N N . SER A 1 743 ? 52.017 -4.352 22.533 1.00 49.78 743 SER A N 1
ATOM 5639 C CA . SER A 1 743 ? 50.659 -3.829 22.851 1.00 49.78 743 SER A CA 1
ATOM 5640 C C . SER A 1 743 ? 50.060 -2.533 22.246 1.00 49.78 743 SER A C 1
ATOM 5642 O O . SER A 1 743 ? 50.663 -1.465 22.270 1.00 49.78 743 SER A O 1
ATOM 5644 N N . SER A 1 744 ? 48.736 -2.646 22.003 1.00 49.72 744 SER A N 1
ATOM 5645 C CA . SER A 1 744 ? 47.628 -1.654 22.079 1.00 49.72 744 SER A CA 1
ATOM 5646 C C . SER A 1 744 ? 47.315 -0.729 20.884 1.00 49.72 744 SER A C 1
ATOM 5648 O O . SER A 1 744 ? 47.789 0.398 20.855 1.00 49.72 744 SER A O 1
ATOM 5650 N N . SER A 1 745 ? 46.400 -1.146 19.978 1.00 48.19 745 SER A N 1
ATOM 5651 C CA . SER A 1 745 ? 45.610 -0.216 19.119 1.00 48.19 745 SER A CA 1
ATOM 5652 C C . SER A 1 745 ? 44.371 -0.786 18.364 1.00 48.19 745 SER A C 1
ATOM 5654 O O . SER A 1 745 ? 43.994 -0.241 17.331 1.00 48.19 745 SER A O 1
ATOM 5656 N N . LEU A 1 746 ? 43.681 -1.846 18.822 1.00 53.25 746 LEU A N 1
ATOM 5657 C CA . LEU A 1 746 ? 42.610 -2.504 18.022 1.00 53.25 746 LEU A CA 1
ATOM 5658 C C . LEU A 1 746 ? 41.140 -2.201 18.416 1.00 53.25 746 LEU A C 1
ATOM 5660 O O . LEU A 1 746 ? 40.236 -2.867 17.927 1.00 53.25 746 LEU A O 1
ATOM 5664 N N . SER A 1 747 ? 40.860 -1.199 19.256 1.00 50.72 747 SER A N 1
ATOM 5665 C CA . SER A 1 747 ? 39.520 -1.028 19.869 1.00 50.72 747 SER A CA 1
ATOM 5666 C C . SER A 1 747 ? 38.503 -0.178 19.069 1.00 50.72 747 SER A C 1
ATOM 5668 O O . SER A 1 747 ? 37.302 -0.405 19.161 1.00 50.72 747 SER A O 1
ATOM 5670 N N . LEU A 1 748 ? 38.930 0.777 18.234 1.00 47.84 748 LEU A N 1
ATOM 5671 C CA . LEU A 1 748 ? 38.013 1.815 17.713 1.00 47.84 748 LEU A CA 1
ATOM 5672 C C . LEU A 1 748 ? 37.265 1.467 16.410 1.00 47.84 748 LEU A C 1
ATOM 5674 O O . LEU A 1 748 ? 36.262 2.102 16.103 1.00 47.84 748 LEU A O 1
ATOM 5678 N N . SER A 1 749 ? 37.686 0.444 15.658 1.00 48.88 749 SER A N 1
ATOM 5679 C CA . SER A 1 749 ? 37.046 0.106 14.371 1.00 48.88 749 SER A CA 1
ATOM 5680 C C . SER A 1 749 ? 35.752 -0.711 14.506 1.00 48.88 749 SER A C 1
ATOM 5682 O O . SER A 1 749 ? 35.010 -0.808 13.532 1.00 48.88 749 SER A O 1
ATOM 5684 N N . LEU A 1 750 ? 35.465 -1.301 15.675 1.00 47.94 750 LEU A N 1
ATOM 5685 C CA . LEU A 1 750 ? 34.272 -2.138 15.877 1.00 47.94 750 LEU A CA 1
ATOM 5686 C C . LEU A 1 750 ? 32.977 -1.330 16.088 1.00 47.94 750 LEU A C 1
ATOM 5688 O O . LEU A 1 750 ? 31.896 -1.854 15.843 1.00 47.94 750 LEU A O 1
ATOM 5692 N N . CYS A 1 751 ? 33.065 -0.065 16.512 1.00 41.12 751 CYS A N 1
ATOM 5693 C CA . CYS A 1 751 ? 31.889 0.700 16.947 1.00 41.12 751 CYS A CA 1
ATOM 5694 C C . CYS A 1 751 ? 31.043 1.251 15.777 1.00 41.12 751 CYS A C 1
ATOM 5696 O O . CYS A 1 751 ? 29.830 1.378 15.893 1.00 41.12 751 CYS A O 1
ATOM 5698 N N . VAL A 1 752 ? 31.645 1.510 14.608 1.00 45.03 752 VAL A N 1
ATOM 5699 C CA . VAL A 1 752 ? 30.960 2.186 13.482 1.00 45.03 752 VAL A CA 1
ATOM 5700 C C . VAL A 1 752 ? 30.010 1.261 12.696 1.00 45.03 752 VAL A C 1
ATOM 5702 O O . VAL A 1 752 ? 29.080 1.743 12.061 1.00 45.03 752 VAL A O 1
ATOM 5705 N N . CYS A 1 753 ? 30.174 -0.067 12.754 1.00 42.06 753 CYS A N 1
ATOM 5706 C CA . CYS A 1 753 ? 29.327 -1.009 11.995 1.00 42.06 753 CYS A CA 1
ATOM 5707 C C . CYS A 1 753 ? 28.136 -1.593 12.769 1.00 42.06 753 CYS A C 1
ATOM 5709 O O . CYS A 1 753 ? 27.228 -2.149 12.150 1.00 42.06 753 CYS A O 1
ATOM 5711 N N . VAL A 1 754 ? 28.107 -1.458 14.098 1.00 47.75 754 VAL A N 1
ATOM 5712 C CA . VAL A 1 754 ? 26.981 -1.935 14.921 1.00 47.75 754 VAL A CA 1
ATOM 5713 C C . VAL A 1 754 ? 25.825 -0.923 14.916 1.00 47.75 754 VAL A C 1
ATOM 5715 O O . VAL A 1 754 ? 24.667 -1.330 14.915 1.00 47.75 754 VAL A O 1
ATOM 5718 N N . CYS A 1 755 ? 26.107 0.377 14.777 1.00 46.56 755 CYS A N 1
ATOM 5719 C CA . CYS A 1 755 ? 25.086 1.433 14.824 1.00 46.56 755 CYS A CA 1
ATOM 5720 C C . CYS A 1 755 ? 24.172 1.533 13.584 1.00 46.56 755 CYS A C 1
ATOM 5722 O O . CYS A 1 755 ? 23.211 2.289 13.612 1.00 46.56 755 CYS A O 1
ATOM 5724 N N . LEU A 1 756 ? 24.426 0.780 12.505 1.00 52.34 756 LEU A N 1
ATOM 5725 C CA . LEU A 1 756 ? 23.562 0.764 11.309 1.00 52.34 756 LEU A CA 1
ATOM 5726 C C . LEU A 1 756 ? 22.442 -0.291 11.375 1.00 52.34 756 LEU 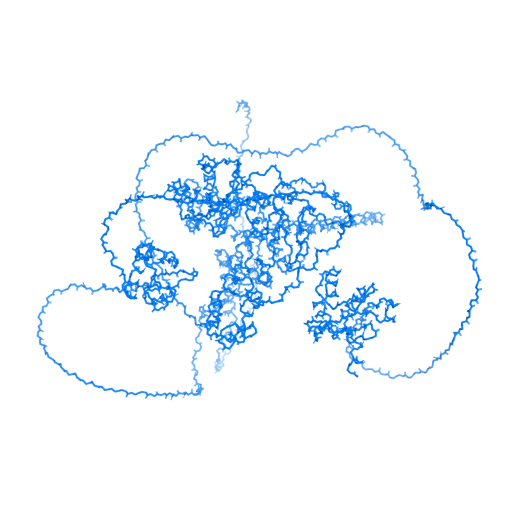A C 1
ATOM 5728 O O . LEU A 1 756 ? 21.684 -0.456 10.418 1.00 52.34 756 LEU A O 1
ATOM 5732 N N . GLN A 1 757 ? 22.317 -1.033 12.481 1.00 56.03 757 GLN A N 1
ATOM 5733 C CA . GLN A 1 757 ? 21.170 -1.916 12.689 1.00 56.03 757 GLN A CA 1
ATOM 5734 C C . GLN A 1 757 ? 19.899 -1.088 12.909 1.00 56.03 757 GLN A C 1
ATOM 5736 O O . GLN A 1 757 ? 19.666 -0.577 13.996 1.00 56.03 757 GLN A O 1
ATOM 5741 N N . GLY A 1 758 ? 19.054 -1.002 11.880 1.00 69.88 758 GLY A N 1
ATOM 5742 C CA . GLY A 1 758 ? 17.691 -0.486 12.030 1.00 69.88 758 GLY A CA 1
ATOM 5743 C C . GLY A 1 758 ? 17.525 1.026 11.890 1.00 69.88 758 GLY A C 1
ATOM 5744 O O . GLY A 1 758 ? 16.508 1.535 12.344 1.00 69.88 758 GLY A O 1
ATOM 5745 N N . SER A 1 759 ? 18.460 1.727 11.238 1.00 90.44 759 SER A N 1
ATOM 5746 C CA . SER A 1 759 ? 18.252 3.138 10.881 1.00 90.44 759 SER A CA 1
ATOM 5747 C C . SER A 1 759 ? 17.017 3.286 9.983 1.00 90.44 759 SER A C 1
ATOM 5749 O O . SER A 1 759 ? 16.936 2.694 8.898 1.00 90.44 759 SER A O 1
ATOM 5751 N N . LEU A 1 760 ? 16.050 4.072 10.452 1.00 94.56 760 LEU A N 1
ATOM 5752 C CA . LEU A 1 760 ? 14.799 4.372 9.764 1.00 94.56 760 LEU A CA 1
ATOM 5753 C C . LEU A 1 760 ? 15.074 5.112 8.447 1.00 94.56 760 LEU A C 1
ATOM 5755 O O . LEU A 1 760 ? 14.525 4.758 7.400 1.00 94.56 760 LEU A O 1
ATOM 5759 N N . LEU A 1 761 ? 16.001 6.070 8.480 1.00 94.69 761 LEU A N 1
ATOM 5760 C CA . LEU A 1 761 ? 16.489 6.819 7.331 1.00 94.69 761 LEU A CA 1
ATOM 5761 C C . LEU A 1 761 ? 17.090 5.893 6.276 1.00 94.69 761 LEU A C 1
ATOM 5763 O O . LEU A 1 761 ? 16.793 6.060 5.094 1.00 94.69 761 LEU A O 1
ATOM 5767 N N . CYS A 1 762 ? 17.891 4.900 6.675 1.00 94.06 762 CYS A N 1
ATOM 5768 C CA . CYS A 1 762 ? 18.454 3.936 5.730 1.00 94.06 762 CYS A CA 1
ATOM 5769 C C . CYS A 1 762 ? 17.365 3.127 5.017 1.00 94.06 762 CYS A C 1
ATOM 5771 O O . CYS A 1 762 ? 17.467 2.928 3.808 1.00 94.06 762 CYS A O 1
ATOM 5773 N N . VAL A 1 763 ? 16.318 2.686 5.726 1.00 95.06 763 VAL A N 1
ATOM 5774 C CA . VAL A 1 763 ? 15.209 1.942 5.103 1.00 95.06 763 VAL A CA 1
ATOM 5775 C C . VAL A 1 763 ? 14.434 2.837 4.137 1.00 95.06 763 VAL A C 1
ATOM 5777 O O . VAL A 1 763 ? 14.225 2.440 2.993 1.00 95.06 763 VAL A O 1
ATOM 5780 N N . VAL A 1 764 ? 14.072 4.059 4.543 1.00 96.81 764 VAL A N 1
ATOM 5781 C CA . VAL A 1 764 ? 13.371 5.026 3.675 1.00 96.81 764 VAL A CA 1
ATOM 5782 C C . VAL A 1 764 ? 14.212 5.375 2.439 1.00 96.81 764 VAL A C 1
ATOM 5784 O O . VAL A 1 764 ? 13.707 5.361 1.317 1.00 96.81 764 VAL A O 1
ATOM 5787 N N . ALA A 1 765 ? 15.513 5.623 2.614 1.00 95.62 765 ALA A N 1
ATOM 5788 C CA . ALA A 1 765 ? 16.438 5.866 1.510 1.00 95.62 765 ALA A CA 1
ATOM 5789 C C . ALA A 1 765 ? 16.552 4.653 0.577 1.00 95.62 765 ALA A C 1
ATOM 5791 O O . ALA A 1 765 ? 16.544 4.817 -0.642 1.00 95.62 765 ALA A O 1
ATOM 5792 N N . GLY A 1 766 ? 16.604 3.445 1.143 1.00 95.56 766 GLY A N 1
ATOM 5793 C CA . GLY A 1 766 ? 16.606 2.194 0.393 1.00 95.56 766 GLY A CA 1
ATOM 5794 C C . GLY A 1 766 ? 15.352 2.030 -0.462 1.00 95.56 766 GLY A C 1
ATOM 5795 O O . GLY A 1 766 ? 15.462 1.655 -1.625 1.00 95.56 766 GLY A O 1
ATOM 5796 N N . VAL A 1 767 ? 14.171 2.381 0.060 1.00 97.00 767 VAL A N 1
ATOM 5797 C CA . VAL A 1 767 ? 12.924 2.367 -0.724 1.00 97.00 767 VAL A CA 1
ATOM 5798 C C . VAL A 1 767 ? 13.018 3.314 -1.914 1.00 97.00 767 VAL A C 1
ATOM 5800 O O . VAL A 1 767 ? 12.695 2.914 -3.029 1.00 97.00 767 VAL A O 1
ATOM 5803 N N . PHE A 1 768 ? 13.503 4.542 -1.721 1.00 97.38 768 PHE A N 1
ATOM 5804 C CA . PHE A 1 768 ? 13.659 5.477 -2.837 1.00 97.38 768 PHE A CA 1
ATOM 5805 C C . PHE A 1 768 ? 14.691 5.018 -3.863 1.00 97.38 768 PHE A C 1
ATOM 5807 O O . PHE A 1 768 ? 14.485 5.239 -5.052 1.00 97.38 768 PHE A O 1
ATOM 5814 N N . GLU A 1 769 ? 15.760 4.347 -3.442 1.00 96.31 769 GLU A N 1
ATOM 5815 C CA . GLU A 1 769 ? 16.725 3.769 -4.377 1.00 96.31 769 GLU A CA 1
ATOM 5816 C C . GLU A 1 769 ? 16.103 2.637 -5.208 1.00 96.31 769 GLU A C 1
ATOM 5818 O O . GLU A 1 769 ? 16.260 2.604 -6.429 1.00 96.31 769 GLU A O 1
ATOM 5823 N N . VAL A 1 770 ? 15.296 1.774 -4.582 1.00 96.25 770 VAL A N 1
ATOM 5824 C CA . VAL A 1 770 ? 14.506 0.759 -5.298 1.00 96.25 770 VAL A CA 1
ATOM 5825 C C . VAL A 1 770 ? 13.523 1.420 -6.274 1.00 96.25 770 VAL A C 1
ATOM 5827 O O . VAL A 1 770 ? 13.406 0.977 -7.417 1.00 96.25 770 VAL A O 1
ATOM 5830 N N . CYS A 1 771 ? 12.859 2.508 -5.872 1.00 97.50 771 CYS A N 1
ATOM 5831 C CA . CYS A 1 771 ? 11.959 3.270 -6.741 1.00 97.50 771 CYS A CA 1
ATOM 5832 C C . CYS A 1 771 ? 12.681 3.928 -7.929 1.00 97.50 771 CYS A C 1
ATOM 5834 O O . CYS A 1 771 ? 12.103 4.002 -9.009 1.00 97.50 771 CYS A O 1
ATOM 5836 N N . ARG A 1 772 ? 13.943 4.358 -7.795 1.00 95.62 772 ARG A N 1
ATOM 5837 C CA . ARG A 1 772 ? 14.735 4.880 -8.929 1.00 95.62 772 ARG A CA 1
ATOM 5838 C C . ARG A 1 772 ? 15.066 3.792 -9.941 1.00 95.62 772 ARG A C 1
ATOM 5840 O O . ARG A 1 772 ? 14.981 4.019 -11.145 1.00 95.62 772 ARG A O 1
ATOM 5847 N N . GLY A 1 773 ? 15.407 2.601 -9.450 1.00 96.00 773 GLY A N 1
ATOM 5848 C CA . GLY A 1 773 ? 15.659 1.411 -10.263 1.00 96.00 773 GLY A CA 1
ATOM 5849 C C . GLY A 1 773 ? 14.393 0.692 -10.741 1.00 96.00 773 GLY A C 1
ATOM 5850 O O . GLY A 1 773 ? 14.498 -0.408 -11.293 1.00 96.00 773 GLY A O 1
ATOM 5851 N N . PHE A 1 774 ? 13.205 1.276 -10.531 1.00 96.69 774 PHE A N 1
ATOM 5852 C CA . PHE A 1 774 ? 11.942 0.551 -10.643 1.00 96.69 774 PHE A CA 1
ATOM 5853 C C . PHE A 1 774 ? 11.703 -0.020 -12.037 1.00 96.69 774 PHE A C 1
ATOM 5855 O O . PHE A 1 774 ? 11.270 -1.155 -12.123 1.00 96.69 774 PHE A O 1
ATOM 5862 N N . ALA A 1 775 ? 12.056 0.682 -13.121 1.00 96.56 775 ALA A N 1
ATOM 5863 C CA . ALA A 1 775 ? 11.828 0.212 -14.498 1.00 96.56 775 ALA A CA 1
ATOM 5864 C C . ALA A 1 775 ? 12.476 -1.154 -14.808 1.00 96.56 775 ALA A C 1
ATOM 5866 O O . ALA A 1 775 ? 11.955 -1.928 -15.610 1.00 96.56 775 ALA A O 1
ATOM 5867 N N . SER A 1 776 ? 13.606 -1.457 -14.163 1.00 95.62 776 SER A N 1
ATOM 5868 C CA . SER A 1 776 ? 14.329 -2.729 -14.295 1.00 95.62 776 SER A CA 1
ATOM 5869 C C . SER A 1 776 ? 14.049 -3.717 -13.161 1.00 95.62 776 SER A C 1
ATOM 5871 O O . SER A 1 776 ? 14.637 -4.799 -13.141 1.00 95.62 776 SER A O 1
ATOM 5873 N N . LEU A 1 777 ? 13.191 -3.353 -12.205 1.00 95.94 777 LEU A N 1
ATOM 5874 C CA . LEU A 1 777 ? 12.937 -4.159 -11.021 1.00 95.94 777 LEU A CA 1
ATOM 5875 C C . LEU A 1 777 ? 12.291 -5.491 -11.410 1.00 95.94 777 LEU A C 1
ATOM 5877 O O . LEU A 1 777 ? 11.329 -5.546 -12.180 1.00 95.94 777 LEU A O 1
ATOM 5881 N N . ASN A 1 778 ? 12.845 -6.563 -10.852 1.00 95.31 778 ASN A N 1
ATOM 5882 C CA . ASN A 1 778 ? 12.310 -7.908 -10.948 1.00 95.31 778 ASN A CA 1
ATOM 5883 C C . ASN A 1 778 ? 12.291 -8.519 -9.546 1.00 95.31 778 ASN A C 1
ATOM 5885 O O . ASN A 1 778 ? 13.308 -9.007 -9.053 1.00 95.31 778 ASN A O 1
ATOM 5889 N N . LEU A 1 779 ? 11.141 -8.411 -8.895 1.00 94.62 779 LEU A N 1
ATOM 5890 C CA . LEU A 1 779 ? 10.907 -8.841 -7.532 1.00 94.62 779 LEU A CA 1
ATOM 5891 C C . LEU A 1 779 ? 9.925 -10.013 -7.529 1.00 94.62 779 LEU A C 1
ATOM 5893 O O . LEU A 1 779 ? 8.724 -9.847 -7.750 1.00 94.62 779 LEU A O 1
ATOM 5897 N N . THR A 1 780 ? 10.461 -11.195 -7.246 1.00 92.25 780 THR A N 1
ATOM 5898 C CA . THR A 1 780 ? 9.723 -12.434 -6.994 1.00 92.25 780 THR A 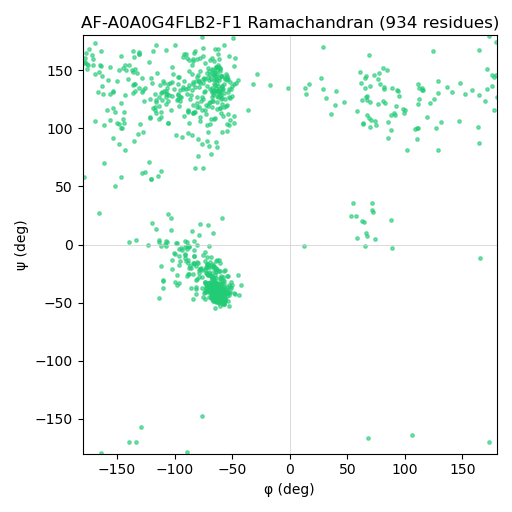CA 1
ATOM 5899 C C . THR A 1 780 ? 9.961 -12.874 -5.550 1.00 92.25 780 THR A C 1
ATOM 5901 O O . THR A 1 780 ? 11.029 -12.637 -4.982 1.00 92.25 780 THR A O 1
ATOM 5904 N N . TRP A 1 781 ? 8.970 -13.511 -4.931 1.00 88.00 781 TRP A N 1
ATOM 5905 C CA . TRP A 1 781 ? 9.045 -13.962 -3.540 1.00 88.00 781 TRP A CA 1
ATOM 5906 C C . TRP A 1 781 ? 9.135 -15.484 -3.506 1.00 88.00 781 TRP A C 1
ATOM 5908 O O . TRP A 1 781 ? 8.367 -16.145 -4.193 1.00 88.00 781 TRP A O 1
ATOM 5918 N N . GLY A 1 782 ? 10.070 -16.052 -2.737 1.00 70.94 782 GLY A N 1
ATOM 5919 C CA . GLY A 1 782 ? 10.157 -17.508 -2.501 1.00 70.94 782 GLY A CA 1
ATOM 5920 C C . GLY A 1 782 ? 10.486 -18.382 -3.722 1.00 70.94 782 GLY A C 1
ATOM 5921 O O . GLY A 1 782 ? 10.609 -19.595 -3.598 1.00 70.94 782 GLY A O 1
ATOM 5922 N N . ALA A 1 783 ? 10.643 -17.770 -4.887 1.00 51.75 783 ALA A N 1
ATOM 5923 C CA . ALA A 1 783 ? 11.024 -18.395 -6.132 1.00 51.75 783 ALA A CA 1
ATOM 5924 C C . ALA A 1 783 ? 12.554 -18.482 -6.187 1.00 51.75 783 ALA A C 1
ATOM 5926 O O . ALA A 1 783 ? 13.208 -17.521 -6.597 1.00 51.75 783 ALA A O 1
ATOM 5927 N N . ASP A 1 784 ? 13.119 -19.615 -5.764 1.00 48.44 784 ASP A N 1
ATOM 5928 C CA . ASP A 1 784 ? 14.453 -20.010 -6.214 1.00 48.44 784 ASP A CA 1
ATOM 5929 C C . ASP A 1 784 ? 14.433 -19.933 -7.745 1.00 48.44 784 ASP A C 1
ATOM 5931 O O . ASP A 1 784 ? 13.785 -20.743 -8.408 1.00 48.44 784 ASP A O 1
ATOM 5935 N N . ASN A 1 785 ? 15.088 -18.926 -8.326 1.00 47.69 785 ASN A N 1
ATOM 5936 C CA . ASN A 1 785 ? 15.468 -19.034 -9.725 1.00 47.69 785 ASN A CA 1
ATOM 5937 C C . ASN A 1 785 ? 16.369 -20.270 -9.798 1.00 47.69 785 ASN A C 1
ATOM 5939 O O . ASN A 1 785 ? 17.312 -20.371 -9.016 1.00 47.69 785 ASN A O 1
ATOM 5943 N N . ASP A 1 786 ? 16.082 -21.193 -10.714 1.00 45.09 786 ASP A N 1
ATOM 5944 C CA . ASP A 1 786 ? 16.796 -22.460 -10.954 1.00 45.09 786 ASP A CA 1
ATOM 5945 C C . ASP A 1 786 ? 18.296 -22.304 -11.315 1.00 45.09 786 ASP A C 1
ATOM 5947 O O . ASP A 1 786 ? 18.915 -23.190 -11.898 1.00 45.09 786 ASP A O 1
ATOM 5951 N N . THR A 1 787 ? 18.942 -21.193 -10.961 1.00 46.81 787 THR A N 1
ATOM 5952 C CA . THR A 1 787 ? 20.394 -21.064 -10.969 1.00 46.81 787 THR A CA 1
ATOM 5953 C C . THR A 1 787 ? 20.994 -21.922 -9.850 1.00 46.81 787 THR A C 1
ATOM 5955 O O . THR A 1 787 ? 21.213 -21.438 -8.745 1.00 46.81 787 THR A O 1
ATOM 5958 N N . ASP A 1 788 ? 21.189 -23.204 -10.171 1.00 42.84 788 ASP A N 1
ATOM 5959 C CA . ASP A 1 788 ? 22.111 -24.278 -9.734 1.00 42.84 788 ASP A CA 1
ATOM 5960 C C . ASP A 1 788 ? 23.012 -24.182 -8.480 1.00 42.84 788 ASP A C 1
ATOM 5962 O O . ASP A 1 788 ? 23.713 -25.145 -8.157 1.00 42.84 788 ASP A O 1
ATOM 5966 N N . THR A 1 789 ? 23.042 -23.107 -7.701 1.00 51.19 789 THR A N 1
ATOM 5967 C CA . THR A 1 789 ? 23.813 -23.086 -6.456 1.00 51.19 789 THR A CA 1
ATOM 5968 C C . THR A 1 789 ? 23.051 -23.795 -5.343 1.00 51.19 789 THR A C 1
ATOM 5970 O O . THR A 1 789 ? 22.318 -23.179 -4.574 1.00 51.19 789 THR A O 1
ATOM 5973 N N . ALA A 1 790 ? 23.291 -25.104 -5.206 1.00 55.44 790 ALA A N 1
ATOM 5974 C CA . ALA A 1 790 ? 22.837 -25.948 -4.093 1.00 55.44 790 ALA A CA 1
ATOM 5975 C C . ALA A 1 790 ? 23.048 -25.312 -2.696 1.00 55.44 790 ALA A C 1
ATOM 5977 O O . ALA A 1 790 ? 22.286 -25.578 -1.772 1.00 55.44 790 ALA A O 1
ATOM 5978 N N . HIS A 1 791 ? 24.028 -24.411 -2.553 1.00 51.41 791 HIS A N 1
ATOM 5979 C CA . HIS A 1 791 ? 24.259 -23.632 -1.333 1.00 51.41 791 HIS A CA 1
ATOM 5980 C C . HIS A 1 791 ? 23.138 -22.646 -0.961 1.00 51.41 791 HIS A C 1
ATOM 5982 O O . HIS A 1 791 ? 22.932 -22.416 0.229 1.00 51.41 791 HIS A O 1
ATOM 5988 N N . GLN A 1 792 ? 22.401 -22.073 -1.921 1.00 50.62 792 GLN A N 1
ATOM 5989 C CA . GLN A 1 792 ? 21.248 -21.215 -1.605 1.00 50.62 792 GLN A CA 1
ATOM 5990 C C . GLN A 1 792 ? 20.056 -22.043 -1.118 1.00 50.62 792 GLN A C 1
ATOM 5992 O O . GLN A 1 792 ? 19.458 -21.688 -0.104 1.00 50.62 792 GLN A O 1
ATOM 5997 N N . LYS A 1 793 ? 19.800 -23.203 -1.743 1.00 56.22 793 LYS A N 1
ATOM 5998 C CA . LYS A 1 793 ? 18.774 -24.158 -1.287 1.00 56.22 793 LYS A CA 1
ATOM 5999 C C . LYS A 1 793 ? 19.021 -24.621 0.154 1.00 56.22 793 LYS A C 1
ATOM 6001 O O . LYS A 1 793 ? 18.083 -24.699 0.941 1.00 56.22 793 LYS A O 1
ATOM 6006 N N . GLU A 1 794 ? 20.278 -24.868 0.526 1.00 57.41 794 GLU A N 1
ATOM 6007 C CA . GLU A 1 794 ? 20.643 -25.313 1.878 1.00 57.41 794 GLU A CA 1
ATOM 6008 C C . GLU A 1 794 ? 20.536 -24.192 2.932 1.00 57.41 794 GLU A C 1
ATOM 6010 O O . GLU A 1 794 ? 20.048 -24.434 4.036 1.00 57.41 794 GLU A O 1
ATOM 6015 N N . GLN A 1 795 ? 20.898 -22.945 2.595 1.00 53.28 795 GLN A N 1
ATOM 6016 C CA . GLN A 1 795 ? 20.697 -21.802 3.501 1.00 53.28 795 GLN A CA 1
ATOM 6017 C C . GLN A 1 795 ? 19.216 -21.442 3.678 1.00 53.28 795 GLN A C 1
ATOM 6019 O O . GLN A 1 795 ? 18.816 -21.020 4.763 1.00 53.28 795 GLN A O 1
ATOM 6024 N N . GLN A 1 796 ? 18.385 -21.631 2.648 1.00 50.53 796 GLN A N 1
ATOM 6025 C CA . GLN A 1 796 ? 16.962 -21.302 2.717 1.00 50.53 796 GLN A CA 1
ATOM 6026 C C . GLN A 1 796 ? 16.110 -22.408 3.352 1.00 50.53 796 GLN A C 1
ATOM 6028 O O . GLN A 1 796 ? 15.107 -22.098 3.990 1.00 50.53 796 GLN A O 1
ATOM 6033 N N . GLN A 1 797 ? 16.547 -23.673 3.302 1.00 55.66 797 GLN A N 1
ATOM 6034 C CA . GLN A 1 797 ? 15.947 -24.766 4.085 1.00 55.66 797 GLN A CA 1
ATOM 6035 C C . GLN A 1 797 ? 16.130 -24.609 5.603 1.00 55.66 797 GLN A C 1
ATOM 6037 O O . GLN A 1 797 ? 15.379 -25.214 6.365 1.00 55.66 797 GLN A O 1
ATOM 6042 N N . GLN A 1 798 ? 17.095 -23.801 6.053 1.00 50.19 798 GLN A N 1
ATOM 6043 C CA . GLN A 1 798 ? 17.317 -23.521 7.477 1.00 50.19 798 GLN A CA 1
ATOM 6044 C C . GLN A 1 798 ? 16.558 -22.290 7.990 1.00 50.19 798 GLN A C 1
ATOM 6046 O O . GLN A 1 798 ? 16.533 -22.048 9.199 1.00 50.19 798 GLN A O 1
ATOM 6051 N N . LEU A 1 799 ? 15.931 -21.505 7.108 1.00 50.88 799 LEU A N 1
ATOM 6052 C CA . LEU A 1 799 ? 15.059 -20.415 7.531 1.00 50.88 799 LEU A CA 1
ATOM 6053 C C . LEU A 1 799 ? 13.740 -21.009 8.057 1.00 50.88 799 LEU A C 1
ATOM 6055 O O . LEU A 1 799 ? 13.152 -21.863 7.389 1.00 50.88 799 LEU A O 1
ATOM 6059 N N . PRO A 1 800 ? 13.266 -20.592 9.246 1.00 53.12 800 PRO A N 1
ATOM 6060 C CA . PRO A 1 800 ? 12.009 -21.085 9.798 1.00 53.12 800 PRO A CA 1
ATOM 6061 C C . PRO A 1 800 ? 10.870 -20.854 8.800 1.00 53.12 800 PRO A C 1
ATOM 6063 O O . PRO A 1 800 ? 10.876 -19.870 8.066 1.00 53.12 800 PRO A O 1
ATOM 6066 N N . GLU A 1 801 ? 9.884 -21.752 8.773 1.00 54.56 801 GLU A N 1
ATOM 6067 C CA . GLU A 1 801 ? 8.765 -21.727 7.815 1.00 54.56 801 GLU A CA 1
ATOM 6068 C C . GLU A 1 801 ? 8.019 -20.376 7.796 1.00 54.56 801 GLU A C 1
ATOM 6070 O O . GLU A 1 801 ? 7.536 -19.940 6.754 1.00 54.56 801 GLU A O 1
ATOM 6075 N N . SER A 1 802 ? 8.047 -19.647 8.916 1.00 44.88 802 SER A N 1
ATOM 6076 C CA . SER A 1 802 ? 7.548 -18.274 9.065 1.00 44.88 802 SER A CA 1
ATOM 6077 C C . SER A 1 802 ? 8.273 -17.214 8.221 1.00 44.88 802 SER A C 1
ATOM 6079 O O . SER A 1 802 ? 7.778 -16.098 8.098 1.00 44.88 802 SER A O 1
ATOM 6081 N N . ALA A 1 803 ? 9.431 -17.526 7.637 1.00 58.19 803 ALA A N 1
ATOM 6082 C CA . ALA A 1 803 ? 10.193 -16.626 6.774 1.00 58.19 803 ALA A CA 1
ATOM 6083 C C . ALA A 1 803 ? 9.828 -16.757 5.284 1.00 58.19 803 ALA A C 1
ATOM 6085 O O . ALA A 1 803 ? 10.272 -15.935 4.474 1.00 58.19 803 ALA A O 1
ATOM 6086 N N . LYS A 1 804 ? 9.025 -17.761 4.897 1.00 75.62 804 LYS A N 1
ATOM 6087 C CA . LYS A 1 804 ? 8.504 -17.864 3.528 1.00 75.62 804 LYS A CA 1
ATOM 6088 C C . LYS A 1 804 ? 7.446 -16.784 3.310 1.00 75.62 804 LYS A C 1
ATOM 6090 O O . LYS A 1 804 ? 6.315 -16.894 3.765 1.00 75.62 804 LYS A O 1
ATOM 6095 N N . LEU A 1 805 ? 7.834 -15.728 2.600 1.00 80.44 805 LEU A N 1
ATOM 6096 C CA . LEU A 1 805 ? 6.944 -14.614 2.264 1.00 80.44 805 LEU A CA 1
ATOM 6097 C C . LEU A 1 805 ? 5.845 -15.020 1.264 1.00 80.44 805 LEU A C 1
ATOM 6099 O O . LEU A 1 805 ? 4.716 -14.549 1.380 1.00 80.44 805 LEU A O 1
ATOM 6103 N N . ALA A 1 806 ? 6.152 -15.894 0.300 1.00 85.12 806 ALA A N 1
ATOM 6104 C CA . ALA A 1 806 ? 5.208 -16.303 -0.741 1.00 85.12 806 ALA A CA 1
ATOM 6105 C C . ALA A 1 806 ? 4.276 -17.439 -0.292 1.00 85.12 806 ALA A C 1
ATOM 6107 O O . ALA A 1 806 ? 4.731 -18.414 0.303 1.00 85.12 806 ALA A O 1
ATOM 6108 N N . ALA A 1 807 ? 2.993 -17.344 -0.648 1.00 82.12 807 ALA A N 1
ATOM 6109 C CA . ALA A 1 807 ? 1.985 -18.395 -0.442 1.00 82.12 807 ALA A CA 1
ATOM 6110 C C . ALA A 1 807 ? 1.945 -19.458 -1.560 1.00 82.12 807 ALA A C 1
ATOM 6112 O O . ALA A 1 807 ? 0.983 -20.224 -1.653 1.00 82.12 807 ALA A O 1
ATOM 6113 N N . TYR A 1 808 ? 2.938 -19.471 -2.447 1.00 85.50 808 TYR A N 1
ATOM 6114 C CA . TYR A 1 808 ? 2.961 -20.299 -3.651 1.00 85.50 808 TYR A CA 1
ATOM 6115 C C . TYR A 1 808 ? 4.379 -20.741 -4.008 1.00 85.50 808 TYR A C 1
ATOM 6117 O O . TYR A 1 808 ? 5.363 -20.150 -3.556 1.00 85.50 808 TYR A O 1
ATOM 6125 N N . GLU A 1 809 ? 4.474 -21.778 -4.838 1.00 87.00 809 GLU A N 1
ATOM 6126 C CA . GLU A 1 809 ? 5.738 -22.264 -5.387 1.00 87.00 809 GLU A CA 1
ATOM 6127 C C . GLU A 1 809 ? 6.046 -21.605 -6.739 1.00 87.00 809 GLU A C 1
ATOM 6129 O O . GLU A 1 809 ? 5.165 -21.057 -7.402 1.00 87.00 809 GLU A O 1
ATOM 6134 N N . TYR A 1 810 ? 7.300 -21.686 -7.199 1.00 85.19 810 TYR A N 1
ATOM 6135 C CA . TYR A 1 810 ? 7.698 -21.134 -8.503 1.00 85.19 810 TYR A CA 1
ATOM 6136 C C . TYR A 1 810 ? 6.818 -21.656 -9.649 1.00 85.19 810 TYR A C 1
ATOM 6138 O O . TYR A 1 810 ? 6.420 -20.898 -10.530 1.00 85.19 810 TYR A O 1
ATOM 6146 N N . GLY A 1 811 ? 6.476 -22.950 -9.617 1.00 86.50 811 GLY A N 1
ATOM 6147 C CA . GLY A 1 811 ? 5.644 -23.594 -10.637 1.00 86.50 811 GLY A CA 1
ATOM 6148 C C . GLY A 1 811 ? 4.195 -23.094 -10.686 1.00 86.50 811 GLY A C 1
ATOM 6149 O O . GLY A 1 811 ? 3.515 -23.309 -11.689 1.00 86.50 811 GLY A O 1
ATOM 6150 N N . ASP A 1 812 ? 3.726 -22.409 -9.641 1.00 87.75 812 ASP A N 1
ATOM 6151 C CA . ASP A 1 812 ? 2.397 -21.796 -9.615 1.00 87.75 812 ASP A CA 1
ATOM 6152 C C . ASP A 1 812 ? 2.364 -20.439 -10.327 1.00 87.75 812 ASP A C 1
ATOM 6154 O O . ASP A 1 812 ? 1.284 -19.972 -10.703 1.00 87.75 812 ASP A O 1
ATOM 6158 N N . ILE A 1 813 ? 3.530 -19.810 -10.529 1.00 90.06 813 ILE A N 1
ATOM 6159 C CA . ILE A 1 813 ? 3.634 -18.493 -11.154 1.00 90.06 813 ILE A CA 1
ATOM 6160 C C . ILE A 1 813 ? 3.188 -18.587 -12.607 1.00 90.06 813 ILE A C 1
ATOM 6162 O O . ILE A 1 813 ? 3.647 -19.417 -13.396 1.00 90.06 813 ILE A O 1
ATOM 6166 N N . TRP A 1 814 ? 2.299 -17.679 -12.996 1.00 89.56 814 TRP A N 1
ATOM 6167 C CA . TRP A 1 814 ? 1.845 -17.617 -14.373 1.00 89.56 814 TRP A CA 1
ATOM 6168 C C . TRP A 1 814 ? 2.987 -17.158 -15.289 1.00 89.56 814 TRP A C 1
ATOM 6170 O O . TRP A 1 814 ? 3.363 -15.989 -15.280 1.00 89.56 814 TRP A O 1
ATOM 6180 N N . GLY A 1 815 ? 3.524 -18.075 -16.102 1.00 90.38 815 GLY A N 1
ATOM 6181 C CA . GLY A 1 815 ? 4.696 -17.847 -16.961 1.00 90.38 815 GLY A CA 1
ATOM 6182 C C . GLY A 1 815 ? 4.723 -16.515 -17.734 1.00 90.38 815 GLY A C 1
ATOM 6183 O O . GLY A 1 815 ? 5.758 -15.850 -17.716 1.00 90.38 815 GLY A O 1
ATOM 6184 N N . PRO A 1 816 ? 3.616 -16.050 -18.351 1.00 92.12 816 PRO A N 1
ATOM 6185 C CA . PRO A 1 816 ? 3.568 -14.744 -19.013 1.00 92.12 816 PRO A CA 1
ATOM 6186 C C . PRO A 1 816 ? 3.904 -13.543 -18.114 1.00 92.12 816 PRO A C 1
ATOM 6188 O O . PRO A 1 816 ? 4.418 -12.544 -18.614 1.00 92.12 816 PRO A O 1
ATOM 6191 N N . LEU A 1 817 ? 3.664 -13.618 -16.799 1.00 91.62 817 LEU A N 1
ATOM 6192 C CA . LEU A 1 817 ? 4.037 -12.552 -15.860 1.00 91.62 817 LEU A CA 1
ATOM 6193 C C . LEU A 1 817 ? 5.550 -12.409 -15.731 1.00 91.62 817 LEU A C 1
ATOM 6195 O O . LEU A 1 817 ? 6.042 -11.290 -15.616 1.00 91.62 817 LEU A O 1
ATOM 6199 N N . LEU A 1 818 ? 6.298 -13.514 -15.811 1.00 91.94 818 LEU A N 1
ATOM 6200 C CA . LEU A 1 818 ? 7.758 -13.509 -15.678 1.00 91.94 818 LEU A CA 1
ATOM 6201 C C . LEU A 1 818 ? 8.451 -12.715 -16.795 1.00 91.94 818 LEU A C 1
ATOM 6203 O O . LEU A 1 818 ? 9.587 -12.269 -16.615 1.00 91.94 818 LEU A O 1
ATOM 6207 N N . ALA A 1 819 ? 7.772 -12.502 -17.926 1.00 93.25 819 ALA A N 1
ATOM 6208 C CA . ALA A 1 819 ? 8.252 -11.678 -19.032 1.00 93.25 819 ALA A CA 1
ATOM 6209 C C . ALA A 1 819 ? 7.963 -10.175 -18.851 1.00 93.25 819 ALA A C 1
ATOM 6211 O O . ALA A 1 819 ? 8.566 -9.352 -19.538 1.00 93.25 819 ALA A O 1
ATOM 6212 N N . GLN A 1 820 ? 7.061 -9.791 -17.942 1.00 94.38 820 GLN A N 1
ATOM 6213 C CA . GLN A 1 820 ? 6.684 -8.389 -17.747 1.00 94.38 820 GLN A CA 1
ATOM 6214 C C . GLN A 1 820 ? 7.793 -7.612 -17.043 1.00 94.38 820 GLN A C 1
ATOM 6216 O O . GLN A 1 820 ? 8.446 -8.130 -16.140 1.00 94.38 820 GLN A O 1
ATOM 6221 N N . ARG A 1 821 ? 8.006 -6.352 -17.426 1.00 94.50 821 ARG A N 1
ATOM 6222 C CA . ARG A 1 821 ? 8.896 -5.431 -16.713 1.00 94.50 821 ARG A CA 1
ATOM 6223 C C . ARG A 1 821 ? 8.230 -4.056 -16.586 1.00 94.50 821 ARG A C 1
ATOM 6225 O O . ARG A 1 821 ? 7.668 -3.584 -17.576 1.00 94.50 821 ARG A O 1
ATOM 6232 N N . PRO A 1 822 ? 8.312 -3.409 -15.415 1.00 97.12 822 PRO A N 1
ATOM 6233 C CA . PRO A 1 822 ? 8.808 -3.959 -14.151 1.00 97.12 822 PRO A CA 1
ATOM 6234 C C . PRO A 1 822 ? 7.946 -5.115 -13.620 1.00 97.12 822 PRO A C 1
ATOM 6236 O O . PRO A 1 822 ? 6.762 -5.227 -13.944 1.00 97.12 822 PRO A O 1
ATOM 6239 N N . LEU A 1 823 ? 8.564 -6.009 -12.846 1.00 96.75 823 LEU A N 1
ATOM 6240 C CA . LEU A 1 823 ? 7.889 -7.140 -12.214 1.00 96.75 823 LEU A CA 1
ATOM 6241 C C . LEU A 1 823 ? 7.973 -6.997 -10.702 1.00 96.75 823 LEU A C 1
ATOM 6243 O O . LEU A 1 823 ? 9.060 -7.052 -10.133 1.00 96.75 823 LEU A O 1
ATOM 6247 N N . VAL A 1 824 ? 6.822 -6.838 -10.059 1.00 97.38 824 VAL A N 1
ATOM 6248 C CA . VAL A 1 824 ? 6.676 -6.957 -8.608 1.00 97.38 824 VAL A CA 1
ATOM 6249 C C . VAL A 1 824 ? 5.547 -7.936 -8.359 1.00 97.38 824 VAL A C 1
ATOM 6251 O O . VAL A 1 824 ? 4.371 -7.577 -8.428 1.00 97.38 824 VAL A O 1
ATOM 6254 N N . MET A 1 825 ? 5.914 -9.191 -8.127 1.00 96.25 825 MET A N 1
ATOM 6255 C CA . MET A 1 825 ? 4.943 -10.234 -7.835 1.00 96.25 825 MET A CA 1
ATOM 6256 C C . MET A 1 825 ? 4.261 -9.955 -6.501 1.00 96.25 825 MET A C 1
ATOM 6258 O O . MET A 1 825 ? 4.917 -9.581 -5.526 1.00 96.25 825 MET A O 1
ATOM 6262 N N . ASP A 1 826 ? 2.952 -10.170 -6.445 1.00 96.12 826 ASP A N 1
ATOM 6263 C CA . ASP A 1 826 ? 2.243 -10.236 -5.176 1.00 96.12 826 ASP A CA 1
ATOM 6264 C C . ASP A 1 826 ? 2.660 -11.536 -4.456 1.00 96.12 826 ASP A C 1
ATOM 6266 O O . ASP A 1 826 ? 2.511 -12.618 -5.024 1.00 96.12 826 ASP A O 1
ATOM 6270 N N . PRO A 1 827 ? 3.224 -11.490 -3.238 1.00 95.38 827 PRO A N 1
ATOM 6271 C CA . PRO A 1 827 ? 3.556 -12.691 -2.463 1.00 95.38 827 PRO A CA 1
ATOM 6272 C C . PRO A 1 827 ? 2.321 -13.506 -2.039 1.00 95.38 827 PRO A C 1
ATOM 6274 O O . PRO A 1 827 ? 2.443 -14.686 -1.710 1.00 95.38 827 PRO A O 1
ATOM 6277 N N . ALA A 1 828 ? 1.134 -12.900 -2.040 1.00 94.44 828 ALA A N 1
ATOM 6278 C CA . ALA A 1 828 ? -0.128 -13.548 -1.727 1.00 94.44 828 ALA A CA 1
ATOM 6279 C C . ALA A 1 828 ? -0.898 -14.019 -2.965 1.00 94.44 828 ALA A C 1
ATOM 6281 O O . ALA A 1 828 ? -1.870 -14.742 -2.782 1.00 94.44 828 ALA A O 1
ATOM 6282 N N . ASP A 1 829 ? -0.501 -13.645 -4.186 1.00 93.81 829 ASP A N 1
ATOM 6283 C CA . ASP A 1 829 ? -1.187 -14.030 -5.428 1.00 93.81 829 ASP A CA 1
ATOM 6284 C C . ASP A 1 829 ? -0.192 -14.246 -6.598 1.00 93.81 829 ASP A C 1
ATOM 6286 O O . ASP A 1 829 ? 0.324 -13.276 -7.164 1.00 93.81 829 ASP A O 1
ATOM 6290 N N . PRO A 1 830 ? 0.046 -15.501 -7.038 1.00 93.19 830 PRO A N 1
ATOM 6291 C CA . PRO A 1 830 ? 0.987 -15.812 -8.120 1.00 93.19 830 PRO A CA 1
ATOM 6292 C C . PRO A 1 830 ? 0.525 -15.356 -9.514 1.00 93.19 830 PRO A C 1
ATOM 6294 O O . PRO A 1 830 ? 1.240 -15.559 -10.500 1.00 93.19 830 PRO A O 1
ATOM 6297 N N . PHE A 1 831 ? -0.668 -14.765 -9.629 1.00 94.00 831 PHE A N 1
ATOM 6298 C CA . PHE A 1 831 ? -1.235 -14.278 -10.886 1.00 94.00 831 PHE A CA 1
ATOM 6299 C C . PHE A 1 831 ? -1.251 -12.750 -10.996 1.00 94.00 831 PHE A C 1
ATOM 6301 O O . PHE A 1 831 ? -1.741 -12.226 -12.005 1.00 94.00 831 PHE A O 1
ATOM 6308 N N . THR A 1 832 ? -0.705 -12.042 -10.004 1.00 95.00 832 THR A N 1
ATOM 6309 C CA . THR A 1 832 ? -0.755 -10.582 -9.936 1.00 95.00 832 THR A CA 1
ATOM 6310 C C . THR A 1 832 ? 0.647 -9.971 -9.949 1.00 95.00 832 THR A C 1
ATOM 6312 O O . THR A 1 832 ? 1.448 -10.160 -9.035 1.00 95.00 832 THR A O 1
ATOM 6315 N N . ASN A 1 833 ? 0.924 -9.178 -10.991 1.00 96.50 833 ASN A N 1
ATOM 6316 C CA . ASN A 1 833 ? 2.025 -8.216 -11.007 1.00 96.50 833 ASN A CA 1
ATOM 6317 C C . ASN A 1 833 ? 1.496 -6.861 -10.517 1.00 96.50 833 ASN A C 1
ATOM 6319 O O . ASN A 1 833 ? 0.732 -6.196 -11.221 1.00 96.50 833 ASN A O 1
ATOM 6323 N N . LEU A 1 834 ? 1.915 -6.432 -9.329 1.00 97.00 834 LEU A N 1
ATOM 6324 C CA . LEU A 1 834 ? 1.519 -5.145 -8.744 1.00 97.00 834 LEU A CA 1
ATOM 6325 C C . LEU A 1 834 ? 2.121 -3.946 -9.488 1.00 97.00 834 LEU A C 1
ATOM 6327 O O . LEU A 1 834 ? 1.648 -2.824 -9.330 1.00 97.00 834 LEU A O 1
ATOM 6331 N N . ALA A 1 835 ? 3.134 -4.190 -10.320 1.00 97.00 835 ALA A N 1
ATOM 6332 C CA . ALA A 1 835 ? 3.776 -3.209 -11.184 1.00 97.00 835 ALA A CA 1
ATOM 6333 C C . ALA A 1 835 ? 3.339 -3.337 -12.658 1.00 97.00 835 ALA A C 1
ATOM 6335 O O . ALA A 1 835 ? 4.073 -2.929 -13.556 1.00 97.00 835 ALA A O 1
ATOM 6336 N N . CYS A 1 836 ? 2.167 -3.933 -12.920 1.00 95.62 836 CYS A N 1
ATOM 6337 C CA . CYS A 1 836 ? 1.650 -4.138 -14.273 1.00 95.62 836 CYS A CA 1
ATOM 6338 C C . CYS A 1 836 ? 1.576 -2.806 -15.055 1.00 95.62 836 CYS A C 1
ATOM 6340 O O . CYS A 1 836 ? 0.810 -1.926 -14.651 1.00 95.62 836 CYS A O 1
ATOM 6342 N N . PRO A 1 837 ? 2.292 -2.660 -16.191 1.00 92.94 837 PRO A N 1
ATOM 6343 C CA . PRO A 1 837 ? 2.334 -1.405 -16.952 1.00 92.94 837 PRO A CA 1
ATOM 6344 C C . PRO A 1 837 ? 0.976 -0.921 -17.477 1.00 92.94 837 PRO A C 1
ATOM 6346 O O . PRO A 1 837 ? 0.804 0.266 -17.723 1.00 92.94 837 PRO A O 1
ATOM 6349 N N . GLU A 1 838 ? 0.002 -1.823 -17.632 1.00 92.81 838 GLU A N 1
ATOM 6350 C CA . GLU A 1 838 ? -1.367 -1.478 -18.044 1.00 92.81 838 GLU A CA 1
ATOM 6351 C C . GLU A 1 838 ? -2.160 -0.774 -16.934 1.00 92.81 838 GLU A C 1
ATOM 6353 O O . GLU A 1 838 ? -3.128 -0.069 -17.208 1.00 92.81 838 GLU A O 1
ATOM 6358 N N . ARG A 1 839 ? -1.781 -0.989 -15.669 1.00 93.75 839 ARG A N 1
ATOM 6359 C CA . ARG A 1 839 ? -2.493 -0.469 -14.492 1.00 93.75 839 ARG A CA 1
ATOM 6360 C C . ARG A 1 839 ? -1.704 0.588 -13.731 1.00 93.75 839 ARG A C 1
ATOM 6362 O O . ARG A 1 839 ? -2.300 1.310 -12.938 1.00 93.75 839 ARG A O 1
ATOM 6369 N N . PHE A 1 840 ? -0.392 0.654 -13.942 1.00 97.25 840 PHE A N 1
ATOM 6370 C CA . PHE A 1 840 ? 0.493 1.552 -13.219 1.00 97.25 840 PHE A CA 1
ATOM 6371 C C . PHE A 1 840 ? 1.620 2.089 -14.115 1.00 97.25 840 PHE A C 1
ATOM 6373 O O . PHE A 1 840 ? 2.515 1.346 -14.529 1.00 97.25 840 PHE A O 1
ATOM 6380 N N . ASP A 1 841 ? 1.604 3.400 -14.369 1.00 97.06 841 ASP A N 1
ATOM 6381 C CA . ASP A 1 841 ? 2.713 4.122 -14.995 1.00 97.06 841 ASP A CA 1
ATOM 6382 C C . ASP A 1 841 ? 3.712 4.578 -13.925 1.00 97.06 841 ASP A C 1
ATOM 6384 O O . ASP A 1 841 ? 3.519 5.549 -13.192 1.00 97.06 841 ASP A O 1
ATOM 6388 N N . HIS A 1 842 ? 4.830 3.865 -13.867 1.00 97.50 842 HIS A N 1
ATOM 6389 C CA . HIS A 1 842 ? 5.869 4.045 -12.865 1.00 97.50 842 HIS A CA 1
ATOM 6390 C C . HIS A 1 842 ? 6.835 5.210 -13.146 1.00 97.50 842 HIS A C 1
ATOM 6392 O O . HIS A 1 842 ? 7.744 5.446 -12.347 1.00 97.50 842 HIS A O 1
ATOM 6398 N N . ARG A 1 843 ? 6.690 5.954 -14.251 1.00 97.31 843 ARG A N 1
ATOM 6399 C CA . ARG A 1 843 ? 7.626 7.044 -14.600 1.00 97.31 843 ARG A CA 1
ATOM 6400 C C . ARG A 1 843 ? 7.674 8.141 -13.539 1.00 97.31 843 ARG A C 1
ATOM 6402 O O . ARG A 1 843 ? 8.763 8.557 -13.151 1.00 97.31 843 ARG A O 1
ATOM 6409 N N . GLN A 1 844 ? 6.517 8.557 -13.021 1.00 97.06 844 GLN A N 1
ATOM 6410 C CA . GLN A 1 844 ? 6.462 9.561 -11.950 1.00 97.06 844 GLN A CA 1
ATOM 6411 C C . GLN A 1 844 ? 7.012 9.030 -10.631 1.00 97.06 844 GLN A C 1
ATOM 6413 O O . GLN A 1 844 ? 7.637 9.783 -9.892 1.00 97.06 844 GLN A O 1
ATOM 6418 N N . LEU A 1 845 ? 6.850 7.735 -10.345 1.00 97.75 845 LEU A N 1
ATOM 6419 C CA . LEU A 1 845 ? 7.466 7.119 -9.170 1.00 97.75 845 LEU A CA 1
ATOM 6420 C C . LEU A 1 845 ? 8.998 7.225 -9.237 1.00 97.75 845 LEU A C 1
ATOM 6422 O O . LEU A 1 845 ? 9.626 7.612 -8.251 1.00 97.75 845 LEU A O 1
ATOM 6426 N N . ILE A 1 846 ? 9.599 6.944 -10.399 1.00 97.25 846 ILE A N 1
ATOM 6427 C CA . ILE A 1 846 ? 11.046 7.109 -10.623 1.00 97.25 846 ILE A CA 1
ATOM 6428 C C . ILE A 1 846 ? 11.450 8.582 -10.477 1.00 97.25 846 ILE A C 1
ATOM 6430 O O . ILE A 1 846 ? 12.392 8.893 -9.750 1.00 97.25 846 ILE A O 1
ATOM 6434 N N . GLU A 1 847 ? 10.737 9.495 -11.138 1.00 96.06 847 GLU A N 1
ATOM 6435 C CA . GLU A 1 847 ? 11.062 10.925 -11.126 1.00 96.06 847 GLU A CA 1
ATOM 6436 C C . GLU A 1 847 ? 10.992 11.523 -9.713 1.00 96.06 847 GLU A C 1
ATOM 6438 O O . GLU A 1 847 ? 11.923 12.195 -9.270 1.00 96.06 847 GLU A O 1
ATOM 6443 N N . LEU A 1 848 ? 9.91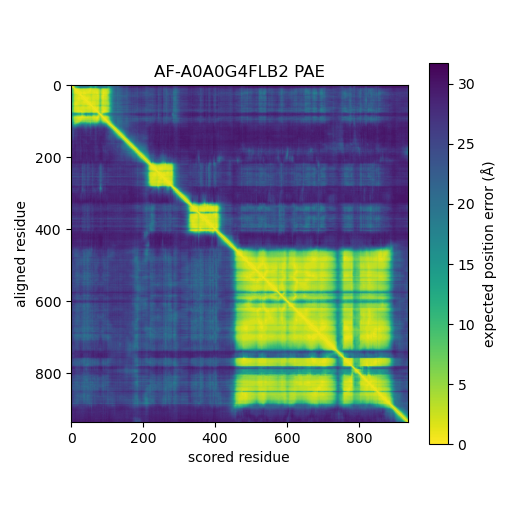7 11.244 -8.975 1.00 96.19 848 LEU A N 1
ATOM 6444 C CA . LEU A 1 848 ? 9.682 11.810 -7.645 1.00 96.19 848 LEU A CA 1
ATOM 6445 C C . LEU A 1 848 ? 10.535 11.146 -6.555 1.00 96.19 848 LEU A C 1
ATOM 6447 O O . LEU A 1 848 ? 10.789 11.754 -5.513 1.00 96.19 848 LEU A O 1
ATOM 6451 N N . SER A 1 849 ? 11.014 9.919 -6.785 1.00 95.94 849 SER A N 1
ATOM 6452 C CA . SER A 1 849 ? 11.983 9.253 -5.903 1.00 95.94 849 SER A CA 1
ATOM 6453 C C . SER A 1 849 ? 13.436 9.668 -6.176 1.00 95.94 849 SER A C 1
ATOM 6455 O O . SER A 1 849 ? 14.328 9.378 -5.369 1.00 95.94 849 SER A O 1
ATOM 6457 N N . ALA A 1 850 ? 13.710 10.394 -7.266 1.00 93.44 850 ALA A N 1
ATOM 6458 C CA . ALA A 1 850 ? 15.044 10.888 -7.582 1.00 93.44 850 ALA A CA 1
ATOM 6459 C C . ALA A 1 850 ? 15.558 11.889 -6.526 1.00 93.44 850 ALA A C 1
ATOM 6461 O O . ALA A 1 850 ? 14.862 12.806 -6.075 1.00 93.44 850 ALA A O 1
ATOM 6462 N N . ALA A 1 851 ? 16.816 11.714 -6.113 1.00 78.62 851 ALA A N 1
ATOM 6463 C CA . ALA A 1 851 ? 17.489 12.654 -5.220 1.00 78.62 851 ALA A CA 1
ATOM 6464 C C . ALA A 1 851 ? 17.729 14.002 -5.927 1.00 78.62 851 ALA A C 1
ATOM 6466 O O . ALA A 1 851 ? 17.935 14.029 -7.141 1.00 78.62 851 ALA A O 1
ATOM 6467 N N . PRO A 1 852 ? 17.764 15.125 -5.184 1.00 82.06 852 PRO A N 1
ATOM 6468 C CA . PRO A 1 852 ? 17.588 15.243 -3.728 1.00 82.06 852 PRO A CA 1
ATOM 6469 C C . PRO A 1 852 ? 16.127 15.436 -3.277 1.00 82.06 852 PRO A C 1
ATOM 6471 O O . PRO A 1 852 ? 15.871 15.529 -2.073 1.00 82.06 852 PRO A O 1
ATOM 6474 N N . ARG A 1 853 ? 15.181 15.503 -4.225 1.00 86.75 853 ARG A N 1
ATOM 6475 C CA . ARG A 1 853 ? 13.801 15.961 -3.992 1.00 86.75 853 ARG A CA 1
ATOM 6476 C C . ARG A 1 853 ? 12.938 14.982 -3.204 1.00 86.75 853 ARG A C 1
ATOM 6478 O O . ARG A 1 853 ? 12.015 15.408 -2.514 1.00 86.75 853 ARG A O 1
ATOM 6485 N N . CYS A 1 854 ? 13.258 13.690 -3.239 1.00 92.31 854 CYS A N 1
ATOM 6486 C CA . CYS A 1 854 ? 12.493 12.660 -2.530 1.00 92.31 854 CYS A CA 1
ATOM 6487 C C . CYS A 1 854 ? 12.383 12.897 -1.010 1.00 92.31 854 CYS A C 1
ATOM 6489 O O . CYS A 1 854 ? 11.428 12.443 -0.389 1.00 92.31 854 CYS A O 1
ATOM 6491 N N . PHE A 1 855 ? 13.307 13.659 -0.412 1.00 95.44 855 PHE A N 1
ATOM 6492 C CA . PHE A 1 855 ? 13.303 13.986 1.019 1.00 95.44 855 PHE A CA 1
ATOM 6493 C C . PHE A 1 855 ? 12.669 15.342 1.365 1.00 95.44 855 PHE A C 1
ATOM 6495 O O . PHE A 1 855 ? 12.525 15.678 2.542 1.00 95.44 855 PHE A O 1
ATOM 6502 N N . ASP A 1 856 ? 12.253 16.131 0.374 1.00 94.25 856 ASP A N 1
ATOM 6503 C CA . ASP A 1 856 ? 11.752 17.490 0.602 1.00 94.25 856 ASP A CA 1
ATOM 6504 C C . ASP A 1 856 ? 10.427 17.516 1.371 1.00 94.25 856 ASP A C 1
ATOM 6506 O O . ASP A 1 856 ? 10.149 18.473 2.096 1.00 94.25 856 ASP A O 1
ATOM 6510 N N . CYS A 1 857 ? 9.598 16.471 1.263 1.00 94.56 857 CYS A N 1
ATOM 6511 C CA . CYS A 1 857 ? 8.405 16.363 2.104 1.00 94.56 857 CYS A CA 1
ATOM 6512 C C . CYS A 1 857 ? 8.781 16.232 3.584 1.00 94.56 857 CYS A C 1
ATOM 6514 O O . CYS A 1 857 ? 8.228 16.957 4.403 1.00 94.56 857 CYS A O 1
ATOM 6516 N N . PHE A 1 858 ? 9.769 15.400 3.919 1.00 96.56 858 PHE A N 1
ATOM 6517 C CA . PHE A 1 858 ? 10.199 15.200 5.299 1.00 96.56 858 PHE A CA 1
ATOM 6518 C C . PHE A 1 858 ? 10.880 16.444 5.851 1.00 96.56 858 PHE A C 1
ATOM 6520 O O . PHE A 1 858 ? 10.594 16.823 6.974 1.00 96.56 858 PHE A O 1
ATOM 6527 N N . ARG A 1 859 ? 11.687 17.156 5.055 1.00 95.75 859 ARG A N 1
ATOM 6528 C CA . ARG A 1 859 ? 12.259 18.449 5.474 1.00 95.75 859 ARG A CA 1
ATOM 6529 C C . ARG A 1 859 ? 11.185 19.498 5.763 1.00 95.75 859 ARG A C 1
ATOM 6531 O O . ARG A 1 859 ? 11.296 20.247 6.732 1.00 95.75 859 ARG A O 1
ATOM 6538 N N . ARG A 1 860 ? 10.124 19.539 4.948 1.00 94.69 860 ARG A N 1
ATOM 6539 C CA . ARG A 1 860 ? 8.968 20.417 5.188 1.00 94.69 860 ARG A CA 1
ATOM 6540 C C . ARG A 1 860 ? 8.211 20.037 6.455 1.00 94.69 860 ARG A C 1
ATOM 6542 O O . ARG A 1 860 ? 7.806 20.936 7.183 1.00 94.69 860 ARG A O 1
ATOM 6549 N N . GLU A 1 861 ? 8.024 18.746 6.722 1.00 95.38 861 GLU A N 1
ATOM 6550 C CA . GLU A 1 861 ? 7.381 18.291 7.959 1.00 95.38 861 GLU A CA 1
ATOM 6551 C C . GLU A 1 861 ? 8.263 18.504 9.192 1.00 95.38 861 GLU A C 1
ATOM 6553 O O . GLU A 1 861 ? 7.767 18.994 10.205 1.00 95.38 861 GLU A O 1
ATOM 6558 N N . ALA A 1 862 ? 9.571 18.267 9.078 1.00 95.75 862 ALA A N 1
ATOM 6559 C CA . ALA A 1 862 ? 10.559 18.567 10.109 1.00 95.75 862 ALA A CA 1
ATOM 6560 C C . ALA A 1 862 ? 10.523 20.051 10.483 1.00 95.75 862 ALA A C 1
ATOM 6562 O O . ALA A 1 862 ? 10.471 20.384 11.656 1.00 95.75 862 ALA A O 1
ATOM 6563 N N . GLY A 1 863 ? 10.443 20.960 9.504 1.00 94.12 863 GLY A N 1
ATOM 6564 C CA . GLY A 1 863 ? 10.325 22.400 9.762 1.00 94.12 863 GLY A CA 1
ATOM 6565 C C . GLY A 1 863 ? 9.065 22.820 10.538 1.00 94.12 863 GLY A C 1
ATOM 6566 O O . GLY A 1 863 ? 8.999 23.955 11.016 1.00 94.12 863 GLY A O 1
ATOM 6567 N N . LYS A 1 864 ? 8.063 21.936 10.673 1.00 93.88 864 LYS A N 1
ATOM 6568 C CA . LYS A 1 864 ? 6.882 22.156 11.524 1.00 93.88 864 LYS A CA 1
ATOM 6569 C C . LYS A 1 864 ? 7.075 21.657 12.955 1.00 93.88 864 LYS A C 1
ATOM 6571 O O . LYS A 1 864 ? 6.248 22.000 13.796 1.00 93.88 864 LYS A O 1
ATOM 6576 N N . LEU A 1 865 ? 8.102 20.852 13.228 1.00 93.94 865 LEU A N 1
ATOM 6577 C CA . LEU A 1 865 ? 8.414 20.403 14.581 1.00 93.94 865 LEU A CA 1
ATOM 6578 C C . LEU A 1 865 ? 8.917 21.599 15.406 1.00 93.94 865 LEU A C 1
ATOM 6580 O O . LEU A 1 865 ? 9.751 22.363 14.905 1.00 93.94 865 LEU A O 1
ATOM 6584 N N . PRO A 1 866 ? 8.431 21.794 16.646 1.00 93.25 866 PRO A N 1
ATOM 6585 C CA . PRO A 1 866 ? 8.823 22.932 17.478 1.00 93.25 866 PRO A CA 1
ATOM 6586 C C . PRO A 1 866 ? 10.340 23.041 17.676 1.00 93.25 866 PRO A C 1
ATOM 6588 O O . PRO A 1 866 ? 10.892 24.133 17.548 1.00 93.25 866 PRO A O 1
ATOM 6591 N N . GLU A 1 867 ? 11.011 21.911 17.906 1.00 94.06 867 GLU A N 1
ATOM 6592 C CA . GLU A 1 867 ? 12.456 21.840 18.157 1.00 94.06 867 GLU A CA 1
ATOM 6593 C C . GLU A 1 867 ? 13.275 22.235 16.925 1.00 94.06 867 GLU A C 1
ATOM 6595 O O . GLU A 1 867 ? 14.127 23.122 16.985 1.00 94.06 867 GLU A O 1
ATOM 6600 N N . VAL A 1 868 ? 12.950 21.661 15.763 1.00 93.56 868 VAL A N 1
ATOM 6601 C CA . VAL A 1 868 ? 13.603 21.999 14.490 1.00 93.56 868 VAL A CA 1
ATOM 6602 C C . VAL A 1 868 ? 13.326 23.452 14.112 1.00 93.56 868 VAL A C 1
ATOM 6604 O O . VAL A 1 868 ? 14.212 24.148 13.621 1.00 93.56 868 VAL A O 1
ATOM 6607 N N . LYS A 1 869 ? 12.111 23.954 14.358 1.00 93.25 869 LYS A N 1
ATOM 6608 C CA . LYS A 1 869 ? 11.767 25.357 14.112 1.00 93.25 869 LYS A CA 1
ATOM 6609 C C . LYS A 1 869 ? 12.577 26.301 15.002 1.00 93.25 869 LYS A C 1
ATOM 6611 O O . LYS A 1 869 ? 13.047 27.320 14.499 1.00 93.25 869 LYS A O 1
ATOM 6616 N N . ALA A 1 870 ? 12.756 25.973 16.282 1.00 93.88 870 ALA A N 1
ATOM 6617 C CA . ALA A 1 870 ? 13.600 26.738 17.198 1.00 93.88 870 ALA A CA 1
ATOM 6618 C C . ALA A 1 870 ? 15.063 26.740 16.731 1.00 93.88 870 ALA A C 1
ATOM 6620 O O . ALA A 1 870 ? 15.646 27.813 16.581 1.00 93.88 870 ALA A O 1
ATOM 6621 N N . MET A 1 871 ? 15.599 25.569 16.371 1.00 94.06 871 MET A N 1
ATOM 6622 C CA . MET A 1 871 ? 16.947 25.425 15.815 1.00 94.06 871 MET A CA 1
ATOM 6623 C C . MET A 1 871 ? 17.135 26.252 14.531 1.00 94.06 871 MET A C 1
ATOM 6625 O O . MET A 1 871 ? 18.129 26.959 14.376 1.00 94.06 871 MET A O 1
ATOM 6629 N N . LEU A 1 872 ? 16.177 26.207 13.598 1.00 92.31 872 LEU A N 1
ATOM 6630 C CA . LEU A 1 872 ? 16.239 26.981 12.355 1.00 92.31 872 LEU A CA 1
ATOM 6631 C C . LEU A 1 872 ? 16.205 28.494 12.619 1.00 92.31 872 LEU A C 1
ATOM 6633 O O . LEU A 1 872 ? 16.909 29.239 11.933 1.00 92.31 872 LEU A O 1
ATOM 6637 N N . LEU A 1 873 ? 15.409 28.944 13.596 1.00 91.12 873 LEU A N 1
ATOM 6638 C CA . LEU A 1 873 ? 15.319 30.352 13.989 1.00 91.12 873 LEU A CA 1
ATOM 6639 C C . LEU A 1 873 ? 16.617 30.846 14.636 1.00 91.12 873 LEU A C 1
ATOM 6641 O O . LEU A 1 873 ? 17.125 31.887 14.215 1.00 91.12 873 LEU A O 1
ATOM 6645 N N . GLU A 1 874 ? 17.178 30.088 15.578 1.00 93.56 874 GLU A N 1
ATOM 6646 C CA . GLU A 1 874 ? 18.455 30.394 16.236 1.00 93.56 874 GLU A CA 1
ATOM 6647 C C . GLU A 1 874 ? 19.576 30.537 15.205 1.00 93.56 874 GLU A C 1
ATOM 6649 O O . GLU A 1 874 ? 20.195 31.593 15.085 1.00 93.56 874 GLU A O 1
ATOM 6654 N N . GLN A 1 875 ? 19.718 29.548 14.320 1.00 89.50 875 GLN A N 1
ATOM 6655 C CA . GLN A 1 875 ? 20.716 29.618 13.262 1.00 89.50 875 GLN A CA 1
ATOM 6656 C C . GLN A 1 875 ? 20.502 30.830 12.340 1.00 89.50 875 GLN A C 1
ATOM 6658 O O . GLN A 1 875 ? 21.450 31.305 11.701 1.00 89.50 875 GLN A O 1
ATOM 6663 N N . THR A 1 876 ? 19.255 31.266 12.089 1.00 89.38 876 THR A N 1
ATOM 6664 C CA . THR A 1 876 ? 19.004 32.460 11.252 1.00 89.38 876 THR A CA 1
ATOM 6665 C C . THR A 1 876 ? 19.352 33.748 11.976 1.00 89.38 876 THR A C 1
ATOM 6667 O O . THR A 1 876 ? 19.827 34.675 11.317 1.00 89.38 876 THR A O 1
ATOM 6670 N N . GLN A 1 877 ? 19.181 33.788 13.296 1.00 89.38 877 GLN A N 1
ATOM 6671 C CA . GLN A 1 877 ? 19.589 34.914 14.122 1.00 89.38 877 GLN A CA 1
ATOM 6672 C C . GLN A 1 877 ? 21.113 35.072 14.110 1.00 89.38 877 GLN A C 1
ATOM 6674 O O . GLN A 1 877 ? 21.593 36.166 13.833 1.00 89.38 877 GLN A O 1
ATOM 6679 N N . ASP A 1 878 ? 21.870 33.978 14.231 1.00 88.12 878 ASP A N 1
ATOM 6680 C CA . ASP A 1 878 ? 23.340 34.011 14.179 1.00 88.12 878 ASP A CA 1
ATOM 6681 C C . ASP A 1 878 ? 23.879 34.624 12.879 1.00 88.12 878 ASP A C 1
ATOM 6683 O O . ASP A 1 878 ? 24.862 35.364 12.876 1.00 88.12 878 ASP A O 1
ATOM 6687 N N . ILE A 1 879 ? 23.226 34.350 11.743 1.00 83.62 879 ILE A N 1
ATOM 6688 C CA . ILE A 1 879 ? 23.598 34.968 10.462 1.00 83.62 879 ILE A CA 1
ATOM 6689 C C . ILE A 1 879 ? 23.274 36.459 10.458 1.00 83.62 879 ILE A C 1
ATOM 6691 O O . ILE A 1 879 ? 24.045 37.247 9.907 1.00 83.62 879 ILE A O 1
ATOM 6695 N N . GLN A 1 880 ? 22.128 36.856 11.014 1.00 84.12 880 GLN A N 1
ATOM 6696 C CA . GLN A 1 880 ? 21.783 38.272 11.112 1.00 84.12 880 GLN A CA 1
ATOM 6697 C C . GLN A 1 880 ? 22.802 39.007 11.981 1.00 84.12 880 GLN A C 1
ATOM 6699 O O . GLN A 1 880 ? 23.297 40.054 11.566 1.00 84.12 880 GLN A O 1
ATOM 6704 N N . ASP A 1 881 ? 23.202 38.413 13.099 1.00 87.50 881 ASP A N 1
ATOM 6705 C CA . ASP A 1 881 ? 24.186 38.981 14.014 1.00 87.50 881 ASP A CA 1
ATOM 6706 C C . ASP A 1 881 ? 25.584 39.033 13.376 1.00 87.50 881 ASP A C 1
ATOM 6708 O O . ASP A 1 881 ? 26.244 40.073 13.425 1.00 87.50 881 ASP A O 1
ATOM 6712 N N . MET A 1 882 ? 26.007 37.984 12.656 1.00 84.25 882 MET A N 1
ATOM 6713 C CA . MET A 1 882 ? 27.252 38.004 11.874 1.00 84.25 882 MET A CA 1
ATOM 6714 C C . MET A 1 882 ? 27.232 39.057 10.759 1.00 84.25 882 MET A C 1
ATOM 6716 O O . MET A 1 882 ? 28.232 39.740 10.544 1.00 84.25 882 MET A O 1
ATOM 6720 N N . ASN A 1 883 ? 26.107 39.238 10.061 1.00 83.56 883 ASN A N 1
ATOM 6721 C CA . ASN A 1 883 ? 25.974 40.272 9.031 1.00 83.56 883 ASN A CA 1
ATOM 6722 C C . ASN A 1 883 ? 25.984 41.688 9.629 1.00 83.56 883 ASN A C 1
ATOM 6724 O O . ASN A 1 883 ? 26.521 42.610 9.009 1.00 83.56 883 ASN A O 1
ATOM 6728 N N . MET A 1 884 ? 25.443 41.869 10.837 1.00 83.38 884 MET A N 1
ATOM 6729 C CA . MET A 1 884 ? 25.562 43.130 11.574 1.00 83.38 884 MET A CA 1
ATOM 6730 C C . MET A 1 884 ? 27.011 43.393 12.002 1.00 83.38 884 MET A C 1
ATOM 6732 O O . MET A 1 884 ? 27.482 44.519 11.867 1.00 83.38 884 MET A O 1
ATOM 6736 N N . MET A 1 885 ? 27.755 42.369 12.436 1.00 82.25 885 MET A N 1
ATOM 6737 C CA . MET A 1 885 ? 29.172 42.512 12.804 1.00 82.25 885 MET A CA 1
ATOM 6738 C C . MET A 1 885 ? 30.099 42.749 11.601 1.00 82.25 885 MET A C 1
ATOM 6740 O O . MET A 1 885 ? 31.095 43.456 11.727 1.00 82.25 885 MET A O 1
ATOM 6744 N N . MET A 1 886 ? 29.779 42.180 10.436 1.00 78.19 886 MET A N 1
ATOM 6745 C CA . MET A 1 886 ? 30.561 42.329 9.199 1.00 78.19 886 MET A CA 1
ATOM 6746 C C . MET A 1 886 ? 30.172 43.564 8.375 1.00 78.19 886 MET A C 1
ATOM 6748 O O . MET A 1 886 ? 30.771 43.822 7.327 1.00 78.19 886 MET A O 1
ATOM 6752 N N . SER A 1 887 ? 29.187 44.345 8.828 1.00 73.44 887 SER A N 1
ATOM 6753 C CA . SER A 1 887 ? 28.851 45.614 8.190 1.00 73.44 887 SER A CA 1
ATOM 6754 C C . SER A 1 887 ? 30.012 46.594 8.400 1.00 73.44 887 SER A C 1
ATOM 6756 O O . SER A 1 887 ? 30.349 46.896 9.545 1.00 73.44 887 SER A O 1
ATOM 6758 N N . PRO A 1 888 ? 30.666 47.082 7.326 1.00 63.09 888 PRO A N 1
ATOM 6759 C CA . PRO A 1 888 ? 31.851 47.913 7.457 1.00 63.09 888 PRO A CA 1
ATOM 6760 C C . PRO A 1 888 ? 31.479 49.173 8.227 1.00 63.09 888 PRO A C 1
ATOM 6762 O O . PRO A 1 888 ? 30.655 49.969 7.767 1.00 63.09 888 PRO A O 1
ATOM 6765 N N . THR A 1 889 ? 32.090 49.349 9.401 1.00 63.25 889 THR A N 1
ATOM 6766 C CA . THR A 1 889 ? 32.003 50.575 10.186 1.00 63.25 889 THR A CA 1
ATOM 6767 C C . THR A 1 889 ? 32.285 51.720 9.230 1.00 63.25 889 THR A C 1
ATOM 6769 O O . THR A 1 889 ? 33.396 51.822 8.704 1.00 63.25 889 THR A O 1
ATOM 6772 N N . LYS A 1 890 ? 31.268 52.537 8.926 1.00 58.31 890 LYS A N 1
ATOM 6773 C CA . LYS A 1 890 ? 31.443 53.724 8.089 1.00 58.31 890 LYS A CA 1
ATOM 6774 C C . LYS A 1 890 ? 32.553 54.542 8.738 1.00 58.31 890 LYS A C 1
ATOM 6776 O O . LYS A 1 890 ? 32.330 55.180 9.764 1.00 58.31 890 LYS A O 1
ATOM 6781 N N . LEU A 1 891 ? 33.749 54.494 8.151 1.00 52.84 891 LEU A N 1
ATOM 6782 C CA . LEU A 1 891 ? 34.816 55.440 8.421 1.00 52.84 891 LEU A CA 1
ATOM 6783 C C . LEU A 1 891 ? 34.232 56.801 8.066 1.00 52.84 891 LEU A C 1
ATOM 6785 O O . LEU A 1 891 ? 34.140 57.174 6.897 1.00 52.84 891 LEU A O 1
ATOM 6789 N N . VAL A 1 892 ? 33.741 57.500 9.088 1.00 56.03 892 VAL A N 1
ATOM 6790 C CA . VAL A 1 892 ? 33.376 58.904 9.002 1.00 56.03 892 VAL A CA 1
ATOM 6791 C C . VAL A 1 892 ? 34.615 59.604 8.469 1.00 56.03 892 VAL A C 1
ATOM 6793 O O . VAL A 1 892 ? 35.652 59.629 9.131 1.00 56.03 892 VAL A O 1
ATOM 6796 N N . GLY A 1 893 ? 34.523 60.112 7.240 1.00 50.94 893 GLY A N 1
ATOM 6797 C CA . GLY A 1 893 ? 35.526 60.981 6.648 1.00 50.94 893 GLY A CA 1
ATOM 6798 C C . GLY A 1 893 ? 35.611 62.262 7.468 1.00 50.94 893 GLY A C 1
ATOM 6799 O O . GLY A 1 893 ? 34.954 63.250 7.156 1.00 50.94 893 GLY A O 1
ATOM 6800 N N . GLY A 1 894 ? 36.386 62.219 8.549 1.00 48.94 894 GLY A N 1
ATOM 6801 C CA . GLY A 1 894 ? 36.778 63.379 9.328 1.00 48.94 894 GLY A CA 1
ATOM 6802 C C . GLY A 1 894 ? 37.770 64.195 8.515 1.00 48.94 894 GLY A C 1
ATOM 6803 O O . GLY A 1 894 ? 38.961 63.889 8.487 1.00 48.94 894 GLY A O 1
ATOM 6804 N N . GLY A 1 895 ? 37.253 65.217 7.833 1.00 47.16 895 GLY A N 1
ATOM 6805 C CA . GLY A 1 895 ? 38.047 66.323 7.311 1.00 47.16 895 GLY A CA 1
ATOM 6806 C C . GLY A 1 895 ? 38.898 66.928 8.428 1.00 47.16 895 GLY A C 1
ATOM 6807 O O . GLY A 1 895 ? 38.437 67.108 9.553 1.00 47.16 895 GLY A O 1
ATOM 6808 N N . GLY A 1 896 ? 40.169 67.144 8.105 1.00 46.91 896 GLY A N 1
ATOM 6809 C CA . GLY A 1 896 ? 41.238 67.365 9.064 1.00 46.91 896 GLY A CA 1
ATOM 6810 C C . GLY A 1 896 ? 41.292 68.730 9.749 1.00 46.91 896 GLY A C 1
ATOM 6811 O O . GLY A 1 896 ? 40.661 69.709 9.359 1.00 46.91 896 GLY A O 1
ATOM 6812 N N . GLY A 1 897 ? 42.154 68.747 10.762 1.00 45.25 897 GLY A N 1
ATOM 6813 C CA . GLY A 1 897 ? 42.577 69.885 11.574 1.00 45.25 897 GLY A CA 1
ATOM 6814 C C . GLY A 1 897 ? 42.842 69.353 12.984 1.00 45.25 897 GLY A C 1
ATOM 6815 O O . GLY A 1 897 ? 41.913 68.953 13.662 1.00 45.25 897 GLY A O 1
ATOM 6816 N N . GLY A 1 898 ? 44.057 69.192 13.499 1.00 45.12 898 GLY A N 1
ATOM 6817 C CA . GLY A 1 898 ? 45.325 69.825 13.180 1.00 45.12 898 GLY A CA 1
ATOM 6818 C C . GLY A 1 898 ? 45.903 70.390 14.482 1.00 45.12 898 GLY A C 1
ATOM 6819 O O . GLY A 1 898 ? 45.514 71.474 14.888 1.00 45.12 898 GLY A O 1
ATOM 6820 N N . ALA A 1 899 ? 46.853 69.648 15.063 1.00 39.72 899 ALA A N 1
ATOM 6821 C CA . ALA A 1 899 ? 47.848 70.036 16.075 1.00 39.72 899 ALA A CA 1
ATOM 6822 C C . ALA A 1 899 ? 47.466 70.104 17.576 1.00 39.72 899 ALA A C 1
ATOM 6824 O O . ALA A 1 899 ? 46.643 70.896 18.018 1.00 39.72 899 ALA A O 1
ATOM 6825 N N . GLY A 1 900 ? 48.228 69.333 18.367 1.00 36.75 900 GLY A N 1
ATOM 6826 C CA . GLY A 1 900 ? 48.405 69.485 19.816 1.00 36.75 900 GLY A CA 1
ATOM 6827 C C . GLY A 1 900 ? 49.008 68.226 20.467 1.00 36.75 900 GLY A C 1
ATOM 6828 O O . GLY A 1 900 ? 48.270 67.264 20.657 1.00 36.75 900 GLY A O 1
ATOM 6829 N N . PRO A 1 901 ? 50.320 68.175 20.785 1.00 57.19 901 PRO A N 1
ATOM 6830 C CA . PRO A 1 901 ? 50.994 66.968 21.274 1.00 57.19 901 PRO A CA 1
ATOM 6831 C C . PRO A 1 901 ? 51.089 66.943 22.806 1.00 57.19 901 PRO A C 1
ATOM 6833 O O . PRO A 1 901 ? 51.343 67.989 23.400 1.00 57.19 901 PRO A O 1
ATOM 6836 N N . SER A 1 902 ? 50.964 65.768 23.441 1.00 38.91 902 SER A N 1
ATOM 6837 C CA . SER A 1 902 ? 51.495 65.464 24.791 1.00 38.91 902 SER A CA 1
ATOM 6838 C C . SER A 1 902 ? 51.225 64.006 25.227 1.00 38.91 902 SER A C 1
ATOM 6840 O O . SER A 1 902 ? 50.408 63.342 24.596 1.00 38.91 902 SER A O 1
ATOM 6842 N N . PRO A 1 903 ? 51.966 63.462 26.220 1.00 56.94 903 PRO A N 1
ATOM 6843 C CA . PRO A 1 903 ? 52.697 62.205 26.040 1.00 56.94 903 PRO A CA 1
ATOM 6844 C C . PRO A 1 903 ? 52.250 61.027 26.934 1.00 56.94 903 PRO A C 1
ATOM 6846 O O . PRO A 1 903 ? 51.480 61.175 27.875 1.00 56.94 903 PRO A O 1
ATOM 6849 N N . TRP A 1 904 ? 52.816 59.857 26.611 1.00 42.53 904 TRP A N 1
ATOM 6850 C CA . TRP A 1 904 ? 52.885 58.586 27.352 1.00 42.53 904 TRP A CA 1
ATOM 6851 C C . TRP A 1 904 ? 52.859 58.686 28.890 1.00 42.53 904 TRP A C 1
ATOM 6853 O O . TRP A 1 904 ? 53.504 59.562 29.469 1.00 42.53 904 TRP A O 1
ATOM 6863 N N . PRO A 1 905 ? 52.247 57.694 29.567 1.00 54.19 905 PRO A N 1
ATOM 6864 C CA . PRO A 1 905 ? 53.030 56.646 30.258 1.00 54.19 905 PRO A CA 1
ATOM 6865 C C . PRO A 1 905 ? 52.383 55.243 30.099 1.00 54.19 905 PRO A C 1
ATOM 6867 O O . PRO A 1 905 ? 51.174 55.137 29.959 1.00 54.19 905 PRO A O 1
ATOM 6870 N N . ARG A 1 906 ? 53.084 54.110 29.939 1.00 34.75 906 ARG A N 1
ATOM 6871 C CA . ARG A 1 906 ? 54.095 53.378 30.746 1.00 34.75 906 ARG A CA 1
ATOM 6872 C C . ARG A 1 906 ? 53.462 52.054 31.227 1.00 34.75 906 ARG A C 1
ATOM 6874 O O . ARG A 1 906 ? 52.392 52.045 31.817 1.00 34.75 906 ARG A O 1
ATOM 6881 N N . MET A 1 907 ? 54.135 50.948 30.912 1.00 40.34 907 MET A N 1
ATOM 6882 C CA . MET A 1 907 ? 53.725 49.553 31.140 1.00 40.34 907 MET A CA 1
ATOM 6883 C C . MET A 1 907 ? 53.851 49.094 32.608 1.00 40.34 907 MET A C 1
ATOM 6885 O O . MET A 1 907 ? 54.702 49.627 33.327 1.00 40.34 907 MET A O 1
ATOM 6889 N N . SER A 1 908 ? 53.157 47.981 32.929 1.00 35.84 908 SER A N 1
ATOM 6890 C CA . SER A 1 908 ? 53.505 46.838 33.837 1.00 35.84 908 SER A CA 1
ATOM 6891 C C . SER A 1 908 ? 52.469 46.556 34.964 1.00 35.84 908 SER A C 1
ATOM 6893 O O . SER A 1 908 ? 51.671 47.440 35.255 1.00 35.84 908 SER A O 1
ATOM 6895 N N . PRO A 1 909 ? 52.508 45.400 35.678 1.00 52.84 909 PRO A N 1
ATOM 6896 C CA . PRO A 1 909 ? 52.159 44.042 35.224 1.00 52.84 909 PRO A CA 1
ATOM 6897 C C . PRO A 1 909 ? 51.243 43.268 36.232 1.00 52.84 909 PRO A C 1
ATOM 6899 O O . PRO A 1 909 ? 50.718 43.837 37.181 1.00 52.84 909 PRO A O 1
ATOM 6902 N N . ALA A 1 910 ? 51.057 41.962 35.985 1.00 40.38 910 ALA A N 1
ATOM 6903 C CA . ALA A 1 910 ? 50.204 40.961 36.658 1.00 40.38 910 ALA A CA 1
ATOM 6904 C C . ALA A 1 910 ? 50.327 40.793 38.197 1.00 40.38 910 ALA A C 1
ATOM 6906 O O . ALA A 1 910 ? 51.367 41.131 38.752 1.00 40.38 910 ALA A O 1
ATOM 6907 N N . VAL A 1 911 ? 49.315 40.156 38.834 1.00 33.88 911 VAL A N 1
ATOM 6908 C CA . VAL A 1 911 ? 49.422 39.034 39.819 1.00 33.88 911 VAL A CA 1
ATOM 6909 C C . VAL A 1 911 ? 48.036 38.562 40.348 1.00 33.88 911 VAL A C 1
ATOM 6911 O O . VAL A 1 911 ? 47.229 39.354 40.815 1.00 33.88 911 VAL A O 1
ATOM 6914 N N . THR A 1 912 ? 47.817 37.243 40.233 1.00 35.25 912 THR A N 1
ATOM 6915 C CA . THR A 1 912 ? 47.150 36.223 41.089 1.00 35.25 912 THR A CA 1
ATOM 6916 C C . THR A 1 912 ? 45.990 36.560 42.048 1.00 35.25 912 THR A C 1
ATOM 6918 O O . THR A 1 912 ? 46.137 37.377 42.947 1.00 35.25 912 THR A O 1
ATOM 6921 N N . THR A 1 913 ? 44.925 35.738 42.021 1.00 35.56 913 THR A N 1
ATOM 6922 C CA . THR A 1 913 ? 44.209 35.264 43.235 1.00 35.56 913 THR A CA 1
ATOM 6923 C C . THR A 1 913 ? 43.451 33.945 42.983 1.00 35.56 913 THR A C 1
ATOM 6925 O O . THR A 1 913 ? 42.713 33.813 42.011 1.00 35.56 913 THR A O 1
ATOM 6928 N N . GLN A 1 914 ? 43.672 32.963 43.866 1.00 32.53 914 GLN A N 1
ATOM 6929 C CA . GLN A 1 914 ? 42.896 31.722 44.040 1.00 32.53 914 GLN A CA 1
ATOM 6930 C C . GLN A 1 914 ? 41.629 31.988 44.881 1.00 32.53 914 GLN A C 1
ATOM 6932 O O . GLN A 1 914 ? 41.649 32.922 45.685 1.00 32.53 914 GLN A O 1
ATOM 6937 N N . PRO A 1 915 ? 40.588 31.133 44.826 1.00 55.16 915 PRO A N 1
ATOM 6938 C CA . PRO A 1 915 ? 39.546 31.094 45.847 1.00 55.16 915 PRO A CA 1
ATOM 6939 C C . PRO A 1 915 ? 39.779 29.992 46.897 1.00 55.16 915 PRO A C 1
ATOM 6941 O O . PRO A 1 915 ? 40.274 28.903 46.605 1.00 55.16 915 PRO A O 1
ATOM 6944 N N . ALA A 1 916 ? 39.402 30.320 48.134 1.00 38.41 916 ALA A N 1
ATOM 6945 C CA . ALA A 1 916 ? 39.525 29.514 49.340 1.00 38.41 916 ALA A CA 1
ATOM 6946 C C . ALA A 1 916 ? 38.326 28.575 49.579 1.00 38.41 916 ALA A C 1
ATOM 6948 O O . ALA A 1 916 ? 37.215 28.791 49.105 1.00 38.41 916 ALA A O 1
ATOM 6949 N N . THR A 1 917 ? 38.601 27.550 50.380 1.00 37.56 917 THR A N 1
ATOM 6950 C CA . THR A 1 917 ? 37.745 26.473 50.893 1.00 37.56 917 THR A CA 1
ATOM 6951 C C . THR A 1 917 ? 36.886 26.863 52.106 1.00 37.56 917 THR A C 1
ATOM 6953 O O . THR A 1 917 ? 37.396 27.497 53.027 1.00 37.56 917 THR A O 1
ATOM 6956 N N . ALA A 1 918 ? 35.658 26.337 52.179 1.00 38.91 918 ALA A N 1
ATOM 6957 C CA . ALA A 1 918 ? 34.886 25.988 53.391 1.00 38.91 918 ALA A CA 1
ATOM 6958 C C . ALA A 1 918 ? 33.744 25.033 52.953 1.00 38.91 918 ALA A C 1
ATOM 6960 O O . ALA A 1 918 ? 33.241 25.205 51.852 1.00 38.91 918 ALA A O 1
ATOM 6961 N N . GLY A 1 919 ? 33.246 24.013 53.657 1.00 32.09 919 GLY A N 1
ATOM 6962 C CA . GLY A 1 919 ? 33.519 23.413 54.960 1.00 32.09 919 GLY A CA 1
ATOM 6963 C C . GLY A 1 919 ? 32.394 22.404 55.291 1.00 32.09 919 GLY A C 1
ATOM 6964 O O . GLY A 1 919 ? 31.229 22.770 55.262 1.00 32.09 919 GLY A O 1
ATOM 6965 N N . SER A 1 920 ? 32.773 21.145 55.547 1.00 32.97 920 SER A N 1
ATOM 6966 C CA . SER A 1 920 ? 32.179 20.107 56.418 1.00 32.97 920 SER A CA 1
ATOM 6967 C C . SER A 1 920 ? 30.757 20.264 57.001 1.00 32.97 920 SER A C 1
ATOM 6969 O O . SER A 1 920 ? 30.463 21.230 57.699 1.00 32.97 920 SER A O 1
ATOM 6971 N N . THR A 1 921 ? 29.967 19.185 56.920 1.00 36.28 921 THR A N 1
ATOM 6972 C CA . THR A 1 921 ? 29.332 18.558 58.103 1.00 36.28 921 THR A CA 1
ATOM 6973 C C . THR A 1 921 ? 29.058 17.066 57.867 1.00 36.28 921 THR A C 1
ATOM 6975 O O . THR A 1 921 ? 28.563 16.655 56.822 1.00 36.28 921 THR A O 1
ATOM 6978 N N . ALA A 1 922 ? 29.444 16.259 58.856 1.00 34.59 922 ALA A N 1
ATOM 6979 C CA . ALA A 1 922 ? 29.280 14.812 58.962 1.00 34.59 922 ALA A CA 1
ATOM 6980 C C . ALA A 1 922 ? 27.991 14.446 59.720 1.00 34.59 922 ALA A C 1
ATOM 6982 O O . ALA A 1 922 ? 27.527 15.265 60.510 1.00 34.59 922 ALA A O 1
ATOM 6983 N N . ALA A 1 923 ? 27.498 13.206 59.573 1.00 32.09 923 ALA A N 1
ATOM 6984 C CA . ALA A 1 923 ? 27.337 12.252 60.688 1.00 32.09 923 ALA A CA 1
ATOM 6985 C C . ALA A 1 923 ? 26.409 11.055 60.372 1.00 32.09 923 ALA A C 1
ATOM 6987 O O . ALA A 1 923 ? 25.245 11.220 60.034 1.00 32.09 923 ALA A O 1
ATOM 6988 N N . HIS A 1 924 ? 26.965 9.872 60.649 1.00 32.66 924 HIS A N 1
ATOM 6989 C CA . HIS A 1 924 ? 26.376 8.723 61.348 1.00 32.66 924 HIS A CA 1
ATOM 6990 C C . HIS A 1 924 ? 25.266 7.852 60.727 1.00 32.66 924 HIS A C 1
ATOM 6992 O O . HIS A 1 924 ? 24.079 8.151 60.756 1.00 32.66 924 HIS A O 1
ATOM 6998 N N . THR A 1 925 ? 25.710 6.649 60.350 1.00 39.88 925 THR A N 1
ATOM 6999 C CA . THR A 1 925 ? 25.014 5.360 60.484 1.00 39.88 925 THR A CA 1
ATOM 7000 C C . THR A 1 925 ? 24.724 5.002 61.951 1.00 39.88 925 THR A C 1
ATOM 7002 O O . THR A 1 925 ? 25.429 5.460 62.858 1.00 39.88 925 THR A O 1
ATOM 7005 N N . PRO A 1 926 ? 23.749 4.103 62.183 1.00 42.72 926 PRO A N 1
ATOM 7006 C CA . PRO A 1 926 ? 24.118 2.834 62.821 1.00 42.72 926 PRO A CA 1
ATOM 7007 C C . PRO A 1 926 ? 23.453 1.598 62.187 1.00 42.72 926 PRO A C 1
ATOM 7009 O O . PRO A 1 926 ? 22.344 1.657 61.662 1.00 42.72 926 PRO A O 1
ATOM 7012 N N . SER A 1 927 ? 24.160 0.467 62.269 1.00 31.95 927 SER A N 1
ATOM 7013 C CA . SER A 1 927 ? 23.623 -0.882 62.076 1.00 31.95 927 SER A CA 1
ATOM 7014 C C . SER A 1 927 ? 23.002 -1.416 63.374 1.00 31.95 927 SER A C 1
ATOM 7016 O O . SER A 1 927 ? 23.348 -0.929 64.449 1.00 31.95 927 SER A O 1
ATOM 7018 N N . TRP A 1 928 ? 22.128 -2.425 63.271 1.00 32.94 928 TRP A N 1
ATOM 7019 C CA . TRP A 1 928 ? 22.208 -3.748 63.924 1.00 32.94 928 TRP A CA 1
ATOM 7020 C C . TRP A 1 928 ? 21.042 -4.645 63.435 1.00 32.94 928 TRP A C 1
ATOM 7022 O O . TRP A 1 928 ? 20.040 -4.132 62.947 1.00 32.94 928 TRP A O 1
ATOM 7032 N N . ALA A 1 929 ? 21.267 -5.964 63.508 1.00 34.78 929 ALA A N 1
ATOM 7033 C CA . ALA A 1 929 ? 20.430 -7.119 63.128 1.00 34.78 929 ALA A CA 1
ATOM 7034 C C . ALA A 1 929 ? 19.043 -7.143 63.837 1.00 34.78 929 ALA A C 1
ATOM 7036 O O . ALA A 1 929 ? 18.830 -6.333 64.732 1.00 34.78 929 ALA A O 1
ATOM 7037 N N . ASP A 1 930 ? 18.044 -7.990 63.556 1.00 32.00 930 ASP A N 1
ATOM 7038 C CA . ASP A 1 930 ? 18.017 -9.419 63.197 1.00 32.00 930 ASP A CA 1
ATOM 7039 C C . ASP A 1 930 ? 16.549 -9.872 62.910 1.00 32.00 930 ASP A C 1
ATOM 7041 O O . ASP A 1 930 ? 15.622 -9.185 63.336 1.00 32.00 930 ASP A O 1
ATOM 7045 N N . GLU A 1 931 ? 16.391 -11.046 62.276 1.00 32.97 931 GLU A N 1
ATOM 7046 C CA . GLU A 1 931 ? 15.277 -12.044 62.317 1.00 32.97 931 GLU A CA 1
ATOM 7047 C C . GLU A 1 931 ? 13.812 -11.805 61.819 1.00 32.97 931 GLU A C 1
ATOM 7049 O O . GLU A 1 931 ? 13.127 -10.860 62.198 1.00 32.97 931 GLU A O 1
ATOM 7054 N N . GLY A 1 932 ? 13.307 -12.823 61.076 1.00 29.44 932 GLY A N 1
ATOM 7055 C CA . GLY A 1 932 ? 11.888 -13.225 60.866 1.00 29.44 932 GLY A CA 1
ATOM 7056 C C . GLY A 1 932 ? 11.322 -12.929 59.460 1.00 29.44 932 GLY A C 1
ATOM 7057 O O . GLY A 1 932 ? 11.085 -11.770 59.155 1.00 29.44 932 GLY A O 1
ATOM 7058 N N . GLN A 1 933 ? 11.215 -13.833 58.470 1.00 37.44 933 GLN A N 1
ATOM 7059 C CA . GLN A 1 933 ? 10.469 -15.106 58.336 1.00 37.44 933 GLN A CA 1
ATOM 7060 C C . GLN A 1 933 ? 8.931 -14.948 58.386 1.00 37.44 933 GLN A C 1
ATOM 7062 O O . GLN A 1 933 ? 8.402 -14.761 59.472 1.00 37.44 933 GLN A O 1
ATOM 7067 N N . GLU A 1 934 ? 8.245 -15.026 57.231 1.00 40.41 934 GLU A N 1
ATOM 7068 C CA . GLU A 1 934 ? 7.092 -15.914 56.924 1.00 40.41 934 GLU A CA 1
ATOM 7069 C C . GLU A 1 934 ? 6.412 -15.583 55.573 1.00 40.41 934 GLU A C 1
ATOM 7071 O O . GLU A 1 934 ? 6.485 -14.459 55.077 1.00 40.41 934 GLU A O 1
ATOM 7076 N N . ASP A 1 935 ? 5.837 -16.640 54.996 1.00 45.25 935 ASP A N 1
ATOM 7077 C CA . ASP A 1 935 ? 5.263 -16.849 53.660 1.00 45.25 935 ASP A CA 1
ATOM 7078 C C . ASP A 1 935 ? 3.916 -16.135 53.389 1.00 45.25 935 ASP A C 1
ATOM 7080 O O . ASP A 1 935 ? 3.108 -15.983 54.304 1.00 45.25 935 ASP A O 1
ATOM 7084 N N . ASP A 1 936 ? 3.679 -15.723 52.133 1.00 44.50 936 ASP A N 1
ATOM 7085 C CA . ASP A 1 936 ? 2.642 -16.218 51.182 1.00 44.50 936 ASP A CA 1
ATOM 7086 C C . ASP A 1 936 ? 2.592 -15.343 49.908 1.00 44.50 936 ASP A C 1
ATOM 7088 O O . ASP A 1 936 ? 2.555 -14.092 50.028 1.00 44.50 936 ASP A O 1
#

Solvent-accessible surface area (backbone atoms only — not comparable to full-atom values): 60618 Å² total; per-residue (Å²): 110,72,70,72,66,50,73,81,67,67,44,67,51,38,54,50,51,51,46,55,53,47,62,66,29,66,86,45,67,33,40,63,68,51,46,42,52,50,41,26,69,74,68,74,43,56,50,71,57,52,36,39,67,30,26,75,91,60,72,52,54,71,64,56,56,42,68,72,33,62,79,43,32,39,76,45,80,48,76,69,53,101,82,80,55,82,48,45,40,39,29,54,24,81,74,39,71,75,53,76,79,77,77,78,77,75,81,76,82,77,84,76,82,88,76,84,91,84,91,86,85,90,81,88,87,84,88,87,85,87,88,82,86,89,87,88,84,86,85,87,91,85,84,90,84,93,82,87,85,85,89,80,90,82,88,82,87,81,88,84,81,88,83,88,84,84,90,79,91,85,83,90,81,87,89,83,88,79,86,85,85,83,87,87,83,84,90,79,90,81,90,85,88,89,83,81,89,84,89,89,83,92,80,90,81,91,82,91,84,89,88,88,87,84,92,74,91,75,82,82,81,79,48,75,72,52,53,51,47,52,52,49,52,59,54,71,74,41,98,63,94,75,53,71,70,57,50,37,53,50,40,23,72,77,65,76,46,50,49,36,73,74,67,75,43,58,56,69,58,57,43,66,76,35,59,92,82,34,89,78,88,68,99,65,80,72,95,82,77,87,85,85,86,88,84,89,86,89,81,80,90,80,92,80,83,89,80,87,82,87,87,86,83,89,82,90,89,84,86,89,86,88,87,89,81,84,76,89,65,80,87,72,77,61,60,84,44,55,70,50,46,51,55,49,53,51,50,53,44,48,74,73,53,40,62,84,46,62,41,48,48,67,62,55,44,51,52,47,22,71,74,53,77,48,52,65,41,76,59,58,73,46,56,66,73,56,53,42,68,75,36,54,83,52,26,38,79,43,85,92,60,22,38,22,49,41,79,73,82,78,79,82,85,79,83,82,82,88,79,81,89,78,89,82,87,83,84,89,77,88,82,90,80,85,84,80,88,79,89,88,80,90,79,88,82,84,90,84,84,89,80,94,69,85,87,66,90,71,73,79,52,72,70,56,55,52,50,51,51,50,55,51,37,75,65,54,80,86,49,51,67,58,51,49,53,53,41,51,74,39,42,43,65,66,56,46,50,40,49,47,50,50,54,48,54,50,50,51,48,53,64,71,70,44,93,60,57,53,77,45,78,40,63,16,49,29,52,40,28,70,53,42,31,47,88,50,37,35,34,30,38,30,38,29,22,60,91,51,73,86,62,68,51,89,77,54,44,47,66,52,44,55,53,48,48,56,50,47,55,65,73,34,63,83,65,62,50,54,68,75,45,70,38,96,84,53,62,32,33,33,36,34,31,58,60,70,76,78,59,69,83,85,44,83,82,61,54,71,67,57,51,54,49,57,74,64,34,59,59,33,39,37,38,40,31,63,23,48,69,63,93,43,72,68,58,46,51,53,43,50,70,74,38,58,78,93,58,37,72,61,54,50,54,65,33,39,58,55,51,19,46,64,54,41,71,47,55,71,57,53,48,52,30,35,44,49,50,50,52,50,57,73,70,50,88,60,92,42,77,45,36,44,79,52,69,67,52,53,43,54,41,34,54,49,26,44,48,53,51,51,52,54,49,51,53,51,52,51,51,50,52,51,51,50,52,50,48,52,53,48,48,56,55,46,52,75,74,42,85,82,87,84,87,88,87,85,75,76,78,65,62,74,71,62,72,65,72,74,46,42,52,58,39,44,51,35,29,31,53,51,34,51,48,33,73,77,34,78,46,75,50,74,48,77,68,87,74,80,55,65,68,57,58,58,59,56,71,69,48,58,79,89,70,58,68,26,78,57,56,60,89,64,41,46,67,77,57,78,73,45,71,28,26,32,50,40,38,48,38,60,84,41,52,71,37,36,67,94,67,32,45,58,64,57,46,24,60,55,29,33,83,80,60,52,51,50,61,57,33,56,52,41,54,68,36,69,66,51,36,49,53,55,49,52,59,50,47,55,51,53,52,50,52,61,70,66,48,77,76,78,76,74,84,73,79,84,84,83,90,85,90,85,82,88,84,85,90,87,83,90,84,88,85,85,88,86,90,86,80,90,87,86,85,82,85,84,88,81,89,84,88,85,92,85,89,134

Organism: Vitrella brassicaformis (strain CCMP3155) (NCBI:txid1169540)